Protein 6P2J (pdb70)

GO terms:
  GO:0005789 endoplasmic reticulum membrane (C, IDA)
  GO:0008203 cholesterol metabolic process (P, IDA)
  GO:0034736 cholesterol O-acyltransferase activity (F, TAS)
  GO:0008203 cholesterol metabolic process (P, TAS)
  GO:0004772 sterol O-acyltransferase activity (F, IDA)
  GO:0016020 membrane (C, IDA)
  GO:0015485 cholesterol binding (F, IDA)
  GO:0042632 cholesterol homeostasis (P, IDA)
  GO:0034736 cholesterol O-acyltransferase activity (F, IDA)
  GO:0004772 sterol O-acyltransferase activity (F, EXP)
  GO:0005789 endoplasmic reticulum membrane (C, EXP)
  GO:0004772 sterol O-acyltransferase activity (F, IMP)
  GO:0034383 low-density lipoprotein particle clearance (P, TAS)
  GO:0005789 endoplasmic reticulum membrane (C, TAS)
  GO:0005515 protein binding (F, IPI)
  GO:0000062 fatty-acyl-CoA binding (F, IDA)
  GO:0005783 endoplasmic reticulum (C, IDA)
  GO:0042632 cholesterol homeostasis (P, TAS)
  GO:0034379 very-low-density lipoprotein particle assembly (P, IMP)
  GO:0042986 positive regulation of amyloid precursor protein biosynthetic process (P, IMP)

Structure (mmCIF, N/CA/C/O backbone):
data_6P2J
#
_entry.id   6P2J
#
_cell.length_a   1.00
_cell.length_b   1.00
_cell.length_c   1.00
_cell.angle_alpha   90.00
_cell.angle_beta   90.00
_cell.angle_gamma   90.00
#
_symmetry.space_group_name_H-M   'P 1'
#
loop_
_entity.id
_entity.type
_entity.pdbx_description
1 polymer 'Sterol O-acyltransferase 1'
2 non-polymer 'S-{(3R,5R,9R)-1-[(2R,3S,4R,5R)-5-(6-amino-9H-purin-9-yl)-4-hydroxy-3-(phosphonooxy)tetrahydrofuran-2-yl]-3,5,9-trihydroxy-8,8-dimethyl-3,5-dioxido-10,14-dioxo-2,4,6-trioxa-11,15-diaza-3lambda~5~,5lambda~5~-diphosphaheptadecan-17-yl} (9Z)-octadec-9-enethioate (non-preferred name)'
#
loop_
_atom_site.group_PDB
_atom_site.id
_atom_site.type_symbol
_atom_site.label_atom_id
_atom_site.label_alt_id
_atom_site.label_comp_id
_atom_site.label_asym_id
_atom_site.label_entity_id
_atom_site.label_seq_id
_atom_site.pdbx_PDB_ins_code
_atom_site.Cartn_x
_atom_site.Cartn_y
_atom_site.Cartn_z
_atom_site.occupancy
_atom_site.B_iso_or_equiv
_atom_site.auth_seq_id
_atom_site.auth_comp_id
_atom_site.auth_asym_id
_atom_site.auth_atom_id
_atom_site.pdbx_PDB_model_num
ATOM 1 N N . GLU A 1 138 ? 96.293 159.731 126.089 1.00 106.22 117 GLU A N 1
ATOM 2 C CA . GLU A 1 138 ? 94.802 159.832 125.939 1.00 106.22 117 GLU A CA 1
ATOM 3 C C . GLU A 1 138 ? 94.189 159.665 127.353 1.00 106.22 117 GLU A C 1
ATOM 4 O O . GLU A 1 138 ? 94.856 159.237 128.299 1.00 106.22 117 GLU A O 1
ATOM 10 N N . GLN A 1 139 ? 92.905 160.041 127.464 1.00 103.07 118 GLN A N 1
ATOM 11 C CA . GLN A 1 139 ? 92.107 159.953 128.686 1.00 103.07 118 GLN A CA 1
ATOM 12 C C . GLN A 1 139 ? 91.389 158.597 128.745 1.00 103.07 118 GLN A C 1
ATOM 13 O O . GLN A 1 139 ? 90.569 158.308 127.874 1.00 103.07 118 GLN A O 1
ATOM 19 N N . GLY A 1 140 ? 91.700 157.796 129.775 1.00 88.93 119 GLY A N 1
ATOM 20 C CA . GLY A 1 140 ? 91.087 156.484 129.945 1.00 88.93 119 GLY A CA 1
ATOM 21 C C . GLY A 1 140 ? 92.004 155.553 130.741 1.00 88.93 119 GLY A C 1
ATOM 22 O O . GLY A 1 140 ? 92.974 155.978 131.369 1.00 88.93 119 GLY A O 1
ATOM 23 N N . LYS A 1 141 ? 91.646 154.263 130.729 1.00 83.00 120 LYS A N 1
ATOM 24 C CA . LYS A 1 141 ? 92.299 153.204 131.492 1.00 83.00 120 LYS A CA 1
ATOM 25 C C . LYS A 1 141 ? 92.466 151.968 130.596 1.00 83.00 120 LYS A C 1
ATOM 26 O O . LYS A 1 141 ? 91.565 151.651 129.820 1.00 83.00 120 LYS A O 1
ATOM 32 N N . ILE A 1 142 ? 93.638 151.323 130.712 1.00 82.99 121 ILE A N 1
ATOM 33 C CA . ILE A 1 142 ? 94.088 150.207 129.877 1.00 82.99 121 ILE A CA 1
ATOM 34 C C . ILE A 1 142 ? 94.807 149.175 130.789 1.00 82.99 121 ILE A C 1
ATOM 35 O O . ILE A 1 142 ? 95.061 149.467 131.959 1.00 82.99 121 ILE A O 1
ATOM 40 N N . PHE A 1 143 ? 95.090 147.975 130.251 1.00 86.28 122 PHE A N 1
ATOM 41 C CA . PHE A 1 143 ? 95.596 146.805 130.979 1.00 86.28 122 PHE A CA 1
ATOM 42 C C . PHE A 1 143 ? 96.986 146.346 130.485 1.00 86.28 122 PHE A C 1
ATOM 43 O O . PHE A 1 143 ? 97.221 145.139 130.404 1.00 86.28 122 PHE A O 1
ATOM 51 N N . ILE A 1 144 ? 97.889 147.291 130.153 1.00 93.42 123 ILE A N 1
ATOM 52 C CA . ILE A 1 144 ? 99.229 146.980 129.626 1.00 93.42 123 ILE A CA 1
ATOM 53 C C . ILE A 1 144 ? 100.143 146.354 130.698 1.00 93.42 123 ILE A C 1
ATOM 54 O O . ILE A 1 144 ? 100.545 145.201 130.539 1.00 93.42 123 ILE A O 1
ATOM 59 N N . ALA A 1 145 ? 100.439 147.123 131.763 1.00 87.01 124 ALA A N 1
ATOM 60 C CA . ALA A 1 145 ? 101.203 146.679 132.931 1.00 87.01 124 ALA A CA 1
ATOM 61 C C . ALA A 1 145 ? 100.479 145.536 133.657 1.00 87.01 124 ALA A C 1
ATOM 62 O O . ALA A 1 145 ? 99.250 145.497 133.618 1.00 87.01 124 ALA A O 1
ATOM 64 N N . ARG A 1 146 ? 101.249 144.606 134.243 1.00 87.94 125 ARG A N 1
ATOM 65 C CA . ARG A 1 146 ? 100.732 143.376 134.848 1.00 87.94 125 ARG A CA 1
ATOM 66 C C . ARG A 1 146 ? 101.586 142.917 136.029 1.00 87.94 125 ARG A C 1
ATOM 67 O O . ARG A 1 146 ? 102.746 143.307 136.145 1.00 87.94 125 ARG A O 1
ATOM 75 N N . ARG A 1 147 ? 100.950 142.052 136.842 1.00 87.10 126 ARG A N 1
ATOM 76 C CA . ARG A 1 147 ? 101.453 141.154 137.891 1.00 87.10 126 ARG A CA 1
ATOM 77 C C . ARG A 1 147 ? 102.107 141.785 139.132 1.00 87.10 126 ARG A C 1
ATOM 78 O O . ARG A 1 147 ? 102.150 141.090 140.146 1.00 87.10 126 ARG A O 1
ATOM 86 N N . SER A 1 148 ? 102.538 143.056 139.035 1.00 84.58 127 SER A N 1
ATOM 87 C CA . SER A 1 148 ? 103.142 143.955 140.029 1.00 84.58 127 SER A CA 1
ATOM 88 C C . SER A 1 148 ? 104.510 144.458 139.572 1.00 84.58 127 SER A C 1
ATOM 89 O O . SER A 1 148 ? 105.208 143.770 138.825 1.00 84.58 127 SER A O 1
ATOM 92 N N . LEU A 1 149 ? 104.880 145.636 140.098 1.00 83.07 128 LEU A N 1
ATOM 93 C CA . LEU A 1 149 ? 106.216 146.205 139.960 1.00 83.07 128 LEU A CA 1
ATOM 94 C C . LEU A 1 149 ? 107.219 145.560 140.940 1.00 83.07 128 LEU A C 1
ATOM 95 O O . LEU A 1 149 ? 108.390 145.501 140.585 1.00 83.07 128 LEU A O 1
ATOM 100 N N . LEU A 1 150 ? 106.782 145.043 142.110 1.00 82.73 129 LEU A N 1
ATOM 101 C CA . LEU A 1 150 ? 107.649 144.285 143.030 1.00 82.73 129 LEU A CA 1
ATOM 102 C C . LEU A 1 150 ? 108.011 142.899 142.474 1.00 82.73 129 LEU A C 1
ATOM 103 O O . LEU A 1 150 ? 109.196 142.581 142.440 1.00 82.73 129 LEU A O 1
ATOM 108 N N . ASP A 1 151 ? 107.006 142.109 142.047 1.00 88.81 130 ASP A N 1
ATOM 109 C CA . ASP A 1 151 ? 107.169 140.738 141.533 1.00 88.81 130 ASP A CA 1
ATOM 110 C C . ASP A 1 151 ? 108.108 140.671 140.307 1.00 88.81 130 ASP A C 1
ATOM 111 O O . ASP A 1 151 ? 108.869 139.711 140.183 1.00 88.81 130 ASP A O 1
ATOM 116 N N . GLU A 1 152 ? 108.082 141.729 139.478 1.00 88.84 131 GLU A N 1
ATOM 117 C CA . GLU A 1 152 ? 109.000 141.971 138.366 1.00 88.84 131 GLU A CA 1
ATOM 118 C C . GLU A 1 152 ? 110.489 141.979 138.772 1.00 88.84 131 GLU A C 1
ATOM 119 O O . GLU A 1 152 ? 111.303 141.408 138.048 1.00 88.84 131 GLU A O 1
ATOM 125 N N . LEU A 1 153 ? 110.807 142.610 139.915 1.00 80.54 132 LEU A N 1
ATOM 126 C CA . LEU A 1 153 ? 112.175 142.786 140.405 1.00 80.54 132 LEU A CA 1
ATOM 127 C C . LEU A 1 153 ? 112.646 141.639 141.306 1.00 80.54 132 LEU A C 1
ATOM 128 O O . LEU A 1 153 ? 113.819 141.286 141.232 1.00 80.54 132 LEU A O 1
ATOM 133 N N . LEU A 1 154 ? 111.756 141.098 142.159 1.00 83.38 133 LEU A N 1
ATOM 134 C CA . LEU A 1 154 ? 112.100 140.125 143.205 1.00 83.38 133 LEU A CA 1
ATOM 135 C C . LEU A 1 154 ? 112.351 138.687 142.702 1.00 83.38 133 LEU A C 1
ATOM 136 O O . LEU A 1 154 ? 112.315 137.759 143.508 1.00 83.38 133 LEU A O 1
ATOM 141 N N . GLU A 1 155 ? 112.661 138.527 141.406 1.00 85.59 134 GLU A N 1
ATOM 142 C CA . GLU A 1 155 ? 113.210 137.306 140.818 1.00 85.59 134 GLU A CA 1
ATOM 143 C C . GLU A 1 155 ? 114.450 137.581 139.938 1.00 85.59 134 GLU A C 1
ATOM 144 O O . GLU A 1 155 ? 115.059 136.620 139.470 1.00 85.59 134 GLU A O 1
ATOM 150 N N . VAL A 1 156 ? 114.869 138.858 139.814 1.00 82.22 135 VAL A N 1
ATOM 151 C CA . VAL A 1 156 ? 116.195 139.269 139.333 1.00 82.22 135 VAL A CA 1
ATOM 152 C C . VAL A 1 156 ? 117.217 138.979 140.447 1.00 82.22 135 VAL A C 1
ATOM 153 O O . VAL A 1 156 ? 117.023 139.479 141.552 1.00 82.22 135 VAL A O 1
ATOM 157 N N . ASP A 1 157 ? 118.245 138.166 140.142 1.00 81.59 136 ASP A N 1
ATOM 158 C CA . ASP A 1 157 ? 119.156 137.514 141.100 1.00 81.59 136 ASP A CA 1
ATOM 159 C C . ASP A 1 157 ? 119.663 138.366 142.273 1.00 81.59 136 ASP A C 1
ATOM 160 O O . ASP A 1 157 ? 119.448 137.964 143.414 1.00 81.59 136 ASP A O 1
ATOM 165 N N . HIS A 1 158 ? 120.298 139.517 141.993 1.00 78.03 137 HIS A N 1
ATOM 166 C CA . HIS A 1 158 ? 120.863 140.391 143.028 1.00 78.03 137 HIS A CA 1
ATOM 167 C C . HIS A 1 158 ? 119.795 141.013 143.945 1.00 78.03 137 HIS A C 1
ATOM 168 O O . HIS A 1 158 ? 119.965 140.972 145.162 1.00 78.03 137 HIS A O 1
ATOM 175 N N . ILE A 1 159 ? 118.707 141.536 143.351 1.00 74.05 138 ILE A N 1
ATOM 176 C CA . ILE A 1 159 ? 117.576 142.133 144.071 1.00 74.05 138 ILE A CA 1
ATOM 177 C C . ILE A 1 159 ? 116.738 141.097 144.850 1.00 74.05 138 ILE A C 1
ATOM 178 O O . ILE A 1 159 ? 116.299 141.406 145.957 1.00 74.05 138 ILE A O 1
ATOM 183 N N . ARG A 1 160 ? 116.570 139.885 144.289 1.00 77.84 139 ARG A N 1
ATOM 184 C CA . ARG A 1 160 ? 115.934 138.739 144.945 1.00 77.84 139 ARG A CA 1
ATOM 185 C C . ARG A 1 160 ? 116.694 138.323 146.209 1.00 77.84 139 ARG A C 1
ATOM 186 O O . ARG A 1 160 ? 116.060 138.081 147.232 1.00 77.84 139 ARG A O 1
ATOM 194 N N . THR A 1 161 ? 118.029 138.243 146.118 1.00 72.66 140 THR A N 1
ATOM 195 C CA . THR A 1 161 ? 118.867 137.833 147.237 1.00 72.66 140 THR A CA 1
ATOM 196 C C . THR A 1 161 ? 118.995 138.922 148.324 1.00 72.66 140 THR A C 1
ATOM 197 O O . THR A 1 161 ? 119.030 138.563 149.498 1.00 72.66 140 THR A O 1
ATOM 201 N N . ILE A 1 162 ? 118.947 140.215 147.940 1.00 70.59 141 ILE A N 1
ATOM 202 C CA . ILE A 1 162 ? 118.762 141.349 148.860 1.00 70.59 141 ILE A CA 1
ATOM 203 C C . ILE A 1 162 ? 117.419 141.268 149.615 1.00 70.59 141 ILE A C 1
ATOM 204 O O . ILE A 1 162 ? 117.386 141.559 150.808 1.00 70.59 141 ILE A O 1
ATOM 209 N N . TYR A 1 163 ? 116.355 140.847 148.913 1.00 73.38 142 TYR A N 1
ATOM 210 C CA . TYR A 1 163 ? 115.020 140.631 149.462 1.00 73.38 142 TYR A CA 1
ATOM 211 C C . TYR A 1 163 ? 114.938 139.438 150.434 1.00 73.38 142 TYR A C 1
ATOM 212 O O . TYR A 1 163 ? 114.231 139.540 151.435 1.00 73.38 142 TYR A O 1
ATOM 221 N N . HIS A 1 164 ? 115.681 138.353 150.157 1.00 73.66 143 HIS A N 1
ATOM 222 C CA . HIS A 1 164 ? 115.754 137.173 151.025 1.00 73.66 143 HIS A CA 1
ATOM 223 C C . HIS A 1 164 ? 116.636 137.413 152.257 1.00 73.66 143 HIS A C 1
ATOM 224 O O . HIS A 1 164 ? 116.296 136.912 153.327 1.00 73.66 143 HIS A O 1
ATOM 231 N N . MET A 1 165 ? 117.702 138.220 152.102 1.00 73.07 144 MET A N 1
ATOM 232 C CA . MET A 1 165 ? 118.479 138.773 153.210 1.00 73.07 144 MET A CA 1
ATOM 233 C C . MET A 1 165 ? 117.642 139.720 154.082 1.00 73.07 144 MET A C 1
ATOM 234 O O . MET A 1 165 ? 117.775 139.655 155.298 1.00 73.07 144 MET A O 1
ATOM 239 N N . PHE A 1 166 ? 116.779 140.546 153.464 1.00 71.16 145 PHE A N 1
ATOM 240 C CA . PHE A 1 166 ? 115.862 141.446 154.162 1.00 71.16 145 PHE A CA 1
ATOM 241 C C . PHE A 1 166 ? 114.834 140.689 155.020 1.00 71.16 145 PHE A C 1
ATOM 242 O O . PHE A 1 166 ? 114.694 141.027 156.191 1.00 71.16 145 PHE A O 1
ATOM 250 N N . ILE A 1 167 ? 114.205 139.640 154.458 1.00 72.28 146 ILE A N 1
ATOM 251 C CA . ILE A 1 167 ? 113.322 138.719 155.185 1.00 72.28 146 ILE A CA 1
ATOM 252 C C . ILE A 1 167 ? 114.055 137.963 156.315 1.00 72.28 146 ILE A C 1
ATOM 253 O O . ILE A 1 167 ? 113.479 137.817 157.393 1.00 72.28 146 ILE A O 1
ATOM 258 N N . ALA A 1 168 ? 115.306 137.532 156.063 1.00 73.62 147 ALA A N 1
ATOM 259 C CA . ALA A 1 168 ? 116.170 136.869 157.042 1.00 73.62 147 ALA A CA 1
ATOM 260 C C . ALA A 1 168 ? 116.540 137.771 158.232 1.00 73.62 147 ALA A C 1
ATOM 261 O O . ALA A 1 168 ? 116.535 137.292 159.364 1.00 73.62 147 ALA A O 1
ATOM 263 N N . LEU A 1 169 ? 116.801 139.062 157.961 1.00 71.69 148 LEU A N 1
ATOM 264 C CA . LEU A 1 169 ? 117.036 140.099 158.966 1.00 71.69 148 LEU A CA 1
ATOM 265 C C . LEU A 1 169 ? 115.779 140.417 159.786 1.00 71.69 148 LEU A C 1
ATOM 266 O O . LEU A 1 169 ? 115.914 140.638 160.988 1.00 71.69 148 LEU A O 1
ATOM 271 N N . LEU A 1 170 ? 114.592 140.409 159.147 1.00 70.01 149 LEU A N 1
ATOM 272 C CA . LEU A 1 170 ? 113.309 140.603 159.823 1.00 70.01 149 LEU A CA 1
ATOM 273 C C . LEU A 1 170 ? 112.992 139.457 160.799 1.00 70.01 149 LEU A C 1
ATOM 274 O O . LEU A 1 170 ? 112.698 139.738 161.959 1.00 70.01 149 LEU A O 1
ATOM 279 N N . ILE A 1 171 ? 113.066 138.194 160.349 1.00 72.47 150 ILE A N 1
ATOM 280 C CA . ILE A 1 171 ? 112.752 137.053 161.212 1.00 72.47 150 ILE A CA 1
ATOM 281 C C . ILE A 1 171 ? 113.782 136.834 162.341 1.00 72.47 150 ILE A C 1
ATOM 282 O O . ILE A 1 171 ? 113.365 136.483 163.443 1.00 72.47 150 ILE A O 1
ATOM 287 N N . LEU A 1 172 ? 115.075 137.121 162.095 1.00 73.57 151 LEU A N 1
ATOM 288 C CA . LEU A 1 172 ? 116.101 137.128 163.142 1.00 73.57 151 LEU A CA 1
ATOM 289 C C . LEU A 1 172 ? 115.943 138.290 164.133 1.00 73.57 151 LEU A C 1
ATOM 290 O O . LEU A 1 172 ? 116.273 138.095 165.300 1.00 73.57 151 LEU A O 1
ATOM 295 N N . PHE A 1 173 ? 115.405 139.441 163.689 1.00 77.50 152 PHE A N 1
ATOM 296 C CA . PHE A 1 173 ? 115.026 140.552 164.564 1.00 77.50 152 PHE A CA 1
ATOM 297 C C . PHE A 1 173 ? 113.881 140.186 165.529 1.00 77.50 152 PHE A C 1
ATOM 298 O O . PHE A 1 173 ? 113.940 140.572 166.695 1.00 77.50 152 PHE A O 1
ATOM 306 N N . ILE A 1 174 ? 112.887 139.420 165.045 1.00 78.40 153 ILE A N 1
ATOM 307 C CA . ILE A 1 174 ? 111.791 138.909 165.870 1.00 78.40 153 ILE A CA 1
ATOM 308 C C . ILE A 1 174 ? 112.261 137.830 166.855 1.00 78.40 153 ILE A C 1
ATOM 309 O O . ILE A 1 174 ? 111.946 137.952 168.034 1.00 78.40 153 ILE A O 1
ATOM 314 N N . LEU A 1 175 ? 113.014 136.825 166.372 1.00 80.93 154 LEU A N 1
ATOM 315 C CA . LEU A 1 175 ? 113.550 135.738 167.197 1.00 80.93 154 LEU A CA 1
ATOM 316 C C . LEU A 1 175 ? 114.544 136.223 168.264 1.00 80.93 154 LEU A C 1
ATOM 317 O O . LEU A 1 175 ? 114.495 135.697 169.375 1.00 80.93 154 LEU A O 1
ATOM 322 N N . SER A 1 176 ? 115.371 137.236 167.940 1.00 84.45 155 SER A N 1
ATOM 323 C CA . SER A 1 176 ? 116.229 137.931 168.903 1.00 84.45 155 SER A CA 1
ATOM 324 C C . SER A 1 176 ? 115.417 138.617 170.007 1.00 84.45 155 SER A C 1
ATOM 325 O O . SER A 1 176 ? 115.599 138.252 171.161 1.00 84.45 155 SER A O 1
ATOM 328 N N . THR A 1 177 ? 114.497 139.528 169.644 1.00 87.16 156 THR A N 1
ATOM 329 C CA . THR A 1 177 ? 113.623 140.248 170.577 1.00 87.16 156 THR A CA 1
ATOM 330 C C . THR A 1 177 ? 112.784 139.309 171.470 1.00 87.16 156 THR A C 1
ATOM 331 O O . THR A 1 177 ? 112.667 139.565 172.666 1.00 87.16 156 THR A O 1
ATOM 335 N N . LEU A 1 178 ? 112.267 138.221 170.878 1.00 92.95 157 LEU A N 1
ATOM 336 C CA . LEU A 1 178 ? 111.470 137.194 171.540 1.00 92.95 157 LEU A CA 1
ATOM 337 C C . LEU A 1 178 ? 112.258 136.436 172.619 1.00 92.95 157 LEU A C 1
ATOM 338 O O . LEU A 1 178 ? 111.819 136.440 173.766 1.00 92.95 157 LEU A O 1
ATOM 343 N N . VAL A 1 179 ? 113.381 135.797 172.242 1.00 95.05 158 VAL A N 1
ATOM 344 C CA . VAL A 1 179 ? 114.119 134.890 173.131 1.00 95.05 158 VAL A CA 1
ATOM 345 C C . VAL A 1 179 ? 115.202 135.585 173.991 1.00 95.05 158 VAL A C 1
ATOM 346 O O . VAL A 1 179 ? 115.739 134.935 174.886 1.00 95.05 158 VAL A O 1
ATOM 350 N N . VAL A 1 180 ? 115.475 136.880 173.754 1.00 97.59 159 VAL A N 1
ATOM 351 C CA . VAL A 1 180 ? 116.355 137.705 174.595 1.00 97.59 159 VAL A CA 1
ATOM 352 C C . VAL A 1 180 ? 115.552 138.504 175.644 1.00 97.59 159 VAL A C 1
ATOM 353 O O . VAL A 1 180 ? 116.126 138.847 176.674 1.00 97.59 159 VAL A O 1
ATOM 357 N N . ASP A 1 181 ? 114.242 138.717 175.419 1.00 102.74 160 ASP A N 1
ATOM 358 C CA . ASP A 1 181 ? 113.306 139.247 176.423 1.00 102.74 160 ASP A CA 1
ATOM 359 C C . ASP A 1 181 ? 112.438 138.147 177.064 1.00 102.74 160 ASP A C 1
ATOM 360 O O . ASP A 1 181 ? 111.726 138.452 178.020 1.00 102.74 160 ASP A O 1
ATOM 365 N N . TYR A 1 182 ? 112.538 136.886 176.597 1.00 110.56 161 TYR A N 1
ATOM 366 C CA . TYR A 1 182 ? 112.011 135.730 177.325 1.00 110.56 161 TYR A CA 1
ATOM 367 C C . TYR A 1 182 ? 113.008 135.250 178.382 1.00 110.56 161 TYR A C 1
ATOM 368 O O . TYR A 1 182 ? 112.601 135.099 179.525 1.00 110.56 161 TYR A O 1
ATOM 377 N N . ILE A 1 183 ? 114.271 134.979 178.008 1.00 110.19 162 ILE A N 1
ATOM 378 C CA . ILE A 1 183 ? 115.254 134.437 178.956 1.00 110.19 162 ILE A CA 1
ATOM 379 C C . ILE A 1 183 ? 115.623 135.440 180.075 1.00 110.19 162 ILE A C 1
ATOM 380 O O . ILE A 1 183 ? 115.983 135.003 181.167 1.00 110.19 162 ILE A O 1
ATOM 385 N N . ASP A 1 184 ? 115.481 136.749 179.795 1.00 111.89 163 ASP A N 1
ATOM 386 C CA . ASP A 1 184 ? 115.808 137.836 180.712 1.00 111.89 163 ASP A CA 1
ATOM 387 C C . ASP A 1 184 ? 114.664 138.133 181.709 1.00 111.89 163 ASP A C 1
ATOM 388 O O . ASP A 1 184 ? 114.968 138.338 182.884 1.00 111.89 163 ASP A O 1
ATOM 393 N N . GLU A 1 185 ? 113.393 138.134 181.256 1.00 112.98 164 GLU A N 1
ATOM 394 C CA . GLU A 1 185 ? 112.223 138.475 182.088 1.00 112.98 164 GLU A CA 1
ATOM 395 C C . GLU A 1 185 ? 111.369 137.261 182.500 1.00 112.98 164 GLU A C 1
ATOM 396 O O . GLU A 1 185 ? 110.736 137.315 183.552 1.00 112.98 164 GLU A O 1
ATOM 402 N N . GLY A 1 186 ? 111.341 136.200 181.683 1.00 114.84 165 GLY A N 1
ATOM 403 C CA . GLY A 1 186 ? 110.594 134.961 181.926 1.00 114.84 165 GLY A CA 1
ATOM 404 C C . GLY A 1 186 ? 109.132 135.025 181.453 1.00 114.84 165 GLY A C 1
ATOM 405 O O . GLY A 1 186 ? 108.461 133.994 181.486 1.00 114.84 165 GLY A O 1
ATOM 406 N N . ARG A 1 187 ? 108.628 136.200 181.033 1.00 117.95 166 ARG A N 1
ATOM 407 C CA . ARG A 1 187 ? 107.220 136.401 180.690 1.00 117.95 166 ARG A CA 1
ATOM 408 C C . ARG A 1 187 ? 106.862 135.896 179.282 1.00 117.95 166 ARG A C 1
ATOM 409 O O . ARG A 1 187 ? 105.843 135.216 179.163 1.00 117.95 166 ARG A O 1
ATOM 417 N N . LEU A 1 188 ? 107.641 136.288 178.249 1.00 118.39 167 LEU A N 1
ATOM 418 C CA . LEU A 1 188 ? 107.263 136.206 176.823 1.00 118.39 167 LEU A CA 1
ATOM 419 C C . LEU A 1 188 ? 105.919 136.933 176.610 1.00 118.39 167 LEU A C 1
ATOM 420 O O . LEU A 1 188 ? 104.912 136.297 176.305 1.00 118.39 167 LEU A O 1
ATOM 425 N N . VAL A 1 189 ? 105.925 138.244 176.918 1.00 116.22 168 VAL A N 1
ATOM 426 C CA . VAL A 1 189 ? 104.724 139.056 177.126 1.00 116.22 168 VAL A CA 1
ATOM 427 C C . VAL A 1 189 ? 103.765 139.017 175.923 1.00 116.22 168 VAL A C 1
ATOM 428 O O . VAL A 1 189 ? 102.628 138.581 176.101 1.00 116.22 168 VAL A O 1
ATOM 432 N N . LEU A 1 190 ? 104.261 139.443 174.740 1.00 107.48 169 LEU A N 1
ATOM 433 C CA . LEU A 1 190 ? 103.533 139.549 173.467 1.00 107.48 169 LEU A CA 1
ATOM 434 C C . LEU A 1 190 ? 102.169 140.233 173.671 1.00 107.48 169 LEU A C 1
ATOM 435 O O . LEU A 1 190 ? 101.124 139.584 173.596 1.00 107.48 169 LEU A O 1
ATOM 440 N N . GLU A 1 191 ? 102.229 141.514 174.068 1.00 99.97 170 GLU A N 1
ATOM 441 C CA . GLU A 1 191 ? 101.078 142.241 174.587 1.00 99.97 170 GLU A CA 1
ATOM 442 C C . GLU A 1 191 ? 100.057 142.485 173.463 1.00 99.97 170 GLU A C 1
ATOM 443 O O . GLU A 1 191 ? 100.397 143.118 172.466 1.00 99.97 170 GLU A O 1
ATOM 449 N N . PHE A 1 192 ? 98.835 141.962 173.639 1.00 94.95 171 PHE A N 1
ATOM 450 C CA . PHE A 1 192 ? 97.712 142.165 172.718 1.00 94.95 171 PHE A CA 1
ATOM 451 C C . PHE A 1 192 ? 96.763 143.283 173.199 1.00 94.95 171 PHE A C 1
ATOM 452 O O . PHE A 1 192 ? 95.576 143.259 172.871 1.00 94.95 171 PHE A O 1
ATOM 460 N N . SER A 1 193 ? 97.306 144.246 173.966 1.00 92.89 172 SER A N 1
ATOM 461 C CA . SER A 1 193 ? 96.573 145.356 174.576 1.00 92.89 172 SER A CA 1
ATOM 462 C C . SER A 1 193 ? 96.069 146.392 173.556 1.00 92.89 172 SER A C 1
ATOM 463 O O . SER A 1 193 ? 94.909 146.794 173.645 1.00 92.89 172 SER A O 1
ATOM 466 N N . LEU A 1 194 ? 96.954 146.819 172.638 1.00 90.79 173 LEU A N 1
ATOM 467 C CA . LEU A 1 194 ? 96.717 147.928 171.712 1.00 90.79 173 LEU A CA 1
ATOM 468 C C . LEU A 1 194 ? 95.559 147.681 170.731 1.00 90.79 173 LEU A C 1
ATOM 469 O O . LEU A 1 194 ? 94.649 148.509 170.690 1.00 90.79 173 LEU A O 1
ATOM 474 N N . LEU A 1 195 ? 95.594 146.562 169.984 1.00 88.07 174 LEU A N 1
ATOM 475 C CA . LEU A 1 195 ? 94.585 146.241 168.965 1.00 88.07 174 LEU A CA 1
ATOM 476 C C . LEU A 1 195 ? 93.191 145.911 169.528 1.00 88.07 174 LEU A C 1
ATOM 477 O O . LEU A 1 195 ? 92.203 146.208 168.855 1.00 88.07 174 LEU A O 1
ATOM 482 N N . SER A 1 196 ? 93.128 145.343 170.747 1.00 88.94 175 SER A N 1
ATOM 483 C CA . SER A 1 196 ? 91.878 145.009 171.439 1.00 88.94 175 SER A CA 1
ATOM 484 C C . SER A 1 196 ? 91.050 146.255 171.803 1.00 88.94 175 SER A C 1
ATOM 485 O O . SER A 1 196 ? 89.824 146.216 171.697 1.00 88.94 175 SER A O 1
ATOM 488 N N . TYR A 1 197 ? 91.745 147.343 172.175 1.00 88.42 176 TYR A N 1
ATOM 489 C CA . TYR A 1 197 ? 91.170 148.670 172.380 1.00 88.42 176 TYR A CA 1
ATOM 490 C C . TYR A 1 197 ? 90.866 149.394 171.053 1.00 88.42 176 TYR A C 1
ATOM 491 O O . TYR A 1 197 ? 89.794 149.988 170.937 1.00 88.42 176 TYR A O 1
ATOM 500 N N . ALA A 1 198 ? 91.829 149.377 170.114 1.00 85.64 177 ALA A N 1
ATOM 501 C CA . ALA A 1 198 ? 91.796 150.165 168.880 1.00 85.64 177 ALA A CA 1
ATOM 502 C C . ALA A 1 198 ? 90.634 149.797 167.945 1.00 85.64 177 ALA A C 1
ATOM 503 O O . ALA A 1 198 ? 89.971 150.700 167.434 1.00 85.64 177 ALA A O 1
ATOM 505 N N . PHE A 1 199 ? 90.388 148.487 167.772 1.00 86.20 178 PHE A N 1
ATOM 506 C CA . PHE A 1 199 ? 89.240 147.961 167.031 1.00 86.20 178 PHE A CA 1
ATOM 507 C C . PHE A 1 199 ? 87.910 148.087 167.797 1.00 86.20 178 PHE A C 1
ATOM 508 O O . PHE A 1 199 ? 86.872 148.115 167.137 1.00 86.20 178 PHE A O 1
ATOM 516 N N . GLY A 1 200 ? 87.983 148.163 169.144 1.00 85.56 179 GLY A N 1
ATOM 517 C CA . GLY A 1 200 ? 86.919 148.252 170.157 1.00 85.56 179 GLY A CA 1
ATOM 518 C C . GLY A 1 200 ? 85.559 147.719 169.698 1.00 85.56 179 GLY A C 1
ATOM 519 O O . GLY A 1 200 ? 85.377 146.504 169.630 1.00 85.56 179 GLY A O 1
ATOM 520 N N . LYS A 1 201 ? 84.619 148.630 169.384 1.00 82.67 180 LYS A N 1
ATOM 521 C CA . LYS A 1 201 ? 83.294 148.302 168.851 1.00 82.67 180 LYS A CA 1
ATOM 522 C C . LYS A 1 201 ? 83.421 147.819 167.392 1.00 82.67 180 LYS A C 1
ATOM 523 O O . LYS A 1 201 ? 83.376 148.638 166.473 1.00 82.67 180 LYS A O 1
ATOM 529 N N . PHE A 1 202 ? 83.620 146.504 167.205 1.00 83.82 181 PHE A N 1
ATOM 530 C CA . PHE A 1 202 ? 83.784 145.905 165.881 1.00 83.82 181 PHE A CA 1
ATOM 531 C C . PHE A 1 202 ? 82.467 145.438 165.212 1.00 83.82 181 PHE A C 1
ATOM 532 O O . PHE A 1 202 ? 82.345 145.635 164.004 1.00 83.82 181 PHE A O 1
ATOM 540 N N . PRO A 1 203 ? 81.464 144.924 165.968 1.00 83.17 182 PRO A N 1
ATOM 541 C CA . PRO A 1 203 ? 80.136 144.613 165.400 1.00 83.17 182 PRO A CA 1
ATOM 542 C C . PRO A 1 203 ? 79.352 145.807 164.827 1.00 83.17 182 PRO A C 1
ATOM 543 O O . PRO A 1 203 ? 78.619 145.603 163.861 1.00 83.17 182 PRO A O 1
ATOM 547 N N . THR A 1 204 ? 79.530 147.019 165.392 1.00 81.20 183 THR A N 1
ATOM 548 C CA . THR A 1 204 ? 78.891 148.232 164.873 1.00 81.20 183 THR A CA 1
ATOM 549 C C . THR A 1 204 ? 79.520 148.705 163.546 1.00 81.20 183 THR A C 1
ATOM 550 O O . THR A 1 204 ? 78.774 149.195 162.698 1.00 81.20 183 THR A O 1
ATOM 554 N N . VAL A 1 205 ? 80.847 148.522 163.366 1.00 78.85 184 VAL A N 1
ATOM 555 C CA . VAL A 1 205 ? 81.513 148.862 162.105 1.00 78.85 184 VAL A CA 1
ATOM 556 C C . VAL A 1 205 ? 81.242 147.829 160.997 1.00 78.85 184 VAL A C 1
ATOM 557 O O . VAL A 1 205 ? 81.179 148.224 159.837 1.00 78.85 184 VAL A O 1
ATOM 561 N N . VAL A 1 206 ? 81.026 146.553 161.366 1.00 77.74 185 VAL A N 1
ATOM 562 C CA . VAL A 1 206 ? 80.570 145.499 160.458 1.00 77.74 185 VAL A CA 1
ATOM 563 C C . VAL A 1 206 ? 79.134 145.766 159.966 1.00 77.74 185 VAL A C 1
ATOM 564 O O . VAL A 1 206 ? 78.914 145.749 158.757 1.00 77.74 185 VAL A O 1
ATOM 568 N N . TRP A 1 207 ? 78.211 146.062 160.900 1.00 84.09 186 TRP A N 1
ATOM 569 C CA . TRP A 1 207 ? 76.825 146.437 160.618 1.00 84.09 186 TRP A CA 1
ATOM 570 C C . TRP A 1 207 ? 76.686 147.679 159.720 1.00 84.09 186 TRP A C 1
ATOM 571 O O . TRP A 1 207 ? 75.954 147.611 158.731 1.00 84.09 186 TRP A O 1
ATOM 582 N N . THR A 1 208 ? 77.380 148.780 160.067 1.00 77.66 187 THR A N 1
ATOM 583 C CA . THR A 1 208 ? 77.298 150.012 159.283 1.00 77.66 187 THR A CA 1
ATOM 584 C C . THR A 1 208 ? 78.070 149.922 157.946 1.00 77.66 187 THR A C 1
ATOM 585 O O . THR A 1 208 ? 77.696 150.629 157.015 1.00 77.66 187 THR A O 1
ATOM 589 N N . TRP A 1 209 ? 79.081 149.036 157.841 1.00 71.64 188 TRP A N 1
ATOM 590 C CA . TRP A 1 209 ? 79.711 148.704 156.562 1.00 71.64 188 TRP A CA 1
ATOM 591 C C . TRP A 1 209 ? 78.756 147.925 155.645 1.00 71.64 188 TRP A C 1
ATOM 592 O O . TRP A 1 209 ? 78.736 148.214 154.452 1.00 71.64 188 TRP A O 1
ATOM 603 N N . TRP A 1 210 ? 77.984 146.976 156.206 1.00 75.31 189 TRP A N 1
ATOM 604 C CA . TRP A 1 210 ? 76.975 146.208 155.477 1.00 75.31 189 TRP A CA 1
ATOM 605 C C . TRP A 1 210 ? 75.852 147.073 154.897 1.00 75.31 189 TRP A C 1
ATOM 606 O O . TRP A 1 210 ? 75.568 146.926 153.711 1.00 75.31 189 TRP A O 1
ATOM 617 N N . ILE A 1 211 ? 75.263 147.975 155.703 1.00 75.38 190 ILE A N 1
ATOM 618 C CA . ILE A 1 211 ? 74.210 148.879 155.226 1.00 75.38 190 ILE A CA 1
ATOM 619 C C . ILE A 1 211 ? 74.750 149.957 154.259 1.00 75.38 190 ILE A C 1
ATOM 620 O O . ILE A 1 211 ? 74.017 150.349 153.354 1.00 75.38 190 ILE A O 1
ATOM 625 N N . MET A 1 212 ? 76.021 150.370 154.427 1.00 73.28 191 MET A N 1
ATOM 626 C CA . MET A 1 212 ? 76.721 151.294 153.533 1.00 73.28 191 MET A CA 1
ATOM 627 C C . MET A 1 212 ? 77.058 150.652 152.174 1.00 73.28 191 MET A C 1
ATOM 628 O O . MET A 1 212 ? 76.888 151.311 151.150 1.00 73.28 191 MET A O 1
ATOM 633 N N . PHE A 1 213 ? 77.481 149.375 152.189 1.00 71.45 192 PHE A N 1
ATOM 634 C CA . PHE A 1 213 ? 77.672 148.541 151.003 1.00 71.45 192 PHE A CA 1
ATOM 635 C C . PHE A 1 213 ? 76.367 148.309 150.228 1.00 71.45 192 PHE A C 1
ATOM 636 O O . PHE A 1 213 ? 76.361 148.514 149.018 1.00 71.45 192 PHE A O 1
ATOM 644 N N . LEU A 1 214 ? 75.299 147.904 150.940 1.00 72.85 193 LEU A N 1
ATOM 645 C CA . LEU A 1 214 ? 73.969 147.656 150.378 1.00 72.85 193 LEU A CA 1
ATOM 646 C C . LEU A 1 214 ? 73.318 148.925 149.816 1.00 72.85 193 LEU A C 1
ATOM 647 O O . LEU A 1 214 ? 72.678 148.835 148.771 1.00 72.85 193 LEU A O 1
ATOM 652 N N . SER A 1 215 ? 73.541 150.078 150.474 1.00 76.87 194 SER A N 1
ATOM 653 C CA . SER A 1 215 ? 73.193 151.404 149.971 1.00 76.87 194 SER A CA 1
ATOM 654 C C . SER A 1 215 ? 73.902 151.681 148.639 1.00 76.87 194 SER A C 1
ATOM 655 O O . SER A 1 215 ? 73.214 151.788 147.630 1.00 76.87 194 SER A O 1
ATOM 658 N N . THR A 1 216 ? 75.246 151.719 148.645 1.00 74.19 195 THR A N 1
ATOM 659 C CA . THR A 1 216 ? 76.074 152.002 147.465 1.00 74.19 195 THR A CA 1
ATOM 660 C C . THR A 1 216 ? 75.886 151.013 146.290 1.00 74.19 195 THR A C 1
ATOM 661 O O . THR A 1 216 ? 76.062 151.407 145.139 1.00 74.19 195 THR A O 1
ATOM 665 N N . PHE A 1 217 ? 75.481 149.770 146.594 1.00 78.39 196 PHE A N 1
ATOM 666 C CA . PHE A 1 217 ? 75.130 148.741 145.622 1.00 78.39 196 PHE A CA 1
ATOM 667 C C . PHE A 1 217 ? 73.742 148.921 144.972 1.00 78.39 196 PHE A C 1
ATOM 668 O O . PHE A 1 217 ? 73.611 148.658 143.776 1.00 78.39 196 PHE A O 1
ATOM 676 N N . SER A 1 218 ? 72.736 149.337 145.756 1.00 78.08 197 SER A N 1
ATOM 677 C CA . SER A 1 218 ? 71.349 149.414 145.300 1.00 78.08 197 SER A CA 1
ATOM 678 C C . SER A 1 218 ? 70.957 150.816 144.808 1.00 78.08 197 SER A C 1
ATOM 679 O O . SER A 1 218 ? 70.541 150.930 143.656 1.00 78.08 197 SER A O 1
ATOM 682 N N . VAL A 1 219 ? 71.057 151.848 145.667 1.00 80.55 198 VAL A N 1
ATOM 683 C CA . VAL A 1 219 ? 70.450 153.150 145.383 1.00 80.55 198 VAL A CA 1
ATOM 684 C C . VAL A 1 219 ? 71.116 154.014 144.284 1.00 80.55 198 VAL A C 1
ATOM 685 O O . VAL A 1 219 ? 70.344 154.582 143.522 1.00 80.55 198 VAL A O 1
ATOM 689 N N . PRO A 1 220 ? 72.458 154.016 144.077 1.00 81.83 199 PRO A N 1
ATOM 690 C CA . PRO A 1 220 ? 73.057 154.672 142.894 1.00 81.83 199 PRO A CA 1
ATOM 691 C C . PRO A 1 220 ? 72.711 153.973 141.571 1.00 81.83 199 PRO A C 1
ATOM 692 O O . PRO A 1 220 ? 72.448 154.658 140.585 1.00 81.83 199 PRO A O 1
ATOM 696 N N . TYR A 1 221 ? 72.701 152.629 141.599 1.00 84.88 200 TYR A N 1
ATOM 697 C CA . TYR A 1 221 ? 72.380 151.757 140.474 1.00 84.88 200 TYR A CA 1
ATOM 698 C C . TYR A 1 221 ? 70.943 151.964 139.967 1.00 84.88 200 TYR A C 1
ATOM 699 O O . TYR A 1 221 ? 70.770 152.292 138.795 1.00 84.88 200 TYR A O 1
ATOM 708 N N . PHE A 1 222 ? 69.953 151.792 140.861 1.00 86.17 201 PHE A N 1
ATOM 709 C CA . PHE A 1 222 ? 68.528 151.909 140.544 1.00 86.17 201 PHE A CA 1
ATOM 710 C C . PHE A 1 222 ? 68.044 153.346 140.300 1.00 86.17 201 PHE A C 1
ATOM 711 O O . PHE A 1 222 ? 67.131 153.529 139.493 1.00 86.17 201 PHE A O 1
ATOM 719 N N . LEU A 1 223 ? 68.670 154.337 140.959 1.00 89.33 202 LEU A N 1
ATOM 720 C CA . LEU A 1 223 ? 68.387 155.756 140.739 1.00 89.33 202 LEU A CA 1
ATOM 721 C C . LEU A 1 223 ? 68.861 156.209 139.347 1.00 89.33 202 LEU A C 1
ATOM 722 O O . LEU A 1 223 ? 68.083 156.851 138.642 1.00 89.33 202 LEU A O 1
ATOM 727 N N . PHE A 1 224 ? 70.085 155.811 138.950 1.00 91.22 203 PHE A N 1
ATOM 728 C CA . PHE A 1 224 ? 70.635 156.081 137.619 1.00 91.22 203 PHE A CA 1
ATOM 729 C C . PHE A 1 224 ? 69.905 155.320 136.492 1.00 91.22 203 PHE A C 1
ATOM 730 O O . PHE A 1 224 ? 69.761 155.871 135.400 1.00 91.22 203 PHE A O 1
ATOM 738 N N . GLN A 1 225 ? 69.427 154.096 136.787 1.00 95.84 204 GLN A N 1
ATOM 739 C CA . GLN A 1 225 ? 68.613 153.270 135.890 1.00 95.84 204 GLN A CA 1
ATOM 740 C C . GLN A 1 225 ? 67.282 153.951 135.522 1.00 95.84 204 GLN A C 1
ATOM 741 O O . GLN A 1 225 ? 66.967 154.035 134.335 1.00 95.84 204 GLN A O 1
ATOM 747 N N . HIS A 1 226 ? 66.564 154.470 136.536 1.00 97.86 205 HIS A N 1
ATOM 748 C CA . HIS A 1 226 ? 65.344 155.267 136.367 1.00 97.86 205 HIS A CA 1
ATOM 749 C C . HIS A 1 226 ? 65.574 156.552 135.546 1.00 97.86 205 HIS A C 1
ATOM 750 O O . HIS A 1 226 ? 64.731 156.886 134.713 1.00 97.86 205 HIS A O 1
ATOM 757 N N . TRP A 1 227 ? 66.698 157.240 135.804 1.00 99.49 206 TRP A N 1
ATOM 758 C CA . TRP A 1 227 ? 67.093 158.466 135.117 1.00 99.49 206 TRP A CA 1
ATOM 759 C C . TRP A 1 227 ? 67.274 158.315 133.603 1.00 99.49 206 TRP A C 1
ATOM 760 O O . TRP A 1 227 ? 66.561 158.980 132.849 1.00 99.49 206 TRP A O 1
ATOM 771 N N . ALA A 1 228 ? 68.258 157.491 133.209 1.00 101.65 207 ALA A N 1
ATOM 772 C CA . ALA A 1 228 ? 68.726 157.355 131.832 1.00 101.65 207 ALA A CA 1
ATOM 773 C C . ALA A 1 228 ? 67.641 156.880 130.856 1.00 101.65 207 ALA A C 1
ATOM 774 O O . ALA A 1 228 ? 67.559 157.411 129.748 1.00 101.65 207 ALA A O 1
ATOM 776 N N . THR A 1 229 ? 66.811 155.926 131.312 1.00 100.77 208 THR A N 1
ATOM 777 C CA . THR A 1 229 ? 65.714 155.313 130.558 1.00 100.77 208 THR A CA 1
ATOM 778 C C . THR A 1 229 ? 64.634 156.315 130.087 1.00 100.77 208 THR A C 1
ATOM 779 O O . THR A 1 229 ? 64.071 156.123 129.008 1.00 100.77 208 THR A O 1
ATOM 783 N N . GLY A 1 230 ? 64.380 157.363 130.890 1.00 104.61 209 GLY A N 1
ATOM 784 C CA . GLY A 1 230 ? 63.313 158.332 130.661 1.00 104.61 209 GLY A CA 1
ATOM 785 C C . GLY A 1 230 ? 63.842 159.753 130.429 1.00 104.61 209 GLY A C 1
ATOM 786 O O . GLY A 1 230 ? 63.069 160.683 130.651 1.00 104.61 209 GLY A O 1
ATOM 787 N N . TYR A 1 231 ? 65.119 159.938 130.030 1.00 106.24 210 TYR A N 1
ATOM 788 C CA . TYR A 1 231 ? 65.773 161.248 129.880 1.00 106.24 210 TYR A CA 1
ATOM 789 C C . TYR A 1 231 ? 65.015 162.250 128.981 1.00 106.24 210 TYR A C 1
ATOM 790 O O . TYR A 1 231 ? 64.459 163.212 129.510 1.00 106.24 210 TYR A O 1
ATOM 799 N N . SER A 1 232 ? 65.053 162.026 127.657 1.00 108.92 211 SER A N 1
ATOM 800 C CA . SER A 1 232 ? 64.596 162.988 126.649 1.00 108.92 211 SER A CA 1
ATOM 801 C C . SER A 1 232 ? 63.303 162.555 125.931 1.00 108.92 211 SER A C 1
ATOM 802 O O . SER A 1 232 ? 63.026 163.048 124.838 1.00 108.92 211 SER A O 1
ATOM 805 N N . LYS A 1 233 ? 62.492 161.699 126.582 1.00 116.78 212 LYS A N 1
ATOM 806 C CA . LYS A 1 233 ? 61.096 161.433 126.200 1.00 116.78 212 LYS A CA 1
ATOM 807 C C . LYS A 1 233 ? 60.212 162.688 126.356 1.00 116.78 212 LYS A C 1
ATOM 808 O O . LYS A 1 233 ? 59.308 162.906 125.550 1.00 116.78 212 LYS A O 1
ATOM 814 N N . SER A 1 234 ? 60.538 163.495 127.376 1.00 123.97 213 SER A N 1
ATOM 815 C CA . SER A 1 234 ? 60.008 164.823 127.656 1.00 123.97 213 SER A CA 1
ATOM 816 C C . SER A 1 234 ? 61.087 165.597 128.444 1.00 123.97 213 SER A C 1
ATOM 817 O O . SER A 1 234 ? 62.235 165.152 128.504 1.00 123.97 213 SER A O 1
ATOM 820 N N . SER A 1 235 ? 60.710 166.753 129.014 1.00 129.60 214 SER A N 1
ATOM 821 C CA . SER A 1 235 ? 61.564 167.678 129.764 1.00 129.60 214 SER A CA 1
ATOM 822 C C . SER A 1 235 ? 62.700 168.235 128.889 1.00 129.60 214 SER A C 1
ATOM 823 O O . SER A 1 235 ? 63.868 167.900 129.093 1.00 129.60 214 SER A O 1
ATOM 826 N N . HIS A 1 236 ? 62.313 169.085 127.926 1.00 136.76 215 HIS A N 1
ATOM 827 C CA . HIS A 1 236 ? 63.222 169.895 127.119 1.00 136.76 215 HIS A CA 1
ATOM 828 C C . HIS A 1 236 ? 64.094 170.912 127.899 1.00 136.76 215 HIS A C 1
ATOM 829 O O . HIS A 1 236 ? 65.257 171.046 127.517 1.00 136.76 215 HIS A O 1
ATOM 836 N N . PRO A 1 237 ? 63.618 171.530 129.015 1.00 130.17 216 PRO A N 1
ATOM 837 C CA . PRO A 1 237 ? 64.539 172.182 129.963 1.00 130.17 216 PRO A CA 1
ATOM 838 C C . PRO A 1 237 ? 65.238 171.150 130.866 1.00 130.17 216 PRO A C 1
ATOM 839 O O . PRO A 1 237 ? 64.805 170.000 130.954 1.00 130.17 216 PRO A O 1
ATOM 843 N N . LEU A 1 238 ? 66.298 171.595 131.551 1.00 122.03 217 LEU A N 1
ATOM 844 C CA . LEU A 1 238 ? 67.105 170.773 132.455 1.00 122.03 217 LEU A CA 1
ATOM 845 C C . LEU A 1 238 ? 66.394 170.373 133.770 1.00 122.03 217 LEU A C 1
ATOM 846 O O . LEU A 1 238 ? 67.031 169.719 134.587 1.00 122.03 217 LEU A O 1
ATOM 851 N N . ILE A 1 239 ? 65.109 170.733 133.958 1.00 118.09 218 ILE A N 1
ATOM 852 C CA . ILE A 1 239 ? 64.292 170.497 135.158 1.00 118.09 218 ILE A CA 1
ATOM 853 C C . ILE A 1 239 ? 64.334 169.055 135.708 1.00 118.09 218 ILE A C 1
ATOM 854 O O . ILE A 1 239 ? 64.562 168.897 136.907 1.00 118.09 218 ILE A O 1
ATOM 859 N N . ARG A 1 240 ? 64.149 168.045 134.835 1.00 113.83 219 ARG A N 1
ATOM 860 C CA . ARG A 1 240 ? 64.209 166.621 135.189 1.00 113.83 219 ARG A CA 1
ATOM 861 C C . ARG A 1 240 ? 65.588 166.210 135.738 1.00 113.83 219 ARG A C 1
ATOM 862 O O . ARG A 1 240 ? 65.636 165.541 136.769 1.00 113.83 219 ARG A O 1
ATOM 870 N N . SER A 1 241 ? 66.666 166.636 135.054 1.00 111.51 220 SER A N 1
ATOM 871 C CA . SER A 1 241 ? 68.054 166.371 135.437 1.00 111.51 220 SER A CA 1
ATOM 872 C C . SER A 1 241 ? 68.463 167.087 136.734 1.00 111.51 220 SER A C 1
ATOM 873 O O . SER A 1 241 ? 69.092 166.457 137.578 1.00 111.51 220 SER A O 1
ATOM 876 N N . LEU A 1 242 ? 68.086 168.370 136.867 1.00 112.35 221 LEU A N 1
ATOM 877 C CA . LEU A 1 242 ? 68.366 169.227 138.019 1.00 112.35 221 LEU A CA 1
ATOM 878 C C . LEU A 1 242 ? 67.729 168.686 139.303 1.00 112.35 221 LEU A C 1
ATOM 879 O O . LEU A 1 242 ? 68.424 168.606 140.311 1.00 112.35 221 LEU A O 1
ATOM 884 N N . PHE A 1 243 ? 66.451 168.277 139.221 1.00 107.95 222 PHE A N 1
ATOM 885 C CA . PHE A 1 243 ? 65.727 167.590 140.289 1.00 107.95 222 PHE A CA 1
ATOM 886 C C . PHE A 1 243 ? 66.352 166.241 140.691 1.00 107.95 222 PHE A C 1
ATOM 887 O O . PHE A 1 243 ? 66.534 165.991 141.882 1.00 107.95 222 PHE A O 1
ATOM 895 N N . HIS A 1 244 ? 66.648 165.401 139.687 1.00 102.50 223 HIS A N 1
ATOM 896 C CA . HIS A 1 244 ? 67.181 164.056 139.880 1.00 102.50 223 HIS A CA 1
ATOM 897 C C . HIS A 1 244 ? 68.616 164.053 140.435 1.00 102.50 223 HIS A C 1
ATOM 898 O O . HIS A 1 244 ? 68.908 163.281 141.347 1.00 102.50 223 HIS A O 1
ATOM 905 N N . GLY A 1 245 ? 69.476 164.917 139.875 1.00 101.92 224 GLY A N 1
ATOM 906 C CA . GLY A 1 245 ? 70.865 165.096 140.284 1.00 101.92 224 GLY A CA 1
ATOM 907 C C . GLY A 1 245 ? 70.952 165.780 141.654 1.00 101.92 224 GLY A C 1
ATOM 908 O O . GLY A 1 245 ? 71.895 165.509 142.394 1.00 101.92 224 GLY A O 1
ATOM 909 N N . PHE A 1 246 ? 69.953 166.609 142.015 1.00 101.63 225 PHE A N 1
ATOM 910 C CA . PHE A 1 246 ? 69.778 167.153 143.360 1.00 101.63 225 PHE A CA 1
ATOM 911 C C . PHE A 1 246 ? 69.436 166.060 144.383 1.00 101.63 225 PHE A C 1
ATOM 912 O O . PHE A 1 246 ? 70.052 166.047 145.445 1.00 101.63 225 PHE A O 1
ATOM 920 N N . LEU A 1 247 ? 68.523 165.136 144.021 1.00 96.12 226 LEU A N 1
ATOM 921 C CA . LEU A 1 247 ? 68.177 163.949 144.810 1.00 96.12 226 LEU A CA 1
ATOM 922 C C . LEU A 1 247 ? 69.381 163.009 145.030 1.00 96.12 226 LEU A C 1
ATOM 923 O O . LEU A 1 247 ? 69.550 162.512 146.144 1.00 96.12 226 LEU A O 1
ATOM 928 N N . PHE A 1 248 ? 70.216 162.827 143.990 1.00 91.31 227 PHE A N 1
ATOM 929 C CA . PHE A 1 248 ? 71.474 162.082 144.064 1.00 91.31 227 PHE A CA 1
ATOM 930 C C . PHE A 1 248 ? 72.513 162.742 144.989 1.00 91.31 227 PHE A C 1
ATOM 931 O O . PHE A 1 248 ? 73.199 162.031 145.722 1.00 91.31 227 PHE A O 1
ATOM 939 N N . MET A 1 249 ? 72.624 164.064 144.919 1.00 94.66 228 MET A N 1
ATOM 940 C CA . MET A 1 249 ? 73.572 164.799 145.742 1.00 94.66 228 MET A CA 1
ATOM 941 C C . MET A 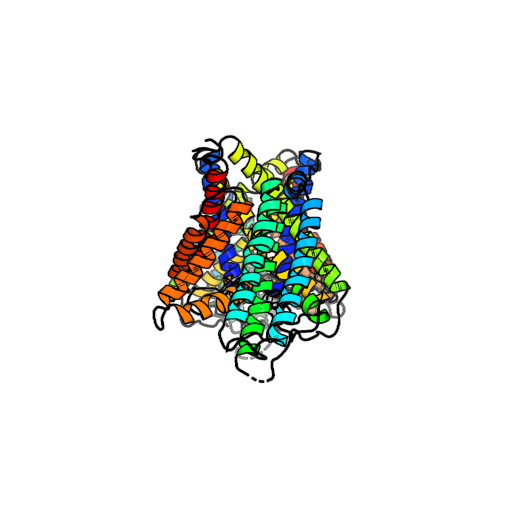1 249 ? 73.185 164.696 147.205 1.00 94.66 228 MET A C 1
ATOM 942 O O . MET A 1 249 ? 73.957 164.216 148.031 1.00 94.66 228 MET A O 1
ATOM 947 N N . ILE A 1 250 ? 71.978 165.143 147.524 1.00 92.49 229 ILE A N 1
ATOM 948 C CA . ILE A 1 250 ? 71.516 165.089 148.918 1.00 92.49 229 ILE A CA 1
ATOM 949 C C . ILE A 1 250 ? 71.541 163.659 149.496 1.00 92.49 229 ILE A C 1
ATOM 950 O O . ILE A 1 250 ? 71.698 163.528 150.708 1.00 92.49 229 ILE A O 1
ATOM 955 N N . PHE A 1 251 ? 71.461 162.623 148.635 1.00 90.85 230 PHE A N 1
ATOM 956 C CA . PHE A 1 251 ? 71.802 161.247 148.999 1.00 90.85 230 PHE A CA 1
ATOM 957 C C . PHE A 1 251 ? 73.277 161.105 149.408 1.00 90.85 230 PHE A C 1
ATOM 958 O O . PHE A 1 251 ? 73.553 160.587 150.484 1.00 90.85 230 PHE A O 1
ATOM 966 N N . GLN A 1 252 ? 74.194 161.546 148.534 1.00 85.87 231 GLN A N 1
ATOM 967 C CA . GLN A 1 252 ? 75.629 161.356 148.722 1.00 85.87 231 GLN A CA 1
ATOM 968 C C . GLN A 1 252 ? 76.194 162.149 149.913 1.00 85.87 231 GLN A C 1
ATOM 969 O O . GLN A 1 252 ? 77.005 161.603 150.654 1.00 85.87 231 GLN A O 1
ATOM 975 N N . ILE A 1 253 ? 75.735 163.396 150.096 1.00 88.10 232 ILE A N 1
ATOM 976 C CA . ILE A 1 253 ? 76.129 164.263 151.208 1.00 88.10 232 ILE A CA 1
ATOM 977 C C . ILE A 1 253 ? 75.404 163.905 152.524 1.00 88.10 232 ILE A C 1
ATOM 978 O O . ILE A 1 253 ? 76.021 163.983 153.585 1.00 88.10 232 ILE A O 1
ATOM 983 N N . GLY A 1 254 ? 74.125 163.509 152.433 1.00 87.26 233 GLY A N 1
ATOM 984 C CA . GLY A 1 254 ? 73.287 163.164 153.578 1.00 87.26 233 GLY A CA 1
ATOM 985 C C . GLY A 1 254 ? 73.580 161.728 154.015 1.00 87.26 233 GLY A C 1
ATOM 986 O O . GLY A 1 254 ? 74.271 161.518 155.005 1.00 87.26 233 GLY A O 1
ATOM 987 N N . VAL A 1 255 ? 73.043 160.736 153.292 1.00 83.24 234 VAL A N 1
ATOM 988 C CA . VAL A 1 255 ? 73.145 159.313 153.634 1.00 83.24 234 VAL A CA 1
ATOM 989 C C . VAL A 1 255 ? 74.594 158.793 153.686 1.00 83.24 234 VAL A C 1
ATOM 990 O O . VAL A 1 255 ? 74.953 158.177 154.685 1.00 83.24 234 VAL A O 1
ATOM 994 N N . LEU A 1 256 ? 75.392 159.050 152.637 1.00 78.05 235 LEU A N 1
ATOM 995 C CA . LEU A 1 256 ? 76.753 158.519 152.525 1.00 78.05 235 LEU A CA 1
ATOM 996 C C . LEU A 1 256 ? 77.824 159.454 153.123 1.00 78.05 235 LEU A C 1
ATOM 997 O O . LEU A 1 256 ? 78.945 159.000 153.339 1.00 78.05 235 LEU A O 1
ATOM 1002 N N . GLY A 1 257 ? 77.472 160.716 153.416 1.00 83.30 236 GLY A N 1
ATOM 1003 C CA . GLY A 1 257 ? 78.375 161.691 154.021 1.00 83.30 236 GLY A CA 1
ATOM 1004 C C . GLY A 1 257 ? 78.151 161.691 155.534 1.00 83.30 236 GLY A C 1
ATOM 1005 O O . GLY A 1 257 ? 79.070 161.386 156.293 1.00 83.30 236 GLY A O 1
ATOM 1006 N N . PHE A 1 258 ? 76.924 162.021 155.968 1.00 87.69 237 PHE A N 1
ATOM 1007 C CA . PHE A 1 258 ? 76.541 162.089 157.377 1.00 87.69 237 PHE A CA 1
ATOM 1008 C C . PHE A 1 258 ? 76.273 160.734 158.036 1.00 87.69 237 PHE A C 1
ATOM 1009 O O . PHE A 1 258 ? 76.529 160.648 159.227 1.00 87.69 237 PHE A O 1
ATOM 1017 N N . GLY A 1 259 ? 75.766 159.715 157.320 1.00 84.80 238 GLY A N 1
ATOM 1018 C CA . GLY A 1 259 ? 75.421 158.416 157.920 1.00 84.80 238 GLY A CA 1
ATOM 1019 C C . GLY A 1 259 ? 76.637 157.726 158.571 1.00 84.80 238 GLY A C 1
ATOM 1020 O O . GLY A 1 259 ? 76.559 157.416 159.761 1.00 84.80 238 GLY A O 1
ATOM 1021 N N . PRO A 1 260 ? 77.775 157.567 157.855 1.00 82.36 239 PRO A N 1
ATOM 1022 C CA . PRO A 1 260 ? 79.055 157.124 158.436 1.00 82.36 239 PRO A CA 1
ATOM 1023 C C . PRO A 1 260 ? 79.659 158.073 159.488 1.00 82.36 239 PRO A C 1
ATOM 1024 O O . PRO A 1 260 ? 80.192 157.581 160.475 1.00 82.36 239 PRO A O 1
ATOM 1028 N N . THR A 1 261 ? 79.565 159.398 159.281 1.00 84.84 240 THR A N 1
ATOM 1029 C CA . THR A 1 261 ? 80.129 160.401 160.196 1.00 84.84 240 THR A CA 1
ATOM 1030 C C . THR A 1 261 ? 79.338 160.541 161.515 1.00 84.84 240 THR A C 1
ATOM 1031 O O . THR A 1 261 ? 79.935 160.823 162.552 1.00 84.84 240 THR A O 1
ATOM 1035 N N . TYR A 1 262 ? 78.018 160.324 161.465 1.00 85.77 241 TYR A N 1
ATOM 1036 C CA . TYR A 1 262 ? 77.128 160.397 162.615 1.00 85.77 241 TYR A CA 1
ATOM 1037 C C . TYR A 1 262 ? 77.238 159.136 163.477 1.00 85.77 241 TYR A C 1
ATOM 1038 O O . TYR A 1 262 ? 77.357 159.279 164.689 1.00 85.77 241 TYR A O 1
ATOM 1047 N N . VAL A 1 263 ? 77.246 157.940 162.860 1.00 83.53 242 VAL A N 1
ATOM 1048 C CA . VAL A 1 263 ? 77.404 156.674 163.583 1.00 83.53 242 VAL A CA 1
ATOM 1049 C C . VAL A 1 263 ? 78.810 156.506 164.210 1.00 83.53 242 VAL A C 1
ATOM 1050 O O . VAL A 1 263 ? 78.914 155.843 165.242 1.00 83.53 242 VAL A O 1
ATOM 1054 N N . VAL A 1 264 ? 79.844 157.138 163.617 1.00 85.20 243 VAL A N 1
ATOM 1055 C CA . VAL A 1 264 ? 81.222 157.090 164.112 1.00 85.20 243 VAL A CA 1
ATOM 1056 C C . VAL A 1 264 ? 81.502 158.120 165.234 1.00 85.20 243 VAL A C 1
ATOM 1057 O O . VAL A 1 264 ? 82.348 157.840 166.083 1.00 85.20 243 VAL A O 1
ATOM 1061 N N . LEU A 1 265 ? 80.786 159.263 165.249 1.00 86.04 244 LEU A N 1
ATOM 1062 C CA . LEU A 1 265 ? 80.944 160.305 166.274 1.00 86.04 244 LEU A CA 1
ATOM 1063 C C . LEU A 1 265 ? 79.938 160.178 167.431 1.00 86.04 244 LEU A C 1
ATOM 1064 O O . LEU A 1 265 ? 80.308 160.533 168.550 1.00 86.04 244 LEU A O 1
ATOM 1069 N N . ALA A 1 266 ? 78.713 159.680 167.176 1.00 87.56 245 ALA A N 1
ATOM 1070 C CA . ALA A 1 266 ? 77.667 159.509 168.195 1.00 87.56 245 ALA A CA 1
ATOM 1071 C C . ALA A 1 266 ? 78.038 158.467 169.258 1.00 87.56 245 ALA A C 1
ATOM 1072 O O . ALA A 1 266 ? 77.875 158.733 170.447 1.00 87.56 245 ALA A O 1
ATOM 1074 N N . TYR A 1 267 ? 78.570 157.321 168.806 1.00 88.96 246 TYR A N 1
ATOM 1075 C CA . TYR A 1 267 ? 79.083 156.253 169.666 1.00 88.96 246 TYR A CA 1
ATOM 1076 C C . TYR A 1 267 ? 80.539 156.493 170.105 1.00 88.96 246 TYR A C 1
ATOM 1077 O O . TYR A 1 267 ? 81.041 155.712 170.914 1.00 88.96 246 TYR A O 1
ATOM 1086 N N . THR A 1 268 ? 81.182 157.551 169.574 1.00 86.69 247 THR A N 1
ATOM 1087 C CA . THR A 1 268 ? 82.559 157.979 169.841 1.00 86.69 247 THR A CA 1
ATOM 1088 C C . THR A 1 268 ? 83.557 156.817 169.634 1.00 86.69 247 THR A C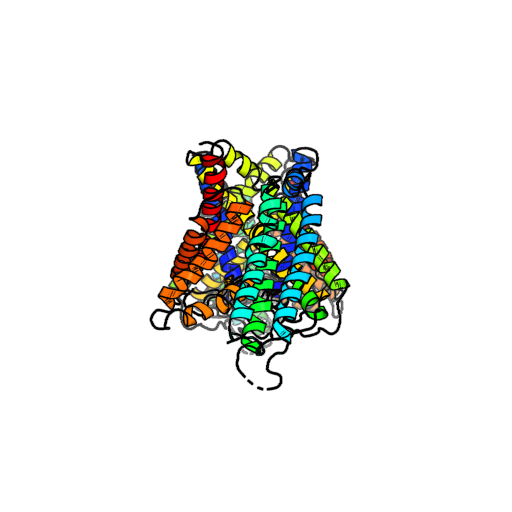 1
ATOM 1089 O O . THR A 1 268 ? 84.190 156.350 170.582 1.00 86.69 247 THR A O 1
ATOM 1093 N N . LEU A 1 269 ? 83.586 156.302 168.391 1.00 84.42 248 LEU A N 1
ATOM 1094 C CA . LEU A 1 269 ? 84.344 155.113 167.983 1.00 84.42 248 LEU A CA 1
ATOM 1095 C C . LEU A 1 269 ? 85.858 155.298 168.225 1.00 84.42 248 LEU A C 1
ATOM 1096 O O . LEU A 1 269 ? 86.361 156.402 168.012 1.00 84.42 248 LEU A O 1
ATOM 1101 N N . PRO A 1 270 ? 86.566 154.221 168.636 1.00 83.92 249 PRO A N 1
ATOM 1102 C CA . PRO A 1 270 ? 88.034 154.260 168.746 1.00 83.92 249 PRO A CA 1
ATOM 1103 C C . PRO A 1 270 ? 88.704 154.356 167.355 1.00 83.92 249 PRO A C 1
ATOM 1104 O O . PRO A 1 270 ? 88.129 153.854 166.387 1.00 83.92 249 PRO A O 1
ATOM 1108 N N . PRO A 1 271 ? 89.885 155.012 167.281 1.00 82.55 250 PRO A N 1
ATOM 1109 C CA . PRO A 1 271 ? 90.472 155.498 166.020 1.00 82.55 250 PRO A CA 1
ATOM 1110 C C . PRO A 1 271 ? 90.739 154.480 164.897 1.00 82.55 250 PRO A C 1
ATOM 1111 O O . PRO A 1 271 ? 90.643 154.895 163.748 1.00 82.55 250 PRO A O 1
ATOM 1115 N N . ALA A 1 272 ? 91.039 153.200 165.195 1.00 80.05 251 ALA A N 1
ATOM 1116 C CA . ALA A 1 272 ? 91.287 152.197 164.146 1.00 80.05 251 ALA A CA 1
ATOM 1117 C C . ALA A 1 272 ? 90.003 151.695 163.469 1.00 80.05 251 ALA A C 1
ATOM 1118 O O . ALA A 1 272 ? 89.999 151.525 162.251 1.00 80.05 251 ALA A O 1
ATOM 1120 N N . SER A 1 273 ? 88.935 151.493 164.255 1.00 81.68 252 SER A N 1
ATOM 1121 C CA . SER A 1 273 ? 87.626 151.072 163.753 1.00 81.68 252 SER A CA 1
ATOM 1122 C C . SER A 1 273 ? 86.884 152.240 163.073 1.00 81.68 252 SER A C 1
ATOM 1123 O O . SER A 1 273 ? 86.250 152.050 162.037 1.00 81.68 252 SER A O 1
ATOM 1126 N N . ARG A 1 274 ? 87.059 153.446 163.638 1.00 82.01 253 ARG A N 1
ATOM 1127 C CA . ARG A 1 274 ? 86.688 154.740 163.070 1.00 82.01 253 ARG A CA 1
ATOM 1128 C C . ARG A 1 274 ? 87.399 155.030 161.738 1.00 82.01 253 ARG A C 1
ATOM 1129 O O . ARG A 1 274 ? 86.749 155.540 160.827 1.00 82.01 253 ARG A O 1
ATOM 1137 N N . PHE A 1 275 ? 88.696 154.678 161.642 1.00 79.92 254 PHE A N 1
ATOM 1138 C CA . PHE A 1 275 ? 89.489 154.772 160.416 1.00 79.92 254 PHE A CA 1
ATOM 1139 C C . PHE A 1 275 ? 88.922 153.903 159.294 1.00 79.92 254 PHE A C 1
ATOM 1140 O O . PHE A 1 275 ? 88.814 154.406 158.183 1.00 79.92 254 PHE A O 1
ATOM 1148 N N . ILE A 1 276 ? 88.545 152.649 159.608 1.00 73.12 255 ILE A N 1
ATOM 1149 C CA . ILE A 1 276 ? 87.910 151.721 158.668 1.00 73.12 255 ILE A CA 1
ATOM 1150 C C . ILE A 1 276 ? 86.599 152.284 158.085 1.00 73.12 255 ILE A C 1
ATOM 1151 O O . ILE A 1 276 ? 86.407 152.185 156.877 1.00 73.12 255 ILE A O 1
ATOM 1156 N N . ILE A 1 277 ? 85.758 152.908 158.929 1.00 73.62 256 ILE A N 1
ATOM 1157 C CA . ILE A 1 277 ? 84.500 153.526 158.505 1.00 73.62 256 ILE A CA 1
ATOM 1158 C C . ILE A 1 277 ? 84.684 154.786 157.645 1.00 73.62 256 ILE A C 1
ATOM 1159 O O . ILE A 1 277 ? 83.978 154.910 156.648 1.00 73.62 256 ILE A O 1
ATOM 1164 N N . ILE A 1 278 ? 85.639 155.659 158.001 1.00 71.89 257 ILE A N 1
ATOM 1165 C CA . ILE A 1 278 ? 85.976 156.858 157.226 1.00 71.89 257 ILE A CA 1
ATOM 1166 C C . ILE A 1 278 ? 86.690 156.525 155.897 1.00 71.89 257 ILE A C 1
ATOM 1167 O O . ILE A 1 278 ? 86.388 157.152 154.885 1.00 71.89 257 ILE A O 1
ATOM 1172 N N . PHE A 1 279 ? 87.576 155.519 155.911 1.00 74.76 258 PHE A N 1
ATOM 1173 C CA . PHE A 1 279 ? 88.270 154.970 154.745 1.00 74.76 258 PHE A CA 1
ATOM 1174 C C . PHE A 1 279 ? 87.294 154.380 153.714 1.00 74.76 258 PHE A C 1
ATOM 1175 O O . PHE A 1 279 ? 87.351 154.763 152.546 1.00 74.76 258 PHE A O 1
ATOM 1183 N N . GLU A 1 280 ? 86.403 153.489 154.184 1.00 75.32 259 GLU A N 1
ATOM 1184 C CA . GLU A 1 280 ? 85.365 152.845 153.381 1.00 75.32 259 GLU A CA 1
ATOM 1185 C C . GLU A 1 280 ? 84.245 153.798 152.940 1.00 75.32 259 GLU A C 1
ATOM 1186 O O . GLU A 1 280 ? 83.690 153.585 151.864 1.00 75.32 259 GLU A O 1
ATOM 1192 N N . GLN A 1 281 ? 83.970 154.853 153.729 1.00 72.64 260 GLN A N 1
ATOM 1193 C CA . GLN A 1 281 ? 83.096 155.962 153.346 1.00 72.64 260 GLN A CA 1
ATOM 1194 C C . GLN A 1 281 ? 83.615 156.692 152.105 1.00 72.64 260 GLN A C 1
ATOM 1195 O O . GLN A 1 281 ? 82.878 156.771 151.126 1.00 72.64 260 GLN A O 1
ATOM 1201 N N . ILE A 1 282 ? 84.856 157.213 152.172 1.00 71.75 261 ILE A N 1
ATOM 1202 C CA . ILE A 1 282 ? 85.458 157.957 151.062 1.00 71.75 261 ILE A CA 1
ATOM 1203 C C . ILE A 1 282 ? 85.688 157.065 149.825 1.00 71.75 261 ILE A C 1
ATOM 1204 O O . ILE A 1 282 ? 85.534 157.561 148.711 1.00 71.75 261 ILE A O 1
ATOM 1209 N N . ARG A 1 283 ? 85.947 155.761 150.037 1.00 69.52 262 ARG A N 1
ATOM 1210 C CA . ARG A 1 283 ? 85.979 154.749 148.983 1.00 69.52 262 ARG A CA 1
ATOM 1211 C C . ARG A 1 283 ? 84.646 154.644 148.226 1.00 69.52 262 ARG A C 1
ATOM 1212 O O . ARG A 1 283 ? 84.651 154.716 146.999 1.00 69.52 262 ARG A O 1
ATOM 1220 N N . PHE A 1 284 ? 83.539 154.467 148.969 1.00 68.90 263 PHE A N 1
ATOM 1221 C CA . PHE A 1 284 ? 82.193 154.347 148.411 1.00 68.90 263 PHE A CA 1
ATOM 1222 C C . PHE A 1 284 ? 81.643 155.649 147.808 1.00 68.90 263 PHE A C 1
ATOM 1223 O O . PHE A 1 284 ? 80.884 155.567 146.845 1.00 68.90 263 PHE A O 1
ATOM 1231 N N . VAL A 1 285 ? 82.064 156.812 148.336 1.00 70.06 264 VAL A N 1
ATOM 1232 C CA . VAL A 1 285 ? 81.803 158.138 147.764 1.00 70.06 264 VAL A CA 1
ATOM 1233 C C . VAL A 1 285 ? 82.511 158.319 146.407 1.00 70.06 264 VAL A C 1
ATOM 1234 O O . VAL A 1 285 ? 81.875 158.792 145.468 1.00 70.06 264 VAL A O 1
ATOM 1238 N N . MET A 1 286 ? 83.784 157.895 146.313 1.00 72.34 265 MET A N 1
ATOM 1239 C CA . MET A 1 286 ? 84.564 157.891 145.073 1.00 72.34 265 MET A CA 1
ATOM 1240 C C . MET A 1 286 ? 84.006 156.927 144.013 1.00 72.34 265 MET A C 1
ATOM 1241 O O . MET A 1 286 ? 83.941 157.317 142.849 1.00 72.34 265 MET A O 1
ATOM 1246 N N . LYS A 1 287 ? 83.590 155.715 144.426 1.00 67.36 266 LYS A N 1
ATOM 1247 C CA . LYS A 1 287 ? 82.958 154.729 143.545 1.00 67.36 266 LYS A CA 1
ATOM 1248 C C . LYS A 1 287 ? 81.572 155.159 143.044 1.00 67.36 266 LYS A C 1
ATOM 1249 O O . LYS A 1 287 ? 81.292 154.955 141.866 1.00 67.36 266 LYS A O 1
ATOM 1255 N N . ALA A 1 288 ? 80.754 155.773 143.918 1.00 65.62 267 ALA A N 1
ATOM 1256 C CA . ALA A 1 288 ? 79.448 156.338 143.566 1.00 65.62 267 ALA A CA 1
ATOM 1257 C C . ALA A 1 288 ? 79.564 157.533 142.608 1.00 65.62 267 ALA A C 1
ATOM 1258 O O . ALA A 1 288 ? 78.796 157.600 141.649 1.00 65.62 267 ALA A O 1
ATOM 1260 N N . HIS A 1 289 ? 80.555 158.412 142.850 1.00 65.46 268 HIS A N 1
ATOM 1261 C CA . HIS A 1 289 ? 80.900 159.524 141.967 1.00 65.46 268 HIS A CA 1
ATOM 1262 C C . HIS A 1 289 ? 81.373 159.042 140.587 1.00 65.46 268 HIS A C 1
ATOM 1263 O O . HIS A 1 289 ? 80.871 159.563 139.599 1.00 65.46 268 HIS A O 1
ATOM 1270 N N . SER A 1 290 ? 82.299 158.067 140.540 1.00 68.78 269 SER A N 1
ATOM 1271 C CA . SER A 1 290 ? 82.841 157.502 139.298 1.00 68.78 269 SER A CA 1
ATOM 1272 C C . SER A 1 290 ? 81.796 156.749 138.454 1.00 68.78 269 SER A C 1
ATOM 1273 O O . SER A 1 290 ? 81.847 156.841 137.230 1.00 68.78 269 SER A O 1
ATOM 1276 N N . PHE A 1 291 ? 80.865 156.045 139.121 1.00 68.95 270 PHE A N 1
ATOM 1277 C CA . PHE A 1 291 ? 79.793 155.286 138.481 1.00 68.95 270 PHE A CA 1
ATOM 1278 C C . PHE A 1 291 ? 78.727 156.185 137.831 1.00 68.95 270 PHE A C 1
ATOM 1279 O O . PHE A 1 291 ? 78.113 155.766 136.854 1.00 68.95 270 PHE A O 1
ATOM 1287 N N . VAL A 1 292 ? 78.551 157.408 138.351 1.00 70.52 271 VAL A N 1
ATOM 1288 C CA . VAL A 1 292 ? 77.674 158.414 137.758 1.00 70.52 271 VAL A CA 1
ATOM 1289 C C . VAL A 1 292 ? 78.453 159.371 136.826 1.00 70.52 271 VAL A C 1
ATOM 1290 O O . VAL A 1 292 ? 77.832 159.941 135.936 1.00 70.52 271 VAL A O 1
ATOM 1294 N N . ARG A 1 293 ? 79.786 159.486 136.974 1.00 72.75 272 ARG A N 1
ATOM 1295 C CA . ARG A 1 293 ? 80.649 160.315 136.123 1.00 72.75 272 ARG A CA 1
ATOM 1296 C C . ARG A 1 293 ? 81.017 159.647 134.786 1.00 72.75 272 ARG A C 1
ATOM 1297 O O . ARG A 1 293 ? 81.242 160.367 133.815 1.00 72.75 272 ARG A O 1
ATOM 1305 N N . GLU A 1 294 ? 81.071 158.306 134.749 1.00 75.33 273 GLU A N 1
ATOM 1306 C CA . GLU A 1 294 ? 81.393 157.538 133.544 1.00 75.33 273 GLU A CA 1
ATOM 1307 C C . GLU A 1 294 ? 80.178 157.376 132.613 1.00 75.33 273 GLU A C 1
ATOM 1308 O O . GLU A 1 294 ? 80.375 157.273 131.403 1.00 75.33 273 GLU A O 1
ATOM 1314 N N . ASN A 1 295 ? 78.960 157.370 133.184 1.00 76.18 274 ASN A N 1
ATOM 1315 C CA . ASN A 1 295 ? 77.720 157.075 132.464 1.00 76.18 274 ASN A CA 1
ATOM 1316 C C . ASN A 1 295 ? 76.881 158.327 132.142 1.00 76.18 274 ASN A C 1
ATOM 1317 O O . ASN A 1 295 ? 76.096 158.251 131.197 1.00 76.18 274 ASN A O 1
ATOM 1322 N N . VAL A 1 296 ? 77.038 159.447 132.879 1.00 78.35 275 VAL A N 1
ATOM 1323 C CA . VAL A 1 296 ? 76.271 160.676 132.612 1.00 78.35 275 VAL A CA 1
ATOM 1324 C C . VAL A 1 296 ? 76.628 161.461 131.318 1.00 78.35 275 VAL A C 1
ATOM 1325 O O . VAL A 1 296 ? 75.687 161.970 130.709 1.00 78.35 275 VAL A O 1
ATOM 1329 N N . PRO A 1 297 ? 77.901 161.497 130.842 1.00 80.38 276 PRO A N 1
ATOM 1330 C CA . PRO A 1 297 ? 78.233 162.175 129.570 1.00 80.38 276 PRO A CA 1
ATOM 1331 C C . PRO A 1 297 ? 77.772 161.398 128.324 1.00 80.38 276 PRO A C 1
ATOM 1332 O O . PRO A 1 297 ? 77.488 162.017 127.300 1.00 80.38 276 PRO A O 1
ATOM 1336 N N . ARG A 1 298 ? 77.716 160.060 128.448 1.00 85.03 277 ARG A N 1
ATOM 1337 C CA . ARG A 1 298 ? 77.341 159.128 127.390 1.00 85.03 277 ARG A CA 1
ATOM 1338 C C . ARG A 1 298 ? 75.858 159.218 126.992 1.00 85.03 277 ARG A C 1
ATOM 1339 O O . ARG A 1 298 ? 75.568 159.132 125.802 1.00 85.03 277 ARG A O 1
ATOM 1347 N N . VAL A 1 299 ? 74.949 159.373 127.970 1.00 88.75 278 VAL A N 1
ATOM 1348 C CA . VAL A 1 299 ? 73.506 159.434 127.712 1.00 88.75 278 VAL A CA 1
ATOM 1349 C C . VAL A 1 299 ? 73.036 160.783 127.128 1.00 88.75 278 VAL A C 1
ATOM 1350 O O . VAL A 1 299 ? 72.050 160.787 126.389 1.00 88.75 278 VAL A O 1
ATOM 1354 N N . LEU A 1 300 ? 73.735 161.886 127.458 1.00 90.69 279 LEU A N 1
ATOM 1355 C CA . LEU A 1 300 ? 73.320 163.247 127.108 1.00 90.69 279 LEU A CA 1
ATOM 1356 C C . LEU A 1 300 ? 73.880 163.772 125.777 1.00 90.69 279 LEU A C 1
ATOM 1357 O O . LEU A 1 300 ? 73.320 164.738 125.259 1.00 90.69 279 LEU A O 1
ATOM 1362 N N . ASN A 1 301 ? 74.938 163.144 125.229 1.00 93.84 280 ASN A N 1
ATOM 1363 C CA . ASN A 1 301 ? 75.564 163.549 123.959 1.00 93.84 280 ASN A CA 1
ATOM 1364 C C . ASN A 1 301 ? 74.689 163.315 122.704 1.00 93.84 280 ASN A C 1
ATOM 1365 O O . ASN A 1 301 ? 75.045 163.799 121.630 1.00 93.84 280 ASN A O 1
ATOM 1370 N N . SER A 1 302 ? 73.563 162.592 122.867 1.00 95.05 281 SER A N 1
ATOM 1371 C CA . SER A 1 302 ? 72.577 162.226 121.845 1.00 95.05 281 SER A CA 1
ATOM 1372 C C . SER A 1 302 ? 71.807 163.486 121.483 1.00 95.05 281 SER A C 1
ATOM 1373 O O . SER A 1 302 ? 71.175 163.590 120.434 1.00 95.05 281 SER A O 1
ATOM 1376 N N . SER A 1 308 ? 72.150 154.800 120.733 1.00 98.62 287 SER A N 1
ATOM 1377 C CA . SER A 1 308 ? 71.040 155.661 121.186 1.00 98.62 287 SER A CA 1
ATOM 1378 C C . SER A 1 308 ? 71.430 156.198 122.586 1.00 98.62 287 SER A C 1
ATOM 1379 O O . SER A 1 308 ? 72.415 156.932 122.693 1.00 98.62 287 SER A O 1
ATOM 1382 N N . THR A 1 309 ? 70.668 155.829 123.631 1.00 100.64 288 THR A N 1
ATOM 1383 C CA . THR A 1 309 ? 70.932 156.156 125.026 1.00 100.64 288 THR A CA 1
ATOM 1384 C C . THR A 1 309 ? 71.417 154.864 125.705 1.00 100.64 288 THR A C 1
ATOM 1385 O O . THR A 1 309 ? 70.623 153.962 125.977 1.00 100.64 288 THR A O 1
ATOM 1389 N N . VAL A 1 310 ? 72.740 154.776 125.917 1.00 98.49 289 VAL A N 1
ATOM 1390 C CA . VAL A 1 310 ? 73.380 153.622 126.549 1.00 98.49 289 VAL A CA 1
ATOM 1391 C C . VAL A 1 310 ? 72.920 153.483 128.023 1.00 98.49 289 VAL A C 1
ATOM 1392 O O . VAL A 1 310 ? 73.091 154.425 128.798 1.00 98.49 289 VAL A O 1
ATOM 1396 N N . PRO A 1 311 ? 72.263 152.353 128.370 1.00 102.47 290 PRO A N 1
ATOM 1397 C CA . PRO A 1 311 ? 71.691 152.171 129.712 1.00 102.47 290 PRO A CA 1
ATOM 1398 C C . PRO A 1 311 ? 72.762 151.869 130.773 1.00 102.47 290 PRO A C 1
ATOM 1399 O O . PRO A 1 311 ? 73.945 151.731 130.453 1.00 102.47 290 PRO A O 1
ATOM 1403 N N . ILE A 1 312 ? 72.301 151.726 132.025 1.00 95.34 291 ILE A N 1
ATOM 1404 C CA . ILE A 1 312 ? 73.091 151.193 133.132 1.00 95.34 291 ILE A CA 1
ATOM 1405 C C . ILE A 1 312 ? 73.550 149.739 132.848 1.00 95.34 291 ILE A C 1
ATOM 1406 O O . ILE A 1 312 ? 72.835 149.007 132.158 1.00 95.34 291 ILE A O 1
ATOM 1408 N N . PRO A 1 313 ? 74.724 149.340 133.385 1.00 89.89 292 PRO A N 1
ATOM 1409 C CA . PRO A 1 313 ? 75.250 147.966 133.242 1.00 89.89 292 PRO A CA 1
ATOM 1410 C C . PRO A 1 313 ? 74.417 146.924 134.007 1.00 89.89 292 PRO A C 1
ATOM 1411 O O . PRO A 1 313 ? 73.537 147.290 134.784 1.00 89.89 292 PRO A O 1
ATOM 1415 N N . THR A 1 314 ? 74.736 145.639 133.801 1.00 88.07 293 THR A N 1
ATOM 1416 C CA . THR A 1 314 ? 74.161 144.530 134.565 1.00 88.07 293 THR A CA 1
ATOM 1417 C C . THR A 1 314 ? 74.614 144.569 136.041 1.00 88.07 293 THR A C 1
ATOM 1418 O O . THR A 1 314 ? 75.757 144.935 136.318 1.00 88.07 293 THR A O 1
ATOM 1422 N N . VAL A 1 315 ? 73.708 144.187 136.954 1.00 86.72 294 VAL A N 1
ATOM 1423 C CA . VAL A 1 315 ? 73.934 144.108 138.402 1.00 86.72 294 VAL A CA 1
ATOM 1424 C C . VAL A 1 315 ? 75.067 143.131 138.800 1.00 86.72 294 VAL A C 1
ATOM 1425 O O . VAL A 1 315 ? 75.795 143.404 139.753 1.00 86.72 294 VAL A O 1
ATOM 1429 N N . ASN A 1 316 ? 75.225 142.056 138.008 1.00 85.65 295 ASN A N 1
ATOM 1430 C CA . ASN A 1 316 ? 76.293 141.058 138.078 1.00 85.65 295 ASN A CA 1
ATOM 1431 C C . ASN A 1 316 ? 77.696 141.646 137.803 1.00 85.65 295 ASN A C 1
ATOM 1432 O O . ASN A 1 316 ? 78.673 141.094 138.307 1.00 85.65 295 ASN A O 1
ATOM 1437 N N . GLN A 1 317 ? 77.770 142.756 137.047 1.00 81.08 296 GLN A N 1
ATOM 1438 C CA . GLN A 1 317 ? 79.010 143.478 136.764 1.00 81.08 296 GLN A CA 1
ATOM 1439 C C . GLN A 1 317 ? 79.200 144.697 137.681 1.00 81.08 296 GLN A C 1
ATOM 1440 O O . GLN A 1 317 ? 80.348 145.086 137.895 1.00 81.08 296 GLN A O 1
ATOM 1446 N N . TYR A 1 318 ? 78.111 145.265 138.238 1.00 75.23 297 TYR A N 1
ATOM 1447 C CA . TYR A 1 318 ? 78.212 146.346 139.221 1.00 75.23 297 TYR A CA 1
ATOM 1448 C C . TYR A 1 318 ? 78.710 145.844 140.587 1.00 75.23 297 TYR A C 1
ATOM 1449 O O . TYR A 1 318 ? 79.533 146.527 141.195 1.00 75.23 297 TYR A O 1
ATOM 1458 N N . LEU A 1 319 ? 78.266 144.639 140.998 1.00 74.32 298 LEU A N 1
ATOM 1459 C CA . LEU A 1 319 ? 78.806 143.881 142.134 1.00 74.32 298 LEU A CA 1
ATOM 1460 C C . LEU A 1 319 ? 80.326 143.724 142.039 1.00 74.32 298 LEU A C 1
ATOM 1461 O O . LEU A 1 319 ? 81.020 144.068 142.993 1.00 74.32 298 LEU A O 1
ATOM 1466 N N . TYR A 1 320 ? 80.794 143.254 140.869 1.00 72.19 299 TYR A N 1
ATOM 1467 C CA . TYR A 1 320 ? 82.205 143.075 140.548 1.00 72.19 299 TYR A CA 1
ATOM 1468 C C . TYR A 1 320 ? 83.027 144.361 140.730 1.00 72.19 299 TYR A C 1
ATOM 1469 O O .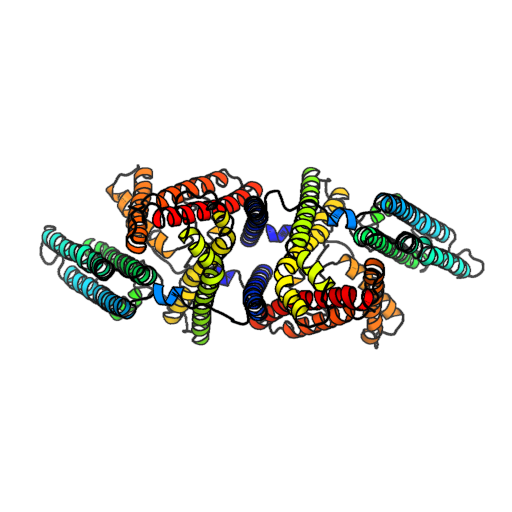 TYR A 1 320 ? 84.074 144.297 141.371 1.00 72.19 299 TYR A O 1
ATOM 1478 N N . PHE A 1 321 ? 82.524 145.491 140.197 1.00 66.68 300 PHE A N 1
ATOM 1479 C CA . PHE A 1 321 ? 83.155 146.802 140.332 1.00 66.68 300 PHE A CA 1
ATOM 1480 C C . PHE A 1 321 ? 83.322 147.291 141.783 1.00 66.68 300 PHE A C 1
ATOM 1481 O O . PHE A 1 321 ? 84.373 147.847 142.093 1.00 66.68 300 PHE A O 1
ATOM 1489 N N . LEU A 1 322 ? 82.328 147.046 142.653 1.00 68.98 301 LEU A N 1
ATOM 1490 C CA . LEU A 1 322 ? 82.383 147.428 144.070 1.00 68.98 301 LEU A CA 1
ATOM 1491 C C . LEU A 1 322 ? 83.402 146.633 144.916 1.00 68.98 301 LEU A C 1
ATOM 1492 O O . LEU A 1 322 ? 83.676 147.054 146.040 1.00 68.98 301 LEU A O 1
ATOM 1497 N N . PHE A 1 323 ? 83.975 145.551 144.361 1.00 66.37 302 PHE A N 1
ATOM 1498 C CA . PHE A 1 323 ? 85.090 144.796 144.942 1.00 66.37 302 PHE A CA 1
ATOM 1499 C C . PHE A 1 323 ? 86.389 144.896 144.117 1.00 66.37 302 PHE A C 1
ATOM 1500 O O . PHE A 1 323 ? 87.416 144.407 144.585 1.00 66.37 302 PHE A O 1
ATOM 1508 N N . ALA A 1 324 ? 86.336 145.502 142.916 1.00 69.34 303 ALA A N 1
ATOM 1509 C CA . ALA A 1 324 ? 87.449 145.597 141.969 1.00 69.34 303 ALA A CA 1
ATOM 1510 C C . ALA A 1 324 ? 88.594 146.491 142.501 1.00 69.34 303 ALA A C 1
ATOM 1511 O O . ALA A 1 324 ? 88.294 147.579 142.995 1.00 69.34 303 ALA A O 1
ATOM 1513 N N . PRO A 1 325 ? 89.866 146.030 142.386 1.00 67.32 304 PRO A N 1
ATOM 1514 C CA . PRO A 1 325 ? 91.092 146.824 142.653 1.00 67.32 304 PRO A CA 1
ATOM 1515 C C . PRO A 1 325 ? 91.334 148.118 141.834 1.00 67.32 304 PRO A C 1
ATOM 1516 O O . PRO A 1 325 ? 92.373 148.248 141.188 1.00 67.32 304 PRO A O 1
ATOM 1520 N N . THR A 1 326 ? 90.393 149.072 141.900 1.00 67.63 305 THR A N 1
ATOM 1521 C CA . THR A 1 326 ? 90.385 150.331 141.151 1.00 67.63 305 THR A CA 1
ATOM 1522 C C . THR A 1 326 ? 89.316 151.285 141.735 1.00 67.63 305 THR A C 1
ATOM 1523 O O . THR A 1 326 ? 88.534 150.864 142.586 1.00 67.63 305 THR A O 1
ATOM 1527 N N . LEU A 1 327 ? 89.307 152.548 141.276 1.00 67.60 306 LEU A N 1
ATOM 1528 C CA . LEU A 1 327 ? 88.271 153.545 141.571 1.00 67.60 306 LEU A CA 1
ATOM 1529 C C . LEU A 1 327 ? 87.658 154.156 140.299 1.00 67.60 306 LEU A C 1
ATOM 1530 O O . LEU A 1 327 ? 86.739 154.963 140.427 1.00 67.60 306 LEU A O 1
ATOM 1535 N N . ILE A 1 328 ? 88.154 153.787 139.108 1.00 69.00 307 ILE A N 1
ATOM 1536 C CA . ILE A 1 328 ? 87.643 154.275 137.828 1.00 69.00 307 ILE A CA 1
ATOM 1537 C C . ILE A 1 328 ? 86.702 153.190 137.282 1.00 69.00 307 ILE A C 1
ATOM 1538 O O . ILE A 1 328 ? 87.149 152.055 137.092 1.00 69.00 307 ILE A O 1
ATOM 1543 N N . TYR A 1 329 ? 85.457 153.555 137.004 1.00 69.78 308 TYR A N 1
ATOM 1544 C CA . TYR A 1 329 ? 84.476 152.595 136.528 1.00 69.78 308 TYR A CA 1
ATOM 1545 C C . TYR A 1 329 ? 84.562 152.150 135.074 1.00 69.78 308 TYR A C 1
ATOM 1546 O O . TYR A 1 329 ? 84.454 152.957 134.151 1.00 69.78 308 TYR A O 1
ATOM 1555 N N . ARG A 1 330 ? 84.759 150.848 134.898 1.00 72.23 309 ARG A N 1
ATOM 1556 C CA . ARG A 1 330 ? 84.753 150.206 133.589 1.00 72.23 309 ARG A CA 1
ATOM 1557 C C . ARG A 1 330 ? 83.856 148.968 133.683 1.00 72.23 309 ARG A C 1
ATOM 1558 O O . ARG A 1 330 ? 83.719 148.385 134.757 1.00 72.23 309 ARG A O 1
ATOM 1566 N N . ASP A 1 331 ? 83.298 148.564 132.534 1.00 75.62 310 ASP A N 1
ATOM 1567 C CA . ASP A 1 331 ? 82.670 147.252 132.352 1.00 75.62 310 ASP A CA 1
ATOM 1568 C C . ASP A 1 331 ? 83.675 146.274 131.692 1.00 75.62 310 ASP A C 1
ATOM 1569 O O . ASP A 1 331 ? 83.402 145.076 131.632 1.00 75.62 310 ASP A O 1
ATOM 1574 N N . SER A 1 332 ? 84.824 146.792 131.222 1.00 75.21 311 SER A N 1
ATOM 1575 C CA . SER A 1 332 ? 85.893 146.058 130.554 1.00 75.21 311 SER A CA 1
ATOM 1576 C C . SER A 1 332 ? 86.994 145.672 131.557 1.00 75.21 311 SER A C 1
ATOM 1577 O O . SER A 1 332 ? 87.829 146.511 131.893 1.00 75.21 311 SER A O 1
ATOM 1580 N N . TYR A 1 333 ? 86.977 144.409 132.014 1.00 74.41 312 TYR A N 1
ATOM 1581 C CA . TYR A 1 333 ? 87.989 143.846 132.910 1.00 74.41 312 TYR A CA 1
ATOM 1582 C C . TYR A 1 333 ? 88.388 142.455 132.387 1.00 74.41 312 TYR A C 1
ATOM 1583 O O . TYR A 1 333 ? 87.552 141.550 132.439 1.00 74.41 312 TYR A O 1
ATOM 159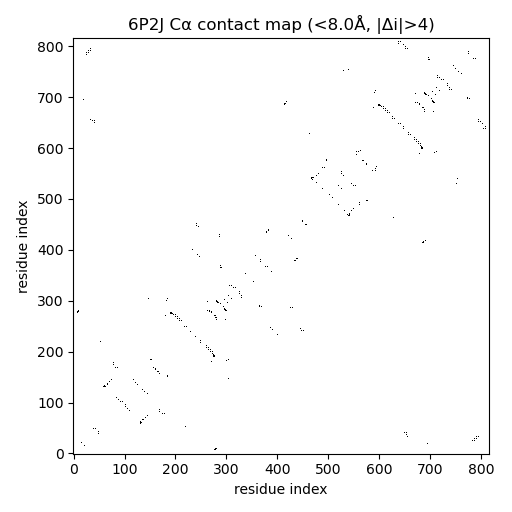2 N N . PRO A 1 334 ? 89.626 142.309 131.850 1.00 77.75 313 PRO A N 1
ATOM 1593 C CA . PRO A 1 334 ? 90.064 141.058 131.217 1.00 77.75 313 PRO A CA 1
ATOM 1594 C C . PRO A 1 334 ? 90.288 139.940 132.244 1.00 77.75 313 PRO A C 1
ATOM 1595 O O . PRO A 1 334 ? 91.058 140.117 133.188 1.00 77.75 313 PRO A O 1
ATOM 1599 N N . ARG A 1 335 ? 89.604 138.810 132.023 1.00 79.97 314 ARG A N 1
ATOM 1600 C CA . ARG A 1 335 ? 89.783 137.588 132.795 1.00 79.97 314 ARG A CA 1
ATOM 1601 C C . ARG A 1 335 ? 91.143 136.950 132.479 1.00 79.97 314 ARG A C 1
ATOM 1602 O O . ARG A 1 335 ? 91.346 136.450 131.372 1.00 79.97 314 ARG A O 1
ATOM 1610 N N . ASN A 1 336 ? 92.016 136.927 133.499 1.00 85.37 315 ASN A N 1
ATOM 1611 C CA . ASN A 1 336 ? 93.184 136.039 133.598 1.00 85.37 315 ASN A CA 1
ATOM 1612 C C . ASN A 1 336 ? 92.709 134.563 133.586 1.00 85.37 315 ASN A C 1
ATOM 1613 O O . ASN A 1 336 ? 91.548 134.324 133.918 1.00 85.37 315 ASN A O 1
ATOM 1618 N N . PRO A 1 337 ? 93.556 133.593 133.174 1.00 87.95 316 PRO A N 1
ATOM 1619 C CA . PRO A 1 337 ? 93.097 132.210 132.933 1.00 87.95 316 PRO A CA 1
ATOM 1620 C C . PRO A 1 337 ? 92.365 131.508 134.096 1.00 87.95 316 PRO A C 1
ATOM 1621 O O . PRO A 1 337 ? 91.312 130.922 133.850 1.00 87.95 316 PRO A O 1
ATOM 1625 N N . THR A 1 338 ? 92.907 131.581 135.324 1.00 87.49 317 THR A N 1
ATOM 1626 C CA . THR A 1 338 ? 92.403 130.826 136.476 1.00 87.49 317 THR A CA 1
ATOM 1627 C C . THR A 1 338 ? 92.766 131.543 137.792 1.00 87.49 317 THR A C 1
ATOM 1628 O O . THR A 1 338 ? 93.810 132.191 137.859 1.00 87.49 317 THR A O 1
ATOM 1632 N N . VAL A 1 339 ? 91.906 131.373 138.817 1.00 83.52 318 VAL A N 1
ATOM 1633 C CA . VAL A 1 339 ? 92.174 131.728 140.216 1.00 83.52 318 VAL A CA 1
ATOM 1634 C C . VAL A 1 339 ? 93.085 130.649 140.834 1.00 83.52 318 VAL A C 1
ATOM 1635 O O . VAL A 1 339 ? 92.658 129.501 140.963 1.00 83.52 318 VAL A O 1
ATOM 1639 N N . ARG A 1 340 ? 94.312 131.035 141.212 1.00 83.33 319 ARG A N 1
ATOM 1640 C CA . ARG A 1 340 ? 95.246 130.169 141.927 1.00 83.33 319 ARG A CA 1
ATOM 1641 C C . ARG A 1 340 ? 94.918 130.234 143.427 1.00 83.33 319 ARG A C 1
ATOM 1642 O O . ARG A 1 340 ? 95.266 131.216 144.083 1.00 83.33 319 ARG A O 1
ATOM 1650 N N . TRP A 1 341 ? 94.254 129.181 143.936 1.00 85.44 320 TRP A N 1
ATOM 1651 C CA . TRP A 1 341 ? 93.881 129.045 145.348 1.00 85.44 320 TRP A CA 1
ATOM 1652 C C . TRP A 1 341 ? 95.070 128.983 146.320 1.00 85.44 320 TRP A C 1
ATOM 1653 O O . TRP A 1 341 ? 94.960 129.518 147.422 1.00 85.44 320 TRP A O 1
ATOM 1664 N N . GLY A 1 342 ? 96.191 128.383 145.883 1.00 84.55 321 GLY A N 1
ATOM 1665 C CA . GLY A 1 342 ? 97.433 128.325 146.653 1.00 84.55 321 GLY A CA 1
ATOM 1666 C C . GLY A 1 342 ? 98.137 129.693 146.700 1.00 84.55 321 GLY A C 1
ATOM 1667 O O . GLY A 1 342 ? 98.765 130.004 147.710 1.00 84.55 321 GLY A O 1
ATOM 1668 N N . TYR A 1 343 ? 98.009 130.513 145.639 1.00 82.05 322 TYR A N 1
ATOM 1669 C CA . TYR A 1 343 ? 98.570 131.865 145.554 1.00 82.05 322 TYR A CA 1
ATOM 1670 C C . TYR A 1 343 ? 97.850 132.854 146.482 1.00 82.05 322 TYR A C 1
ATOM 1671 O O . TYR A 1 343 ? 98.535 133.613 147.162 1.00 82.05 322 TYR A O 1
ATOM 1680 N N . VAL A 1 344 ? 96.503 132.848 146.487 1.00 80.91 323 VAL A N 1
ATOM 1681 C CA . VAL A 1 344 ? 95.708 133.746 147.336 1.00 80.91 323 VAL A CA 1
ATOM 1682 C C . VAL A 1 344 ? 95.747 133.349 148.820 1.00 80.91 323 VAL A C 1
ATOM 1683 O O . VAL A 1 344 ? 95.678 134.240 149.662 1.00 80.91 323 VAL A O 1
ATOM 1687 N N . ALA A 1 345 ? 95.931 132.047 149.111 1.00 83.61 324 ALA A N 1
ATOM 1688 C CA . ALA A 1 345 ? 96.231 131.542 150.451 1.00 83.61 324 ALA A CA 1
ATOM 1689 C C . ALA A 1 345 ? 97.596 132.036 150.960 1.00 83.61 324 ALA A C 1
ATOM 1690 O O . ALA A 1 345 ? 97.689 132.435 152.119 1.00 83.61 324 ALA A O 1
ATOM 1692 N N . MET A 1 346 ? 98.606 132.046 150.072 1.00 85.40 325 MET A N 1
ATOM 1693 C CA . MET A 1 346 ? 99.947 132.559 150.346 1.00 85.40 325 MET A CA 1
ATOM 1694 C C . MET A 1 346 ? 99.976 134.092 150.506 1.00 85.40 325 MET A C 1
ATOM 1695 O O . MET A 1 346 ? 100.650 134.574 151.410 1.00 85.40 325 MET A O 1
ATOM 1700 N N . LYS A 1 347 ? 99.230 134.829 149.665 1.00 78.76 326 LYS A N 1
ATOM 1701 C CA . LYS A 1 347 ? 99.116 136.290 149.718 1.00 78.76 326 LYS A CA 1
ATOM 1702 C C . LYS A 1 347 ? 98.316 136.808 150.922 1.00 78.76 326 LYS A C 1
ATOM 1703 O O . LYS A 1 347 ? 98.656 137.874 151.434 1.00 78.76 326 LYS A O 1
ATOM 1709 N N . PHE A 1 348 ? 97.305 136.046 151.376 1.00 78.33 327 PHE A N 1
ATOM 1710 C CA . PHE A 1 348 ? 96.596 136.331 152.624 1.00 78.33 327 PHE A CA 1
ATOM 1711 C C . PHE A 1 348 ? 97.398 135.966 153.881 1.00 78.33 327 PHE A C 1
ATOM 1712 O O . PHE A 1 348 ? 97.281 136.675 154.879 1.00 78.33 327 PHE A O 1
ATOM 1720 N N . ALA A 1 349 ? 98.256 134.934 153.800 1.00 82.96 328 ALA A N 1
ATOM 1721 C CA . ALA A 1 349 ? 99.261 134.644 154.824 1.00 82.96 328 ALA A CA 1
ATOM 1722 C C . ALA A 1 349 ? 100.331 135.748 154.927 1.00 82.96 328 ALA A C 1
ATOM 1723 O O . ALA A 1 349 ? 100.771 136.042 156.037 1.00 82.96 328 ALA A O 1
ATOM 1725 N N . GLN A 1 350 ? 100.689 136.366 153.785 1.00 80.19 329 GLN A N 1
ATOM 1726 C CA . GLN A 1 350 ? 101.606 137.502 153.704 1.00 80.19 329 GLN A CA 1
ATOM 1727 C C . GLN A 1 350 ? 101.044 138.799 154.296 1.00 80.19 329 GLN A C 1
ATOM 1728 O O . GLN A 1 350 ? 101.778 139.453 155.031 1.00 80.19 329 GLN A O 1
ATOM 1734 N N . VAL A 1 351 ? 99.787 139.166 153.975 1.00 78.93 330 VAL A N 1
ATOM 1735 C CA . VAL A 1 351 ? 99.190 140.417 154.458 1.00 78.93 330 VAL A CA 1
ATOM 1736 C C . VAL A 1 351 ? 98.876 140.386 155.968 1.00 78.93 330 VAL A C 1
ATOM 1737 O O . VAL A 1 351 ? 99.079 141.403 156.629 1.00 78.93 330 VAL A O 1
ATOM 1741 N N . PHE A 1 352 ? 98.444 139.224 156.492 1.00 81.87 331 PHE A N 1
ATOM 1742 C CA . PHE A 1 352 ? 98.244 139.006 157.927 1.00 81.87 331 PHE A CA 1
ATOM 1743 C C . PHE A 1 352 ? 99.569 138.860 158.687 1.00 81.87 331 PHE A C 1
ATOM 1744 O O . PHE A 1 352 ? 99.644 139.296 159.835 1.00 81.87 331 PHE A O 1
ATOM 1752 N N . GLY A 1 353 ? 100.596 138.307 158.018 1.00 79.58 332 GLY A N 1
ATOM 1753 C CA . GLY A 1 353 ? 101.965 138.227 158.518 1.00 79.58 332 GLY A CA 1
ATOM 1754 C C . GLY A 1 353 ? 102.560 139.633 158.652 1.00 79.58 332 GLY A C 1
ATOM 1755 O O . GLY A 1 353 ? 103.082 139.957 159.713 1.00 79.58 332 GLY A O 1
ATOM 1756 N N . CYS A 1 354 ? 102.429 140.474 157.609 1.00 81.39 333 CYS A N 1
ATOM 1757 C CA . CYS A 1 354 ? 102.887 141.865 157.581 1.00 81.39 333 CYS A CA 1
ATOM 1758 C C . CYS A 1 354 ? 102.115 142.767 158.558 1.00 81.39 333 CYS A C 1
ATOM 1759 O O . CYS A 1 354 ? 102.747 143.631 159.160 1.00 81.39 333 CYS A O 1
ATOM 1762 N N . PHE A 1 355 ? 100.797 142.544 158.729 1.00 82.37 334 PHE A N 1
ATOM 1763 C CA . PHE A 1 355 ? 99.974 143.253 159.713 1.00 82.37 334 PHE A CA 1
ATOM 1764 C C . PHE A 1 355 ? 100.406 142.978 161.161 1.00 82.37 334 PHE A C 1
ATOM 1765 O O . PHE A 1 355 ? 100.586 143.930 161.917 1.00 82.37 334 PHE A O 1
ATOM 1773 N N . PHE A 1 356 ? 100.583 141.690 161.508 1.00 84.41 335 PHE A N 1
ATOM 1774 C CA . PHE A 1 356 ? 101.062 141.273 162.827 1.00 84.41 335 PHE A CA 1
ATOM 1775 C C . PHE A 1 356 ? 102.527 141.640 163.101 1.00 84.41 335 PHE A C 1
ATOM 1776 O O . PHE A 1 356 ? 102.872 141.830 164.264 1.00 84.41 335 PHE A O 1
ATOM 1784 N N . TYR A 1 357 ? 103.324 141.798 162.048 1.00 79.88 336 TYR A N 1
ATOM 1785 C CA . TYR A 1 357 ? 104.716 142.197 162.192 1.00 79.88 336 TYR A CA 1
ATOM 1786 C C . TYR A 1 357 ? 104.753 143.689 162.515 1.00 79.88 336 TYR A C 1
ATOM 1787 O O . TYR A 1 357 ? 105.475 144.122 163.413 1.00 79.88 336 TYR A O 1
ATOM 1796 N N . VAL A 1 358 ? 103.967 144.469 161.776 1.00 78.52 337 VAL A N 1
ATOM 1797 C CA . VAL A 1 358 ? 103.884 145.905 161.995 1.00 78.52 337 VAL A CA 1
ATOM 1798 C C . VAL A 1 358 ? 103.400 146.113 163.416 1.00 78.52 337 VAL A C 1
ATOM 1799 O O . VAL A 1 358 ? 104.011 146.835 164.198 1.00 78.52 337 VAL A O 1
ATOM 1803 N N . TYR A 1 359 ? 102.317 145.432 163.774 1.00 85.97 338 TYR A N 1
ATOM 1804 C CA . TYR A 1 359 ? 101.753 145.544 165.117 1.00 85.97 338 TYR A CA 1
ATOM 1805 C C . TYR A 1 359 ? 102.747 145.179 166.226 1.00 85.97 338 TYR A C 1
ATOM 1806 O O . TYR A 1 359 ? 102.786 145.831 167.269 1.00 85.97 338 TYR A O 1
ATOM 1815 N N . TYR A 1 360 ? 103.544 144.139 165.997 1.00 85.73 339 TYR A N 1
ATOM 1816 C CA . TYR A 1 360 ? 104.523 143.681 166.984 1.00 85.73 339 TYR A CA 1
ATOM 1817 C C . TYR A 1 360 ? 105.646 144.705 167.203 1.00 85.73 339 TYR A C 1
ATOM 1818 O O . TYR A 1 360 ? 105.969 144.981 168.355 1.00 85.73 339 TYR A O 1
ATOM 1827 N N . ILE A 1 361 ? 106.176 145.288 166.112 1.00 84.67 340 ILE A N 1
ATOM 1828 C CA . ILE A 1 361 ? 107.136 146.394 166.169 1.00 84.67 340 ILE A CA 1
ATOM 1829 C C . ILE A 1 361 ? 106.543 147.675 166.773 1.00 84.67 340 ILE A C 1
ATOM 1830 O O . ILE A 1 361 ? 107.244 148.350 167.523 1.00 84.67 340 ILE A O 1
ATOM 1835 N N . PHE A 1 362 ? 105.268 147.969 166.470 1.00 87.80 341 PHE A N 1
ATOM 1836 C CA . PHE A 1 362 ? 104.562 149.109 167.043 1.00 87.80 341 PHE A CA 1
ATOM 1837 C C . PHE A 1 362 ? 104.390 148.985 168.566 1.00 87.80 341 PHE A C 1
ATOM 1838 O O . PHE A 1 362 ? 104.723 149.930 169.275 1.00 87.80 341 PHE A O 1
ATOM 1846 N N . GLU A 1 363 ? 103.947 147.808 169.037 1.00 90.99 342 GLU A N 1
ATOM 1847 C CA . GLU A 1 363 ? 103.820 147.470 170.455 1.00 90.99 342 GLU A CA 1
ATOM 1848 C C . GLU A 1 363 ? 105.160 147.490 171.213 1.00 90.99 342 GLU A C 1
ATOM 1849 O O . GLU A 1 363 ? 105.175 147.867 172.383 1.00 90.99 342 GLU A O 1
ATOM 1855 N N . ARG A 1 364 ? 106.248 147.080 170.544 1.00 91.87 343 ARG A N 1
ATOM 1856 C CA . ARG A 1 364 ? 107.539 146.870 171.187 1.00 91.87 343 ARG A CA 1
ATOM 1857 C C . ARG A 1 364 ? 108.456 148.110 171.175 1.00 91.87 343 ARG A C 1
ATOM 1858 O O . ARG A 1 364 ? 109.265 148.233 172.094 1.00 91.87 343 ARG A O 1
ATOM 1866 N N . LEU A 1 365 ? 108.335 148.994 170.164 1.00 90.05 344 LEU A N 1
ATOM 1867 C CA . LEU A 1 365 ? 109.248 150.130 169.962 1.00 90.05 344 LEU A CA 1
ATOM 1868 C C . LEU A 1 365 ? 108.545 151.499 169.981 1.00 90.05 344 LEU A C 1
ATOM 1869 O O . LEU A 1 365 ? 109.151 152.447 170.480 1.00 90.05 344 LEU A O 1
ATOM 1874 N N . CYS A 1 366 ? 107.311 151.606 169.456 1.00 92.87 345 CYS A N 1
ATOM 1875 C CA . CYS A 1 366 ? 106.578 152.881 169.386 1.00 92.87 345 CYS A CA 1
ATOM 1876 C C . CYS A 1 366 ? 105.608 153.077 170.563 1.00 92.87 345 CYS A C 1
ATOM 1877 O O . CYS A 1 366 ? 105.284 154.227 170.858 1.00 92.87 345 CYS A O 1
ATOM 1880 N N . ALA A 1 367 ? 105.172 151.991 171.226 1.00 92.47 346 ALA A N 1
ATOM 1881 C CA . ALA A 1 367 ? 104.277 152.070 172.378 1.00 92.47 346 ALA A CA 1
ATOM 1882 C C . ALA A 1 367 ? 104.949 152.570 173.672 1.00 92.47 346 ALA A C 1
ATOM 1883 O O . ALA A 1 367 ? 104.324 153.411 174.309 1.00 92.47 346 ALA A O 1
ATOM 1885 N N . PRO A 1 368 ? 106.199 152.157 174.014 1.00 94.69 347 PRO A N 1
ATOM 1886 C CA . PRO A 1 368 ? 106.939 152.732 175.160 1.00 94.69 347 PRO A CA 1
ATOM 1887 C C . PRO A 1 368 ? 107.276 154.228 175.022 1.00 94.69 347 PRO A C 1
ATOM 1888 O O . PRO A 1 368 ? 107.214 154.944 176.021 1.00 94.69 347 PRO A O 1
ATOM 1892 N N . LEU A 1 369 ? 107.557 154.678 173.783 1.00 92.51 348 LEU A N 1
ATOM 1893 C CA . LEU A 1 369 ? 107.622 156.093 173.400 1.00 92.51 348 LEU A CA 1
ATOM 1894 C C . LEU A 1 369 ? 106.285 156.803 173.679 1.00 92.51 348 LEU A C 1
ATOM 1895 O O . LEU A 1 369 ? 106.300 157.885 174.261 1.00 92.51 348 LEU A O 1
ATOM 1900 N N . PHE A 1 370 ? 105.164 156.168 173.297 1.00 94.78 349 PHE A N 1
ATOM 1901 C CA . PHE A 1 370 ? 103.816 156.671 173.555 1.00 94.78 349 PHE A CA 1
ATOM 1902 C C . PHE A 1 370 ? 103.412 156.724 175.038 1.00 94.78 349 PHE A C 1
ATOM 1903 O O . PHE A 1 370 ? 102.578 157.564 175.360 1.00 94.78 349 PHE A O 1
ATOM 1911 N N . ARG A 1 371 ? 104.026 155.899 175.911 1.00 95.62 350 ARG A N 1
ATOM 1912 C CA . ARG A 1 371 ? 103.878 155.993 177.368 1.00 95.62 350 ARG A CA 1
ATOM 1913 C C . ARG A 1 371 ? 104.669 157.174 177.966 1.00 95.62 350 ARG A C 1
ATOM 1914 O O . ARG A 1 371 ? 104.163 157.807 178.889 1.00 95.62 350 ARG A O 1
ATOM 1922 N N . ASN A 1 372 ? 105.880 157.452 177.452 1.00 96.73 351 ASN A N 1
ATOM 1923 C CA . ASN A 1 372 ? 106.784 158.479 177.996 1.00 96.73 351 ASN A CA 1
ATOM 1924 C C . ASN A 1 372 ? 106.571 159.877 177.393 1.00 96.73 351 ASN A C 1
ATOM 1925 O O . ASN A 1 372 ? 106.917 160.846 178.067 1.00 96.73 351 ASN A O 1
ATOM 1930 N N . ILE A 1 373 ? 105.935 159.983 176.212 1.00 95.62 352 ILE A N 1
ATOM 1931 C CA . ILE A 1 373 ? 105.321 161.234 175.750 1.00 95.62 352 ILE A CA 1
ATOM 1932 C C . ILE A 1 373 ? 103.925 161.423 176.390 1.00 95.62 352 ILE A C 1
ATOM 1933 O O . ILE A 1 373 ? 103.376 162.512 176.270 1.00 95.62 352 ILE A O 1
ATOM 1938 N N . LYS A 1 374 ? 103.379 160.383 177.054 1.00 101.38 353 LYS A N 1
ATOM 1939 C CA . LYS A 1 374 ? 102.122 160.436 177.798 1.00 101.38 353 LYS A CA 1
ATOM 1940 C C . LYS A 1 374 ? 102.259 161.034 179.208 1.00 101.38 353 LYS A C 1
ATOM 1941 O O . LYS A 1 374 ? 101.388 161.810 179.602 1.00 101.38 353 LYS A O 1
ATOM 1947 N N . GLN A 1 375 ? 103.318 160.661 179.947 1.00 105.60 354 GLN A N 1
ATOM 1948 C CA . GLN A 1 375 ? 103.506 161.074 181.341 1.00 105.60 354 GLN A CA 1
ATOM 1949 C C . GLN A 1 375 ? 103.833 162.564 181.520 1.00 105.60 354 GLN A C 1
ATOM 1950 O O . GLN A 1 375 ? 103.201 163.209 182.357 1.00 105.60 354 GLN A O 1
ATOM 1956 N N . GLU A 1 376 ? 104.788 163.082 180.730 1.00 106.61 355 GLU A N 1
ATOM 1957 C CA . GLU A 1 376 ? 105.254 164.468 180.805 1.00 106.61 355 GLU A CA 1
ATOM 1958 C C . GLU A 1 376 ? 105.258 165.036 179.372 1.00 106.61 355 GLU A C 1
ATOM 1959 O O . GLU A 1 376 ? 106.286 164.966 178.697 1.00 106.61 355 GLU A O 1
ATOM 1965 N N . PRO A 1 377 ? 104.074 165.489 178.894 1.00 105.76 356 PRO A N 1
ATOM 1966 C CA . PRO A 1 377 ? 103.862 165.740 177.461 1.00 105.76 356 PRO A CA 1
ATOM 1967 C C . PRO A 1 377 ? 104.116 167.186 176.991 1.00 105.76 356 PRO A C 1
ATOM 1968 O O . PRO A 1 377 ? 104.302 167.383 175.790 1.00 105.76 356 PRO A O 1
ATOM 1972 N N . PHE A 1 378 ? 104.015 168.162 177.913 1.00 108.02 357 PHE A N 1
ATOM 1973 C CA . PHE A 1 378 ? 103.755 169.568 177.599 1.00 108.02 357 PHE A CA 1
ATOM 1974 C C . PHE A 1 378 ? 104.825 170.290 176.766 1.00 108.02 357 PHE A C 1
ATOM 1975 O O . PHE A 1 378 ? 104.559 170.611 175.608 1.00 108.02 357 PHE A O 1
ATOM 1983 N N . SER A 1 379 ? 105.976 170.575 177.390 1.00 109.50 358 SER A N 1
ATOM 1984 C CA . SER A 1 379 ? 107.012 171.438 176.819 1.00 109.50 358 SER A CA 1
ATOM 1985 C C . SER A 1 379 ? 108.422 170.916 177.125 1.00 109.50 358 SER A C 1
ATOM 1986 O O . SER A 1 379 ? 109.365 171.705 177.161 1.00 109.50 358 SER A O 1
ATOM 1989 N N . ALA A 1 380 ? 108.549 169.590 177.308 1.00 104.55 359 ALA A N 1
ATOM 1990 C CA . ALA A 1 380 ? 109.815 168.885 177.492 1.00 104.55 359 ALA A CA 1
ATOM 1991 C C . ALA A 1 380 ? 110.736 169.052 176.275 1.00 104.55 359 ALA A C 1
ATOM 1992 O O . ALA A 1 380 ? 110.267 168.915 175.145 1.00 104.55 359 ALA A O 1
ATOM 1994 N N . ARG A 1 381 ? 112.031 169.286 176.531 1.00 103.55 360 ARG A N 1
ATOM 1995 C CA . ARG A 1 381 ? 113.083 169.250 175.508 1.00 103.55 360 ARG A CA 1
ATOM 1996 C C . ARG A 1 381 ? 113.648 167.822 175.336 1.00 103.55 360 ARG A C 1
ATOM 1997 O O . ARG A 1 381 ? 114.585 167.647 174.561 1.00 103.55 360 ARG A O 1
ATOM 2005 N N . VAL A 1 382 ? 113.048 166.829 176.016 1.00 101.07 361 VAL A N 1
ATOM 2006 C CA . VAL A 1 382 ? 113.303 165.400 175.834 1.00 101.07 361 VAL A CA 1
ATOM 2007 C C . VAL A 1 382 ? 112.198 164.711 174.999 1.00 101.07 361 VAL A C 1
ATOM 2008 O O . VAL A 1 382 ? 112.212 163.486 174.886 1.00 101.07 361 VAL A O 1
ATOM 2012 N N . LEU A 1 383 ? 111.335 165.497 174.322 1.00 96.40 362 LEU A N 1
ATOM 2013 C CA . LEU A 1 383 ? 110.635 165.052 173.107 1.00 96.40 362 LEU A CA 1
ATOM 2014 C C . LEU A 1 383 ? 111.633 164.820 171.950 1.00 96.40 362 LEU A C 1
ATOM 2015 O O . LEU A 1 383 ? 111.372 163.983 171.086 1.00 96.40 362 LEU A O 1
ATOM 2020 N N . VAL A 1 384 ? 112.776 165.532 172.005 1.00 93.22 363 VAL A N 1
ATOM 2021 C CA . VAL A 1 384 ? 113.953 165.362 171.158 1.00 93.22 363 VAL A CA 1
ATOM 2022 C C . VAL A 1 384 ? 114.569 163.954 171.303 1.00 93.22 363 VAL A C 1
ATOM 2023 O O . VAL A 1 384 ? 115.044 163.412 170.311 1.00 93.22 363 VAL A O 1
ATOM 2027 N N . LEU A 1 385 ? 114.509 163.355 172.507 1.00 93.17 364 LEU A N 1
ATOM 2028 C CA . LEU A 1 385 ? 114.998 161.998 172.762 1.00 93.17 364 LEU A CA 1
ATOM 2029 C C . LEU A 1 385 ? 114.310 160.951 171.867 1.00 93.17 364 LEU A C 1
ATOM 2030 O O . LEU A 1 385 ? 115.018 160.170 171.237 1.00 93.17 364 LEU A O 1
ATOM 2035 N N . CYS A 1 386 ? 112.967 160.987 171.792 1.00 91.49 365 CYS A N 1
ATOM 2036 C CA . CYS A 1 386 ? 112.178 160.014 171.033 1.00 91.49 365 CYS A CA 1
ATOM 2037 C C . CYS A 1 386 ? 111.934 160.396 169.565 1.00 91.49 365 CYS A C 1
ATOM 2038 O O . CYS A 1 386 ? 111.692 159.483 168.778 1.00 91.49 365 CYS A O 1
ATOM 2041 N N . VAL A 1 387 ? 112.043 161.682 169.180 1.00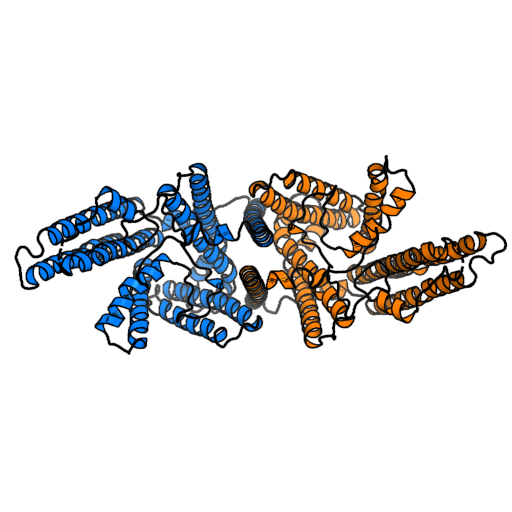 87.63 366 VAL A N 1
ATOM 2042 C CA . VAL A 1 387 ? 112.029 162.081 167.763 1.00 87.63 366 VAL A CA 1
ATOM 2043 C C . VAL A 1 387 ? 113.333 161.671 167.034 1.00 87.63 366 VAL A C 1
ATOM 2044 O O . VAL A 1 387 ? 113.314 161.511 165.815 1.00 87.63 366 VAL A O 1
ATOM 2048 N N . PHE A 1 388 ? 114.407 161.455 167.816 1.00 90.16 367 PHE A N 1
ATOM 2049 C CA . PHE A 1 388 ? 115.658 160.808 167.429 1.00 90.16 367 PHE A CA 1
ATOM 2050 C C . PHE A 1 388 ? 115.727 159.341 167.929 1.00 90.16 367 PHE A C 1
ATOM 2051 O O . PHE A 1 388 ? 116.822 158.837 168.167 1.00 90.16 367 PHE A O 1
ATOM 2059 N N . ASN A 1 389 ? 114.578 158.656 168.070 1.00 90.04 368 ASN A N 1
ATOM 2060 C CA . ASN A 1 389 ? 114.524 157.231 168.435 1.00 90.04 368 ASN A CA 1
ATOM 2061 C C . ASN A 1 389 ? 113.362 156.479 167.753 1.00 90.04 368 ASN A C 1
ATOM 2062 O O . ASN A 1 389 ? 113.310 155.254 167.857 1.00 90.04 368 ASN A O 1
ATOM 2067 N N . SER A 1 390 ? 112.465 157.200 167.061 1.00 85.42 369 SER A N 1
ATOM 2068 C CA . SER A 1 390 ? 111.321 156.640 166.338 1.00 85.42 369 SER A CA 1
ATOM 2069 C C . SER A 1 390 ? 111.530 156.635 164.815 1.00 85.42 369 SER A C 1
ATOM 2070 O O . SER A 1 390 ? 110.619 156.208 164.108 1.00 85.42 369 SER A O 1
ATOM 2073 N N . ILE A 1 391 ? 112.690 157.117 164.333 1.00 81.29 370 ILE A N 1
ATOM 2074 C CA . ILE A 1 391 ? 112.975 157.287 162.909 1.00 81.29 370 ILE A CA 1
ATOM 2075 C C . ILE A 1 391 ? 113.081 155.938 162.168 1.00 81.29 370 ILE A C 1
ATOM 2076 O O . ILE A 1 391 ? 112.419 155.787 161.145 1.00 81.29 370 ILE A O 1
ATOM 2081 N N . LEU A 1 392 ? 113.863 154.980 162.699 1.00 79.70 371 LEU A N 1
ATOM 2082 C CA . LEU A 1 392 ? 114.060 153.666 162.072 1.00 79.70 371 LEU A CA 1
ATOM 2083 C C . LEU A 1 392 ? 112.831 152.729 162.130 1.00 79.70 371 LEU A C 1
ATOM 2084 O O . LEU A 1 392 ? 112.515 152.154 161.087 1.00 79.70 371 LEU A O 1
ATOM 2089 N N . PRO A 1 393 ? 112.099 152.641 163.269 1.00 77.22 372 PRO A N 1
ATOM 2090 C CA . PRO A 1 393 ? 110.763 152.013 163.293 1.00 77.22 372 PRO A CA 1
ATOM 2091 C C . PRO A 1 393 ? 109.728 152.700 162.390 1.00 77.22 372 PRO A C 1
ATOM 2092 O O . PRO A 1 393 ? 108.928 151.997 161.785 1.00 77.22 372 PRO A O 1
ATOM 2096 N N . GLY A 1 394 ? 109.791 154.038 162.269 1.00 77.01 373 GLY A N 1
ATOM 2097 C CA . GLY A 1 394 ? 108.929 154.837 161.396 1.00 77.01 373 GLY A CA 1
ATOM 2098 C C . GLY A 1 394 ? 109.144 154.493 159.913 1.00 77.01 373 GLY A C 1
ATOM 2099 O O . GLY A 1 394 ? 108.164 154.354 159.184 1.00 77.01 373 GLY A O 1
ATOM 2100 N N . VAL A 1 395 ? 110.407 154.296 159.492 1.00 72.74 374 VAL A N 1
ATOM 2101 C CA . VAL A 1 395 ? 110.784 153.828 158.154 1.00 72.74 374 VAL A CA 1
ATOM 2102 C C . VAL A 1 395 ? 110.295 152.396 157.870 1.00 72.74 374 VAL A C 1
ATOM 2103 O O . VAL A 1 395 ? 109.791 152.149 156.776 1.00 72.74 374 VAL A O 1
ATOM 2107 N N . LEU A 1 396 ? 110.434 151.487 158.851 1.00 70.82 375 LEU A N 1
ATOM 2108 C CA . LEU A 1 396 ? 110.043 150.086 158.699 1.00 70.82 375 LEU A CA 1
ATOM 2109 C C . LEU A 1 396 ? 108.518 149.882 158.684 1.00 70.82 375 LEU A C 1
ATOM 2110 O O . LEU A 1 396 ? 108.044 149.049 157.912 1.00 70.82 375 LEU A O 1
ATOM 2115 N N . ILE A 1 397 ? 107.779 150.673 159.482 1.00 72.76 376 ILE A N 1
ATOM 2116 C CA . ILE A 1 397 ? 106.316 150.707 159.471 1.00 72.76 376 ILE A CA 1
ATOM 2117 C C . ILE A 1 397 ? 105.767 151.287 158.154 1.00 72.76 376 ILE A C 1
ATOM 2118 O O . ILE A 1 397 ? 104.830 150.700 157.622 1.00 72.76 376 ILE A O 1
ATOM 2123 N N . LEU A 1 398 ? 106.391 152.353 157.616 1.00 73.71 377 LEU A N 1
ATOM 2124 C CA . LEU A 1 398 ? 106.077 152.932 156.301 1.00 73.71 377 LEU A CA 1
ATOM 2125 C C . LEU A 1 398 ? 106.205 151.898 155.165 1.00 73.71 377 LEU A C 1
ATOM 2126 O O . LEU A 1 398 ? 105.297 151.791 154.341 1.00 73.71 377 LEU A O 1
ATOM 2131 N N . PHE A 1 399 ? 107.321 151.150 155.169 1.00 71.34 378 PHE A N 1
ATOM 2132 C CA . PHE A 1 399 ? 107.673 150.166 154.148 1.00 71.34 378 PHE A CA 1
ATOM 2133 C C . PHE A 1 399 ? 106.801 148.905 154.180 1.00 71.34 378 PHE A C 1
ATOM 2134 O O . PHE A 1 399 ? 106.373 148.457 153.117 1.00 71.34 378 PHE A O 1
ATOM 2142 N N . LEU A 1 400 ? 106.533 148.372 155.385 1.00 69.43 379 LEU A N 1
ATOM 2143 C CA . LEU A 1 400 ? 105.685 147.194 155.573 1.00 69.43 379 LEU A CA 1
ATOM 2144 C C . LEU A 1 400 ? 104.188 147.493 155.416 1.00 69.43 379 LEU A C 1
ATOM 2145 O O . LEU A 1 400 ? 103.479 146.607 154.948 1.00 69.43 379 LEU A O 1
ATOM 2150 N N . THR A 1 401 ? 103.731 148.712 155.763 1.00 69.73 380 THR A N 1
ATOM 2151 C CA . THR A 1 401 ? 102.352 149.154 155.518 1.00 69.73 380 THR A CA 1
ATOM 2152 C C . THR A 1 401 ? 102.087 149.341 154.015 1.00 69.73 380 THR A C 1
ATOM 2153 O O . THR A 1 401 ? 101.050 148.879 153.540 1.00 69.73 380 THR A O 1
ATOM 2157 N N . PHE A 1 402 ? 103.054 149.943 153.295 1.00 68.77 381 PHE A N 1
ATOM 2158 C CA . PHE A 1 402 ? 103.068 150.013 151.835 1.00 68.77 381 PHE A CA 1
ATOM 2159 C C . PHE A 1 402 ? 103.005 148.623 151.183 1.00 68.77 381 PHE A C 1
ATOM 2160 O O . PHE A 1 402 ? 102.085 148.369 150.415 1.00 68.77 381 PHE A O 1
ATOM 2168 N N . PHE A 1 403 ? 103.947 147.736 151.540 1.00 70.09 382 PHE A N 1
ATOM 2169 C CA . PHE A 1 403 ? 104.031 146.380 150.999 1.00 70.09 382 PHE A CA 1
ATOM 2170 C C . PHE A 1 403 ? 102.792 145.510 151.294 1.00 70.09 382 PHE A C 1
ATOM 2171 O O . PHE A 1 403 ? 102.328 144.806 150.402 1.00 70.09 382 PHE A O 1
ATOM 2179 N N . ALA A 1 404 ? 102.245 145.593 152.516 1.00 70.45 383 ALA A N 1
ATOM 2180 C CA . ALA A 1 404 ? 101.025 144.887 152.906 1.00 70.45 383 ALA A CA 1
ATOM 2181 C C . ALA A 1 404 ? 99.803 145.328 152.086 1.00 70.45 383 ALA A C 1
ATOM 2182 O O . ALA A 1 404 ? 99.216 144.501 151.392 1.00 70.45 383 ALA A O 1
ATOM 2184 N N . PHE A 1 405 ? 99.446 146.618 152.184 1.00 73.00 384 PHE A N 1
ATOM 2185 C CA . PHE A 1 405 ? 98.211 147.154 151.616 1.00 73.00 384 PHE A CA 1
ATOM 2186 C C . PHE A 1 405 ? 98.240 147.426 150.107 1.00 73.00 384 PHE A C 1
ATOM 2187 O O . PHE A 1 405 ? 97.237 147.139 149.459 1.00 73.00 384 PHE A O 1
ATOM 2195 N N . LEU A 1 406 ? 99.347 147.961 149.562 1.00 69.18 385 LEU A N 1
ATOM 2196 C CA . LEU A 1 406 ? 99.437 148.285 148.132 1.00 69.18 385 LEU A CA 1
ATOM 2197 C C . LEU A 1 406 ? 99.801 147.079 147.250 1.00 69.18 385 LEU A C 1
ATOM 2198 O O . LEU A 1 406 ? 99.468 147.118 146.065 1.00 69.18 385 LEU A O 1
ATOM 2203 N N . HIS A 1 407 ? 100.445 146.042 147.814 1.00 68.57 386 HIS A N 1
ATOM 2204 C CA . HIS A 1 407 ? 100.872 144.858 147.070 1.00 68.57 386 HIS A CA 1
ATOM 2205 C C . HIS A 1 407 ? 100.083 143.612 147.506 1.00 68.57 386 HIS A C 1
ATOM 2206 O O . HIS A 1 407 ? 99.252 143.165 146.720 1.00 68.57 386 HIS A O 1
ATOM 2213 N N . CYS A 1 408 ? 100.342 143.058 148.706 1.00 70.64 387 CYS A N 1
ATOM 2214 C CA . CYS A 1 408 ? 99.792 141.764 149.155 1.00 70.64 387 CYS A CA 1
ATOM 2215 C C . CYS A 1 408 ? 98.254 141.689 149.146 1.00 70.64 387 CYS A C 1
ATOM 2216 O O . CYS A 1 408 ? 97.713 140.726 148.603 1.00 70.64 387 CYS A O 1
ATOM 2219 N N . TRP A 1 409 ? 97.595 142.713 149.714 1.00 68.02 388 TRP A N 1
ATOM 2220 C CA . TRP A 1 409 ? 96.139 142.848 149.780 1.00 68.02 388 TRP A CA 1
ATOM 2221 C C . TRP A 1 409 ? 95.491 142.933 148.389 1.00 68.02 388 TRP A C 1
ATOM 2222 O O . TRP A 1 409 ? 94.598 142.139 148.098 1.00 68.02 388 TRP A O 1
ATOM 2233 N N . LEU A 1 410 ? 95.958 143.882 147.558 1.00 67.37 389 LEU A N 1
ATOM 2234 C CA . LEU A 1 410 ? 95.388 144.127 146.234 1.00 67.37 389 LEU A CA 1
ATOM 2235 C C . LEU A 1 410 ? 95.666 143.007 145.223 1.00 67.37 389 LEU A C 1
ATOM 2236 O O . LEU A 1 410 ? 94.785 142.762 144.407 1.00 67.37 389 LEU A O 1
ATOM 2241 N N . ASN A 1 411 ? 96.819 142.316 145.304 1.00 72.88 390 ASN A N 1
ATOM 2242 C CA . ASN A 1 411 ? 97.115 141.137 144.474 1.00 72.88 390 ASN A CA 1
ATOM 2243 C C . ASN A 1 411 ? 96.303 139.901 144.879 1.00 72.88 390 ASN A C 1
ATOM 2244 O O . ASN A 1 411 ? 95.954 139.134 143.985 1.00 72.88 390 ASN A O 1
ATOM 2249 N N . ALA A 1 412 ? 96.003 139.730 146.181 1.00 73.38 391 ALA A N 1
ATOM 2250 C CA . ALA A 1 412 ? 95.128 138.663 146.677 1.00 73.38 391 ALA A CA 1
ATOM 2251 C C . ALA A 1 412 ? 93.696 138.820 146.145 1.00 73.38 391 ALA A C 1
ATOM 2252 O O . ALA A 1 412 ? 93.173 137.879 145.551 1.00 73.38 391 ALA A O 1
ATOM 2254 N N . PHE A 1 413 ? 93.127 140.027 146.312 1.00 69.66 392 PHE A N 1
ATOM 2255 C CA . PHE A 1 413 ? 91.825 140.421 145.772 1.00 69.66 392 PHE A CA 1
ATOM 2256 C C . PHE A 1 413 ? 91.739 140.412 144.239 1.00 69.66 392 PHE A C 1
ATOM 2257 O O . PHE A 1 413 ? 90.733 139.944 143.708 1.00 69.66 392 PHE A O 1
ATOM 2265 N N . ALA A 1 414 ? 92.800 140.879 143.559 1.00 71.91 393 ALA A N 1
ATOM 2266 C CA . ALA A 1 414 ? 92.914 140.865 142.100 1.00 71.91 393 ALA A CA 1
ATOM 2267 C C . ALA A 1 414 ? 93.039 139.468 141.504 1.00 71.91 393 ALA A C 1
ATOM 2268 O O . ALA A 1 414 ? 92.638 139.305 140.360 1.00 71.91 393 ALA A O 1
ATOM 2270 N N . GLU A 1 415 ? 93.593 138.501 142.251 1.00 79.94 394 GLU A N 1
ATOM 2271 C CA . GLU A 1 415 ? 93.674 137.111 141.817 1.00 79.94 394 GLU A CA 1
ATOM 2272 C C . GLU A 1 415 ? 92.336 136.382 141.987 1.00 79.94 394 GLU A C 1
ATOM 2273 O O . GLU A 1 415 ? 91.980 135.625 141.087 1.00 79.94 394 GLU A O 1
ATOM 2279 N N . MET A 1 416 ? 91.608 136.652 143.087 1.00 75.88 395 MET A N 1
ATOM 2280 C CA . MET A 1 416 ? 90.252 136.140 143.320 1.00 75.88 395 MET A CA 1
ATOM 2281 C C . MET A 1 416 ? 89.227 136.631 142.282 1.00 75.88 395 MET A C 1
ATOM 2282 O O . MET A 1 416 ? 88.328 135.866 141.935 1.00 75.88 395 MET A O 1
ATOM 2287 N N . LEU A 1 417 ? 89.386 137.876 141.804 1.00 71.80 396 LEU A N 1
ATOM 2288 C CA . LEU A 1 417 ? 88.514 138.492 140.804 1.00 71.80 396 LEU A CA 1
ATOM 2289 C C . LEU A 1 417 ? 89.078 138.391 139.376 1.00 71.80 396 LEU A C 1
ATOM 2290 O O . LEU A 1 417 ? 88.300 138.549 138.440 1.00 71.80 396 LEU A O 1
ATOM 2295 N N . ARG A 1 418 ? 90.387 138.128 139.214 1.00 77.04 397 ARG A N 1
ATOM 2296 C CA . ARG A 1 418 ? 91.127 138.111 137.942 1.00 77.04 397 ARG A CA 1
ATOM 2297 C C . ARG A 1 418 ? 91.051 139.473 137.216 1.00 77.04 397 ARG A C 1
ATOM 2298 O O . ARG A 1 418 ? 90.597 139.532 136.074 1.00 77.04 397 ARG A O 1
ATOM 2306 N N . PHE A 1 419 ? 91.447 140.546 137.925 1.00 75.41 398 PHE A N 1
ATOM 2307 C CA . PHE A 1 419 ? 91.344 141.939 137.475 1.00 75.41 398 PHE A CA 1
ATOM 2308 C C . PHE A 1 419 ? 92.246 142.262 136.270 1.00 75.41 398 PHE A C 1
ATOM 2309 O O . PHE A 1 419 ? 91.769 142.840 135.294 1.00 75.41 398 PHE A O 1
ATOM 2317 N N . GLY A 1 420 ? 93.513 141.836 136.361 1.00 78.99 399 GLY A N 1
ATOM 2318 C CA . GLY A 1 420 ? 94.451 141.800 135.247 1.00 78.99 399 GLY A CA 1
ATOM 2319 C C . GLY A 1 420 ? 95.454 142.958 135.243 1.00 78.99 399 GLY A C 1
ATOM 2320 O O . GLY A 1 420 ? 96.586 142.710 134.832 1.00 78.99 399 GLY A O 1
ATOM 2321 N N . ASP A 1 421 ? 95.094 144.184 135.682 1.00 82.76 400 ASP A N 1
ATOM 2322 C CA . ASP A 1 421 ? 95.986 145.355 135.597 1.00 82.76 400 ASP A CA 1
ATOM 2323 C C . ASP A 1 421 ? 97.161 145.245 136.585 1.00 82.76 400 ASP A C 1
ATOM 2324 O O . ASP A 1 421 ? 98.296 145.145 136.146 1.00 82.76 400 ASP A O 1
ATOM 2329 N N . ARG A 1 422 ? 96.893 145.249 137.899 1.00 78.83 401 ARG A N 1
ATOM 2330 C CA . ARG A 1 422 ? 97.902 145.036 138.948 1.00 78.83 401 ARG A CA 1
ATOM 2331 C C . ARG A 1 422 ? 99.096 146.016 138.930 1.00 78.83 401 ARG A C 1
ATOM 2332 O O . ARG A 1 422 ? 100.200 145.641 139.322 1.00 78.83 401 ARG A O 1
ATOM 2340 N N . MET A 1 423 ? 98.844 147.258 138.488 1.00 79.71 402 MET A N 1
ATOM 2341 C CA . MET A 1 423 ? 99.810 148.356 138.449 1.00 79.71 402 MET A CA 1
ATOM 2342 C C . MET A 1 423 ? 99.611 149.271 139.676 1.00 79.71 402 MET A C 1
ATOM 2343 O O . MET A 1 423 ? 99.672 150.490 139.541 1.00 79.71 402 MET A O 1
ATOM 2348 N N . PHE A 1 424 ? 99.339 148.665 140.845 1.00 71.72 403 PHE A N 1
ATOM 2349 C CA . PHE A 1 424 ? 98.798 149.283 142.065 1.00 71.72 403 PHE A CA 1
ATOM 2350 C C . PHE A 1 424 ? 99.603 150.434 142.695 1.00 71.72 403 PHE A C 1
ATOM 2351 O O . PHE A 1 424 ? 99.072 151.156 143.539 1.00 71.72 403 PHE A O 1
ATOM 2359 N N . TYR A 1 425 ? 100.855 150.588 142.260 1.00 74.30 404 TYR A N 1
ATOM 2360 C CA . TYR A 1 425 ? 101.815 151.578 142.714 1.00 74.30 404 TYR A CA 1
ATOM 2361 C C . TYR A 1 425 ? 102.885 151.719 141.625 1.00 74.30 404 TYR A C 1
ATOM 2362 O O . TYR A 1 425 ? 103.141 150.771 140.878 1.00 74.30 404 TYR A O 1
ATOM 2371 N N . LYS A 1 426 ? 103.520 152.896 141.591 1.00 81.56 405 LYS A N 1
ATOM 2372 C CA . LYS A 1 426 ? 104.707 153.154 140.780 1.00 81.56 405 LYS A CA 1
ATOM 2373 C C . LYS A 1 426 ? 105.957 153.076 141.675 1.00 81.56 405 LYS A C 1
ATOM 2374 O O . LYS A 1 426 ? 105.840 152.962 142.898 1.00 81.56 405 LYS A O 1
ATOM 2380 N N . ASP A 1 427 ? 107.137 153.145 141.038 1.00 82.70 406 ASP A N 1
ATOM 2381 C CA . ASP A 1 427 ? 108.457 153.219 141.675 1.00 82.70 406 ASP A CA 1
ATOM 2382 C C . ASP A 1 427 ? 108.686 154.620 142.282 1.00 82.70 406 ASP A C 1
ATOM 2383 O O . ASP A 1 427 ? 109.478 155.402 141.757 1.00 82.70 406 ASP A O 1
ATOM 2388 N N . TRP A 1 428 ? 107.938 154.937 143.327 1.00 83.80 407 TRP A N 1
ATOM 2389 C CA . TRP A 1 428 ? 108.000 156.246 143.964 1.00 83.80 407 TRP A CA 1
ATOM 2390 C C . TRP A 1 428 ? 109.400 156.734 144.321 1.00 83.80 407 TRP A C 1
ATOM 2391 O O . TRP A 1 428 ? 109.749 157.889 144.079 1.00 83.80 407 TRP A O 1
ATOM 2402 N N . TRP A 1 429 ? 110.199 155.844 144.888 1.00 79.33 408 TRP A N 1
ATOM 2403 C CA . TRP A 1 429 ? 111.550 156.182 145.339 1.00 79.33 408 TRP A CA 1
ATOM 2404 C C . TRP A 1 429 ? 112.393 156.923 144.275 1.00 79.33 408 TRP A C 1
ATOM 2405 O O . TRP A 1 429 ? 113.229 157.744 144.652 1.00 79.33 408 TRP A O 1
ATOM 2416 N N . ASN A 1 430 ? 112.130 156.649 142.983 1.00 82.50 409 ASN A N 1
ATOM 2417 C CA . ASN A 1 430 ? 112.758 157.300 141.828 1.00 82.50 409 ASN A CA 1
ATOM 2418 C C . ASN A 1 430 ? 112.074 158.625 141.425 1.00 82.50 409 ASN A C 1
ATOM 2419 O O . ASN A 1 430 ? 112.617 159.300 140.550 1.00 82.50 409 ASN A O 1
ATOM 2424 N N . SER A 1 431 ? 110.928 158.989 142.038 1.00 88.42 410 SER A N 1
ATOM 2425 C CA . SER A 1 431 ? 110.197 160.243 141.786 1.00 88.42 410 SER A CA 1
ATOM 2426 C C . SER A 1 431 ? 111.050 161.485 142.110 1.00 88.42 410 SER A C 1
ATOM 2427 O O . SER A 1 431 ? 111.837 161.444 143.059 1.00 88.42 410 SER A O 1
ATOM 2430 N N . THR A 1 432 ? 110.881 162.552 141.311 1.00 99.02 411 THR A N 1
ATOM 2431 C CA . THR A 1 432 ? 111.748 163.733 141.360 1.00 99.02 411 THR A CA 1
ATOM 2432 C C . THR A 1 432 ? 110.986 165.063 141.531 1.00 99.02 411 THR A C 1
ATOM 2433 O O . THR A 1 432 ? 111.533 165.959 142.171 1.00 99.02 411 THR A O 1
ATOM 2437 N N . SER A 1 433 ? 109.760 165.185 140.987 1.00 101.81 412 SER A N 1
ATOM 2438 C CA . SER A 1 433 ? 108.970 166.425 141.021 1.00 101.81 412 SER A CA 1
ATOM 2439 C C . SER A 1 433 ? 107.486 166.161 140.723 1.00 101.81 412 SER A C 1
ATOM 2440 O O . SER A 1 433 ? 107.157 165.112 140.173 1.00 101.81 412 SER A O 1
ATOM 2443 N N . TYR A 1 434 ? 106.621 167.119 141.104 1.00 102.89 413 TYR A N 1
ATOM 2444 C CA . TYR A 1 434 ? 105.169 167.057 140.923 1.00 102.89 413 TYR A CA 1
ATOM 2445 C C . TYR A 1 434 ? 104.703 167.211 139.465 1.00 102.89 413 TYR A C 1
ATOM 2446 O O . TYR A 1 434 ? 103.815 166.468 139.049 1.00 102.89 413 TYR A O 1
ATOM 2455 N N . SER A 1 435 ? 105.271 168.179 138.729 1.00 105.90 414 SER A N 1
ATOM 2456 C CA . SER A 1 435 ? 104.799 168.544 137.392 1.00 105.90 414 SER A CA 1
ATOM 2457 C C . SER A 1 435 ? 105.310 167.567 136.321 1.00 105.90 414 SER A C 1
ATOM 2458 O O . SER A 1 435 ? 106.520 167.502 136.101 1.00 105.90 414 SER A O 1
ATOM 2461 N N . ASN A 1 436 ? 104.371 166.834 135.690 1.00 106.05 415 ASN A N 1
ATOM 2462 C CA . ASN A 1 436 ? 104.548 165.826 134.626 1.00 106.05 415 ASN A CA 1
ATOM 2463 C C . ASN A 1 436 ? 105.272 164.525 135.022 1.00 106.05 415 ASN A C 1
ATOM 2464 O O . ASN A 1 436 ? 104.918 163.489 134.462 1.00 106.05 415 ASN A O 1
ATOM 2469 N N . TYR A 1 437 ? 106.281 164.583 135.906 1.00 103.92 416 TYR A N 1
ATOM 2470 C CA . TYR A 1 437 ? 107.183 163.464 136.207 1.00 103.92 416 TYR A CA 1
ATOM 2471 C C . TYR A 1 437 ? 107.002 162.900 137.623 1.00 103.92 416 TYR A C 1
ATOM 2472 O O . TYR A 1 437 ? 107.909 162.228 138.119 1.00 103.92 416 TYR A O 1
ATOM 2481 N N . TYR A 1 438 ? 105.823 163.116 138.230 1.00 95.49 417 TYR A N 1
ATOM 2482 C CA . TYR A 1 438 ? 105.468 162.497 139.503 1.00 95.49 417 TYR A CA 1
ATOM 2483 C C . TYR A 1 438 ? 105.138 161.013 139.311 1.00 95.49 417 TYR A C 1
ATOM 2484 O O . TYR A 1 438 ? 104.380 160.666 138.404 1.00 95.49 417 TYR A O 1
ATOM 2493 N N . ARG A 1 439 ? 105.713 160.179 140.186 1.00 90.87 418 ARG A N 1
ATOM 2494 C CA . ARG A 1 439 ? 105.470 158.745 140.231 1.00 90.87 418 ARG A CA 1
ATOM 2495 C C . ARG A 1 439 ? 104.808 158.444 141.572 1.00 90.87 418 ARG A C 1
ATOM 2496 O O . ARG A 1 439 ? 105.517 158.266 142.560 1.00 90.87 418 ARG A O 1
ATOM 2504 N N . THR A 1 440 ? 103.466 158.443 141.605 1.00 85.56 419 THR A N 1
ATOM 2505 C CA . THR A 1 440 ? 102.712 158.232 142.840 1.00 85.56 419 THR A CA 1
ATOM 2506 C C . THR A 1 440 ? 102.883 156.806 143.397 1.00 85.56 419 THR A C 1
ATOM 2507 O O . THR A 1 440 ? 102.809 155.837 142.642 1.00 85.56 419 THR A O 1
ATOM 2511 N N . TRP A 1 441 ? 103.078 156.714 144.718 1.00 84.21 420 TRP A N 1
ATOM 2512 C CA . TRP A 1 441 ? 103.151 155.459 145.469 1.00 84.21 420 TRP A CA 1
ATOM 2513 C C . TRP A 1 441 ? 101.790 154.738 145.606 1.00 84.21 420 TRP A C 1
ATOM 2514 O O . TRP A 1 441 ? 101.768 153.585 146.027 1.00 84.21 420 TRP A O 1
ATOM 2525 N N . ASN A 1 442 ? 100.690 155.424 145.271 1.00 81.44 421 ASN A N 1
ATOM 2526 C CA . ASN A 1 442 ? 99.331 154.909 145.305 1.00 81.44 421 ASN A CA 1
ATOM 2527 C C . ASN A 1 442 ? 98.692 155.291 143.966 1.00 81.44 421 ASN A C 1
ATOM 2528 O O . ASN A 1 442 ? 98.339 156.457 143.783 1.00 81.44 421 ASN A O 1
ATOM 2533 N N . VAL A 1 443 ? 98.607 154.326 143.031 1.00 74.21 422 VAL A N 1
ATOM 2534 C CA . VAL A 1 443 ? 98.145 154.590 141.665 1.00 74.21 422 VAL A CA 1
ATOM 2535 C C . VAL A 1 443 ? 96.663 155.014 141.615 1.00 74.21 422 VAL A C 1
ATOM 2536 O O . VAL A 1 443 ? 96.350 155.999 140.954 1.00 74.21 422 VAL A O 1
ATOM 2540 N N . VAL A 1 444 ? 95.798 154.274 142.330 1.00 70.88 423 VAL A N 1
ATOM 2541 C CA . VAL A 1 444 ? 94.340 154.354 142.229 1.00 70.88 423 VAL A CA 1
ATOM 2542 C C . VAL A 1 444 ? 93.744 155.686 142.721 1.00 70.88 423 VAL A C 1
ATOM 2543 O O . VAL A 1 444 ? 92.778 156.160 142.123 1.00 70.88 423 VAL A O 1
ATOM 2547 N N . VAL A 1 445 ? 94.356 156.278 143.759 1.00 74.38 424 VAL A N 1
ATOM 2548 C CA . VAL A 1 445 ? 93.958 157.568 144.317 1.00 74.38 424 VAL A CA 1
ATOM 2549 C C . VAL A 1 445 ? 94.354 158.727 143.395 1.00 74.38 424 VAL A C 1
ATOM 2550 O O . VAL A 1 445 ? 93.520 159.600 143.167 1.00 74.38 424 VAL A O 1
ATOM 2554 N N . HIS A 1 446 ? 95.592 158.697 142.869 1.00 79.50 425 HIS A N 1
ATOM 2555 C CA . HIS A 1 446 ? 96.098 159.689 141.920 1.00 79.50 425 HIS A CA 1
ATOM 2556 C C . HIS A 1 446 ? 95.338 159.677 140.585 1.00 79.50 425 HIS A C 1
ATOM 2557 O O . HIS A 1 446 ? 95.057 160.757 140.069 1.00 79.50 425 HIS A O 1
ATOM 2564 N N . ASP A 1 447 ? 95.006 158.479 140.070 1.00 77.15 426 ASP A N 1
ATOM 2565 C CA . ASP A 1 447 ? 94.182 158.306 138.870 1.00 77.15 426 ASP A CA 1
ATOM 2566 C C . ASP A 1 447 ? 92.800 158.946 139.023 1.00 77.15 426 ASP A C 1
ATOM 2567 O O . ASP A 1 447 ? 92.416 159.715 138.146 1.00 77.15 426 ASP A O 1
ATOM 2572 N N . TRP A 1 448 ? 92.111 158.671 140.146 1.00 71.60 427 TRP A N 1
ATOM 2573 C CA . TRP A 1 448 ? 90.815 159.272 140.463 1.00 71.60 427 TRP A CA 1
ATOM 2574 C C . TRP A 1 448 ? 90.911 160.799 140.639 1.00 71.60 427 TRP A C 1
ATOM 2575 O O . TRP A 1 448 ? 90.099 161.511 140.050 1.00 71.60 427 TRP A O 1
ATOM 2586 N N . LEU A 1 449 ? 91.901 161.263 141.428 1.00 76.18 428 LEU A N 1
ATOM 2587 C CA . LEU A 1 449 ? 92.145 162.678 141.731 1.00 76.18 428 LEU A CA 1
ATOM 2588 C C . LEU A 1 449 ? 92.433 163.514 140.482 1.00 76.18 428 LEU A C 1
ATOM 2589 O O . LEU A 1 449 ? 91.794 164.549 140.312 1.00 76.18 428 LEU A O 1
ATOM 2594 N N . TYR A 1 450 ? 93.346 163.049 139.613 1.00 84.57 429 TYR A N 1
ATOM 2595 C CA . TYR A 1 450 ? 93.642 163.716 138.348 1.00 84.57 429 TYR A CA 1
ATOM 2596 C C . TYR A 1 450 ? 92.410 163.746 137.422 1.00 84.57 429 TYR A C 1
ATOM 2597 O O . TYR A 1 450 ? 92.013 164.825 136.988 1.00 84.57 429 TYR A O 1
ATOM 2606 N N . TYR A 1 451 ? 91.819 162.572 137.158 1.00 81.13 430 TYR A N 1
ATOM 2607 C CA . TYR A 1 451 ? 90.817 162.396 136.107 1.00 81.13 430 TYR A CA 1
ATOM 2608 C C . TYR A 1 451 ? 89.468 163.069 136.395 1.00 81.13 430 TYR A C 1
ATOM 2609 O O . TYR A 1 451 ? 88.828 163.507 135.440 1.00 81.13 430 TYR A O 1
ATOM 2618 N N . TYR A 1 452 ? 89.062 163.133 137.673 1.00 76.27 431 TYR A N 1
ATOM 2619 C CA . TYR A 1 452 ? 87.735 163.603 138.073 1.00 76.27 431 TYR A CA 1
ATOM 2620 C C . TYR A 1 452 ? 87.744 164.897 138.898 1.00 76.27 431 TYR A C 1
ATOM 2621 O O . TYR A 1 452 ? 86.661 165.453 139.080 1.00 76.27 431 TYR A O 1
ATOM 2630 N N . ALA A 1 453 ? 88.915 165.380 139.354 1.00 85.78 432 ALA A N 1
ATOM 2631 C CA . ALA A 1 453 ? 89.027 166.697 139.988 1.00 85.78 432 ALA A CA 1
ATOM 2632 C C . ALA A 1 453 ? 89.659 167.688 139.009 1.00 85.78 432 ALA A C 1
ATOM 2633 O O . ALA A 1 453 ? 88.999 168.658 138.650 1.00 85.78 432 ALA A O 1
ATOM 2635 N N . TYR A 1 454 ? 90.925 167.467 138.676 1.00 96.12 433 TYR A N 1
ATOM 2636 C CA . TYR A 1 454 ? 91.708 168.344 137.810 1.00 96.12 433 TYR A CA 1
ATOM 2637 C C . TYR A 1 454 ? 91.131 168.678 136.435 1.00 96.12 433 TYR A C 1
ATOM 2638 O O . TYR A 1 454 ? 90.998 169.845 136.070 1.00 96.12 433 TYR A O 1
ATOM 2647 N N . LYS A 1 455 ? 90.798 167.642 135.680 1.00 93.47 434 LYS A N 1
ATOM 2648 C CA . LYS A 1 455 ? 90.301 167.790 134.308 1.00 93.47 434 LYS A CA 1
ATOM 2649 C C . LYS A 1 455 ? 89.060 168.689 134.225 1.00 93.47 434 LYS A C 1
ATOM 2650 O O . LYS A 1 455 ? 89.028 169.589 133.389 1.00 93.47 434 LYS A O 1
ATOM 2656 N N . ASP A 1 456 ? 88.112 168.460 135.145 1.00 95.00 435 ASP A N 1
ATOM 2657 C CA . ASP A 1 456 ? 86.865 169.212 135.291 1.00 95.00 435 ASP A CA 1
ATOM 2658 C C . ASP A 1 456 ? 87.047 170.575 135.994 1.00 95.00 435 ASP A C 1
ATOM 2659 O O . ASP A 1 456 ? 86.180 171.436 135.844 1.00 95.00 435 ASP A O 1
ATOM 2664 N N . PHE A 1 457 ? 88.171 170.775 136.706 1.00 96.94 436 PHE A N 1
ATOM 2665 C CA . PHE A 1 457 ? 88.564 172.060 137.294 1.00 96.94 436 PHE A CA 1
ATOM 2666 C C . PHE A 1 457 ? 89.175 173.011 136.267 1.00 96.94 436 PHE A C 1
ATOM 2667 O O . PHE A 1 457 ? 88.726 174.150 136.179 1.00 96.94 436 PHE A O 1
ATOM 2675 N N . LEU A 1 458 ? 90.136 172.513 135.471 1.00 103.16 437 LEU A N 1
ATOM 2676 C CA . LEU A 1 458 ? 90.719 173.221 134.329 1.00 103.16 437 LEU A CA 1
ATOM 2677 C C . LEU A 1 458 ? 89.675 173.561 133.245 1.00 103.16 437 LEU A C 1
ATOM 2678 O O . LEU A 1 458 ? 89.839 174.561 132.550 1.00 103.16 437 LEU A O 1
ATOM 2683 N N . TRP A 1 459 ? 88.605 172.751 133.156 1.00 106.36 438 TRP A N 1
ATOM 2684 C CA . TRP A 1 459 ? 87.456 172.966 132.284 1.00 106.36 438 TRP A CA 1
ATOM 2685 C C . TRP A 1 459 ? 86.694 174.257 132.643 1.00 106.36 438 TRP A C 1
ATOM 2686 O O . TRP A 1 459 ? 86.578 175.133 131.786 1.00 106.36 438 TRP A O 1
ATOM 2697 N N . PHE A 1 460 ? 86.191 174.345 133.890 1.00 112.55 439 PHE A N 1
ATOM 2698 C CA . PHE A 1 460 ? 85.337 175.448 134.338 1.00 112.55 439 PHE A CA 1
ATOM 2699 C C . PHE A 1 460 ? 86.070 176.723 134.774 1.00 112.55 439 PHE A C 1
ATOM 2700 O O . PHE A 1 460 ? 85.521 177.800 134.546 1.00 112.55 439 PHE A O 1
ATOM 2708 N N . PHE A 1 461 ? 87.246 176.600 135.415 1.00 114.21 440 PHE A N 1
ATOM 2709 C CA . PHE A 1 461 ? 87.947 177.731 136.036 1.00 114.21 440 PHE A CA 1
ATOM 2710 C C . PHE A 1 461 ? 88.389 178.796 135.024 1.00 114.21 440 PHE A C 1
ATOM 2711 O O . PHE A 1 461 ? 87.896 179.922 135.085 1.00 114.21 440 PHE A O 1
ATOM 2719 N N . SER A 1 462 ? 89.276 178.401 134.100 1.00 117.89 441 SER A N 1
ATOM 2720 C CA . SER A 1 462 ? 89.817 179.241 133.032 1.00 117.89 441 SER A CA 1
ATOM 2721 C C . SER A 1 462 ? 90.701 178.398 132.101 1.00 117.89 441 SER A C 1
ATOM 2722 O O . SER A 1 462 ? 91.014 177.247 132.405 1.00 117.89 441 SER A O 1
ATOM 2725 N N . LYS A 1 463 ? 91.091 179.014 130.978 1.00 121.08 442 LYS A N 1
ATOM 2726 C CA . LYS A 1 463 ? 91.808 178.359 129.888 1.00 121.08 442 LYS A CA 1
ATOM 2727 C C . LYS A 1 463 ? 93.327 178.251 130.111 1.00 121.08 442 LYS A C 1
ATOM 2728 O O . LYS A 1 463 ? 93.907 177.283 129.621 1.00 121.08 442 LYS A O 1
ATOM 2734 N N . ARG A 1 464 ? 93.941 179.218 130.820 1.00 123.15 443 ARG A N 1
ATOM 2735 C CA . ARG A 1 464 ? 95.399 179.291 130.976 1.00 123.15 443 ARG A CA 1
ATOM 2736 C C . ARG A 1 464 ? 95.882 179.434 132.425 1.00 123.15 443 ARG A C 1
ATOM 2737 O O . ARG A 1 464 ? 97.100 179.429 132.613 1.00 123.15 443 ARG A O 1
ATOM 2745 N N . PHE A 1 465 ? 94.984 179.529 133.426 1.00 120.07 444 PHE A N 1
ATOM 2746 C CA . PHE A 1 465 ? 95.397 179.543 134.838 1.00 120.07 444 PHE A CA 1
ATOM 2747 C C . PHE A 1 465 ? 95.453 178.084 135.322 1.00 120.07 444 PHE A C 1
ATOM 2748 O O . PHE A 1 465 ? 94.670 177.663 136.171 1.00 120.07 444 PHE A O 1
ATOM 2756 N N . LYS A 1 466 ? 96.400 177.334 134.738 1.00 114.52 445 LYS A N 1
ATOM 2757 C CA . LYS A 1 466 ? 96.722 175.952 135.075 1.00 114.52 445 LYS A CA 1
ATOM 2758 C C . LYS A 1 466 ? 97.332 175.832 136.485 1.00 114.52 445 LYS A C 1
ATOM 2759 O O . LYS A 1 466 ? 97.114 174.821 137.149 1.00 114.52 445 LYS A O 1
ATOM 2765 N N . SER A 1 467 ? 98.003 176.907 136.940 1.00 115.03 446 SER A N 1
ATOM 2766 C CA . SER A 1 467 ? 98.439 177.124 138.317 1.00 115.03 446 SER A CA 1
ATOM 2767 C C . SER A 1 467 ? 97.271 177.270 139.316 1.00 115.03 446 SER A C 1
ATOM 2768 O O . SER A 1 467 ? 97.386 176.768 140.432 1.00 115.03 446 SER A O 1
ATOM 2771 N N . ALA A 1 468 ? 96.161 177.911 138.898 1.00 111.31 447 ALA A N 1
ATOM 2772 C CA . ALA A 1 468 ? 94.931 178.016 139.688 1.00 111.31 447 ALA A CA 1
ATOM 2773 C C . ALA A 1 468 ? 94.191 176.674 139.812 1.00 111.31 447 ALA A C 1
ATOM 2774 O O . ALA A 1 468 ? 93.590 176.418 140.853 1.00 111.31 447 ALA A O 1
ATOM 2776 N N . ALA A 1 469 ? 94.272 175.838 138.764 1.00 109.42 448 ALA A N 1
ATOM 2777 C CA . ALA A 1 469 ? 93.676 174.509 138.730 1.00 109.42 448 ALA A CA 1
ATOM 2778 C C . ALA A 1 469 ? 94.483 173.462 139.521 1.00 109.42 448 ALA A C 1
ATOM 2779 O O . ALA A 1 469 ? 93.855 172.620 140.160 1.00 109.42 448 ALA A O 1
ATOM 2781 N N . MET A 1 470 ? 95.830 173.540 139.523 1.00 109.61 449 MET A N 1
ATOM 2782 C CA . MET A 1 470 ? 96.689 172.645 140.314 1.00 109.61 449 MET A CA 1
ATOM 2783 C C . MET A 1 470 ? 96.633 172.959 141.822 1.00 109.61 449 MET A C 1
ATOM 2784 O O . MET A 1 470 ? 96.642 172.017 142.613 1.00 109.61 449 MET A O 1
ATOM 2789 N N . LEU A 1 471 ? 96.536 174.251 142.200 1.00 107.58 450 LEU A N 1
ATOM 2790 C CA . LEU A 1 471 ? 96.335 174.664 143.595 1.00 107.58 450 LEU A CA 1
ATOM 2791 C C . LEU A 1 471 ? 94.916 174.365 144.106 1.00 107.58 450 LEU A C 1
ATOM 2792 O O . LEU A 1 471 ? 94.749 174.214 145.314 1.00 107.58 450 LEU A O 1
ATOM 2797 N N . ALA A 1 472 ? 93.937 174.245 143.192 1.00 103.02 451 ALA A N 1
ATOM 2798 C CA . ALA A 1 472 ? 92.580 173.804 143.502 1.00 103.02 451 ALA A CA 1
ATOM 2799 C C . ALA A 1 472 ? 92.492 172.287 143.738 1.00 103.02 451 ALA A C 1
ATOM 2800 O O . ALA A 1 472 ? 91.722 171.875 144.602 1.00 103.02 451 ALA A O 1
ATOM 2802 N N . VAL A 1 473 ? 93.315 171.492 143.031 1.00 101.00 452 VAL A N 1
ATOM 2803 C CA . VAL A 1 473 ? 93.492 170.059 143.295 1.00 101.00 452 VAL A CA 1
ATOM 2804 C C . VAL A 1 473 ? 94.222 169.821 144.630 1.00 101.00 452 VAL A C 1
ATOM 2805 O O . VAL A 1 473 ? 93.814 168.926 145.366 1.00 101.00 452 VAL A O 1
ATOM 2809 N N . PHE A 1 474 ? 95.230 170.659 144.947 1.00 102.31 453 PHE A N 1
ATOM 2810 C CA . PHE A 1 474 ? 95.866 170.706 146.266 1.00 102.31 453 PHE A CA 1
ATOM 2811 C C . PHE A 1 474 ? 94.910 171.111 147.397 1.00 102.31 453 PHE A C 1
ATOM 2812 O O . PHE A 1 474 ? 95.056 170.574 148.488 1.00 102.31 453 PHE A O 1
ATOM 2820 N N . ALA A 1 475 ? 93.957 172.019 147.124 1.00 100.83 454 ALA A N 1
ATOM 2821 C CA . ALA A 1 475 ? 92.938 172.459 148.078 1.00 100.83 454 ALA A CA 1
ATOM 2822 C C . ALA A 1 475 ? 91.882 171.378 148.357 1.00 100.83 454 ALA A C 1
ATOM 2823 O O . ALA A 1 475 ? 91.519 171.200 149.518 1.00 100.83 454 ALA A O 1
ATOM 2825 N N . VAL A 1 476 ? 91.446 170.656 147.307 1.00 98.03 455 VAL A N 1
ATOM 2826 C CA . VAL A 1 476 ? 90.552 169.497 147.404 1.00 98.03 455 VAL A CA 1
ATOM 2827 C C . VAL A 1 476 ? 91.213 168.317 148.131 1.00 98.03 455 VAL A C 1
ATOM 2828 O O . VAL A 1 476 ? 90.563 167.693 148.969 1.00 98.03 455 VAL A O 1
ATOM 2832 N N . SER A 1 477 ? 92.495 168.061 147.820 1.00 99.24 456 SER A N 1
ATOM 2833 C CA . SER A 1 477 ? 93.310 167.063 148.497 1.00 99.24 456 SER A CA 1
ATOM 2834 C C . SER A 1 477 ? 93.528 167.455 149.972 1.00 99.24 456 SER A C 1
ATOM 2835 O O . SER A 1 477 ? 93.211 166.653 150.839 1.00 99.24 456 SER A O 1
ATOM 2838 N N . ALA A 1 478 ? 93.935 168.703 150.253 1.00 99.06 457 ALA A N 1
ATOM 2839 C CA . ALA A 1 478 ? 94.106 169.225 151.612 1.00 99.06 457 ALA A CA 1
ATOM 2840 C C . ALA A 1 478 ? 92.855 169.138 152.497 1.00 99.06 457 ALA A C 1
ATOM 2841 O O . ALA A 1 478 ? 92.983 168.675 153.627 1.00 99.06 457 ALA A O 1
ATOM 2843 N N . VAL A 1 479 ? 91.681 169.542 151.976 1.00 97.02 458 VAL A N 1
ATOM 2844 C CA . VAL A 1 479 ? 90.435 169.549 152.746 1.00 97.02 458 VAL A CA 1
ATOM 2845 C C . VAL A 1 479 ? 89.871 168.140 153.027 1.00 97.02 458 VAL A C 1
ATOM 2846 O O . VAL A 1 479 ? 89.368 167.933 154.129 1.00 97.02 458 VAL A O 1
ATOM 2850 N N . VAL A 1 480 ? 89.991 167.188 152.078 1.00 97.14 459 VAL A N 1
ATOM 2851 C CA . VAL A 1 480 ? 89.552 165.805 152.302 1.00 97.14 459 VAL A CA 1
ATOM 2852 C C . VAL A 1 480 ? 90.525 165.022 153.208 1.00 97.14 459 VAL A C 1
ATOM 2853 O O . VAL A 1 480 ? 90.054 164.220 154.012 1.00 97.14 459 VAL A O 1
ATOM 2857 N N . HIS A 1 481 ? 91.816 165.344 153.152 1.00 98.97 460 HIS A N 1
ATOM 2858 C CA . HIS A 1 481 ? 92.818 164.694 153.994 1.00 98.97 460 HIS A CA 1
ATOM 2859 C C . HIS A 1 481 ? 92.714 165.201 155.432 1.00 98.97 460 HIS A C 1
ATOM 2860 O O . HIS A 1 481 ? 92.635 164.410 156.370 1.00 98.97 460 HIS A O 1
ATOM 2867 N N . GLU A 1 482 ? 92.709 166.521 155.595 1.00 100.88 461 GLU A N 1
ATOM 2868 C CA . GLU A 1 482 ? 92.563 167.133 156.919 1.00 100.88 461 GLU A CA 1
ATOM 2869 C C . GLU A 1 482 ? 91.254 166.699 157.593 1.00 100.88 461 GLU A C 1
ATOM 2870 O O . GLU A 1 482 ? 91.300 166.413 158.781 1.00 100.88 461 GLU A O 1
ATOM 2876 N N . TYR A 1 483 ? 90.148 166.600 156.826 1.00 98.09 462 TYR A N 1
ATOM 2877 C CA . TYR A 1 483 ? 88.867 166.067 157.292 1.00 98.09 462 TYR A CA 1
ATOM 2878 C C . TYR A 1 483 ? 88.989 164.615 157.766 1.00 98.09 462 TYR A C 1
ATOM 2879 O O . TYR A 1 483 ? 88.579 164.330 158.889 1.00 98.09 462 TYR A O 1
ATOM 2888 N N . ALA A 1 484 ? 89.557 163.751 156.904 1.00 95.57 463 ALA A N 1
ATOM 2889 C CA . ALA A 1 484 ? 89.739 162.323 157.143 1.00 95.57 463 ALA A CA 1
ATOM 2890 C C . ALA A 1 484 ? 90.557 162.035 158.405 1.00 95.57 463 ALA A C 1
ATOM 2891 O O . ALA A 1 484 ? 90.045 161.335 159.272 1.00 95.57 463 ALA A O 1
ATOM 2893 N N . LEU A 1 485 ? 91.764 162.621 158.515 1.00 98.52 464 LEU A N 1
ATOM 2894 C CA . LEU A 1 485 ? 92.628 162.482 159.690 1.00 98.52 464 LEU A CA 1
ATOM 2895 C C . LEU A 1 485 ? 92.078 163.177 160.951 1.00 98.52 464 LEU A C 1
ATOM 2896 O O . LEU A 1 485 ? 92.352 162.681 162.041 1.00 98.52 464 LEU A O 1
ATOM 2901 N N . ALA A 1 486 ? 91.313 164.276 160.803 1.00 95.57 465 ALA A N 1
ATOM 2902 C CA . ALA A 1 486 ? 90.756 165.026 161.932 1.00 95.57 465 ALA A CA 1
ATOM 2903 C C . ALA A 1 486 ? 89.576 164.326 162.600 1.00 95.57 465 ALA A C 1
ATOM 2904 O O . ALA A 1 486 ? 89.595 164.168 163.819 1.00 95.57 465 ALA A O 1
ATOM 2906 N N . VAL A 1 487 ? 88.586 163.901 161.798 1.00 93.02 466 VAL A N 1
ATOM 2907 C CA . VAL A 1 487 ? 87.438 163.132 162.278 1.00 93.02 466 VAL A CA 1
ATOM 2908 C C . VAL A 1 487 ? 87.829 161.690 162.675 1.00 93.02 466 VAL A C 1
ATOM 2909 O O . VAL A 1 487 ? 87.078 161.079 163.429 1.00 93.02 466 VAL A O 1
ATOM 2913 N N . CYS A 1 488 ? 89.000 161.207 162.208 1.00 94.52 467 CYS A N 1
ATOM 2914 C CA . CYS A 1 488 ? 89.622 159.934 162.580 1.00 94.52 467 CYS A CA 1
ATOM 2915 C C . CYS A 1 488 ? 90.345 159.991 163.941 1.00 94.52 467 CYS A C 1
ATOM 2916 O O . CYS A 1 488 ? 90.227 159.041 164.714 1.00 94.52 467 CYS A O 1
ATOM 2919 N N . LEU A 1 489 ? 91.095 161.073 164.205 1.00 93.26 468 LEU A N 1
ATOM 2920 C CA . LEU A 1 489 ? 91.932 161.213 165.404 1.00 93.26 468 LEU A CA 1
ATOM 2921 C C . LEU A 1 489 ? 91.321 162.152 166.459 1.00 93.26 468 LEU A C 1
ATOM 2922 O O . LEU A 1 489 ? 91.992 162.432 167.451 1.00 93.26 468 LEU A O 1
ATOM 2927 N N . SER A 1 490 ? 90.065 162.594 166.254 1.00 98.08 469 SER A N 1
ATOM 2928 C CA . SER A 1 490 ? 89.277 163.448 167.151 1.00 98.08 469 SER A CA 1
ATOM 2929 C C . SER A 1 490 ? 90.002 164.776 167.467 1.00 98.08 469 SER A C 1
ATOM 2930 O O . SER A 1 490 ? 90.222 165.093 168.637 1.00 98.08 469 SER A O 1
ATOM 2933 N N . PHE A 1 491 ? 90.429 165.484 166.407 1.00 103.00 470 PHE A N 1
ATOM 2934 C CA . PHE A 1 491 ? 91.387 166.581 166.509 1.00 103.00 470 PHE A CA 1
ATOM 2935 C C . PHE A 1 491 ? 91.419 167.412 165.232 1.00 103.00 470 PHE A C 1
ATOM 2936 O O . PHE A 1 491 ? 91.837 166.893 164.203 1.00 103.00 470 PHE A O 1
ATOM 2944 N N . PHE A 1 492 ? 91.078 168.703 165.336 1.00 104.96 471 PHE A N 1
ATOM 2945 C CA . PHE A 1 492 ? 91.242 169.639 164.232 1.00 104.96 471 PHE A CA 1
ATOM 2946 C C . PHE A 1 492 ? 92.640 170.277 164.270 1.00 104.96 471 PHE A C 1
ATOM 2947 O O . PHE A 1 492 ? 92.954 170.994 165.221 1.00 104.96 471 PHE A O 1
ATOM 2955 N N . TYR A 1 493 ? 93.442 170.001 163.228 1.00 107.01 472 TYR A N 1
ATOM 2956 C CA . TYR A 1 493 ? 94.789 170.542 163.064 1.00 107.01 472 TYR A CA 1
ATOM 2957 C C . TYR A 1 493 ? 95.133 170.508 161.563 1.00 107.01 472 TYR A C 1
ATOM 2958 O O . TYR A 1 493 ? 95.625 169.484 161.085 1.00 107.01 472 TYR A O 1
ATOM 2967 N N . PRO A 1 494 ? 94.795 171.593 160.828 1.00 108.37 473 PRO A N 1
ATOM 2968 C CA . PRO A 1 494 ? 94.790 171.583 159.352 1.00 108.37 473 PRO A CA 1
ATOM 2969 C C . PRO A 1 494 ? 96.175 171.654 158.680 1.00 108.37 473 PRO A C 1
ATOM 2970 O O . PRO A 1 494 ? 96.261 171.448 157.469 1.00 108.37 473 PRO A O 1
ATOM 2974 N N . VAL A 1 495 ? 97.222 171.965 159.460 1.00 109.93 474 VAL A N 1
ATOM 2975 C CA . VAL A 1 495 ? 98.557 172.300 158.966 1.00 109.93 474 VAL A CA 1
ATOM 2976 C C . VAL A 1 495 ? 99.395 171.102 158.471 1.00 109.93 474 VAL A C 1
ATOM 2977 O O . VAL A 1 495 ? 100.397 171.333 157.795 1.00 109.93 474 VAL A O 1
ATOM 2981 N N . LEU A 1 496 ? 99.004 169.863 158.823 1.00 109.86 475 LEU A N 1
ATOM 2982 C CA . LEU A 1 496 ? 99.793 168.655 158.576 1.00 109.86 475 LEU A CA 1
ATOM 2983 C C . LEU A 1 496 ? 100.050 168.378 157.083 1.00 109.86 475 LEU A C 1
ATOM 2984 O O . LEU A 1 496 ? 101.208 168.203 156.706 1.00 109.86 475 LEU A O 1
ATOM 2989 N N . PHE A 1 497 ? 98.979 168.379 156.269 1.00 109.76 476 PHE A N 1
ATOM 2990 C CA . PHE A 1 497 ? 99.044 168.120 154.829 1.00 109.76 476 PHE A CA 1
ATOM 2991 C C . PHE A 1 497 ? 99.786 169.214 154.041 1.00 109.76 476 PHE A C 1
ATOM 2992 O O . PHE A 1 497 ? 100.543 168.881 153.131 1.00 109.76 476 PHE A O 1
ATOM 3000 N N . VAL A 1 498 ? 99.555 170.493 154.385 1.00 111.08 477 VAL A N 1
ATOM 3001 C CA . VAL A 1 498 ? 100.153 171.622 153.666 1.00 111.08 477 VAL A CA 1
ATOM 3002 C C . VAL A 1 498 ? 101.661 171.778 153.955 1.00 111.08 477 VAL A C 1
ATOM 3003 O O . VAL A 1 498 ? 102.391 172.178 153.050 1.00 111.08 477 VAL A O 1
ATOM 3007 N N . LEU A 1 499 ? 102.110 171.396 155.167 1.00 108.53 478 LEU A N 1
ATOM 3008 C CA . LEU A 1 499 ? 103.528 171.325 155.525 1.00 108.53 478 LEU A CA 1
ATOM 3009 C C . LEU A 1 499 ? 104.224 170.074 154.960 1.00 108.53 478 LEU A C 1
ATOM 3010 O O . LEU A 1 499 ? 105.412 170.164 154.656 1.00 108.53 478 LEU A O 1
ATOM 3015 N N . PHE A 1 500 ? 103.480 168.970 154.754 1.00 107.74 479 PHE A N 1
ATOM 3016 C CA . PHE A 1 500 ? 103.923 167.813 153.964 1.00 107.74 479 PHE A CA 1
ATOM 3017 C C . PHE A 1 500 ? 104.233 168.169 152.501 1.00 107.74 479 PHE A C 1
ATOM 3018 O O . PHE A 1 500 ? 105.234 167.690 151.971 1.00 107.74 479 PHE A O 1
ATOM 3026 N N . MET A 1 501 ? 103.384 169.015 151.891 1.00 110.80 480 MET A N 1
ATOM 3027 C CA . MET A 1 501 ? 103.544 169.495 150.519 1.00 110.80 480 MET A CA 1
ATOM 3028 C C . MET A 1 501 ? 104.626 170.578 150.367 1.00 110.80 480 MET A C 1
ATOM 3029 O O . MET A 1 501 ? 105.222 170.650 149.293 1.00 110.80 480 MET A O 1
ATOM 3034 N N . PHE A 1 502 ? 104.912 171.348 151.433 1.00 112.85 481 PHE A N 1
ATOM 3035 C CA . PHE A 1 502 ? 106.063 172.260 151.507 1.00 112.85 481 PHE A CA 1
ATOM 3036 C C . PHE A 1 502 ? 107.400 171.517 151.652 1.00 112.85 481 PHE A C 1
ATOM 3037 O O . PHE A 1 502 ? 108.396 171.952 151.076 1.00 112.85 481 PHE A O 1
ATOM 3045 N N . PHE A 1 503 ? 107.392 170.401 152.397 1.00 109.38 482 PHE A N 1
ATOM 3046 C CA . PHE A 1 503 ? 108.529 169.491 152.526 1.00 109.38 482 PHE A CA 1
ATOM 3047 C C . PHE A 1 503 ? 108.797 168.721 151.232 1.00 109.38 482 PHE A C 1
ATOM 3048 O O . PHE A 1 503 ? 109.958 168.573 150.861 1.00 109.38 482 PHE A O 1
ATOM 3056 N N . GLY A 1 504 ? 107.723 168.319 150.535 1.00 108.12 483 GLY A N 1
ATOM 3057 C CA . GLY A 1 504 ? 107.794 167.702 149.218 1.00 108.12 483 GLY A CA 1
ATOM 3058 C C . GLY A 1 504 ? 108.319 168.701 148.178 1.00 108.12 483 GLY A C 1
ATOM 3059 O O . GLY A 1 504 ? 109.168 168.313 147.386 1.00 108.12 483 GLY A O 1
ATOM 3060 N N . MET A 1 505 ? 107.911 169.987 148.235 1.00 111.48 484 MET A N 1
ATOM 3061 C CA . MET A 1 505 ? 108.475 171.079 147.428 1.00 111.48 484 MET A CA 1
ATOM 3062 C C . MET A 1 505 ? 109.992 171.221 147.627 1.00 111.48 484 MET A C 1
ATOM 3063 O O . MET A 1 505 ? 110.705 171.321 146.632 1.00 111.48 484 MET A O 1
ATOM 3068 N N . ALA A 1 506 ? 110.450 171.186 148.892 1.00 109.81 485 ALA A N 1
ATOM 3069 C CA . ALA A 1 506 ? 111.862 171.257 149.262 1.00 109.81 485 ALA A CA 1
ATOM 3070 C C . ALA A 1 506 ? 112.686 170.076 148.721 1.00 109.81 485 ALA A C 1
ATOM 3071 O O . ALA A 1 506 ? 113.711 170.322 148.089 1.00 109.81 485 ALA A O 1
ATOM 3073 N N . PHE A 1 507 ? 112.207 168.835 148.937 1.00 105.32 486 PHE A N 1
ATOM 3074 C CA . PHE A 1 507 ? 112.848 167.590 148.488 1.00 105.32 486 PHE A CA 1
ATOM 3075 C C . PHE A 1 507 ? 112.929 167.485 146.964 1.00 105.32 486 PHE A C 1
ATOM 3076 O O . PHE A 1 507 ? 113.987 167.138 146.439 1.00 105.32 486 PHE A O 1
ATOM 3084 N N . ASN A 1 508 ? 111.814 167.815 146.291 1.00 105.70 487 ASN A N 1
ATOM 3085 C CA . ASN A 1 508 ? 111.715 167.852 144.837 1.00 105.70 487 ASN A CA 1
ATOM 3086 C C . ASN A 1 508 ? 112.649 168.915 144.251 1.00 105.70 487 ASN A C 1
ATOM 3087 O O . ASN A 1 508 ? 113.401 168.574 143.347 1.00 105.70 487 ASN A O 1
ATOM 3092 N N . PHE A 1 509 ? 112.663 170.136 144.814 1.00 108.97 488 PHE A N 1
ATOM 3093 C CA . PHE A 1 509 ? 113.564 171.216 144.407 1.00 108.97 488 PHE A CA 1
ATOM 3094 C C . PHE A 1 509 ? 115.063 170.866 144.490 1.00 108.97 488 PHE A C 1
ATOM 3095 O O . PHE A 1 509 ? 115.785 171.146 143.532 1.00 108.97 488 PHE A O 1
ATOM 3103 N N . ILE A 1 510 ? 115.505 170.250 145.605 1.00 105.91 489 ILE A N 1
ATOM 3104 C CA . ILE A 1 510 ? 116.921 169.922 145.818 1.00 105.91 489 ILE A CA 1
ATOM 3105 C C . ILE A 1 510 ? 117.489 168.806 144.905 1.00 105.91 489 ILE A C 1
ATOM 3106 O O . ILE A 1 510 ? 118.714 168.698 144.825 1.00 105.91 489 ILE A O 1
ATOM 3111 N N . VAL A 1 511 ? 116.623 168.050 144.198 1.00 105.19 490 VAL A N 1
ATOM 3112 C CA . VAL A 1 511 ? 117.023 166.983 143.268 1.00 105.19 490 VAL A CA 1
ATOM 3113 C C . VAL A 1 511 ? 116.474 167.205 141.825 1.00 105.19 490 VAL A C 1
ATOM 3114 O O . VAL A 1 511 ? 116.819 166.426 140.939 1.00 105.19 490 VAL A O 1
ATOM 3118 N N . ASN A 1 512 ? 115.693 168.275 141.565 1.00 109.96 491 ASN A N 1
ATOM 3119 C CA . ASN A 1 512 ? 115.137 168.588 140.231 1.00 109.96 491 ASN A CA 1
ATOM 3120 C C . ASN A 1 512 ? 115.913 169.690 139.473 1.00 109.96 491 ASN A C 1
ATOM 3121 O O . ASN A 1 512 ? 115.542 169.990 138.338 1.00 109.96 491 ASN A O 1
ATOM 3126 N N . ASP A 1 513 ? 117.002 170.235 140.043 1.00 113.87 492 ASP A N 1
ATOM 3127 C CA . ASP A 1 513 ? 117.917 171.157 139.344 1.00 113.87 492 ASP A CA 1
ATOM 3128 C C . ASP A 1 513 ? 119.015 170.402 138.558 1.00 113.87 492 ASP A C 1
ATOM 3129 O O . ASP A 1 513 ? 120.151 170.872 138.490 1.00 113.87 492 ASP A O 1
ATOM 3134 N N . SER A 1 514 ? 118.661 169.231 137.994 1.00 113.00 493 SER A N 1
ATOM 3135 C CA . SER A 1 514 ? 119.536 168.285 137.285 1.00 113.00 493 SER A CA 1
ATOM 3136 C C . SER A 1 514 ? 120.676 167.731 138.172 1.00 113.00 493 SER A C 1
ATOM 3137 O O . SER A 1 514 ? 121.751 167.413 137.663 1.00 113.00 493 SER A O 1
ATOM 3140 N N . ARG A 1 515 ? 120.417 167.635 139.489 1.00 108.92 494 ARG A N 1
ATOM 3141 C CA . ARG A 1 515 ? 121.374 167.201 140.501 1.00 108.92 494 ARG A CA 1
ATOM 3142 C C . ARG A 1 515 ? 121.189 165.706 140.797 1.00 108.92 494 ARG A C 1
ATOM 3143 O O . ARG A 1 515 ? 120.458 165.350 141.721 1.00 108.92 494 ARG A O 1
ATOM 3151 N N . LYS A 1 516 ? 121.882 164.864 140.010 1.00 102.09 495 LYS A N 1
ATOM 3152 C CA . LYS A 1 516 ? 121.971 163.415 140.220 1.00 102.09 495 LYS A CA 1
ATOM 3153 C C . LYS A 1 516 ? 122.943 163.029 141.350 1.00 102.09 495 LYS A C 1
ATOM 3154 O O . LYS A 1 516 ? 122.804 161.923 141.876 1.00 102.09 495 LYS A O 1
ATOM 3160 N N . LYS A 1 517 ? 123.898 163.924 141.679 1.00 94.09 496 LYS A N 1
ATOM 3161 C CA . LYS A 1 517 ? 124.986 163.754 142.652 1.00 94.09 496 LYS A CA 1
ATOM 3162 C C . LYS A 1 517 ? 124.502 163.072 143.953 1.00 94.09 496 LYS A C 1
ATOM 3163 O O . LYS A 1 517 ? 123.651 163.657 144.627 1.00 94.09 496 LYS A O 1
ATOM 3169 N N . PRO A 1 518 ? 124.995 161.846 144.254 1.00 86.44 497 PRO A N 1
ATOM 3170 C CA . PRO A 1 518 ? 124.570 161.066 145.433 1.00 86.44 497 PRO A CA 1
ATOM 3171 C C . PRO A 1 518 ? 124.577 161.759 146.807 1.00 86.44 497 PRO A C 1
ATOM 3172 O O . PRO A 1 518 ? 123.815 161.325 147.665 1.00 86.44 497 PRO A O 1
ATOM 3176 N N . ILE A 1 519 ? 125.378 162.827 146.988 1.00 88.47 498 ILE A N 1
ATOM 3177 C CA . ILE A 1 519 ? 125.342 163.697 148.168 1.00 88.47 498 ILE A CA 1
ATOM 3178 C C . ILE A 1 519 ? 123.964 164.353 148.402 1.00 88.47 498 ILE A C 1
ATOM 3179 O O . ILE A 1 519 ? 123.471 164.287 149.525 1.00 88.47 498 ILE A O 1
ATOM 3184 N N . TRP A 1 520 ? 123.346 164.906 147.342 1.00 89.21 499 TRP A N 1
ATOM 3185 C CA . TRP A 1 520 ? 122.004 165.492 147.380 1.00 89.21 499 TRP A CA 1
ATOM 3186 C C . TRP A 1 520 ? 120.882 164.461 147.544 1.00 89.21 499 TRP A C 1
ATOM 3187 O O . TRP A 1 520 ? 119.876 164.791 148.166 1.00 89.21 499 TRP A O 1
ATOM 3198 N N . ASN A 1 521 ? 121.067 163.247 147.000 1.00 82.72 500 ASN A N 1
ATOM 3199 C CA . ASN A 1 521 ? 120.083 162.169 147.093 1.00 82.72 500 ASN A CA 1
ATOM 3200 C C . ASN A 1 521 ? 120.077 161.521 148.491 1.00 82.72 500 ASN A C 1
ATOM 3201 O O . ASN A 1 521 ? 118.996 161.293 149.030 1.00 82.72 500 ASN A O 1
ATOM 3206 N N . VAL A 1 522 ? 121.269 161.298 149.072 1.00 81.07 501 VAL A N 1
ATOM 3207 C CA . VAL A 1 522 ? 121.454 160.876 150.464 1.00 81.07 501 VAL A CA 1
ATOM 3208 C C . VAL A 1 522 ? 120.909 161.923 151.453 1.00 81.07 501 VAL A C 1
ATOM 3209 O O . VAL A 1 522 ? 120.225 161.528 152.396 1.00 81.07 501 VAL A O 1
ATOM 3213 N N . LEU A 1 523 ? 121.175 163.218 151.182 1.00 84.51 502 LEU A N 1
ATOM 3214 C CA . LEU A 1 523 ? 120.663 164.359 151.945 1.00 84.51 502 LEU A CA 1
ATOM 3215 C C . LEU A 1 523 ? 119.127 164.473 151.887 1.00 84.51 502 LEU A C 1
ATOM 3216 O O . LEU A 1 523 ? 118.518 164.779 152.910 1.00 84.51 502 LEU A O 1
ATOM 3221 N N . MET A 1 524 ? 118.532 164.187 150.714 1.00 86.77 503 MET A N 1
ATOM 3222 C CA . MET A 1 524 ? 117.084 164.141 150.511 1.00 86.77 503 MET A CA 1
ATOM 3223 C C . MET A 1 524 ? 116.421 163.030 151.337 1.00 86.77 503 MET A C 1
ATOM 3224 O O . MET A 1 524 ? 115.436 163.320 152.010 1.00 86.77 503 MET A O 1
ATOM 3229 N N . TRP A 1 525 ? 116.982 161.806 151.298 1.00 80.82 504 TRP A N 1
ATOM 3230 C CA . TRP A 1 525 ? 116.490 160.655 152.058 1.00 80.82 504 TRP A CA 1
ATOM 3231 C C . TRP A 1 525 ? 116.554 160.825 153.581 1.00 80.82 504 TRP A C 1
ATOM 3232 O O . TRP A 1 525 ? 115.554 160.539 154.239 1.00 80.82 504 TRP A O 1
ATOM 3243 N N . THR A 1 526 ? 117.692 161.307 154.115 1.00 83.82 505 THR A N 1
ATOM 3244 C CA . THR A 1 526 ? 117.852 161.549 155.553 1.00 83.82 505 THR A CA 1
ATOM 3245 C C . THR A 1 526 ? 116.945 162.683 156.075 1.00 83.82 505 THR A C 1
ATOM 3246 O O . THR A 1 526 ? 116.377 162.532 157.154 1.00 83.82 505 THR A O 1
ATOM 3250 N N . SER A 1 527 ? 116.781 163.758 155.281 1.00 86.11 506 SER A N 1
ATOM 3251 C CA . SER A 1 527 ? 115.894 164.881 155.586 1.00 86.11 506 SER A CA 1
ATOM 3252 C C . SER A 1 527 ? 114.402 164.518 155.459 1.00 86.11 506 SER A C 1
ATOM 3253 O O . SER A 1 527 ? 113.594 165.098 156.181 1.00 86.11 506 SER A O 1
ATOM 3256 N N . LEU A 1 528 ? 114.063 163.566 154.572 1.00 88.53 507 LEU A N 1
ATOM 3257 C CA . LEU A 1 528 ? 112.714 163.028 154.396 1.00 88.53 507 LEU A CA 1
ATOM 3258 C C . LEU A 1 528 ? 112.277 162.177 155.594 1.00 88.53 507 LEU A C 1
ATOM 3259 O O . LEU A 1 528 ? 111.184 162.405 156.110 1.00 88.53 507 LEU A O 1
ATOM 3264 N N . PHE A 1 529 ? 113.148 161.254 156.036 1.00 85.65 508 PHE A N 1
ATOM 3265 C CA . PHE A 1 529 ? 112.918 160.390 157.195 1.00 85.65 508 PHE A CA 1
ATOM 3266 C C . PHE A 1 529 ? 112.875 161.163 158.523 1.00 85.65 508 PHE A C 1
ATOM 3267 O O . PHE A 1 529 ? 111.981 160.918 159.332 1.00 85.65 508 PHE A O 1
ATOM 3275 N N . LEU A 1 530 ? 113.822 162.098 158.710 1.00 87.05 509 LEU A N 1
ATOM 3276 C CA . LEU A 1 530 ? 113.909 162.955 159.892 1.00 87.05 509 LEU A CA 1
ATOM 3277 C C . LEU A 1 530 ? 112.765 163.980 159.947 1.00 87.05 509 LEU A C 1
ATOM 3278 O O . LEU A 1 530 ? 112.200 164.180 161.019 1.00 87.05 509 LEU A O 1
ATOM 3283 N N . GLY A 1 531 ? 112.431 164.581 158.792 1.00 90.79 510 GLY A N 1
ATOM 3284 C CA . GLY A 1 531 ? 111.394 165.600 158.649 1.00 90.79 510 GLY A CA 1
ATOM 3285 C C . GLY A 1 531 ? 109.993 165.017 158.864 1.00 90.79 510 GLY A C 1
ATOM 3286 O O . GLY A 1 531 ? 109.191 165.660 159.541 1.00 90.79 510 GLY A O 1
ATOM 3287 N N . ASN A 1 532 ? 109.713 163.804 158.341 1.00 91.63 511 ASN A N 1
ATOM 3288 C CA . ASN A 1 532 ? 108.440 163.106 158.558 1.00 91.63 511 ASN A CA 1
ATOM 3289 C C . ASN A 1 532 ? 108.248 162.675 160.024 1.00 91.63 511 ASN A C 1
ATOM 3290 O O . ASN A 1 532 ? 107.125 162.752 160.514 1.00 91.63 511 ASN A O 1
ATOM 3295 N N . GLY A 1 533 ? 109.345 162.278 160.697 1.00 92.77 512 GLY A N 1
ATOM 3296 C CA . GLY A 1 533 ? 109.349 161.855 162.095 1.00 92.77 512 GLY A CA 1
ATOM 3297 C C . GLY A 1 533 ? 109.134 163.054 163.026 1.00 92.77 512 GLY A C 1
ATOM 3298 O O . GLY A 1 533 ? 108.409 162.924 164.013 1.00 92.77 512 GLY A O 1
ATOM 3299 N N . VAL A 1 534 ? 109.716 164.219 162.682 1.00 92.74 513 VAL A N 1
ATOM 3300 C CA . VAL A 1 534 ? 109.545 165.488 163.389 1.00 92.74 513 VAL A CA 1
ATOM 3301 C C . VAL A 1 534 ? 108.095 165.987 163.383 1.00 92.74 513 VAL A C 1
ATOM 3302 O O . VAL A 1 534 ? 107.554 166.202 164.466 1.00 92.74 513 VAL A O 1
ATOM 3306 N N . LEU A 1 535 ? 107.484 166.124 162.193 1.00 96.29 514 LEU A N 1
ATOM 3307 C CA . LEU A 1 535 ? 106.097 166.581 162.073 1.00 96.29 514 LEU A CA 1
ATOM 3308 C C . LEU A 1 535 ? 105.064 165.563 162.590 1.00 96.29 514 LEU A C 1
ATOM 3309 O O . LEU A 1 535 ? 104.019 165.997 163.067 1.00 96.29 514 LEU A O 1
ATOM 3314 N N . LEU A 1 536 ? 105.371 164.252 162.526 1.00 95.68 515 LEU A N 1
ATOM 3315 C CA . LEU A 1 536 ? 104.525 163.179 163.059 1.00 95.68 515 LEU A CA 1
ATOM 3316 C C . LEU A 1 536 ? 104.440 163.213 164.593 1.00 95.68 515 LEU A C 1
ATOM 3317 O O . LEU A 1 536 ? 103.332 163.163 165.124 1.00 95.68 515 LEU A O 1
ATOM 3322 N N . CYS A 1 537 ? 105.596 163.315 165.273 1.00 97.99 516 CYS A N 1
ATOM 3323 C CA . CYS A 1 537 ? 105.665 163.382 166.735 1.00 97.99 516 CYS A CA 1
ATOM 3324 C C . CYS A 1 537 ? 105.280 164.762 167.294 1.00 97.99 516 CYS A C 1
ATOM 3325 O O . CYS A 1 537 ? 104.816 164.806 168.430 1.00 97.99 516 CYS A O 1
ATOM 3328 N N . PHE A 1 538 ? 105.416 165.843 166.504 1.00 100.85 517 PHE A N 1
ATOM 3329 C CA . PHE A 1 538 ? 104.866 167.164 166.833 1.00 100.85 517 PHE A CA 1
ATOM 3330 C C . PHE A 1 538 ? 103.336 167.210 166.726 1.00 100.85 517 PHE A C 1
ATOM 3331 O O . PHE A 1 538 ? 102.708 167.868 167.553 1.00 100.85 517 PHE A O 1
ATOM 3339 N N . TYR A 1 539 ? 102.765 166.478 165.753 1.00 99.33 518 TYR A N 1
ATOM 3340 C CA . TYR A 1 539 ? 101.323 166.274 165.618 1.00 99.33 518 TYR A CA 1
ATOM 3341 C C . TYR A 1 539 ? 100.764 165.462 166.800 1.00 99.33 518 TYR A C 1
ATOM 3342 O O . TYR A 1 539 ? 99.759 165.867 167.382 1.00 99.33 518 TYR A O 1
ATOM 3351 N N . SER A 1 540 ? 101.453 164.358 167.146 1.00 100.38 519 SER A N 1
ATOM 3352 C CA . SER A 1 540 ? 101.135 163.490 168.280 1.00 100.38 519 SER A CA 1
ATOM 3353 C C . SER A 1 540 ? 101.252 164.215 169.633 1.00 100.38 519 SER A C 1
ATOM 3354 O O . SER A 1 540 ? 100.395 163.999 170.485 1.00 100.38 519 SER A O 1
ATOM 3357 N N . GLN A 1 541 ? 102.274 165.077 169.791 1.00 102.79 520 GLN A N 1
ATOM 3358 C CA . GLN A 1 541 ? 102.468 165.929 170.963 1.00 102.79 520 GLN A CA 1
ATOM 3359 C C . GLN A 1 541 ? 101.361 166.976 171.110 1.00 102.79 520 GLN A C 1
ATOM 3360 O O . GLN A 1 541 ? 100.802 167.080 172.197 1.00 102.79 520 GLN A O 1
ATOM 3366 N N . GLU A 1 542 ? 101.063 167.723 170.033 1.00 102.68 521 GLU A N 1
ATOM 3367 C CA . GLU A 1 542 ? 100.031 168.760 170.038 1.00 102.68 521 GLU A CA 1
ATOM 3368 C C . GLU A 1 542 ? 98.631 168.219 170.320 1.00 102.68 521 GLU A C 1
ATOM 3369 O O . GLU A 1 542 ? 97.920 168.834 171.112 1.00 102.68 521 GLU A O 1
ATOM 3375 N N . TRP A 1 543 ? 98.308 167.044 169.754 1.00 102.01 522 TRP A N 1
ATOM 3376 C CA . TRP A 1 543 ? 97.120 166.275 170.107 1.00 102.01 522 TRP A CA 1
ATOM 3377 C C . TRP A 1 543 ? 97.084 165.891 171.594 1.00 102.01 522 TRP A C 1
ATOM 3378 O O . TRP A 1 543 ? 96.085 166.148 172.266 1.00 102.01 522 TRP A O 1
ATOM 3389 N N . TYR A 1 544 ? 98.130 165.184 172.025 1.00 102.38 523 TYR A N 1
ATOM 3390 C CA . TYR A 1 544 ? 98.294 164.590 173.362 1.00 102.38 523 TYR A CA 1
ATOM 3391 C C . TYR A 1 544 ? 98.617 165.465 174.567 1.00 102.38 523 TYR A C 1
ATOM 3392 O O . TYR A 1 544 ? 98.536 165.006 175.702 1.00 102.38 523 TYR A O 1
ATOM 3401 N N . ALA A 1 545 ? 98.991 166.709 174.328 1.00 102.02 524 ALA A N 1
ATOM 3402 C CA . ALA A 1 545 ? 99.390 167.615 175.398 1.00 102.02 524 ALA A CA 1
ATOM 3403 C C . ALA A 1 545 ? 98.472 168.841 175.445 1.00 102.02 524 ALA A C 1
ATOM 3404 O O . ALA A 1 545 ? 97.576 168.891 176.285 1.00 102.02 524 ALA A O 1
ATOM 3406 N N . ARG A 1 546 ? 98.740 169.818 174.564 1.00 104.11 525 ARG A N 1
ATOM 3407 C CA . ARG A 1 546 ? 98.140 171.150 174.567 1.00 104.11 525 ARG A CA 1
ATOM 3408 C C . ARG A 1 546 ? 96.665 171.172 174.122 1.00 104.11 525 ARG A C 1
ATOM 3409 O O . ARG A 1 546 ? 95.967 172.131 174.444 1.00 104.11 525 ARG A O 1
ATOM 3417 N N . GLN A 1 547 ? 96.215 170.120 173.421 1.00 104.21 526 GLN A N 1
ATOM 3418 C CA . GLN A 1 547 ? 94.827 169.927 172.994 1.00 104.21 526 GLN A CA 1
ATOM 3419 C C . GLN A 1 547 ? 94.068 168.932 173.894 1.00 104.21 526 GLN A C 1
ATOM 3420 O O . GLN A 1 547 ? 92.867 168.759 173.695 1.00 104.21 526 GLN A O 1
ATOM 3426 N N . HIS A 1 548 ? 94.758 168.332 174.881 1.00 105.68 527 HIS A N 1
ATOM 3427 C CA . HIS A 1 548 ? 94.164 167.519 175.943 1.00 105.68 527 HIS A CA 1
ATOM 3428 C C . HIS A 1 548 ? 93.888 168.398 177.171 1.00 105.68 527 HIS A C 1
ATOM 3429 O O . HIS A 1 548 ? 92.737 168.489 177.595 1.00 105.68 527 HIS A O 1
ATOM 3436 N N . CYS A 1 549 ? 94.943 169.053 177.695 1.00 107.97 528 CYS A N 1
ATOM 3437 C CA . CYS A 1 549 ? 94.847 170.120 178.695 1.00 107.97 528 CYS A CA 1
ATOM 3438 C C . CYS A 1 549 ? 94.182 171.349 178.023 1.00 107.97 528 CYS A C 1
ATOM 3439 O O . CYS A 1 549 ? 94.483 171.607 176.858 1.00 107.97 528 CYS A O 1
ATOM 3442 N N . PRO A 1 550 ? 93.234 172.015 178.725 1.00 110.08 529 PRO A N 1
ATOM 3443 C CA . PRO A 1 550 ? 92.178 172.910 178.202 1.00 110.08 529 PRO A CA 1
ATOM 3444 C C . PRO A 1 550 ? 92.109 173.298 176.737 1.00 110.08 529 PRO A C 1
ATOM 3445 O O . PRO A 1 550 ? 91.307 172.784 175.958 1.00 110.08 529 PRO A O 1
ATOM 3449 N N . GLN B 1 139 ? 144.344 126.509 131.690 1.00 91.85 118 GLN B N 1
ATOM 3450 C CA . GLN B 1 139 ? 145.483 126.643 132.659 1.00 91.85 118 GLN B CA 1
ATOM 3451 C C . GLN B 1 139 ? 146.022 128.082 132.487 1.00 91.85 118 GLN B C 1
ATOM 3452 O O . GLN B 1 139 ? 146.025 128.628 131.382 1.00 91.85 118 GLN B O 1
ATOM 3458 N N . GLY B 1 140 ? 146.464 128.669 133.614 1.00 88.38 119 GLY B N 1
ATOM 3459 C CA . GLY B 1 140 ? 146.953 130.046 133.715 1.00 88.38 119 GLY B CA 1
ATOM 3460 C C . GLY B 1 140 ? 145.777 131.028 133.826 1.00 88.38 119 GLY B C 1
ATOM 3461 O O . GLY B 1 140 ? 144.750 130.859 133.167 1.00 88.38 119 GLY B O 1
ATOM 3462 N N . LYS B 1 141 ? 145.941 132.062 134.669 1.00 79.68 120 LYS B N 1
ATOM 3463 C CA . LYS B 1 141 ? 144.987 133.163 134.796 1.00 79.68 120 LYS B CA 1
ATOM 3464 C C . LYS B 1 141 ? 145.514 134.352 133.991 1.00 79.68 120 LYS B C 1
ATOM 3465 O O . LYS B 1 141 ? 146.661 134.762 134.181 1.00 79.68 120 LYS B O 1
ATOM 3471 N N . ILE B 1 142 ? 144.634 134.888 133.138 1.00 78.31 121 ILE B N 1
ATOM 3472 C CA . ILE B 1 142 ? 144.845 136.112 132.382 1.00 78.31 121 ILE B CA 1
ATOM 3473 C C . ILE B 1 142 ? 143.631 137.015 132.650 1.00 78.31 121 ILE B C 1
ATOM 3474 O O . ILE B 1 142 ? 142.496 136.538 132.701 1.00 78.31 121 ILE B O 1
ATOM 3479 N N . PHE B 1 143 ? 143.922 138.304 132.854 1.00 76.40 122 PHE B N 1
ATOM 3480 C CA . PHE B 1 143 ? 142.975 139.346 133.231 1.00 76.40 122 PHE B CA 1
ATOM 3481 C C . PHE B 1 143 ? 142.139 139.803 132.013 1.00 76.40 122 PHE B C 1
ATOM 3482 O O . PHE B 1 143 ? 142.680 139.871 130.909 1.00 76.40 122 PHE B O 1
ATOM 3490 N N . ILE B 1 144 ? 140.856 140.147 132.241 1.00 77.47 123 ILE B N 1
ATOM 3491 C CA . ILE B 1 144 ? 139.962 140.728 131.224 1.00 77.47 123 ILE B CA 1
ATOM 3492 C C . ILE B 1 144 ? 138.960 141.712 131.865 1.00 77.47 123 ILE B C 1
ATOM 3493 O O . ILE B 1 144 ? 138.765 142.798 131.318 1.00 77.47 123 ILE B O 1
ATOM 3498 N N . ALA B 1 145 ? 138.324 141.308 132.981 1.00 74.90 124 ALA B N 1
ATOM 3499 C CA . ALA B 1 145 ? 137.246 142.036 133.669 1.00 74.90 124 ALA B CA 1
ATOM 3500 C C . ALA B 1 145 ? 137.673 143.393 134.262 1.00 74.90 124 ALA B C 1
ATOM 3501 O O . ALA B 1 145 ? 138.853 143.724 134.221 1.00 74.90 124 ALA B O 1
ATOM 3503 N N . ARG B 1 146 ? 136.693 144.164 134.764 1.00 74.51 125 ARG B N 1
ATOM 3504 C CA . ARG B 1 146 ? 136.830 145.554 135.222 1.00 74.51 125 ARG B CA 1
ATOM 3505 C C . ARG B 1 146 ? 135.674 145.903 136.176 1.00 74.51 125 ARG B C 1
ATOM 3506 O O . ARG B 1 146 ? 134.656 145.211 136.195 1.00 74.51 125 ARG B O 1
ATOM 3514 N N . ARG B 1 147 ? 135.855 147.024 136.901 1.00 77.35 126 ARG B N 1
ATOM 3515 C CA . ARG B 1 147 ? 134.852 147.746 137.701 1.00 77.35 126 ARG B CA 1
ATOM 3516 C C . ARG B 1 147 ? 134.105 146.879 138.737 1.00 77.35 126 ARG B C 1
ATOM 3517 O O . ARG B 1 147 ? 132.884 146.988 138.862 1.00 77.35 126 ARG B O 1
ATOM 3525 N N . SER B 1 148 ? 134.884 146.048 139.455 1.00 74.31 127 SER B N 1
ATOM 3526 C CA . SER B 1 148 ? 134.504 145.137 140.542 1.00 74.31 127 SER B CA 1
ATOM 3527 C C . SER B 1 148 ? 133.193 144.374 140.258 1.00 74.31 127 SER B C 1
ATOM 3528 O O . SER B 1 148 ? 133.142 143.649 139.267 1.00 74.31 127 SER B O 1
ATOM 3531 N N . LEU B 1 149 ? 132.161 144.591 141.087 1.00 76.48 128 LEU B N 1
ATOM 3532 C CA . LEU B 1 149 ? 130.767 144.277 140.772 1.00 76.48 128 LEU B CA 1
ATOM 3533 C C . LEU B 1 149 ? 129.847 145.393 141.280 1.00 76.48 128 LEU B C 1
ATOM 3534 O O . LEU B 1 149 ? 128.799 145.612 140.676 1.00 76.48 128 LEU B O 1
ATOM 3539 N N . LEU B 1 150 ? 130.230 146.076 142.372 1.00 77.94 129 LEU B N 1
ATOM 3540 C CA . LEU B 1 150 ? 129.407 147.101 143.006 1.00 77.94 129 LEU B CA 1
ATOM 3541 C C . LEU B 1 150 ? 129.287 148.401 142.198 1.00 77.94 129 LEU B C 1
ATOM 3542 O O . LEU B 1 150 ? 128.223 149.004 142.264 1.00 77.94 129 LEU B O 1
ATOM 3547 N N . ASP B 1 151 ? 130.305 148.794 141.410 1.00 84.13 130 ASP B N 1
ATOM 3548 C CA . ASP B 1 151 ? 130.235 149.976 140.534 1.00 84.13 130 ASP B CA 1
ATOM 3549 C C . ASP B 1 151 ? 129.137 149.808 139.457 1.00 84.13 130 ASP B C 1
ATOM 3550 O O . ASP B 1 151 ? 128.318 150.714 139.298 1.00 84.13 130 ASP B O 1
ATOM 3555 N N . GLU B 1 152 ? 129.108 148.646 138.778 1.00 84.42 131 GLU B N 1
ATOM 3556 C CA . GLU B 1 152 ? 128.124 148.354 137.733 1.00 84.42 131 GLU B CA 1
ATOM 3557 C C . GLU B 1 152 ? 126.678 148.205 138.244 1.00 84.42 131 GLU B C 1
ATOM 3558 O O . GLU B 1 152 ? 125.781 148.759 137.609 1.00 84.42 131 GLU B O 1
ATOM 3564 N N . LEU B 1 153 ? 126.470 147.486 139.363 1.00 79.98 132 LEU B N 1
ATOM 3565 C CA . LEU B 1 153 ? 125.130 147.162 139.864 1.00 79.98 132 LEU B CA 1
ATOM 3566 C C . LEU B 1 153 ? 124.532 148.231 140.800 1.00 79.98 132 LEU B C 1
ATOM 3567 O O . LEU B 1 153 ? 123.310 148.350 140.815 1.00 79.98 132 LEU B O 1
ATOM 3572 N N . LEU B 1 154 ? 125.355 149.032 141.509 1.00 82.87 133 LEU B N 1
ATOM 3573 C CA . LEU B 1 154 ? 124.882 150.166 142.327 1.00 82.87 133 LEU B CA 1
ATOM 3574 C C . LEU B 1 154 ? 124.543 151.427 141.503 1.00 82.87 133 LEU B C 1
ATOM 3575 O O . LEU B 1 154 ? 124.308 152.471 142.107 1.00 82.87 133 LEU B O 1
ATOM 3580 N N . GLU B 1 155 ? 124.488 151.320 140.164 1.00 86.74 134 GLU B N 1
ATOM 3581 C CA . GLU B 1 155 ? 123.952 152.350 139.269 1.00 86.74 134 GLU B CA 1
ATOM 3582 C C . GLU B 1 155 ? 122.798 151.826 138.393 1.00 86.74 134 GLU B C 1
ATOM 3583 O O . GLU B 1 155 ? 122.211 152.622 137.659 1.00 86.74 134 GLU B O 1
ATOM 3589 N N . VAL B 1 156 ? 122.413 150.542 138.551 1.00 81.91 135 VAL B N 1
ATOM 3590 C CA . VAL B 1 156 ? 121.090 150.037 138.167 1.00 81.91 135 VAL B CA 1
ATOM 3591 C C . VAL B 1 156 ? 120.072 150.655 139.146 1.00 81.91 135 VAL B C 1
ATOM 3592 O O . VAL B 1 156 ? 120.216 150.455 140.351 1.00 81.91 135 VAL B O 1
ATOM 3596 N N . ASP B 1 157 ? 119.150 151.470 138.606 1.00 83.37 136 ASP B N 1
ATOM 3597 C CA . ASP B 1 157 ? 118.443 152.556 139.300 1.00 83.37 136 ASP B CA 1
ATOM 3598 C C . ASP B 1 157 ? 117.746 152.167 140.625 1.00 83.37 136 ASP B C 1
ATOM 3599 O O . ASP B 1 157 ? 117.865 152.910 141.599 1.00 83.37 136 ASP B O 1
ATOM 3604 N N . HIS B 1 158 ? 117.076 151.003 140.666 1.00 76.87 137 HIS B N 1
ATOM 3605 C CA . HIS B 1 158 ? 116.430 150.491 141.880 1.00 76.87 137 HIS B CA 1
ATOM 3606 C C . HIS B 1 158 ? 117.425 150.172 143.006 1.00 76.87 137 HIS B C 1
ATOM 3607 O O . HIS B 1 158 ? 117.184 150.562 144.147 1.00 76.87 137 HIS B O 1
ATOM 3614 N N . ILE B 1 159 ? 118.535 149.504 142.651 1.00 75.43 138 ILE B N 1
ATOM 3615 C CA . ILE B 1 159 ? 119.622 149.147 143.563 1.00 75.43 138 ILE B CA 1
ATOM 3616 C C . ILE B 1 159 ? 120.433 150.380 144.021 1.00 75.43 138 ILE B C 1
ATOM 3617 O O . ILE B 1 159 ? 120.879 150.408 145.167 1.00 75.43 138 ILE B O 1
ATOM 3622 N N . ARG B 1 160 ? 120.570 151.387 143.140 1.00 78.22 139 ARG B N 1
ATOM 3623 C CA . ARG B 1 160 ? 121.192 152.682 143.417 1.00 78.22 139 ARG B CA 1
ATOM 3624 C C . ARG B 1 160 ? 120.451 153.453 144.519 1.00 78.22 139 ARG B C 1
ATOM 3625 O O . ARG B 1 160 ? 121.100 154.002 145.408 1.00 78.22 139 ARG B O 1
ATOM 3633 N N . THR B 1 161 ? 119.110 153.474 144.449 1.00 76.37 140 THR B N 1
ATOM 3634 C CA . THR B 1 161 ? 118.277 154.153 145.438 1.00 76.37 140 THR B CA 1
ATOM 3635 C C . THR B 1 161 ? 118.126 153.347 146.745 1.00 76.37 140 THR B C 1
ATOM 3636 O O . THR B 1 161 ? 118.061 153.970 147.800 1.00 76.37 140 THR B O 1
ATOM 3640 N N . ILE B 1 162 ? 118.177 151.999 146.682 1.00 71.67 141 ILE B N 1
ATOM 3641 C CA . ILE B 1 162 ? 118.344 151.121 147.854 1.00 71.67 141 ILE B CA 1
ATOM 3642 C C . ILE B 1 162 ? 119.664 151.397 148.606 1.00 71.67 141 ILE B C 1
ATOM 3643 O O . ILE B 1 162 ? 119.666 151.397 149.836 1.00 71.67 141 ILE B O 1
ATOM 3648 N N . TYR B 1 163 ? 120.742 151.661 147.851 1.00 72.62 142 TYR B N 1
ATOM 3649 C CA . TYR B 1 163 ? 122.057 152.031 148.365 1.00 72.62 142 TYR B CA 1
ATOM 3650 C C . TYR B 1 163 ? 122.074 153.415 149.043 1.00 72.62 142 TYR B C 1
ATOM 3651 O O . TYR B 1 163 ? 122.712 153.552 150.085 1.00 72.62 142 TYR B O 1
ATOM 3660 N N . HIS B 1 164 ? 121.338 154.391 148.482 1.00 75.27 143 HIS B N 1
ATOM 3661 C CA . HIS B 1 164 ? 121.183 155.732 149.058 1.00 75.27 143 HIS B CA 1
ATOM 3662 C C . HIS B 1 164 ? 120.262 155.768 150.282 1.00 75.27 143 HIS B C 1
ATOM 3663 O O . HIS B 1 164 ? 120.552 156.532 151.200 1.00 75.27 143 HIS B O 1
ATOM 3670 N N . MET B 1 165 ? 119.215 154.920 150.306 1.00 72.99 144 MET B N 1
ATOM 3671 C CA . MET B 1 165 ? 118.401 154.657 151.495 1.00 72.99 144 MET B CA 1
ATOM 3672 C C . MET B 1 165 ? 119.234 154.028 152.619 1.00 72.99 144 MET B C 1
ATOM 3673 O O . MET B 1 165 ? 119.062 154.426 153.767 1.00 72.99 144 MET B O 1
ATOM 3678 N N . PHE B 1 166 ? 120.121 153.078 152.270 1.00 69.85 145 PHE B N 1
ATOM 3679 C CA . PHE B 1 166 ? 121.003 152.402 153.215 1.00 69.85 145 PHE B CA 1
ATOM 3680 C C . PHE B 1 166 ? 122.006 153.369 153.862 1.00 69.85 145 PHE B C 1
ATOM 3681 O O . PHE B 1 166 ? 122.095 153.372 155.085 1.00 69.85 145 PHE B O 1
ATOM 3689 N N . ILE B 1 167 ? 122.662 154.223 153.054 1.00 70.35 146 ILE B N 1
ATOM 3690 C CA . ILE B 1 167 ? 123.542 155.299 153.527 1.00 70.35 146 ILE B CA 1
ATOM 3691 C C . ILE B 1 167 ? 122.799 156.340 154.394 1.00 70.35 146 ILE B C 1
ATOM 3692 O O . ILE B 1 167 ? 123.336 156.728 155.430 1.00 70.35 146 ILE B O 1
ATOM 3697 N N . ALA B 1 168 ? 121.585 156.743 153.972 1.00 73.42 147 ALA B N 1
ATOM 3698 C CA . ALA B 1 168 ? 120.703 157.660 154.701 1.00 73.42 147 ALA B CA 1
ATOM 3699 C C . ALA B 1 168 ? 120.225 157.110 156.058 1.00 73.42 147 ALA B C 1
ATOM 3700 O O . ALA B 1 168 ? 120.056 157.893 156.992 1.00 73.42 147 ALA B O 1
ATOM 3702 N N . LEU B 1 169 ? 120.059 155.780 156.152 1.00 71.76 148 LEU B N 1
ATOM 3703 C CA . LEU B 1 169 ? 119.774 155.072 157.396 1.00 71.76 148 LEU B CA 1
ATOM 3704 C C . LEU B 1 169 ? 121.016 154.934 158.290 1.00 71.76 148 LEU B C 1
ATOM 3705 O O . LEU B 1 169 ? 120.846 155.006 159.503 1.00 71.76 148 LEU B O 1
ATOM 3710 N N . LEU B 1 170 ? 122.224 154.775 157.711 1.00 70.60 149 LEU B N 1
ATOM 3711 C CA . LEU B 1 170 ? 123.479 154.720 158.469 1.00 70.60 149 LEU B CA 1
ATOM 3712 C C . LEU B 1 170 ? 123.820 156.065 159.133 1.00 70.60 149 LEU B C 1
ATOM 3713 O O . LEU B 1 170 ? 124.107 156.064 160.330 1.00 70.60 149 LEU B O 1
ATOM 3718 N N . ILE B 1 171 ? 123.757 157.175 158.373 1.00 72.25 150 ILE B N 1
ATOM 3719 C CA . ILE B 1 171 ? 123.993 158.530 158.889 1.00 72.25 150 ILE B CA 1
ATOM 3720 C C . ILE B 1 171 ? 122.959 158.942 159.956 1.00 72.25 150 ILE B C 1
ATOM 3721 O O . ILE B 1 171 ? 123.371 159.516 160.962 1.00 72.25 150 ILE B O 1
ATOM 3726 N N . LEU B 1 172 ? 121.671 158.584 159.766 1.00 77.22 151 LEU B N 1
ATOM 3727 C CA . LEU B 1 172 ? 120.630 158.782 160.778 1.00 77.22 151 LEU B CA 1
ATOM 3728 C C . LEU B 1 172 ? 120.852 157.939 162.029 1.00 77.22 151 LEU B C 1
ATOM 3729 O O . LEU B 1 172 ? 120.643 158.467 163.114 1.00 77.22 151 LEU B O 1
ATOM 3734 N N . PHE B 1 173 ? 121.270 156.674 161.870 1.00 77.23 152 PHE B N 1
ATOM 3735 C CA . PHE B 1 173 ? 121.518 155.751 162.974 1.00 77.23 152 PHE B CA 1
ATOM 3736 C C . PHE B 1 173 ? 122.574 156.275 163.961 1.00 77.23 152 PHE B C 1
ATOM 3737 O O . PHE B 1 173 ? 122.281 156.327 165.155 1.00 77.23 152 PHE B O 1
ATOM 3745 N N . ILE B 1 174 ? 123.745 156.699 163.447 1.00 79.71 153 ILE B N 1
ATOM 3746 C CA . ILE B 1 174 ? 124.817 157.254 164.278 1.00 79.71 153 ILE B CA 1
ATOM 3747 C C . ILE B 1 174 ? 124.548 158.680 164.795 1.00 79.71 153 ILE B C 1
ATOM 3748 O O . ILE B 1 174 ? 124.947 158.963 165.921 1.00 79.71 153 ILE B O 1
ATOM 3753 N N . LEU B 1 175 ? 123.852 159.528 164.014 1.00 81.32 154 LEU B N 1
ATOM 3754 C CA . LEU B 1 175 ? 123.420 160.868 164.432 1.00 81.32 154 LEU B CA 1
ATOM 3755 C C . LEU B 1 175 ? 122.415 160.803 165.590 1.00 81.32 154 LEU B C 1
ATOM 3756 O O . LEU B 1 175 ? 122.587 161.507 166.585 1.00 81.32 154 LEU B O 1
ATOM 3761 N N . SER B 1 176 ? 121.391 159.953 165.418 1.00 85.86 155 SER B N 1
ATOM 3762 C CA . SER B 1 176 ? 120.307 159.753 166.367 1.00 85.86 155 SER B CA 1
ATOM 3763 C C . SER B 1 176 ? 120.778 159.109 167.680 1.00 85.86 155 SER B C 1
ATOM 3764 O O . SER B 1 176 ? 120.381 159.594 168.733 1.00 85.86 155 SER B O 1
ATOM 3767 N N . THR B 1 177 ? 121.650 158.084 167.612 1.00 87.86 156 THR B N 1
ATOM 3768 C CA . THR B 1 177 ? 122.171 157.404 168.803 1.00 87.86 156 THR B CA 1
ATOM 3769 C C . THR B 1 177 ? 123.253 158.225 169.551 1.00 87.86 156 THR B C 1
ATOM 3770 O O . THR B 1 177 ? 123.461 157.991 170.741 1.00 87.86 156 THR B O 1
ATOM 3774 N N . LEU B 1 178 ? 123.886 159.189 168.853 1.00 91.05 157 LEU B N 1
ATOM 3775 C CA . LEU B 1 178 ? 124.781 160.197 169.424 1.00 91.05 157 LEU B CA 1
ATOM 3776 C C . LEU B 1 178 ? 123.998 161.216 170.263 1.00 91.05 157 LEU B C 1
ATOM 3777 O O . LEU B 1 178 ? 124.366 161.442 171.414 1.00 91.05 157 LEU B O 1
ATOM 3782 N N . VAL B 1 179 ? 122.932 161.798 169.682 1.00 93.35 158 VAL B N 1
ATOM 3783 C CA . VAL B 1 179 ? 122.104 162.810 170.344 1.00 93.35 158 VAL B CA 1
ATOM 3784 C C . VAL B 1 179 ? 121.105 162.210 171.365 1.00 93.35 158 VAL B C 1
ATOM 3785 O O . VAL B 1 179 ? 120.567 162.960 172.175 1.00 93.35 158 VAL B O 1
ATOM 3789 N N . VAL B 1 180 ? 120.910 160.879 171.359 1.00 96.99 159 VAL B N 1
ATOM 3790 C CA . VAL B 1 180 ? 120.151 160.153 172.381 1.00 96.99 159 VAL B CA 1
ATOM 3791 C C . VAL B 1 180 ? 120.962 159.955 173.679 1.00 96.99 159 VAL B C 1
ATOM 3792 O O . VAL B 1 180 ? 120.383 160.152 174.745 1.00 96.99 159 VAL B O 1
ATOM 3796 N N . ASP B 1 181 ? 122.267 159.628 173.580 1.00 107.03 160 ASP B N 1
ATOM 3797 C CA . ASP B 1 181 ? 123.163 159.466 174.741 1.00 107.03 160 ASP B CA 1
ATOM 3798 C C . ASP B 1 181 ? 123.886 160.753 175.174 1.00 107.03 160 ASP B C 1
ATOM 3799 O O . ASP B 1 181 ? 124.381 160.793 176.300 1.00 107.03 160 ASP B O 1
ATOM 3804 N N . TYR B 1 182 ? 123.861 161.812 174.346 1.00 108.29 161 TYR B N 1
ATOM 3805 C CA . TYR B 1 182 ? 124.171 163.176 174.789 1.00 108.29 161 TYR B CA 1
ATOM 3806 C C . TYR B 1 182 ? 123.121 163.710 175.791 1.00 108.29 161 TYR B C 1
ATOM 3807 O O . TYR B 1 182 ? 123.461 164.505 176.665 1.00 108.29 161 TYR B O 1
ATOM 3816 N N . ILE B 1 183 ? 121.868 163.254 175.647 1.00 109.11 162 ILE B N 1
ATOM 3817 C CA . ILE B 1 183 ? 120.741 163.652 176.486 1.00 109.11 162 ILE B CA 1
ATOM 3818 C C . ILE B 1 183 ? 120.486 162.646 177.634 1.00 109.11 162 ILE B C 1
ATOM 3819 O O . ILE B 1 183 ? 119.931 163.056 178.654 1.00 109.11 162 ILE B O 1
ATOM 3824 N N . ASP B 1 184 ? 120.919 161.379 177.483 1.00 114.64 163 ASP B N 1
ATOM 3825 C CA . ASP B 1 184 ? 120.740 160.320 178.483 1.00 114.64 163 ASP B CA 1
ATOM 3826 C C . ASP B 1 184 ? 121.895 160.284 179.508 1.00 114.64 163 ASP B C 1
ATOM 3827 O O . ASP B 1 184 ? 121.614 160.092 180.691 1.00 114.64 163 ASP B O 1
ATOM 3832 N N . GLU B 1 185 ? 123.153 160.450 179.053 1.00 116.27 164 GLU B N 1
ATOM 3833 C CA . GLU B 1 185 ? 124.353 160.214 179.868 1.00 116.27 164 GLU B CA 1
ATOM 3834 C C . GLU B 1 185 ? 125.143 161.503 180.163 1.00 116.27 164 GLU B C 1
ATOM 3835 O O . GLU B 1 185 ? 125.625 161.639 181.288 1.00 116.27 164 GLU B O 1
ATOM 3841 N N . GLY B 1 186 ? 125.251 162.426 179.191 1.00 116.71 165 GLY B N 1
ATOM 3842 C CA . GLY B 1 186 ? 126.007 163.668 179.365 1.00 116.71 165 GLY B CA 1
ATOM 3843 C C . GLY B 1 186 ? 126.831 163.924 178.103 1.00 116.71 165 GLY B C 1
ATOM 3844 O O . GLY B 1 186 ? 126.303 164.440 177.123 1.00 116.71 165 GLY B O 1
ATOM 3845 N N . ARG B 1 187 ? 128.137 163.616 178.143 1.00 118.81 166 ARG B N 1
ATOM 3846 C CA . ARG B 1 187 ? 129.063 163.797 177.020 1.00 118.81 166 ARG B CA 1
ATOM 3847 C C . ARG B 1 187 ? 128.859 162.755 175.901 1.00 118.81 166 ARG B C 1
ATOM 3848 O O . ARG B 1 187 ? 128.090 161.806 176.069 1.00 118.81 166 ARG B O 1
ATOM 3850 N N . LEU B 1 188 ? 129.649 162.890 174.841 1.00 118.88 167 LEU B N 1
ATOM 3851 C CA . LEU B 1 188 ? 129.642 161.932 173.754 1.00 118.88 167 LEU B CA 1
ATOM 3852 C C . LEU B 1 188 ? 130.262 160.672 174.345 1.00 118.88 167 LEU B C 1
ATOM 3853 O O . LEU B 1 188 ? 131.283 160.730 175.024 1.00 118.88 167 LEU B O 1
ATOM 3858 N N . VAL B 1 189 ? 129.629 159.541 174.076 1.00 119.03 168 VAL B N 1
ATOM 3859 C CA . VAL B 1 189 ? 130.012 158.224 174.588 1.00 119.03 168 VAL B CA 1
ATOM 3860 C C . VAL B 1 189 ? 131.134 157.518 173.788 1.00 119.03 168 VAL B C 1
ATOM 3861 O O . VAL B 1 189 ? 131.701 156.554 174.301 1.00 119.03 168 VAL B O 1
ATOM 3865 N N . LEU B 1 190 ? 131.461 158.017 172.583 1.00 113.06 169 LEU B N 1
ATOM 3866 C CA . LEU B 1 190 ? 132.581 157.550 171.767 1.00 113.06 169 LEU B CA 1
ATOM 3867 C C . LEU B 1 190 ? 133.837 158.380 172.079 1.00 113.06 169 LEU B C 1
ATOM 3868 O O . LEU B 1 190 ? 133.834 159.589 171.842 1.00 113.06 169 LEU B O 1
ATOM 3870 N N . GLU B 1 191 ? 134.876 157.711 172.607 1.00 108.07 170 GLU B N 1
ATOM 3871 C CA . GLU B 1 191 ? 136.123 158.337 173.065 1.00 108.07 170 GLU B CA 1
ATOM 3872 C C . GLU B 1 191 ? 137.397 157.594 172.618 1.00 108.07 170 GLU B C 1
ATOM 3873 O O . GLU B 1 191 ? 138.490 158.039 172.969 1.00 108.07 170 GLU B O 1
ATOM 3875 N N . PHE B 1 192 ? 137.250 156.515 171.826 1.00 99.73 171 PHE B N 1
ATOM 3876 C CA . PHE B 1 192 ? 138.319 155.776 171.131 1.00 99.73 171 PHE B CA 1
ATOM 3877 C C . PHE B 1 192 ? 139.296 155.069 172.096 1.00 99.73 171 PHE B C 1
ATOM 3878 O O . PHE B 1 192 ? 140.509 155.103 171.882 1.00 99.73 171 PHE B O 1
ATOM 3886 N N . SER B 1 193 ? 138.744 154.441 173.148 1.00 94.41 172 SER B N 1
ATOM 3887 C CA . SER B 1 193 ? 139.495 153.749 174.195 1.00 94.41 172 SER B CA 1
ATOM 3888 C C . SER B 1 193 ? 140.200 152.469 173.704 1.00 94.41 172 SER B C 1
ATOM 3889 O O . SER B 1 193 ? 141.427 152.393 173.787 1.00 94.41 172 SER B O 1
ATOM 3892 N N . LEU B 1 194 ? 139.423 151.502 173.187 1.00 88.32 173 LEU B N 1
ATOM 3893 C CA . LEU B 1 194 ? 139.903 150.179 172.777 1.00 88.32 173 LEU B CA 1
ATOM 3894 C C . LEU B 1 194 ? 140.751 150.192 171.487 1.00 88.32 173 LEU B C 1
ATOM 3895 O O . LEU B 1 194 ? 141.517 149.254 171.275 1.00 88.32 173 LEU B O 1
ATOM 3900 N N . LEU B 1 195 ? 140.638 151.264 170.680 1.00 85.24 174 LEU B N 1
ATOM 3901 C CA . LEU B 1 195 ? 141.435 151.519 169.477 1.00 85.24 174 LEU B CA 1
ATOM 3902 C C . LEU B 1 195 ? 142.938 151.658 169.779 1.00 85.24 174 LEU B C 1
ATOM 3903 O O . LEU B 1 195 ? 143.751 151.072 169.065 1.00 85.24 174 LEU B O 1
ATOM 3908 N N . SER B 1 196 ? 143.272 152.415 170.840 1.00 86.30 175 SER B N 1
ATOM 3909 C CA . SER B 1 196 ? 144.647 152.634 171.295 1.00 86.30 175 SER B CA 1
ATOM 3910 C C . SER B 1 196 ? 145.320 151.354 171.828 1.00 86.30 175 SER B C 1
ATOM 3911 O O . SER B 1 196 ? 146.511 151.166 171.582 1.00 86.30 175 SER B O 1
ATOM 3914 N N . TYR B 1 197 ? 144.534 150.481 172.487 1.00 85.07 176 TYR B N 1
ATOM 3915 C CA . TYR B 1 197 ? 144.957 149.141 172.890 1.00 85.07 176 TYR B CA 1
ATOM 3916 C C . TYR B 1 197 ? 145.201 148.219 171.684 1.00 85.07 176 TYR B C 1
ATOM 3917 O O . TYR B 1 197 ? 146.171 147.466 171.713 1.00 85.07 176 TYR B O 1
ATOM 3926 N N . ALA B 1 198 ? 144.323 148.293 170.669 1.00 84.69 177 ALA B N 1
ATOM 3927 C CA . ALA B 1 198 ? 144.365 147.473 169.462 1.00 84.69 177 ALA B CA 1
ATOM 3928 C C . ALA B 1 198 ? 145.634 147.702 168.622 1.00 84.69 177 ALA B C 1
ATOM 3929 O O . ALA B 1 198 ? 146.327 146.730 168.319 1.00 84.69 177 ALA B O 1
ATOM 3931 N N . PHE B 1 199 ? 145.929 148.971 168.284 1.00 85.33 178 PHE B N 1
ATOM 3932 C CA . PHE B 1 199 ? 147.123 149.339 167.519 1.00 85.33 178 PHE B CA 1
ATOM 3933 C C . PHE B 1 199 ? 148.420 149.265 168.345 1.00 85.33 178 PHE B C 1
ATOM 3934 O O . PHE B 1 199 ? 149.363 148.628 167.889 1.00 85.33 178 PHE B O 1
ATOM 3942 N N . GLY B 1 200 ? 148.439 149.877 169.543 1.00 83.67 179 GLY B N 1
ATOM 3943 C CA . GLY B 1 200 ? 149.546 149.889 170.512 1.00 83.67 179 GLY B CA 1
ATOM 3944 C C . GLY B 1 200 ? 150.938 150.131 169.897 1.00 83.67 179 GLY B C 1
ATOM 3945 O O . GLY B 1 200 ? 151.292 151.281 169.644 1.00 83.67 179 GLY B O 1
ATOM 3946 N N . LYS B 1 201 ? 151.719 149.048 169.705 1.00 79.38 180 LYS B N 1
ATOM 3947 C CA . LYS B 1 201 ? 153.119 149.014 169.244 1.00 79.38 180 LYS B CA 1
ATOM 3948 C C . LYS B 1 201 ? 153.307 149.417 167.758 1.00 79.38 180 LYS B C 1
ATOM 3949 O O . LYS B 1 201 ? 153.914 148.664 166.997 1.00 79.38 180 LYS B O 1
ATOM 3955 N N . PHE B 1 202 ? 152.782 150.578 167.338 1.00 80.61 181 PHE B N 1
ATOM 3956 C CA . PHE B 1 202 ? 152.762 150.981 165.932 1.00 80.61 181 PHE B CA 1
ATOM 3957 C C . PHE B 1 202 ? 154.131 151.375 165.317 1.00 80.61 181 PHE B C 1
ATOM 3958 O O . PHE B 1 202 ? 154.376 150.982 164.177 1.00 80.61 181 PHE B O 1
ATOM 3966 N N . PRO B 1 203 ? 155.045 152.041 166.066 1.00 78.10 182 PRO B N 1
ATOM 3967 C CA . PRO B 1 203 ? 156.435 152.240 165.610 1.00 78.10 182 PRO B CA 1
ATOM 3968 C C . PRO B 1 203 ? 157.257 150.948 165.450 1.00 78.10 182 PRO B C 1
ATOM 3969 O O . PRO B 1 203 ? 158.172 150.935 164.630 1.00 78.10 182 PRO B O 1
ATOM 3973 N N . THR B 1 204 ? 156.906 149.877 166.188 1.00 77.56 183 THR B N 1
ATOM 3974 C CA . THR B 1 204 ? 157.481 148.548 165.977 1.00 77.56 183 THR B CA 1
ATOM 3975 C C . THR B 1 204 ? 157.052 147.955 164.626 1.00 77.56 183 THR B C 1
ATOM 3976 O O . THR B 1 204 ? 157.912 147.444 163.904 1.00 77.56 183 THR B O 1
ATOM 3980 N N . VAL B 1 205 ? 155.745 148.045 164.307 1.00 76.80 184 VAL B N 1
ATOM 3981 C CA . VAL B 1 205 ? 155.204 147.457 163.081 1.00 76.80 184 VAL B CA 1
ATOM 3982 C C . VAL B 1 205 ? 155.589 148.235 161.813 1.00 76.80 184 VAL B C 1
ATOM 3983 O O . VAL B 1 205 ? 155.658 147.610 160.757 1.00 76.80 184 VAL B O 1
ATOM 3987 N N . VAL B 1 206 ? 155.867 149.551 161.925 1.00 73.01 185 VAL B N 1
ATOM 3988 C CA . VAL B 1 206 ? 156.349 150.342 160.794 1.00 73.01 185 VAL B CA 1
ATOM 3989 C C . VAL B 1 206 ? 157.786 149.943 160.406 1.00 73.01 185 VAL B C 1
ATOM 3990 O O . VAL B 1 206 ? 158.016 149.739 159.215 1.00 73.01 185 VAL B O 1
ATOM 3994 N N . TRP B 1 207 ? 158.696 149.751 161.389 1.00 75.07 186 TRP B N 1
ATOM 3995 C CA . TRP B 1 207 ? 160.064 149.315 161.094 1.00 75.07 186 TRP B CA 1
ATOM 3996 C C . TRP B 1 207 ? 160.124 147.870 160.585 1.00 75.07 186 TRP B C 1
ATOM 3997 O O . TRP B 1 207 ? 160.874 147.636 159.643 1.00 75.07 186 TRP B O 1
ATOM 4008 N N . THR B 1 208 ? 159.331 146.937 161.153 1.00 70.28 187 THR B N 1
ATOM 4009 C CA . THR B 1 208 ? 159.345 145.547 160.684 1.00 70.28 187 THR B CA 1
ATOM 4010 C C . THR B 1 208 ? 158.654 145.371 159.317 1.00 70.28 187 THR B C 1
ATOM 4011 O O . THR B 1 208 ? 159.028 144.452 158.593 1.00 70.28 187 THR B O 1
ATOM 4015 N N . TRP B 1 209 ? 157.704 146.262 158.970 1.00 68.73 188 TRP B N 1
ATOM 4016 C CA . TRP B 1 209 ? 157.137 146.331 157.627 1.00 68.73 188 TRP B CA 1
ATOM 4017 C C . TRP B 1 209 ? 158.184 146.785 156.602 1.00 68.73 188 TRP B C 1
ATOM 4018 O O . TRP B 1 209 ? 158.247 146.187 155.533 1.00 68.73 188 TRP B O 1
ATOM 4029 N N . TRP B 1 210 ? 158.997 147.797 156.957 1.00 72.50 189 TRP B N 1
ATOM 4030 C CA . TRP B 1 210 ? 160.136 148.245 156.158 1.00 72.50 189 TRP B CA 1
ATOM 4031 C C . TRP B 1 210 ? 161.227 147.177 155.986 1.00 72.50 189 TRP B C 1
ATOM 4032 O O . TRP B 1 210 ? 161.747 147.053 154.879 1.00 72.50 189 TRP B O 1
ATOM 4043 N N . ILE B 1 211 ? 161.520 146.399 157.042 1.00 66.84 190 ILE B N 1
ATOM 4044 C CA . ILE B 1 211 ? 162.457 145.276 156.980 1.00 66.84 190 ILE B CA 1
ATOM 4045 C C . ILE B 1 211 ? 161.919 144.103 156.139 1.00 66.84 190 ILE B C 1
ATOM 4046 O O . ILE B 1 211 ? 162.677 143.600 155.314 1.00 66.84 190 ILE B O 1
ATOM 4051 N N . MET B 1 212 ? 160.631 143.737 156.301 1.00 67.19 191 MET B N 1
ATOM 4052 C CA . MET B 1 212 ? 159.933 142.756 155.458 1.00 67.19 191 MET B CA 1
ATOM 4053 C C . MET B 1 212 ? 159.933 143.154 153.979 1.00 67.19 191 MET B C 1
ATOM 4054 O O . MET B 1 212 ? 160.297 142.328 153.145 1.00 67.19 191 MET B O 1
ATOM 4059 N N . PHE B 1 213 ? 159.526 144.405 153.704 1.00 65.48 192 PHE B N 1
ATOM 4060 C CA . PHE B 1 213 ? 159.429 144.979 152.370 1.00 65.48 192 PHE B CA 1
ATOM 4061 C C . PHE B 1 213 ? 160.768 145.043 151.624 1.00 65.48 192 PHE B C 1
ATOM 4062 O O . PHE B 1 213 ? 160.815 144.610 150.478 1.00 65.48 192 PHE B O 1
ATOM 4070 N N . LEU B 1 214 ? 161.826 145.550 152.278 1.00 63.40 193 LEU B N 1
ATOM 4071 C CA . LEU B 1 214 ? 163.166 145.623 151.690 1.00 63.40 193 LEU B CA 1
ATOM 4072 C C . LEU B 1 214 ? 163.807 144.240 151.513 1.00 63.40 193 LEU B C 1
ATOM 4073 O O . LEU B 1 214 ? 164.469 144.032 150.498 1.00 63.40 193 LEU B O 1
ATOM 4078 N N . SER B 1 215 ? 163.572 143.320 152.464 1.00 62.04 194 SER B N 1
ATOM 4079 C CA . SER B 1 215 ? 164.033 141.936 152.404 1.00 62.04 194 SER B CA 1
ATOM 4080 C C . SER B 1 215 ? 163.426 141.169 151.221 1.00 62.04 194 SER B C 1
ATOM 4081 O O . SER B 1 215 ? 164.182 140.662 150.399 1.00 62.04 194 SER B O 1
ATOM 4084 N N . THR B 1 216 ? 162.086 141.122 151.145 1.00 61.15 195 THR B N 1
ATOM 4085 C CA . THR B 1 216 ? 161.359 140.424 150.085 1.00 61.15 195 THR B CA 1
ATOM 4086 C C . THR B 1 216 ? 161.489 141.109 148.704 1.00 61.15 195 THR B C 1
ATOM 4087 O O . THR B 1 216 ? 161.314 140.432 147.697 1.00 61.15 195 THR B O 1
ATOM 4091 N N . PHE B 1 217 ? 161.821 142.411 148.673 1.00 60.88 196 PHE B N 1
ATOM 4092 C CA . PHE B 1 217 ? 162.132 143.140 147.444 1.00 60.88 196 PHE B CA 1
ATOM 4093 C C . PHE B 1 217 ? 163.535 142.813 146.900 1.00 60.88 196 PHE B C 1
ATOM 4094 O O . PHE B 1 217 ? 163.708 142.768 145.682 1.00 60.88 196 PHE B O 1
ATOM 4102 N N . SER B 1 218 ? 164.502 142.584 147.802 1.00 59.99 197 SER B N 1
ATOM 4103 C CA . SER B 1 218 ? 165.892 142.314 147.452 1.00 59.99 197 SER B CA 1
ATOM 4104 C C . SER B 1 218 ? 166.180 140.816 147.271 1.00 59.99 197 SER B C 1
ATOM 4105 O O . SER B 1 218 ? 166.463 140.417 146.145 1.00 59.99 197 SER B O 1
ATOM 4108 N N . VAL B 1 219 ? 166.163 140.019 148.353 1.00 61.04 198 VAL B N 1
ATOM 4109 C CA . VAL B 1 219 ? 166.796 138.697 148.358 1.00 61.04 198 VAL B CA 1
ATOM 4110 C C . VAL B 1 219 ? 166.109 137.544 147.581 1.00 61.04 198 VAL B C 1
ATOM 4111 O O . VAL B 1 219 ? 166.863 136.727 147.062 1.00 61.04 198 VAL B O 1
ATOM 4115 N N . PRO B 1 220 ? 164.768 137.516 147.368 1.00 62.25 199 PRO B N 1
ATOM 4116 C CA . PRO B 1 220 ? 164.157 136.585 146.394 1.00 62.25 199 PRO B CA 1
ATOM 4117 C C . PRO B 1 220 ? 164.549 136.906 144.948 1.00 62.25 199 PRO B C 1
ATOM 4118 O O . PRO B 1 220 ? 164.844 135.986 144.188 1.00 62.25 199 PRO B O 1
ATOM 4122 N N . TYR B 1 221 ? 164.569 138.210 144.625 1.00 64.19 200 TYR B N 1
ATOM 4123 C CA . TYR B 1 221 ? 164.972 138.746 143.332 1.00 64.19 200 TYR B CA 1
ATOM 4124 C C . TYR B 1 221 ? 166.461 138.507 143.032 1.00 64.19 200 TYR B C 1
ATOM 4125 O O . TYR B 1 221 ? 166.775 138.051 141.934 1.00 64.19 200 TYR B O 1
ATOM 4134 N N . PHE B 1 222 ? 167.339 138.814 144.004 1.00 66.88 201 PHE B N 1
ATOM 4135 C CA . PHE B 1 222 ? 168.787 138.651 143.895 1.00 66.88 201 PHE B CA 1
ATOM 4136 C C . PHE B 1 222 ? 169.226 137.187 143.771 1.00 66.88 201 PHE B C 1
ATOM 4137 O O . PHE B 1 222 ? 170.053 136.892 142.908 1.00 66.88 201 PHE B O 1
ATOM 4145 N N . LEU B 1 223 ? 168.637 136.301 144.598 1.00 65.98 202 LEU B N 1
ATOM 4146 C CA . LEU B 1 223 ? 168.812 134.854 144.482 1.00 65.98 202 LEU B CA 1
ATOM 4147 C C . LEU B 1 223 ? 168.346 134.361 143.109 1.00 65.98 202 LEU B C 1
ATOM 4148 O O . LEU B 1 223 ? 169.111 133.673 142.440 1.00 65.98 202 LEU B O 1
ATOM 4153 N N . PHE B 1 224 ? 167.147 134.774 142.671 1.00 70.37 203 PHE B N 1
ATOM 4154 C CA . PHE B 1 224 ? 166.602 134.343 141.391 1.00 70.37 203 PHE B CA 1
ATOM 4155 C C . PHE B 1 224 ? 167.408 134.814 140.161 1.00 70.37 203 PHE B C 1
ATOM 4156 O O . PHE B 1 224 ? 167.595 134.011 139.249 1.00 70.37 203 PHE B O 1
ATOM 4164 N N . GLN B 1 225 ? 167.934 136.053 140.184 1.00 72.31 204 GLN B N 1
ATOM 4165 C CA . GLN B 1 225 ? 168.851 136.576 139.165 1.00 72.31 204 GLN B CA 1
ATOM 4166 C C . GLN B 1 225 ? 170.239 135.903 139.171 1.00 72.31 204 GLN B C 1
ATOM 4167 O O . GLN B 1 225 ? 170.842 135.791 138.104 1.00 72.31 204 GLN B O 1
ATOM 4173 N N . HIS B 1 226 ? 170.722 135.440 140.338 1.00 77.16 205 HIS B N 1
ATOM 4174 C CA . HIS B 1 226 ? 171.965 134.669 140.416 1.00 77.16 205 HIS B CA 1
ATOM 4175 C C . HIS B 1 226 ? 171.795 133.247 139.855 1.00 77.16 205 HIS B C 1
ATOM 4176 O O . HIS B 1 226 ? 172.669 132.804 139.113 1.00 77.16 205 HIS B O 1
ATOM 4183 N N . TRP B 1 227 ? 170.669 132.583 140.167 1.00 79.16 206 TRP B N 1
ATOM 4184 C CA . TRP B 1 227 ? 170.270 131.301 139.577 1.00 79.16 206 TRP B CA 1
ATOM 4185 C C . TRP B 1 227 ? 170.123 131.349 138.042 1.00 79.16 206 TRP B C 1
ATOM 4186 O O . TRP B 1 227 ? 170.547 130.406 137.373 1.00 79.16 206 TRP B O 1
ATOM 4197 N N . ALA B 1 228 ? 169.528 132.445 137.547 1.00 82.69 207 ALA B N 1
ATOM 4198 C CA . ALA B 1 228 ? 169.170 132.707 136.157 1.00 82.69 207 ALA B CA 1
ATOM 4199 C C . ALA B 1 228 ? 170.313 132.529 135.147 1.00 82.69 207 ALA B C 1
ATOM 4200 O O . ALA B 1 228 ? 170.235 131.635 134.306 1.00 82.69 207 ALA B O 1
ATOM 4202 N N . THR B 1 229 ? 171.319 133.415 135.238 1.00 81.79 208 THR B N 1
ATOM 4203 C CA . THR B 1 229 ? 172.351 133.635 134.222 1.00 81.79 208 THR B CA 1
ATOM 4204 C C . THR B 1 229 ? 173.223 132.404 133.900 1.00 81.79 208 THR B C 1
ATOM 4205 O O . THR B 1 229 ? 173.527 132.183 132.727 1.00 81.79 208 THR B O 1
ATOM 4209 N N . GLY B 1 230 ? 173.602 131.633 134.930 1.00 89.01 209 GLY B N 1
ATOM 4210 C CA . GLY B 1 230 ? 174.589 130.564 134.811 1.00 89.01 209 GLY B CA 1
ATOM 4211 C C . GLY B 1 230 ? 173.959 129.173 134.689 1.00 89.01 209 GLY B C 1
ATOM 4212 O O . GLY B 1 230 ? 174.705 128.199 134.786 1.00 89.01 209 GLY B O 1
ATOM 4213 N N . TYR B 1 231 ? 172.629 129.045 134.500 1.00 88.56 210 TYR B N 1
ATOM 4214 C CA . TYR B 1 231 ? 171.976 127.742 134.336 1.00 88.56 210 TYR B CA 1
ATOM 4215 C C . TYR B 1 231 ? 172.440 127.001 133.063 1.00 88.56 210 TYR B C 1
ATOM 4216 O O . TYR B 1 231 ? 172.733 127.636 132.049 1.00 88.56 210 TYR B O 1
ATOM 4225 N N . SER B 1 232 ? 172.495 125.662 133.172 1.00 88.94 211 SER B N 1
ATOM 4226 C CA . SER B 1 232 ? 172.907 124.705 132.143 1.00 88.94 211 SER B CA 1
ATOM 4227 C C . SER B 1 232 ? 174.417 124.792 131.816 1.00 88.94 211 SER B C 1
ATOM 4228 O O . SER B 1 232 ? 174.815 124.551 130.676 1.00 88.94 211 SER B O 1
ATOM 4231 N N . LYS B 1 233 ? 175.227 125.132 132.835 1.00 94.19 212 LYS B N 1
ATOM 4232 C CA . LYS B 1 233 ? 176.692 125.201 132.776 1.00 94.19 212 LYS B CA 1
ATOM 4233 C C . LYS B 1 233 ? 177.354 124.472 133.962 1.00 94.19 212 LYS B C 1
ATOM 4234 O O . LYS B 1 233 ? 178.582 124.456 134.035 1.00 94.19 212 LYS B O 1
ATOM 4240 N N . SER B 1 234 ? 176.548 123.897 134.872 1.00 102.16 213 SER B N 1
ATOM 4241 C CA . SER B 1 234 ? 176.985 123.194 136.079 1.00 102.16 213 SER B CA 1
ATOM 4242 C C . SER B 1 234 ? 177.763 121.893 135.796 1.00 102.16 213 SER B C 1
ATOM 4243 O O . SER B 1 234 ? 177.637 121.312 134.717 1.00 102.16 213 SER B O 1
ATOM 4246 N N . SER B 1 235 ? 178.542 121.460 136.801 1.00 105.63 214 SER B N 1
ATOM 4247 C CA . SER B 1 235 ? 179.267 120.187 136.814 1.00 105.63 214 SER B CA 1
ATOM 4248 C C . SER B 1 235 ? 178.322 118.968 136.846 1.00 105.63 214 SER B C 1
ATOM 4249 O O . SER B 1 235 ? 178.482 118.056 136.036 1.00 105.63 214 SER B O 1
ATOM 4252 N N . HIS B 1 236 ? 177.343 119.013 137.760 1.00 107.28 215 HIS B N 1
ATOM 4253 C CA . HIS B 1 236 ? 176.279 118.033 137.955 1.00 107.28 215 HIS B CA 1
ATOM 4254 C C . HIS B 1 236 ? 174.961 118.813 137.768 1.00 107.28 215 HIS B C 1
ATOM 4255 O O . HIS B 1 236 ? 174.807 119.831 138.442 1.00 107.28 215 HIS B O 1
ATOM 4262 N N . PRO B 1 237 ? 174.073 118.399 136.830 1.00 103.34 216 PRO B N 1
ATOM 4263 C CA . PRO B 1 237 ? 172.947 119.226 136.338 1.00 103.34 216 PRO B CA 1
ATOM 4264 C C . PRO B 1 237 ? 172.060 119.913 137.395 1.00 103.34 216 PRO B C 1
ATOM 4265 O O . PRO B 1 237 ? 171.798 121.109 137.256 1.00 103.34 216 PRO B O 1
ATOM 4269 N N . LEU B 1 238 ? 171.656 119.167 138.436 1.00 97.04 217 LEU B N 1
ATOM 4270 C CA . LEU B 1 238 ? 170.776 119.655 139.498 1.00 97.04 217 LEU B CA 1
ATOM 4271 C C . LEU B 1 238 ? 171.500 120.220 140.735 1.00 97.04 217 LEU B C 1
ATOM 4272 O O . LEU B 1 238 ? 170.803 120.807 141.557 1.00 97.04 217 LEU B O 1
ATOM 4277 N N . ILE B 1 239 ? 172.833 120.063 140.883 1.00 93.92 218 ILE B N 1
ATOM 4278 C CA . ILE B 1 239 ? 173.562 120.490 142.097 1.00 93.92 218 ILE B CA 1
ATOM 4279 C C . ILE B 1 239 ? 173.467 122.001 142.382 1.00 93.92 218 ILE B C 1
ATOM 4280 O O . ILE B 1 239 ? 173.430 122.395 143.548 1.00 93.92 218 ILE B O 1
ATOM 4285 N N . ARG B 1 240 ? 173.393 122.798 141.301 1.00 89.42 219 ARG B N 1
ATOM 4286 C CA . ARG B 1 240 ? 173.233 124.243 141.332 1.00 89.42 219 ARG B CA 1
ATOM 4287 C C . ARG B 1 240 ? 171.896 124.631 141.988 1.00 89.42 219 ARG B C 1
ATOM 4288 O O . ARG B 1 240 ? 171.937 125.290 143.021 1.00 89.42 219 ARG B O 1
ATOM 4296 N N . SER B 1 241 ? 170.763 124.155 141.433 1.00 87.42 220 SER B N 1
ATOM 4297 C CA . SER B 1 241 ? 169.415 124.366 141.979 1.00 87.42 220 SER B CA 1
ATOM 4298 C C . SER B 1 241 ? 169.140 123.689 143.329 1.00 87.42 220 SER B C 1
ATOM 4299 O O . SER B 1 241 ? 168.265 124.175 144.041 1.00 87.42 220 SER B O 1
ATOM 4302 N N . LEU B 1 242 ? 169.860 122.606 143.673 1.00 87.69 221 LEU B N 1
ATOM 4303 C CA . LEU B 1 242 ? 169.769 121.970 144.989 1.00 87.69 221 LEU B CA 1
ATOM 4304 C C . LEU B 1 242 ? 170.289 122.904 146.087 1.00 87.69 221 LEU B C 1
ATOM 4305 O O . LEU B 1 242 ? 169.566 123.140 147.052 1.00 87.69 221 LEU B O 1
ATOM 4310 N N . PHE B 1 243 ? 171.493 123.463 145.878 1.00 88.11 222 PHE B N 1
ATOM 4311 C CA . PHE B 1 243 ? 172.078 124.508 146.716 1.00 88.11 222 PHE B CA 1
ATOM 4312 C C . PHE B 1 243 ? 171.265 125.817 146.736 1.00 88.11 222 PHE B C 1
ATOM 4313 O O . PHE B 1 243 ? 171.082 126.396 147.806 1.00 88.11 222 PHE B O 1
ATOM 4321 N N . HIS B 1 244 ? 170.809 126.258 145.552 1.00 81.73 223 HIS B N 1
ATOM 4322 C CA . HIS B 1 244 ? 170.126 127.536 145.365 1.00 81.73 223 HIS B CA 1
ATOM 4323 C C . HIS B 1 244 ? 168.683 127.546 145.884 1.00 81.73 223 HIS B C 1
ATOM 4324 O O . HIS B 1 244 ? 168.271 128.534 146.488 1.00 81.73 223 HIS B O 1
ATOM 4331 N N . GLY B 1 245 ? 167.954 126.446 145.646 1.00 79.73 224 GLY B N 1
ATOM 4332 C CA . GLY B 1 245 ? 166.590 126.224 146.115 1.00 79.73 224 GLY B CA 1
ATOM 4333 C C . GLY B 1 245 ? 166.576 125.945 147.623 1.00 79.73 224 GLY B C 1
ATOM 4334 O O . GLY B 1 245 ? 165.610 126.320 148.285 1.00 79.73 224 GLY B O 1
ATOM 4335 N N . PHE B 1 246 ? 167.662 125.363 148.170 1.00 79.96 225 PHE B N 1
ATOM 4336 C CA . PHE B 1 246 ? 167.932 125.313 149.607 1.00 79.96 225 PHE B CA 1
ATOM 4337 C C . PHE B 1 246 ? 168.061 126.713 150.223 1.00 79.96 225 PHE B C 1
ATOM 4338 O O . PHE B 1 246 ? 167.395 126.984 151.216 1.00 79.96 225 PHE B O 1
ATOM 4346 N N . LEU B 1 247 ? 168.882 127.574 149.600 1.00 76.91 226 LEU B N 1
ATOM 4347 C CA . LEU B 1 247 ? 169.130 128.949 150.031 1.00 76.91 226 LEU B CA 1
ATOM 4348 C C . LEU B 1 247 ? 167.881 129.852 149.941 1.00 76.91 226 LEU B C 1
ATOM 4349 O O . LEU B 1 247 ? 167.716 130.729 150.789 1.00 76.91 226 LEU B O 1
ATOM 4354 N N . PHE B 1 248 ? 166.998 129.582 148.962 1.00 73.50 227 PHE B N 1
ATOM 4355 C CA . PHE B 1 248 ? 165.686 130.216 148.833 1.00 73.50 227 PHE B CA 1
ATOM 4356 C C . PHE B 1 248 ? 164.660 129.732 149.876 1.00 73.50 227 PHE B C 1
ATOM 4357 O O . PHE B 1 248 ? 163.912 130.559 150.390 1.00 73.50 227 PHE B O 1
ATOM 4365 N N . MET B 1 249 ? 164.692 128.455 150.244 1.00 74.86 228 MET B N 1
ATOM 4366 C CA . MET B 1 249 ? 163.797 127.985 151.291 1.00 74.86 228 MET B CA 1
ATOM 4367 C C . MET B 1 249 ? 164.296 128.628 152.585 1.00 74.86 228 MET B C 1
ATOM 4368 O O . MET B 1 249 ? 163.514 129.208 153.333 1.00 74.86 228 MET B O 1
ATOM 4373 N N . ILE B 1 250 ? 165.598 128.532 152.846 1.00 74.19 229 ILE B N 1
ATOM 4374 C CA . ILE B 1 250 ? 166.179 129.186 154.020 1.00 74.19 229 ILE B CA 1
ATOM 4375 C C . ILE B 1 250 ? 165.685 130.637 154.187 1.00 74.19 229 ILE B C 1
ATOM 4376 O O . ILE B 1 250 ? 165.430 131.042 155.320 1.00 74.19 229 ILE B O 1
ATOM 4381 N N . PHE B 1 251 ? 165.493 131.366 153.071 1.00 72.26 230 PHE B N 1
ATOM 4382 C CA . PHE B 1 251 ? 164.794 132.651 153.065 1.00 72.26 230 PHE B CA 1
ATOM 4383 C C . PHE B 1 251 ? 163.317 132.544 153.489 1.00 72.26 230 PHE B C 1
ATOM 4384 O O . PHE B 1 251 ? 162.897 133.289 154.373 1.00 72.26 230 PHE B O 1
ATOM 4392 N N . GLN B 1 252 ? 162.561 131.639 152.843 1.00 71.75 231 GLN B N 1
ATOM 4393 C CA . GLN B 1 252 ? 161.122 131.471 153.059 1.00 71.75 231 GLN B CA 1
ATOM 4394 C C . GLN B 1 252 ? 160.738 131.086 154.491 1.00 71.75 231 GLN B C 1
ATOM 4395 O O . GLN B 1 252 ? 159.751 131.615 154.994 1.00 71.75 231 GLN B O 1
ATOM 4401 N N . ILE B 1 253 ? 161.517 130.180 155.100 1.00 75.38 232 ILE B N 1
ATOM 4402 C CA . ILE B 1 253 ? 161.275 129.654 156.441 1.00 75.38 232 ILE B CA 1
ATOM 4403 C C . ILE B 1 253 ? 161.975 130.487 157.532 1.00 75.38 232 ILE B C 1
ATOM 4404 O O . ILE B 1 253 ? 161.433 130.587 158.630 1.00 75.38 232 ILE B O 1
ATOM 4409 N N . GLY B 1 254 ? 163.144 131.072 157.228 1.00 76.97 233 GLY B N 1
ATOM 4410 C CA . GLY B 1 254 ? 163.949 131.803 158.200 1.00 76.97 233 GLY B CA 1
ATOM 4411 C C . GLY B 1 254 ? 163.546 133.278 158.221 1.00 76.97 233 GLY B C 1
ATOM 4412 O O . GLY B 1 254 ? 163.082 133.774 159.244 1.00 76.97 233 GLY B O 1
ATOM 4413 N N . VAL B 1 255 ? 163.754 133.986 157.102 1.00 73.45 234 VAL B N 1
ATOM 4414 C CA . VAL B 1 255 ? 163.622 135.440 157.041 1.00 73.45 234 VAL B CA 1
ATOM 4415 C C . VAL B 1 255 ? 162.157 135.908 157.031 1.00 73.45 234 VAL B C 1
ATOM 4416 O O . VAL B 1 255 ? 161.810 136.697 157.902 1.00 73.45 234 VAL B O 1
ATOM 4420 N N . LEU B 1 256 ? 161.333 135.412 156.091 1.00 70.57 235 LEU B N 1
ATOM 4421 C CA . LEU B 1 256 ? 159.895 135.705 156.058 1.00 70.57 235 LEU B CA 1
ATOM 4422 C C . LEU B 1 256 ? 159.065 134.717 156.888 1.00 70.57 235 LEU B C 1
ATOM 4423 O O . LEU B 1 256 ? 157.925 135.047 157.202 1.00 70.57 235 LEU B O 1
ATOM 4428 N N . GLY B 1 257 ? 159.607 133.537 157.218 1.00 74.72 236 GLY B N 1
ATOM 4429 C CA . GLY B 1 257 ? 158.848 132.505 157.917 1.00 74.72 236 GLY B CA 1
ATOM 4430 C C . GLY B 1 257 ? 158.973 132.667 159.431 1.00 74.72 236 GLY B C 1
ATOM 4431 O O . GLY B 1 257 ? 157.993 132.399 160.121 1.00 74.72 236 GLY B O 1
ATOM 4432 N N . PHE B 1 258 ? 160.145 133.106 159.933 1.00 77.91 237 PHE B N 1
ATOM 4433 C CA . PHE B 1 258 ? 160.410 133.281 161.362 1.00 77.91 237 PHE B CA 1
ATOM 4434 C C . PHE B 1 258 ? 160.634 134.741 161.766 1.00 77.91 237 PHE B C 1
ATOM 4435 O O . PHE B 1 258 ? 160.369 135.035 162.923 1.00 77.91 237 PHE B O 1
ATOM 4443 N N . GLY B 1 259 ? 161.087 135.635 160.869 1.00 76.48 238 GLY B N 1
ATOM 4444 C CA . GLY B 1 259 ? 161.391 137.029 161.225 1.00 76.48 238 GLY B CA 1
ATOM 4445 C C . GLY B 1 259 ? 160.141 137.807 161.693 1.00 76.48 238 GLY B C 1
ATOM 4446 O O . GLY B 1 259 ? 160.159 138.310 162.817 1.00 76.48 238 GLY B O 1
ATOM 4447 N N . PRO B 1 260 ? 159.047 137.863 160.897 1.00 73.83 239 PRO B N 1
ATOM 4448 C CA . PRO B 1 260 ? 157.783 138.514 161.284 1.00 73.83 239 PRO B CA 1
ATOM 4449 C C . PRO B 1 260 ? 157.014 137.845 162.436 1.00 73.83 239 PRO B C 1
ATOM 4450 O O . PRO B 1 260 ? 156.428 138.566 163.239 1.00 73.83 239 PRO B O 1
ATOM 4454 N N . THR B 1 261 ? 157.026 136.503 162.531 1.00 79.08 240 THR B N 1
ATOM 4455 C CA . THR B 1 261 ? 156.363 135.800 163.637 1.00 79.08 240 THR B CA 1
ATOM 4456 C C . THR B 1 261 ? 157.196 135.801 164.943 1.00 79.08 240 THR B C 1
ATOM 4457 O O . THR B 1 261 ? 156.615 135.650 166.015 1.00 79.08 240 THR B O 1
ATOM 4461 N N . TYR B 1 262 ? 158.523 136.006 164.857 1.00 78.21 241 TYR B N 1
ATOM 4462 C CA . TYR B 1 262 ? 159.375 136.177 166.034 1.00 78.21 241 TYR B CA 1
ATOM 4463 C C . TYR B 1 262 ? 159.223 137.581 166.627 1.00 78.21 241 TYR B C 1
ATOM 4464 O O . TYR B 1 262 ? 159.051 137.677 167.837 1.00 78.21 241 TYR B O 1
ATOM 4473 N N . VAL B 1 263 ? 159.259 138.633 165.789 1.00 75.83 242 VAL B N 1
ATOM 4474 C CA . VAL B 1 263 ? 159.104 140.020 166.239 1.00 75.83 242 VAL B CA 1
ATOM 4475 C C . VAL B 1 263 ? 157.682 140.331 166.772 1.00 75.83 242 VAL B C 1
ATOM 4476 O O . VAL B 1 263 ? 157.557 141.228 167.607 1.00 75.83 242 VAL B O 1
ATOM 4480 N N . VAL B 1 264 ? 156.658 139.567 166.337 1.00 76.80 243 VAL B N 1
ATOM 4481 C CA . VAL B 1 264 ? 155.282 139.697 166.828 1.00 76.80 243 VAL B CA 1
ATOM 4482 C C . VAL B 1 264 ? 155.041 138.959 168.163 1.00 76.80 243 VAL B C 1
ATOM 4483 O O . VAL B 1 264 ? 154.290 139.474 168.994 1.00 76.80 243 VAL B O 1
ATOM 4487 N N . LEU B 1 265 ? 155.692 137.797 168.360 1.00 79.67 244 LEU B N 1
ATOM 4488 C CA . LEU B 1 265 ? 155.618 137.020 169.602 1.00 79.67 244 LEU B CA 1
ATOM 4489 C C . LEU B 1 265 ? 156.610 137.510 170.674 1.00 79.67 244 LEU B C 1
ATOM 4490 O O . LEU B 1 265 ? 156.376 137.224 171.847 1.00 79.67 244 LEU B O 1
ATOM 4495 N N . ALA B 1 266 ? 157.669 138.239 170.273 1.00 80.11 245 ALA B N 1
ATOM 4496 C CA . ALA B 1 266 ? 158.698 138.797 171.153 1.00 80.11 245 ALA B CA 1
ATOM 4497 C C . ALA B 1 266 ? 158.125 139.806 172.155 1.00 80.11 245 ALA B C 1
ATOM 4498 O O . ALA B 1 266 ? 158.135 139.531 173.354 1.00 80.11 245 ALA B O 1
ATOM 4500 N N . TYR B 1 267 ? 157.605 140.935 171.646 1.00 84.23 246 TYR B N 1
ATOM 4501 C CA . TYR B 1 267 ? 157.005 141.984 172.479 1.00 84.23 246 TYR B CA 1
ATOM 4502 C C . TYR B 1 267 ? 155.558 141.654 172.891 1.00 84.23 246 TYR B C 1
ATOM 4503 O O . TYR B 1 267 ? 154.977 142.421 173.659 1.00 84.23 246 TYR B O 1
ATOM 4512 N N . THR B 1 268 ? 155.006 140.545 172.358 1.00 85.83 247 THR B N 1
ATOM 4513 C CA . THR B 1 268 ? 153.630 140.074 172.518 1.00 85.83 247 THR B CA 1
ATOM 4514 C C . THR B 1 268 ? 152.643 141.175 172.083 1.00 85.83 247 THR B C 1
ATOM 4515 O O . THR B 1 268 ? 151.938 141.755 172.911 1.00 85.83 247 THR B O 1
ATOM 4519 N N . LEU B 1 269 ? 152.717 141.515 170.782 1.00 81.41 248 LEU B N 1
ATOM 4520 C CA . LEU B 1 269 ? 152.008 142.641 170.173 1.00 81.41 248 LEU B CA 1
ATOM 4521 C C . LEU B 1 269 ? 150.482 142.526 170.349 1.00 81.41 248 LEU B C 1
ATOM 4522 O O . LEU B 1 269 ? 149.962 141.408 170.328 1.00 81.41 248 LEU B O 1
ATOM 4527 N N . PRO B 1 270 ? 149.790 143.680 170.497 1.00 81.96 249 PRO B N 1
ATOM 4528 C CA . PRO B 1 270 ? 148.326 143.685 170.623 1.00 81.96 249 PRO B CA 1
ATOM 4529 C C . PRO B 1 270 ? 147.654 143.164 169.327 1.00 81.96 249 PRO B C 1
ATOM 4530 O O . PRO B 1 270 ? 148.140 143.515 168.250 1.00 81.96 249 PRO B O 1
ATOM 4534 N N . PRO B 1 271 ? 146.602 142.316 169.453 1.00 79.44 250 PRO B N 1
ATOM 4535 C CA . PRO B 1 271 ? 145.974 141.580 168.330 1.00 79.44 250 PRO B CA 1
ATOM 4536 C C . PRO B 1 271 ? 145.572 142.279 167.011 1.00 79.44 250 PRO B C 1
ATOM 4537 O O . PRO B 1 271 ? 145.239 141.540 166.086 1.00 79.44 250 PRO B O 1
ATOM 4541 N N . ALA B 1 272 ? 145.607 143.623 166.898 1.00 78.39 251 ALA B N 1
ATOM 4542 C CA . ALA B 1 272 ? 145.305 144.326 165.641 1.00 78.39 251 ALA B CA 1
ATOM 4543 C C . ALA B 1 272 ? 146.552 144.813 164.879 1.00 78.39 251 ALA B C 1
ATOM 4544 O O . ALA B 1 272 ? 146.488 144.876 163.653 1.00 78.39 251 ALA B O 1
ATOM 4546 N N . SER B 1 273 ? 147.665 145.121 165.567 1.00 80.21 252 SER B N 1
ATOM 4547 C CA . SER B 1 273 ? 148.951 145.415 164.911 1.00 80.21 252 SER B CA 1
ATOM 4548 C C . SER B 1 273 ? 149.731 144.137 164.577 1.00 80.21 252 SER B C 1
ATOM 4549 O O . SER B 1 273 ? 150.425 144.085 163.563 1.00 80.21 252 SER B O 1
ATOM 4552 N N . ARG B 1 274 ? 149.532 143.110 165.413 1.00 78.48 253 ARG B N 1
ATOM 4553 C CA . ARG B 1 274 ? 149.901 141.726 165.170 1.00 78.48 253 ARG B CA 1
ATOM 4554 C C . ARG B 1 274 ? 149.212 141.147 163.922 1.00 78.48 253 ARG B C 1
ATOM 4555 O O . ARG B 1 274 ? 149.859 140.401 163.186 1.00 78.48 253 ARG B O 1
ATOM 4563 N N . PHE B 1 275 ? 147.941 141.537 163.697 1.00 78.29 254 PHE B N 1
ATOM 4564 C CA . PHE B 1 275 ? 147.197 141.251 162.474 1.00 78.29 254 PHE B CA 1
ATOM 4565 C C . PHE B 1 275 ? 147.870 141.838 161.225 1.00 78.29 254 PHE B C 1
ATOM 4566 O O . PHE B 1 275 ? 148.016 141.109 160.250 1.00 78.29 254 PHE B O 1
ATOM 4574 N N . ILE B 1 276 ? 148.297 143.114 161.289 1.00 71.00 255 ILE B N 1
ATOM 4575 C CA . ILE B 1 276 ? 149.005 143.795 160.199 1.00 71.00 255 ILE B CA 1
ATOM 4576 C C . ILE B 1 276 ? 150.338 143.106 159.843 1.00 71.00 255 ILE B C 1
ATOM 4577 O O . ILE B 1 276 ? 150.616 142.952 158.658 1.00 71.00 255 ILE B O 1
ATOM 4582 N N . ILE B 1 277 ? 151.106 142.652 160.850 1.00 70.85 256 ILE B N 1
ATOM 4583 C CA . ILE B 1 277 ? 152.358 141.922 160.636 1.00 70.85 256 ILE B CA 1
ATOM 4584 C C . ILE B 1 277 ? 152.165 140.571 159.920 1.00 70.85 256 ILE B C 1
ATOM 4585 O O . ILE B 1 277 ? 152.842 140.347 158.920 1.00 70.85 256 ILE B O 1
ATOM 4590 N N . ILE B 1 278 ? 151.259 139.711 160.422 1.00 69.95 257 ILE B N 1
ATOM 4591 C CA . ILE B 1 278 ? 151.025 138.373 159.859 1.00 69.95 257 ILE B CA 1
ATOM 4592 C C . ILE B 1 278 ? 150.322 138.404 158.482 1.00 69.95 257 ILE B C 1
ATOM 4593 O O . ILE B 1 278 ? 150.576 137.529 157.656 1.00 69.95 257 ILE B O 1
ATOM 4598 N N . PHE B 1 279 ? 149.503 139.440 158.242 1.00 70.75 258 PHE B N 1
ATOM 4599 C CA . PHE B 1 279 ? 148.863 139.766 156.967 1.00 70.75 258 PHE B CA 1
ATOM 4600 C C . PHE B 1 279 ? 149.895 140.079 155.874 1.00 70.75 258 PHE B C 1
ATOM 4601 O O . PHE B 1 279 ? 149.855 139.468 154.808 1.00 70.75 258 PHE B O 1
ATOM 4609 N N . GLU B 1 280 ? 150.813 141.007 156.193 1.00 68.57 259 GLU B N 1
ATOM 4610 C CA . GLU B 1 280 ? 151.905 141.457 155.334 1.00 68.57 259 GLU B CA 1
ATOM 4611 C C . GLU B 1 280 ? 153.012 140.404 155.162 1.00 68.57 259 GLU B C 1
ATOM 4612 O O . GLU B 1 280 ? 153.634 140.368 154.105 1.00 68.57 259 GLU B O 1
ATOM 4618 N N . GLN B 1 281 ? 153.210 139.536 156.167 1.00 64.69 260 GLN B N 1
ATOM 4619 C CA . GLN B 1 281 ? 154.103 138.381 156.100 1.00 64.69 260 GLN B CA 1
ATOM 4620 C C . GLN B 1 281 ? 153.642 137.377 155.041 1.00 64.69 260 GLN B C 1
ATOM 4621 O O . GLN B 1 281 ? 154.402 137.095 154.118 1.00 64.69 260 GLN B O 1
ATOM 4627 N N . ILE B 1 282 ? 152.417 136.848 155.211 1.00 62.24 261 ILE B N 1
ATOM 4628 C CA . ILE B 1 282 ? 151.869 135.818 154.333 1.00 62.24 261 ILE B CA 1
ATOM 4629 C C . ILE B 1 282 ? 151.536 136.370 152.925 1.00 62.24 261 ILE B C 1
ATOM 4630 O O . ILE B 1 282 ? 151.603 135.600 151.970 1.00 62.24 261 ILE B O 1
ATOM 4635 N N . ARG B 1 283 ? 151.325 137.698 152.795 1.00 61.74 262 ARG B N 1
ATOM 4636 C CA . ARG B 1 283 ? 151.357 138.423 151.517 1.00 61.74 262 ARG B CA 1
ATOM 4637 C C . ARG B 1 283 ? 152.663 138.187 150.751 1.00 61.74 262 ARG B C 1
ATOM 4638 O O . ARG B 1 283 ? 152.630 137.705 149.620 1.00 61.74 262 ARG B O 1
ATOM 4646 N N . PHE B 1 284 ? 153.774 138.565 151.399 1.00 60.68 263 PHE B N 1
ATOM 4647 C CA . PHE B 1 284 ? 155.116 138.517 150.841 1.00 60.68 263 PHE B CA 1
ATOM 4648 C C . PHE B 1 284 ? 155.642 137.093 150.618 1.00 60.68 263 PHE B C 1
ATOM 4649 O O . PHE B 1 284 ? 156.382 136.895 149.659 1.00 60.68 263 PHE B O 1
ATOM 4657 N N . VAL B 1 285 ? 155.223 136.126 151.454 1.00 59.94 264 VAL B N 1
ATOM 4658 C CA . VAL B 1 285 ? 155.503 134.697 151.278 1.00 59.94 264 VAL B CA 1
ATOM 4659 C C . VAL B 1 285 ? 154.830 134.130 150.012 1.00 59.94 264 VAL B C 1
ATOM 4660 O O . VAL B 1 285 ? 155.488 133.400 149.272 1.00 59.94 264 VAL B O 1
ATOM 4664 N N . MET B 1 286 ? 153.558 134.499 149.774 1.00 60.84 265 MET B N 1
ATOM 4665 C CA . MET B 1 286 ? 152.793 134.106 148.589 1.00 60.84 265 MET B CA 1
ATOM 4666 C C . MET B 1 286 ? 153.309 134.745 147.296 1.00 60.84 265 MET B C 1
ATOM 4667 O O . MET B 1 286 ? 153.419 134.040 146.294 1.00 60.84 265 MET B O 1
ATOM 4672 N N . LYS B 1 287 ? 153.639 136.046 147.350 1.00 59.49 266 LYS B N 1
ATOM 4673 C CA . LYS B 1 287 ? 154.235 136.791 146.242 1.00 59.49 266 LYS B CA 1
ATOM 4674 C C . LYS B 1 287 ? 155.642 136.292 145.874 1.00 59.49 266 LYS B C 1
ATOM 4675 O O . LYS B 1 287 ? 155.944 136.220 144.685 1.00 59.49 266 LYS B O 1
ATOM 4681 N N . ALA B 1 288 ? 156.452 135.916 146.879 1.00 58.76 267 ALA B N 1
ATOM 4682 C CA . ALA B 1 288 ? 157.781 135.335 146.689 1.00 58.76 267 ALA B CA 1
ATOM 4683 C C . ALA B 1 288 ? 157.734 133.909 146.116 1.00 58.76 267 ALA B C 1
ATOM 4684 O O . ALA B 1 288 ? 158.529 133.614 145.223 1.00 58.76 267 ALA B O 1
ATOM 4686 N N . HIS B 1 289 ? 156.775 133.080 146.575 1.00 60.65 268 HIS B N 1
ATOM 4687 C CA . HIS B 1 289 ? 156.497 131.758 146.002 1.00 60.65 268 HIS B CA 1
ATOM 4688 C C . HIS B 1 289 ? 156.049 131.851 144.535 1.00 60.65 268 HIS B C 1
ATOM 4689 O O . HIS B 1 289 ? 156.556 131.082 143.723 1.00 60.65 268 HIS B O 1
ATOM 4696 N N . SER B 1 290 ? 155.133 132.786 144.223 1.00 61.49 269 SER B N 1
ATOM 4697 C CA . SER B 1 290 ? 154.615 133.004 142.870 1.00 61.49 269 SER B CA 1
ATOM 4698 C C . SER B 1 290 ? 155.672 133.548 141.894 1.00 61.49 269 SER B C 1
ATOM 4699 O O . SER B 1 290 ? 155.716 133.074 140.763 1.00 61.49 269 SER B O 1
ATOM 4702 N N . PHE B 1 291 ? 156.512 134.498 142.344 1.00 61.08 270 PHE B N 1
ATOM 4703 C CA . PHE B 1 291 ? 157.590 135.100 141.553 1.00 61.08 270 PHE B CA 1
ATOM 4704 C C . PHE B 1 291 ? 158.688 134.091 141.164 1.00 61.08 270 PHE B C 1
ATOM 4705 O O . PHE B 1 291 ? 159.286 134.237 140.099 1.00 61.08 270 PHE B O 1
ATOM 4713 N N . VAL B 1 292 ? 158.888 133.062 142.001 1.00 64.57 271 VAL B N 1
ATOM 4714 C CA . VAL B 1 292 ? 159.733 131.913 141.698 1.00 64.57 271 VAL B CA 1
ATOM 4715 C C . VAL B 1 292 ? 158.993 130.873 140.833 1.00 64.57 271 VAL B C 1
ATOM 4716 O O . VAL B 1 292 ? 159.562 130.439 139.837 1.00 64.57 271 VAL B O 1
ATOM 4720 N N . ARG B 1 293 ? 157.746 130.512 141.188 1.00 71.37 272 ARG B N 1
ATOM 4721 C CA . ARG B 1 293 ? 156.946 129.488 140.502 1.00 71.37 272 ARG B CA 1
ATOM 4722 C C . ARG B 1 293 ? 156.517 129.854 139.066 1.00 71.37 272 ARG B C 1
ATOM 4723 O O . ARG B 1 293 ? 156.267 128.944 138.278 1.00 71.37 272 ARG B O 1
ATOM 4731 N N . GLU B 1 294 ? 156.451 131.153 138.739 1.00 71.28 273 GLU B N 1
ATOM 4732 C CA . GLU B 1 294 ? 156.123 131.648 137.402 1.00 71.28 273 GLU B CA 1
ATOM 4733 C C . GLU B 1 294 ? 157.333 131.584 136.450 1.00 71.28 273 GLU B C 1
ATOM 4734 O O . GLU B 1 294 ? 157.136 131.318 135.264 1.00 71.28 273 GLU B O 1
ATOM 4740 N N . ASN B 1 295 ? 158.547 131.819 136.979 1.00 69.83 274 ASN B N 1
ATOM 4741 C CA . ASN B 1 295 ? 159.774 131.941 136.187 1.00 69.83 274 ASN B CA 1
ATOM 4742 C C . ASN B 1 295 ? 160.630 130.663 136.183 1.00 69.83 274 ASN B C 1
ATOM 4743 O O . ASN B 1 295 ? 161.264 130.411 135.161 1.00 69.83 274 ASN B O 1
ATOM 4748 N N . VAL B 1 296 ? 160.668 129.882 137.280 1.00 73.66 275 VAL B N 1
ATOM 4749 C CA . VAL B 1 296 ? 161.492 128.666 137.381 1.00 73.66 275 VAL B CA 1
ATOM 4750 C C . VAL B 1 296 ? 161.152 127.562 136.348 1.00 73.66 275 VAL B C 1
ATOM 4751 O O . VAL B 1 296 ? 162.083 127.100 135.693 1.00 73.66 275 VAL B O 1
ATOM 4755 N N . PRO B 1 297 ? 159.861 127.210 136.134 1.00 78.24 276 PRO B N 1
ATOM 4756 C CA . PRO B 1 297 ? 159.479 126.271 135.061 1.00 78.24 276 PRO B CA 1
ATOM 4757 C C . PRO B 1 297 ? 159.809 126.751 133.636 1.00 78.24 276 PRO B C 1
ATOM 4758 O O . PRO B 1 297 ? 160.024 125.912 132.765 1.00 78.24 276 PRO B O 1
ATOM 4762 N N . ARG B 1 298 ? 159.874 128.078 133.430 1.00 80.48 277 ARG B N 1
ATOM 4763 C CA . ARG B 1 298 ? 160.240 128.674 132.150 1.00 80.48 277 ARG B CA 1
ATOM 4764 C C . ARG B 1 298 ? 161.728 128.475 131.810 1.00 80.48 277 ARG B C 1
ATOM 4765 O O . ARG B 1 298 ? 162.012 128.028 130.700 1.00 80.48 277 ARG B O 1
ATOM 4773 N N . VAL B 1 299 ? 162.635 128.768 132.764 1.00 81.02 278 VAL B N 1
ATOM 4774 C CA . VAL B 1 299 ? 164.084 128.624 132.566 1.00 81.02 278 VAL B CA 1
ATOM 4775 C C . VAL B 1 299 ? 164.548 127.151 132.484 1.00 81.02 278 VAL B C 1
ATOM 4776 O O . VAL B 1 299 ? 165.526 126.883 131.787 1.00 81.02 278 VAL B O 1
ATOM 4780 N N . LEU B 1 300 ? 163.850 126.242 133.191 1.00 83.06 279 LEU B N 1
ATOM 4781 C CA . LEU B 1 300 ? 164.190 124.821 133.299 1.00 83.06 279 LEU B CA 1
ATOM 4782 C C . LEU B 1 300 ? 163.982 124.040 131.995 1.00 83.06 279 LEU B C 1
ATOM 4783 O O . LEU B 1 300 ? 164.909 123.353 131.563 1.00 83.06 279 LEU B O 1
ATOM 4788 N N . ASN B 1 301 ? 162.771 124.133 131.419 1.00 84.86 280 ASN B N 1
ATOM 4789 C CA . ASN B 1 301 ? 162.359 123.377 130.233 1.00 84.86 280 ASN B CA 1
ATOM 4790 C C . ASN B 1 301 ? 163.106 123.855 128.978 1.00 84.86 280 ASN B C 1
ATOM 4791 O O . ASN B 1 301 ? 163.123 125.051 128.685 1.00 84.86 280 ASN B O 1
ATOM 4796 N N . SER B 1 302 ? 163.710 122.888 128.269 1.00 84.02 281 SER B N 1
ATOM 4797 C CA . SER B 1 302 ? 164.532 123.097 127.074 1.00 84.02 281 SER B CA 1
ATOM 4798 C C . SER B 1 302 ? 164.524 121.734 126.406 1.00 84.02 281 SER B C 1
ATOM 4799 O O . SER B 1 302 ? 165.486 121.269 125.793 1.00 84.02 281 SER B O 1
ATOM 4802 N N . SER B 1 307 ? 170.089 129.042 123.501 1.00 89.29 286 SER B N 1
ATOM 4803 C CA . SER B 1 307 ? 168.872 129.122 122.662 1.00 89.29 286 SER B CA 1
ATOM 4804 C C . SER B 1 307 ? 167.864 130.173 123.218 1.00 89.29 286 SER B C 1
ATOM 4805 O O . SER B 1 307 ? 166.786 130.309 122.637 1.00 89.29 286 SER B O 1
ATOM 4808 N N . SER B 1 308 ? 168.211 130.911 124.294 1.00 91.73 287 SER B N 1
ATOM 4809 C CA . SER B 1 308 ? 167.405 131.948 124.953 1.00 91.73 287 SER B CA 1
ATOM 4810 C C . SER B 1 308 ? 166.096 131.385 125.549 1.00 91.73 287 SER B C 1
ATOM 4811 O O . SER B 1 308 ? 165.014 131.917 125.299 1.00 91.73 287 SER B O 1
ATOM 4814 N N . THR B 1 309 ? 166.231 130.300 126.329 1.00 87.10 288 THR B N 1
ATOM 4815 C CA . THR B 1 309 ? 165.124 129.601 126.986 1.00 87.10 288 THR B CA 1
ATOM 4816 C C . THR B 1 309 ? 164.803 130.158 128.392 1.00 87.10 288 THR B C 1
ATOM 4817 O O . THR B 1 309 ? 163.898 129.628 129.033 1.00 87.10 288 THR B O 1
ATOM 4821 N N . VAL B 1 310 ? 165.531 131.194 128.850 1.00 86.59 289 VAL B N 1
ATOM 4822 C CA . VAL B 1 310 ? 165.470 131.699 130.220 1.00 86.59 289 VAL B CA 1
ATOM 4823 C C . VAL B 1 310 ? 165.354 133.239 130.279 1.00 86.59 289 VAL B C 1
ATOM 4824 O O . VAL B 1 310 ? 166.376 133.905 130.447 1.00 86.59 289 VAL B O 1
ATOM 4826 N N . PRO B 1 311 ? 164.119 133.786 130.178 1.00 81.90 290 PRO B N 1
ATOM 4827 C CA . PRO B 1 311 ? 163.844 135.207 130.434 1.00 81.90 290 PRO B CA 1
ATOM 4828 C C . PRO B 1 311 ? 163.450 135.467 131.903 1.00 81.90 290 PRO B C 1
ATOM 4829 O O . PRO B 1 311 ? 162.575 134.781 132.437 1.00 81.90 290 PRO B O 1
ATOM 4833 N N . ILE B 1 312 ? 164.130 136.443 132.525 1.00 77.22 291 ILE B N 1
ATOM 4834 C CA . ILE B 1 312 ? 163.953 136.840 133.924 1.00 77.22 291 ILE B CA 1
ATOM 4835 C C . ILE B 1 312 ? 163.723 138.371 133.962 1.00 77.22 291 ILE B C 1
ATOM 4836 O O . ILE B 1 312 ? 164.523 139.102 133.374 1.00 77.22 291 ILE B O 1
ATOM 4841 N N . PRO B 1 313 ? 162.608 138.825 134.584 1.00 73.02 292 PRO B N 1
ATOM 4842 C CA . PRO B 1 313 ? 162.130 140.217 134.469 1.00 73.02 292 PRO B CA 1
ATOM 4843 C C . PRO B 1 313 ? 162.973 141.246 135.243 1.00 73.02 292 PRO B C 1
ATOM 4844 O O . PRO B 1 313 ? 163.707 140.890 136.167 1.00 73.02 292 PRO B O 1
ATOM 4848 N N . THR B 1 314 ? 162.797 142.520 134.858 1.00 73.68 293 THR B N 1
ATOM 4849 C CA . THR B 1 314 ? 163.334 143.693 135.548 1.00 73.68 293 THR B CA 1
ATOM 4850 C C . THR B 1 314 ? 162.785 143.844 136.987 1.00 73.68 293 THR B C 1
ATOM 4851 O O . THR B 1 314 ? 161.631 143.498 137.250 1.00 73.68 293 THR B O 1
ATOM 4855 N N . VAL B 1 315 ? 163.628 144.393 137.878 1.00 68.06 294 VAL B N 1
ATOM 4856 C CA . VAL B 1 315 ? 163.283 144.751 139.257 1.00 68.06 294 VAL B CA 1
ATOM 4857 C C . VAL B 1 315 ? 162.207 145.854 139.354 1.00 68.06 294 VAL B C 1
ATOM 4858 O O . VAL B 1 315 ? 161.436 145.859 140.311 1.00 68.06 294 VAL B O 1
ATOM 4862 N N . ASN B 1 316 ? 162.159 146.744 138.347 1.00 72.68 295 ASN B N 1
ATOM 4863 C CA . ASN B 1 316 ? 161.231 147.869 138.252 1.00 72.68 295 ASN B CA 1
ATOM 4864 C C . ASN B 1 316 ? 159.753 147.435 138.132 1.00 72.68 295 ASN B C 1
ATOM 4865 O O . ASN B 1 316 ? 158.879 148.179 138.577 1.00 72.68 295 ASN B O 1
ATOM 4870 N N . GLN B 1 317 ? 159.508 146.233 137.584 1.00 69.58 296 GLN B N 1
ATOM 4871 C CA . GLN B 1 317 ? 158.184 145.616 137.503 1.00 69.58 296 GLN B CA 1
ATOM 4872 C C . GLN B 1 317 ? 157.950 144.571 138.602 1.00 69.58 296 GLN B C 1
ATOM 4873 O O . GLN B 1 317 ? 156.787 144.287 138.891 1.00 69.58 296 GLN B O 1
ATOM 4879 N N . TYR B 1 318 ? 159.022 144.077 139.255 1.00 61.28 297 TYR B N 1
ATOM 4880 C CA . TYR B 1 318 ? 158.904 143.315 140.500 1.00 61.28 297 TYR B CA 1
ATOM 4881 C C . TYR B 1 318 ? 158.379 144.193 141.650 1.00 61.28 297 TYR B C 1
ATOM 4882 O O . TYR B 1 318 ? 157.518 143.734 142.395 1.00 61.28 297 TYR B O 1
ATOM 4891 N N . LEU B 1 319 ? 158.865 145.445 141.729 1.00 63.70 298 LEU B N 1
ATOM 4892 C CA . LEU B 1 319 ? 158.421 146.464 142.679 1.00 63.70 298 LEU B CA 1
ATOM 4893 C C . LEU B 1 319 ? 156.930 146.796 142.535 1.00 63.70 298 LEU B C 1
ATOM 4894 O O . LEU B 1 319 ? 156.227 146.814 143.543 1.00 63.70 298 LEU B O 1
ATOM 4899 N N . TYR B 1 320 ? 156.477 147.007 141.285 1.00 63.60 299 TYR B N 1
ATOM 4900 C CA . TYR B 1 320 ? 155.070 147.220 140.948 1.00 63.60 299 TYR B CA 1
ATOM 4901 C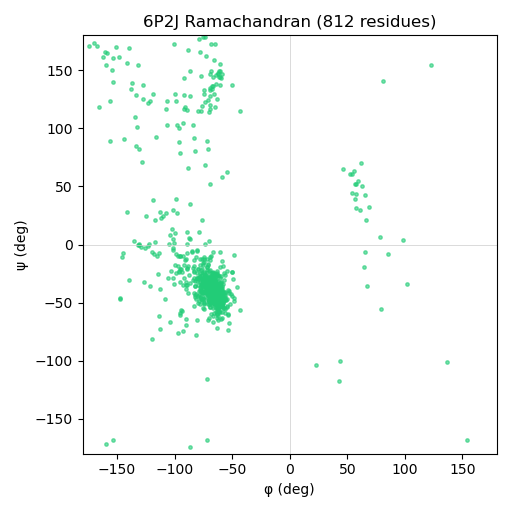 C . TYR B 1 320 ? 154.179 146.034 141.359 1.00 63.60 299 TYR B C 1
ATOM 4902 O O . TYR B 1 320 ? 153.087 146.264 141.876 1.00 63.60 299 TYR B O 1
ATOM 4911 N N . PHE B 1 321 ? 154.683 144.802 141.164 1.00 60.64 300 PHE B N 1
ATOM 4912 C CA . PHE B 1 321 ? 154.043 143.576 141.626 1.00 60.64 300 PHE B CA 1
ATOM 4913 C C . PHE B 1 321 ? 153.914 143.455 143.157 1.00 60.64 300 PHE B C 1
ATOM 4914 O O . PHE B 1 321 ? 152.874 142.988 143.616 1.00 60.64 300 PHE B O 1
ATOM 4922 N N . LEU B 1 322 ? 154.917 143.922 143.924 1.00 59.85 301 LEU B N 1
ATOM 4923 C CA . LEU B 1 322 ? 154.854 143.972 145.392 1.00 59.85 301 LEU B CA 1
ATOM 4924 C C . LEU B 1 322 ? 153.812 144.963 145.952 1.00 59.85 301 LEU B C 1
ATOM 4925 O O . LEU B 1 322 ? 153.607 144.956 147.163 1.00 59.85 301 LEU B O 1
ATOM 4930 N N . PHE B 1 323 ? 153.160 145.764 145.093 1.00 62.54 302 PHE B N 1
ATOM 4931 C CA . PHE B 1 323 ? 152.029 146.628 145.441 1.00 62.54 302 PHE B CA 1
ATOM 4932 C C . PHE B 1 323 ? 150.742 146.288 144.662 1.00 62.54 302 PHE B C 1
ATOM 4933 O O . PHE B 1 323 ? 149.705 146.878 144.965 1.00 62.54 302 PHE B O 1
ATOM 4941 N N . ALA B 1 324 ? 150.811 145.363 143.688 1.00 64.21 303 ALA B N 1
ATOM 4942 C CA . ALA B 1 324 ? 149.709 144.994 142.797 1.00 64.21 303 ALA B CA 1
ATOM 4943 C C . ALA B 1 324 ? 148.578 144.236 143.535 1.00 64.21 303 ALA B C 1
ATOM 4944 O O . ALA B 1 324 ? 148.901 143.298 144.264 1.00 64.21 303 ALA B O 1
ATOM 4946 N N . PRO B 1 325 ? 147.297 144.634 143.320 1.00 62.39 304 PRO B N 1
ATOM 4947 C CA . PRO B 1 325 ? 146.068 143.883 143.700 1.00 62.39 304 PRO B CA 1
ATOM 4948 C C . PRO B 1 325 ? 145.923 142.423 143.190 1.00 62.39 304 PRO B C 1
ATOM 4949 O O . PRO B 1 325 ? 144.981 142.125 142.457 1.00 62.39 304 PRO B O 1
ATOM 4953 N N . THR B 1 326 ? 146.832 141.523 143.600 1.00 63.38 305 THR B N 1
ATOM 4954 C CA . THR B 1 326 ? 146.911 140.127 143.150 1.00 63.38 305 THR B CA 1
ATOM 4955 C C . THR B 1 326 ? 147.922 139.332 144.016 1.00 63.38 305 THR B C 1
ATOM 4956 O O . THR B 1 326 ? 148.588 139.919 144.867 1.00 63.38 305 THR B O 1
ATOM 4960 N N . LEU B 1 327 ? 147.995 138.007 143.798 1.00 61.22 306 LEU B N 1
ATOM 4961 C CA . LEU B 1 327 ? 148.949 137.082 144.424 1.00 61.22 306 LEU B CA 1
ATOM 4962 C C . LEU B 1 327 ? 149.650 136.173 143.398 1.00 61.22 306 LEU B C 1
ATOM 4963 O O . LEU B 1 327 ? 150.472 135.351 143.804 1.00 61.22 306 LEU B O 1
ATOM 4968 N N . ILE B 1 328 ? 149.334 136.327 142.103 1.00 63.55 307 ILE B N 1
ATOM 4969 C CA . ILE B 1 328 ? 149.969 135.598 141.009 1.00 63.55 307 ILE B CA 1
ATOM 4970 C C . ILE B 1 328 ? 150.882 136.606 140.295 1.00 63.55 307 ILE B C 1
ATOM 4971 O O . ILE B 1 328 ? 150.382 137.637 139.836 1.00 63.55 307 ILE B O 1
ATOM 4976 N N . TYR B 1 329 ? 152.166 136.296 140.180 1.00 64.33 308 TYR B N 1
ATOM 4977 C CA . TYR B 1 329 ? 153.076 137.209 139.518 1.00 64.33 308 TYR B CA 1
ATOM 4978 C C . TYR B 1 329 ? 152.936 137.241 138.001 1.00 64.33 308 TYR B C 1
ATOM 4979 O O . TYR B 1 329 ? 152.928 136.209 137.332 1.00 64.33 308 TYR B O 1
ATOM 4988 N N . ARG B 1 330 ? 152.817 138.456 137.487 1.00 67.42 309 ARG B N 1
ATOM 4989 C CA . ARG B 1 330 ? 152.750 138.755 136.069 1.00 67.42 309 ARG B CA 1
ATOM 4990 C C . ARG B 1 330 ? 153.546 140.037 135.804 1.00 67.42 309 ARG B C 1
ATOM 4991 O O . ARG B 1 330 ? 153.688 140.882 136.687 1.00 67.42 309 ARG B O 1
ATOM 4999 N N . ASP B 1 331 ? 153.999 140.166 134.551 1.00 68.96 310 ASP B N 1
ATOM 5000 C CA . ASP B 1 331 ? 154.371 141.437 133.924 1.00 68.96 310 ASP B CA 1
ATOM 5001 C C . ASP B 1 331 ? 153.191 141.939 133.046 1.00 68.96 310 ASP B C 1
ATOM 5002 O O . ASP B 1 331 ? 153.229 143.060 132.542 1.00 68.96 310 ASP B O 1
ATOM 5007 N N . SER B 1 332 ? 152.157 141.095 132.880 1.00 69.36 311 SER B N 1
ATOM 5008 C CA . SER B 1 332 ? 150.957 141.306 132.081 1.00 69.36 311 SER B CA 1
ATOM 5009 C C . SER B 1 332 ? 149.926 142.144 132.860 1.00 69.36 311 SER B C 1
ATOM 5010 O O . SER B 1 332 ? 148.994 141.580 133.435 1.00 69.36 311 SER B O 1
ATOM 5013 N N . TYR B 1 333 ? 150.130 143.472 132.876 1.00 66.90 312 TYR B N 1
ATOM 5014 C CA . TYR B 1 333 ? 149.241 144.439 133.520 1.00 66.90 312 TYR B CA 1
ATOM 5015 C C . TYR B 1 333 ? 148.996 145.607 132.547 1.00 66.90 312 TYR B C 1
ATOM 5016 O O . TYR B 1 333 ? 149.966 146.154 132.020 1.00 66.90 312 TYR B O 1
ATOM 5025 N N . PRO B 1 334 ? 147.712 145.968 132.313 1.00 69.15 313 PRO B N 1
ATOM 5026 C CA . PRO B 1 334 ? 147.349 147.082 131.426 1.00 69.15 313 PRO B CA 1
ATOM 5027 C C . PRO B 1 334 ? 147.534 148.438 132.130 1.00 69.15 313 PRO B C 1
ATOM 5028 O O . PRO B 1 334 ? 147.828 148.473 133.325 1.00 69.15 313 PRO B O 1
ATOM 5032 N N . ARG B 1 335 ? 147.300 149.522 131.382 1.00 72.47 314 ARG B N 1
ATOM 5033 C CA . ARG B 1 335 ? 147.203 150.866 131.933 1.00 72.47 314 ARG B CA 1
ATOM 5034 C C . ARG B 1 335 ? 145.848 151.460 131.546 1.00 72.47 314 ARG B C 1
ATOM 5035 O O . ARG B 1 335 ? 145.568 151.634 130.360 1.00 72.47 314 ARG B O 1
ATOM 5043 N N . ASN B 1 336 ? 145.075 151.838 132.578 1.00 76.05 315 ASN B N 1
ATOM 5044 C CA . ASN B 1 336 ? 144.005 152.842 132.502 1.00 76.05 315 ASN B CA 1
ATOM 5045 C C . ASN B 1 336 ? 144.624 154.198 132.084 1.00 76.05 315 ASN B C 1
ATOM 5046 O O . ASN B 1 336 ? 145.794 154.420 132.405 1.00 76.05 315 ASN B O 1
ATOM 5051 N N . PRO B 1 337 ? 143.877 155.061 131.356 1.00 79.71 316 PRO B N 1
ATOM 5052 C CA . PRO B 1 337 ? 144.441 156.282 130.738 1.00 79.71 316 PRO B CA 1
ATOM 5053 C C . PRO B 1 337 ? 145.211 157.218 131.690 1.00 79.71 316 PRO B C 1
ATOM 5054 O O . PRO B 1 337 ? 146.272 157.711 131.311 1.00 79.71 316 PRO B O 1
ATOM 5058 N N . THR B 1 338 ? 144.692 157.392 132.915 1.00 79.50 317 THR B N 1
ATOM 5059 C CA . THR B 1 338 ? 145.301 158.174 133.989 1.00 79.50 317 THR B CA 1
ATOM 5060 C C . THR B 1 338 ? 144.876 157.601 135.358 1.00 79.50 317 THR B C 1
ATOM 5061 O O . THR B 1 338 ? 143.955 156.786 135.435 1.00 79.50 317 THR B O 1
ATOM 5065 N N . VAL B 1 339 ? 145.541 158.095 136.417 1.00 73.56 318 VAL B N 1
ATOM 5066 C CA . VAL B 1 339 ? 145.061 158.036 137.797 1.00 73.56 318 VAL B CA 1
ATOM 5067 C C . VAL B 1 339 ? 144.154 159.256 138.062 1.00 73.56 318 VAL B C 1
ATOM 5068 O O . VAL B 1 339 ? 144.550 160.390 137.787 1.00 73.56 318 VAL B O 1
ATOM 5072 N N . ARG B 1 340 ? 142.946 158.993 138.578 1.00 73.06 319 ARG B N 1
ATOM 5073 C CA . ARG B 1 340 ? 141.966 160.010 138.947 1.00 73.06 319 ARG B CA 1
ATOM 5074 C C . ARG B 1 340 ? 142.151 160.363 140.426 1.00 73.06 319 ARG B C 1
ATOM 5075 O O . ARG B 1 340 ? 141.765 159.578 141.293 1.00 73.06 319 ARG B O 1
ATOM 5083 N N . TRP B 1 341 ? 142.746 161.539 140.686 1.00 70.77 320 TRP B N 1
ATOM 5084 C CA . TRP B 1 341 ? 143.019 162.031 142.038 1.00 70.77 320 TRP B CA 1
ATOM 5085 C C . TRP B 1 341 ? 141.772 162.339 142.882 1.00 70.77 320 TRP B C 1
ATOM 5086 O O . TRP B 1 341 ? 141.826 162.156 144.097 1.00 70.77 320 TRP B O 1
ATOM 5097 N N . GLY B 1 342 ? 140.667 162.741 142.232 1.00 72.36 321 GLY B N 1
ATOM 5098 C CA . GLY B 1 342 ? 139.375 162.948 142.887 1.00 72.36 321 GLY B CA 1
ATOM 5099 C C . GLY B 1 342 ? 138.734 161.612 143.299 1.00 72.36 321 GLY B C 1
ATOM 5100 O O . GLY B 1 342 ? 138.062 161.564 144.329 1.00 72.36 321 GLY B O 1
ATOM 5101 N N . TYR B 1 343 ? 138.966 160.533 142.527 1.00 71.62 322 TYR B N 1
ATOM 5102 C CA . TYR B 1 343 ? 138.478 159.185 142.820 1.00 71.62 322 TYR B CA 1
ATOM 5103 C C . TYR B 1 343 ? 139.202 158.558 144.018 1.00 71.62 322 TYR B C 1
ATOM 5104 O O . TYR B 1 343 ? 138.518 158.028 144.889 1.00 71.62 322 TYR B O 1
ATOM 5113 N N . VAL B 1 344 ? 140.548 158.614 144.056 1.00 71.32 323 VAL B N 1
ATOM 5114 C CA . VAL B 1 344 ? 141.323 158.026 145.157 1.00 71.32 323 VAL B CA 1
ATOM 5115 C C . VAL B 1 344 ? 141.157 158.810 146.471 1.00 71.32 323 VAL B C 1
ATOM 5116 O O . VAL B 1 344 ? 141.159 158.180 147.525 1.00 71.32 323 VAL B O 1
ATOM 5120 N N . ALA B 1 345 ? 140.941 160.137 146.387 1.00 72.22 324 ALA B N 1
ATOM 5121 C CA . ALA B 1 345 ? 140.555 160.982 147.518 1.00 72.22 324 ALA B CA 1
ATOM 5122 C C . ALA B 1 345 ? 139.187 160.590 148.098 1.00 72.22 324 ALA B C 1
ATOM 5123 O O . ALA B 1 345 ? 139.058 160.523 149.320 1.00 72.22 324 ALA B O 1
ATOM 5125 N N . MET B 1 346 ? 138.217 160.287 147.214 1.00 75.71 325 MET B N 1
ATOM 5126 C CA . MET B 1 346 ? 136.895 159.787 147.586 1.00 75.71 325 MET B CA 1
ATOM 5127 C C . MET B 1 346 ? 136.952 158.378 148.203 1.00 75.71 325 MET B C 1
ATOM 5128 O O . MET B 1 346 ? 136.311 158.170 149.229 1.00 75.71 325 MET B O 1
ATOM 5133 N N . LYS B 1 347 ? 137.734 157.460 147.604 1.00 71.10 326 LYS B N 1
ATOM 5134 C CA . LYS B 1 347 ? 137.922 156.095 148.104 1.00 71.10 326 LYS B CA 1
ATOM 5135 C C . LYS B 1 347 ? 138.674 156.020 149.440 1.00 71.10 326 LYS B C 1
ATOM 5136 O O . LYS B 1 347 ? 138.299 155.187 150.259 1.00 71.10 326 LYS B O 1
ATOM 5142 N N . PHE B 1 348 ? 139.678 156.886 149.665 1.00 71.36 327 PHE B N 1
ATOM 5143 C CA . PHE B 1 348 ? 140.388 156.976 150.945 1.00 71.36 327 PHE B CA 1
ATOM 5144 C C . PHE B 1 348 ? 139.564 157.603 152.075 1.00 71.36 327 PHE B C 1
ATOM 5145 O O . PHE B 1 348 ? 139.654 157.119 153.202 1.00 71.36 327 PHE B O 1
ATOM 5153 N N . ALA B 1 349 ? 138.745 158.617 151.750 1.00 73.57 328 ALA B N 1
ATOM 5154 C CA . ALA B 1 349 ? 137.754 159.189 152.663 1.00 73.57 328 ALA B CA 1
ATOM 5155 C C . ALA B 1 349 ? 136.646 158.187 153.032 1.00 73.57 328 ALA B C 1
ATOM 5156 O O . ALA B 1 349 ? 136.163 158.213 154.163 1.00 73.57 328 ALA B O 1
ATOM 5158 N N . GLN B 1 350 ? 136.297 157.307 152.080 1.00 71.74 329 GLN B N 1
ATOM 5159 C CA . GLN B 1 350 ? 135.304 156.248 152.224 1.00 71.74 329 GLN B CA 1
ATOM 5160 C C . GLN B 1 350 ? 135.834 155.046 153.026 1.00 71.74 329 GLN B C 1
ATOM 5161 O O . GLN B 1 350 ? 135.077 154.518 153.835 1.00 71.74 329 GLN B O 1
ATOM 5167 N N . VAL B 1 351 ? 137.119 154.675 152.853 1.00 70.91 330 VAL B N 1
ATOM 5168 C CA . VAL B 1 351 ? 137.823 153.696 153.695 1.00 70.91 330 VAL B CA 1
ATOM 5169 C C . VAL B 1 351 ? 137.938 154.182 155.151 1.00 70.91 330 VAL B C 1
ATOM 5170 O O . VAL B 1 351 ? 137.635 153.410 156.057 1.00 70.91 330 VAL B O 1
ATOM 5174 N N . PHE B 1 352 ? 138.354 155.449 155.332 1.00 77.35 331 PHE B N 1
ATOM 5175 C CA . PHE B 1 352 ? 138.467 156.121 156.626 1.00 77.35 331 PHE B CA 1
ATOM 5176 C C . PHE B 1 352 ? 137.130 156.205 157.379 1.00 77.35 331 PHE B C 1
ATOM 5177 O O . PHE B 1 352 ? 137.085 155.874 158.563 1.00 77.35 331 PHE B O 1
ATOM 5185 N N . GLY B 1 353 ? 136.074 156.617 156.658 1.00 75.67 332 GLY B N 1
ATOM 5186 C CA . GLY B 1 353 ? 134.717 156.756 157.175 1.00 75.67 332 GLY B CA 1
ATOM 5187 C C . GLY B 1 353 ? 134.107 155.392 157.520 1.00 75.67 332 GLY B C 1
ATOM 5188 O O . GLY B 1 353 ? 133.473 155.280 158.566 1.00 75.67 332 GLY B O 1
ATOM 5189 N N . CYS B 1 354 ? 134.324 154.359 156.684 1.00 77.33 333 CYS B N 1
ATOM 5190 C CA . CYS B 1 354 ? 133.846 152.993 156.923 1.00 77.33 333 CYS B CA 1
ATOM 5191 C C . CYS B 1 354 ? 134.586 152.305 158.081 1.00 77.33 333 CYS B C 1
ATOM 5192 O O . CYS B 1 354 ? 133.925 151.619 158.855 1.00 77.33 333 CYS B O 1
ATOM 5195 N N . PHE B 1 355 ? 135.908 152.521 158.218 1.00 79.06 334 PHE B N 1
ATOM 5196 C CA . PHE B 1 355 ? 136.700 152.055 159.363 1.00 79.06 334 PHE B CA 1
ATOM 5197 C C . PHE B 1 355 ? 136.245 152.663 160.700 1.00 79.06 334 PHE B C 1
ATOM 5198 O O . PHE B 1 355 ? 136.068 151.922 161.666 1.00 79.06 334 PHE B O 1
ATOM 5206 N N . PHE B 1 356 ? 136.036 153.991 160.704 1.00 81.92 335 PHE B N 1
ATOM 5207 C CA . PHE B 1 356 ? 135.499 154.754 161.830 1.00 81.92 335 PHE B CA 1
ATOM 5208 C C . PHE B 1 356 ? 134.112 154.247 162.258 1.00 81.92 335 PHE B C 1
ATOM 5209 O O . PHE B 1 356 ? 133.875 154.075 163.453 1.00 81.92 335 PHE B O 1
ATOM 5217 N N . TYR B 1 357 ? 133.239 154.009 161.264 1.00 79.50 336 TYR B N 1
ATOM 5218 C CA . TYR B 1 357 ? 131.870 153.544 161.451 1.00 79.50 336 TYR B CA 1
ATOM 5219 C C . TYR B 1 357 ? 131.820 152.115 162.011 1.00 79.50 336 TYR B C 1
ATOM 5220 O O . TYR B 1 357 ? 131.104 151.893 162.983 1.00 79.50 336 TYR B O 1
ATOM 5229 N N . VAL B 1 358 ? 132.607 151.191 161.428 1.00 78.74 337 VAL B N 1
ATOM 5230 C CA . VAL B 1 358 ? 132.756 149.810 161.899 1.00 78.74 337 VAL B CA 1
ATOM 5231 C C . VAL B 1 358 ? 133.292 149.734 163.339 1.00 78.74 337 VAL B C 1
ATOM 5232 O O . VAL B 1 358 ? 132.803 148.898 164.097 1.00 78.74 337 VAL B O 1
ATOM 5236 N N . TYR B 1 359 ? 134.225 150.634 163.701 1.00 86.10 338 TYR B N 1
ATOM 5237 C CA . TYR B 1 359 ? 134.722 150.781 165.065 1.00 86.10 338 TYR B CA 1
ATOM 5238 C C . TYR B 1 359 ? 133.626 151.231 166.052 1.00 86.10 338 TYR B C 1
ATOM 5239 O O . TYR B 1 359 ? 133.511 150.614 167.109 1.00 86.10 338 TYR B O 1
ATOM 5248 N N . TYR B 1 360 ? 132.841 152.259 165.675 1.00 87.99 339 TYR B N 1
ATOM 5249 C CA . TYR B 1 360 ? 131.732 152.824 166.457 1.00 87.99 339 TYR B CA 1
ATOM 5250 C C . TYR B 1 360 ? 130.627 151.786 166.738 1.00 87.99 339 TYR B C 1
ATOM 5251 O O . TYR B 1 360 ? 130.166 151.684 167.874 1.00 87.99 339 TYR B O 1
ATOM 5260 N N . ILE B 1 361 ? 130.242 151.020 165.701 1.00 86.77 340 ILE B N 1
ATOM 5261 C CA . ILE B 1 361 ? 129.254 149.945 165.794 1.00 86.77 340 ILE B CA 1
ATOM 5262 C C . ILE B 1 361 ? 129.762 148.764 166.635 1.00 86.77 340 ILE B C 1
ATOM 5263 O O . ILE B 1 361 ? 129.026 148.313 167.510 1.00 86.77 340 ILE B O 1
ATOM 5268 N N . PHE B 1 362 ? 131.009 148.320 166.389 1.00 91.92 341 PHE B N 1
ATOM 5269 C CA . PHE B 1 362 ? 131.672 147.260 167.148 1.00 91.92 341 PHE B CA 1
ATOM 5270 C C . PHE B 1 362 ? 131.711 147.534 168.659 1.00 91.92 341 PHE B C 1
ATOM 5271 O O . PHE B 1 362 ? 131.267 146.685 169.432 1.00 91.92 341 PHE B O 1
ATOM 5279 N N . GLU B 1 363 ? 132.221 148.720 169.036 1.00 92.26 342 GLU B N 1
ATOM 5280 C CA . GLU B 1 363 ? 132.378 149.114 170.431 1.00 92.26 342 GLU B CA 1
ATOM 5281 C C . GLU B 1 363 ? 131.031 149.244 171.156 1.00 92.26 342 GLU B C 1
ATOM 5282 O O . GLU B 1 363 ? 130.880 148.619 172.197 1.00 92.26 342 GLU B O 1
ATOM 5288 N N . ARG B 1 364 ? 130.054 149.978 170.597 1.00 95.01 343 ARG B N 1
ATOM 5289 C CA . ARG B 1 364 ? 128.803 150.250 171.308 1.00 95.01 343 ARG B CA 1
ATOM 5290 C C . ARG B 1 364 ? 127.851 149.040 171.394 1.00 95.01 343 ARG B C 1
ATOM 5291 O O . ARG B 1 364 ? 127.237 148.851 172.444 1.00 95.01 343 ARG B O 1
ATOM 5299 N N . LEU B 1 365 ? 127.736 148.255 170.308 1.00 94.92 344 LEU B N 1
ATOM 5300 C CA . LEU B 1 365 ? 126.722 147.203 170.180 1.00 94.92 344 LEU B CA 1
ATOM 5301 C C . LEU B 1 365 ? 127.217 145.799 170.576 1.00 94.92 344 LEU B C 1
ATOM 5302 O O . LEU B 1 365 ? 126.365 144.916 170.687 1.00 94.92 344 LEU B O 1
ATOM 5307 N N . CYS B 1 366 ? 128.529 145.587 170.802 1.00 101.46 345 CYS B N 1
ATOM 5308 C CA . CYS B 1 366 ? 129.034 144.261 171.179 1.00 101.46 345 CYS B CA 1
ATOM 5309 C C . CYS B 1 366 ? 130.225 144.252 172.152 1.00 101.46 345 CYS B C 1
ATOM 5310 O O . CYS B 1 366 ? 130.495 143.171 172.673 1.00 101.46 345 CYS B O 1
ATOM 5313 N N . ALA B 1 367 ? 130.886 145.390 172.450 1.00 101.08 346 ALA B N 1
ATOM 5314 C CA . ALA B 1 367 ? 131.939 145.408 173.479 1.00 101.08 346 ALA B CA 1
ATOM 5315 C C . ALA B 1 367 ? 131.462 145.301 174.950 1.00 101.08 346 ALA B C 1
ATOM 5316 O O . ALA B 1 367 ? 132.154 144.623 175.707 1.00 101.08 346 ALA B O 1
ATOM 5318 N N . PRO B 1 368 ? 130.272 145.837 175.333 1.00 101.62 347 PRO B N 1
ATOM 5319 C CA . PRO B 1 368 ? 129.628 145.514 176.625 1.00 101.62 347 PRO B CA 1
ATOM 5320 C C . PRO B 1 368 ? 129.323 144.023 176.818 1.00 101.62 347 PRO B C 1
ATOM 5321 O O . PRO B 1 368 ? 129.479 143.501 177.921 1.00 101.62 347 PRO B O 1
ATOM 5325 N N . LEU B 1 369 ? 128.926 143.377 175.714 1.00 101.70 348 LEU B N 1
ATOM 5326 C CA . LEU B 1 369 ? 128.650 141.955 175.621 1.00 101.70 348 LEU B CA 1
ATOM 5327 C C . LEU B 1 369 ? 129.933 141.100 175.647 1.00 101.70 348 LEU B C 1
ATOM 5328 O O . LEU B 1 369 ? 129.888 140.036 176.257 1.00 101.70 348 LEU B O 1
ATOM 5333 N N . PHE B 1 370 ? 131.053 141.596 175.078 1.00 103.68 349 PHE B N 1
ATOM 5334 C CA . PHE B 1 370 ? 132.399 141.005 175.195 1.00 103.68 349 PHE B CA 1
ATOM 5335 C C . PHE B 1 370 ? 132.920 140.947 176.640 1.00 103.68 349 PHE B C 1
ATOM 5336 O O . PHE B 1 370 ? 133.593 139.983 176.998 1.00 103.68 349 PHE B O 1
ATOM 5344 N N . ARG B 1 371 ? 132.570 141.965 177.444 1.00 104.37 350 ARG B N 1
ATOM 5345 C CA . ARG B 1 371 ? 132.863 142.031 178.875 1.00 104.37 350 ARG B CA 1
ATOM 5346 C C . ARG B 1 371 ? 132.026 141.027 179.689 1.00 104.37 350 ARG B C 1
ATOM 5347 O O . ARG B 1 371 ? 132.534 140.497 180.675 1.00 104.37 350 ARG B O 1
ATOM 5355 N N . ASN B 1 372 ? 130.780 140.764 179.253 1.00 105.54 351 ASN B N 1
ATOM 5356 C CA . ASN B 1 372 ? 129.872 139.816 179.899 1.00 105.54 351 ASN B CA 1
ATOM 5357 C C . ASN B 1 372 ? 130.240 138.350 179.597 1.00 105.54 351 ASN B C 1
ATOM 5358 O O . ASN B 1 372 ? 130.224 137.542 180.526 1.00 105.54 351 ASN B O 1
ATOM 5363 N N . ILE B 1 373 ? 130.610 138.037 178.339 1.00 105.85 352 ILE B N 1
ATOM 5364 C CA . ILE B 1 373 ? 131.127 136.714 177.959 1.00 105.85 352 ILE B CA 1
ATOM 5365 C C . ILE B 1 373 ? 132.577 136.461 178.429 1.00 105.85 352 ILE B C 1
ATOM 5366 O O . ILE B 1 373 ? 133.019 135.317 178.375 1.00 105.85 352 ILE B O 1
ATOM 5371 N N . LYS B 1 374 ? 133.272 137.503 178.920 1.00 105.94 353 LYS B N 1
ATOM 5372 C CA . LYS B 1 374 ? 134.525 137.369 179.660 1.00 105.94 353 LYS B CA 1
ATOM 5373 C C . LYS B 1 374 ? 134.285 136.943 181.116 1.00 105.94 353 LYS B C 1
ATOM 5374 O O . LYS B 1 374 ? 134.947 136.016 181.581 1.00 105.94 353 LYS B O 1
ATOM 5380 N N . GLN B 1 375 ? 133.390 137.668 181.809 1.00 107.40 354 GLN B N 1
ATOM 5381 C CA . GLN B 1 375 ? 133.205 137.592 183.258 1.00 107.40 354 GLN B CA 1
ATOM 5382 C C . GLN B 1 375 ? 132.587 136.272 183.754 1.00 107.40 354 GLN B C 1
ATOM 5383 O O . GLN B 1 375 ? 133.187 135.637 184.620 1.00 107.40 354 GLN B O 1
ATOM 5389 N N . GLU B 1 376 ? 131.425 135.885 183.200 1.00 109.95 355 GLU B N 1
ATOM 5390 C CA . GLU B 1 376 ? 130.669 134.697 183.617 1.00 109.95 355 GLU B CA 1
ATOM 5391 C C . GLU B 1 376 ? 130.344 133.813 182.398 1.00 109.95 355 GLU B C 1
ATOM 5392 O O . GLU B 1 376 ? 129.193 133.799 181.967 1.00 109.95 355 GLU B O 1
ATOM 5398 N N . PRO B 1 377 ? 131.360 133.135 181.817 1.00 109.14 356 PRO B N 1
ATOM 5399 C CA . PRO B 1 377 ? 131.207 132.477 180.508 1.00 109.14 356 PRO B CA 1
ATOM 5400 C C . PRO B 1 377 ? 130.497 131.111 180.501 1.00 109.14 356 PRO B C 1
ATOM 5401 O O . PRO B 1 377 ? 129.950 130.751 179.458 1.00 109.14 356 PRO B O 1
ATOM 5405 N N . PHE B 1 378 ? 130.613 130.341 181.599 1.00 111.80 357 PHE B N 1
ATOM 5406 C CA . PHE B 1 378 ? 130.378 128.894 181.601 1.00 111.80 357 PHE B CA 1
ATOM 5407 C C . PHE B 1 378 ? 128.930 128.460 181.338 1.00 111.80 357 PHE B C 1
ATOM 5408 O O . PHE B 1 378 ? 128.698 127.748 180.360 1.00 111.80 357 PHE B O 1
ATOM 5416 N N . SER B 1 379 ? 127.994 128.872 182.210 1.00 109.26 358 SER B N 1
ATOM 5417 C CA . SER B 1 379 ? 126.584 128.492 182.102 1.00 109.26 358 SER B CA 1
ATOM 5418 C C . SER B 1 379 ? 125.908 129.161 180.891 1.00 109.26 358 SER B C 1
ATOM 5419 O O . SER B 1 379 ? 126.268 130.282 180.523 1.00 109.26 358 SER B O 1
ATOM 5422 N N . ALA B 1 380 ? 124.951 128.429 180.297 1.00 105.93 359 ALA B N 1
ATOM 5423 C CA . ALA B 1 380 ? 124.299 128.727 179.022 1.00 105.93 359 ALA B CA 1
ATOM 5424 C C . ALA B 1 380 ? 123.583 130.086 178.911 1.00 105.93 359 ALA B C 1
ATOM 5425 O O . ALA B 1 380 ? 123.334 130.513 177.786 1.00 105.93 359 ALA B O 1
ATOM 5427 N N . ARG B 1 381 ? 123.259 130.736 180.044 1.00 106.63 360 ARG B N 1
ATOM 5428 C CA . ARG B 1 381 ? 122.504 131.989 180.098 1.00 106.63 360 ARG B CA 1
ATOM 5429 C C . ARG B 1 381 ? 123.145 133.140 179.303 1.00 106.63 360 ARG B C 1
ATOM 5430 O O . ARG B 1 381 ? 122.459 133.683 178.439 1.00 106.63 360 ARG B O 1
ATOM 5438 N N . VAL B 1 382 ? 124.426 133.467 179.572 1.00 106.57 361 VAL B N 1
ATOM 5439 C CA . VAL B 1 382 ? 125.116 134.564 178.880 1.00 106.57 361 VAL B CA 1
ATOM 5440 C C . VAL B 1 382 ? 125.422 134.257 177.404 1.00 106.57 361 VAL B C 1
ATOM 5441 O O . VAL B 1 382 ? 125.380 135.183 176.598 1.00 106.57 361 VAL B O 1
ATOM 5445 N N . LEU B 1 383 ? 125.733 132.990 177.075 1.00 104.33 362 LEU B N 1
ATOM 5446 C CA . LEU B 1 383 ? 126.089 132.597 175.712 1.00 104.33 362 LEU B CA 1
ATOM 5447 C C . LEU B 1 383 ? 124.867 132.486 174.786 1.00 104.33 362 LEU B C 1
ATOM 5448 O O . LEU B 1 383 ? 124.991 132.849 173.622 1.00 104.33 362 LEU B O 1
ATOM 5453 N N . VAL B 1 384 ? 123.695 132.079 175.308 1.00 100.04 363 VAL B N 1
ATOM 5454 C CA . VAL B 1 384 ? 122.419 132.164 174.585 1.00 100.04 363 VAL B CA 1
ATOM 5455 C C . VAL B 1 384 ? 121.980 133.632 174.403 1.00 100.04 363 VAL B C 1
ATOM 5456 O O . VAL B 1 384 ? 121.644 134.025 173.289 1.00 100.04 363 VAL B O 1
ATOM 5460 N N . LEU B 1 385 ? 122.071 134.430 175.482 1.00 101.67 364 LEU B N 1
ATOM 5461 C CA . LEU B 1 385 ? 121.861 135.882 175.491 1.00 101.67 364 LEU B CA 1
ATOM 5462 C C . LEU B 1 385 ? 122.734 136.626 174.460 1.00 101.67 364 LEU B C 1
ATOM 5463 O O . LEU B 1 385 ? 122.239 137.561 173.832 1.00 101.67 364 LEU B O 1
ATOM 5468 N N . CYS B 1 386 ? 123.996 136.187 174.294 1.00 103.01 365 CYS B N 1
ATOM 5469 C CA . CYS B 1 386 ? 124.968 136.820 173.411 1.00 103.01 365 CYS B CA 1
ATOM 5470 C C . CYS B 1 386 ? 124.788 136.454 171.932 1.00 103.01 365 CYS B C 1
ATOM 5471 O O . CYS B 1 386 ? 124.861 137.365 171.113 1.00 103.01 365 CYS B O 1
ATOM 5474 N N . VAL B 1 387 ? 124.554 135.170 171.601 1.00 96.92 366 VAL B N 1
ATOM 5475 C CA . VAL B 1 387 ? 124.423 134.714 170.210 1.00 96.92 366 VAL B CA 1
ATOM 5476 C C . VAL B 1 387 ? 123.142 135.214 169.533 1.00 96.92 366 VAL B C 1
ATOM 5477 O O . VAL B 1 387 ? 123.166 135.468 168.331 1.00 96.92 366 VAL B O 1
ATOM 5481 N N . PHE B 1 388 ? 122.077 135.396 170.328 1.00 98.64 367 PHE B N 1
ATOM 5482 C CA . PHE B 1 388 ? 120.838 136.019 169.889 1.00 98.64 367 PHE B CA 1
ATOM 5483 C C . PHE B 1 388 ? 120.879 137.559 169.858 1.00 98.64 367 PHE B C 1
ATOM 5484 O O . PHE B 1 388 ? 119.916 138.135 169.369 1.00 98.64 367 PHE B O 1
ATOM 5492 N N . ASN B 1 389 ? 121.969 138.206 170.312 1.00 99.29 368 ASN B N 1
ATOM 5493 C CA . ASN B 1 389 ? 122.136 139.666 170.247 1.00 99.29 368 ASN B CA 1
ATOM 5494 C C . ASN B 1 389 ? 123.342 140.095 169.379 1.00 99.29 368 ASN B C 1
ATOM 5495 O O . ASN B 1 389 ? 123.480 141.287 169.109 1.00 99.29 368 ASN B O 1
ATOM 5500 N N . SER B 1 390 ? 124.178 139.145 168.926 1.00 95.52 369 SER B N 1
ATOM 5501 C CA . SER B 1 390 ? 125.356 139.391 168.086 1.00 95.52 369 SER B CA 1
ATOM 5502 C C . SER B 1 390 ? 125.048 139.438 166.574 1.00 95.52 369 SER B C 1
ATOM 5503 O O . SER B 1 390 ? 125.989 139.520 165.785 1.00 95.52 369 SER B O 1
ATOM 5506 N N . ILE B 1 391 ? 123.763 139.351 166.191 1.00 87.25 370 ILE B N 1
ATOM 5507 C CA . ILE B 1 391 ? 123.338 139.101 164.815 1.00 87.25 370 ILE B CA 1
ATOM 5508 C C . ILE B 1 391 ? 123.349 140.358 163.927 1.00 87.25 370 ILE B C 1
ATOM 5509 O O . ILE B 1 391 ? 124.142 140.391 162.988 1.00 87.25 370 ILE B O 1
ATOM 5514 N N . LEU B 1 392 ? 122.498 141.359 164.221 1.00 83.09 371 LEU B N 1
ATOM 5515 C CA . LEU B 1 392 ? 122.401 142.586 163.417 1.00 83.09 371 LEU B CA 1
ATOM 5516 C C . LEU B 1 392 ? 123.684 143.444 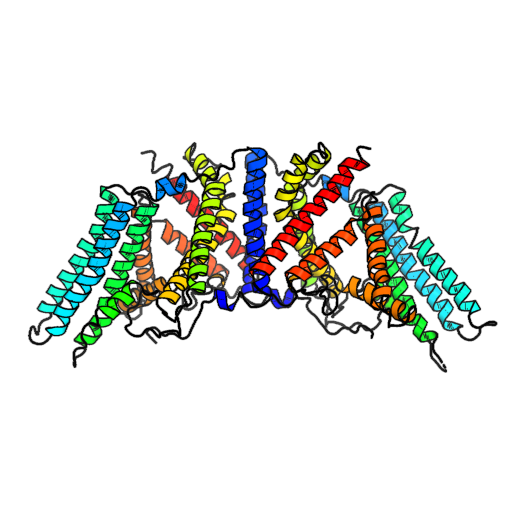163.361 1.00 83.09 371 LEU B C 1
ATOM 5517 O O . LEU B 1 392 ? 124.013 143.889 162.262 1.00 83.09 371 LEU B O 1
ATOM 5522 N N . PRO B 1 393 ? 124.422 143.628 164.486 1.00 78.32 372 PRO B N 1
ATOM 5523 C CA . PRO B 1 393 ? 125.727 144.309 164.446 1.00 78.32 372 PRO B CA 1
ATOM 5524 C C . PRO B 1 393 ? 126.806 143.488 163.724 1.00 78.32 372 PRO B C 1
ATOM 5525 O O . PRO B 1 393 ? 127.641 144.086 163.053 1.00 78.32 372 PRO B O 1
ATOM 5529 N N . GLY B 1 394 ? 126.748 142.148 163.861 1.00 75.40 373 GLY B N 1
ATOM 5530 C CA . GLY B 1 394 ? 127.692 141.194 163.281 1.00 75.40 373 GLY B CA 1
ATOM 5531 C C . GLY B 1 394 ? 127.641 141.196 161.749 1.00 75.40 373 GLY B C 1
ATOM 5532 O O . GLY B 1 394 ? 128.693 141.267 161.116 1.00 75.40 373 GLY B O 1
ATOM 5533 N N . VAL B 1 395 ? 126.435 141.162 161.154 1.00 73.90 374 VAL B N 1
ATOM 5534 C CA . VAL B 1 395 ? 126.252 141.229 159.700 1.00 73.90 374 VAL B CA 1
ATOM 5535 C C . VAL B 1 395 ? 126.494 142.643 159.132 1.00 73.90 374 VAL B C 1
ATOM 5536 O O . VAL B 1 395 ? 126.902 142.747 157.976 1.00 73.90 374 VAL B O 1
ATOM 5540 N N . LEU B 1 396 ? 126.277 143.693 159.949 1.00 71.13 375 LEU B N 1
ATOM 5541 C CA . LEU B 1 396 ? 126.539 145.085 159.584 1.00 71.13 375 LEU B CA 1
ATOM 5542 C C . LEU B 1 396 ? 128.042 145.368 159.446 1.00 71.13 375 LEU B C 1
ATOM 5543 O O . LEU B 1 396 ? 128.444 145.903 158.413 1.00 71.13 375 LEU B O 1
ATOM 5548 N N . ILE B 1 397 ? 128.842 144.975 160.455 1.00 70.07 376 ILE B N 1
ATOM 5549 C CA . ILE B 1 397 ? 130.302 145.101 160.410 1.00 70.07 376 ILE B CA 1
ATOM 5550 C C . ILE B 1 397 ? 130.954 144.160 159.381 1.00 70.07 376 ILE B C 1
ATOM 5551 O O . ILE B 1 397 ? 131.983 144.545 158.834 1.00 70.07 376 ILE B O 1
ATOM 5556 N N . LEU B 1 398 ? 130.337 142.994 159.095 1.00 70.21 377 LEU B N 1
ATOM 5557 C CA . LEU B 1 398 ? 130.767 142.063 158.047 1.00 70.21 377 LEU B CA 1
ATOM 5558 C C . LEU B 1 398 ? 130.631 142.675 156.643 1.00 70.21 377 LEU B C 1
ATOM 5559 O O . LEU B 1 398 ? 131.569 142.574 155.855 1.00 70.21 377 LEU B O 1
ATOM 5564 N N . PHE B 1 399 ? 129.478 143.305 156.368 1.00 71.43 378 PHE B N 1
ATOM 5565 C CA . PHE B 1 399 ? 129.185 143.953 155.089 1.00 71.43 378 PHE B CA 1
ATOM 5566 C C . PHE B 1 399 ? 130.004 145.230 154.867 1.00 71.43 378 PHE B C 1
ATOM 5567 O O . PHE B 1 399 ? 130.501 145.428 153.759 1.00 71.43 378 PHE B O 1
ATOM 5575 N N . LEU B 1 400 ? 130.165 146.044 155.925 1.00 66.28 379 LEU B N 1
ATOM 5576 C CA . LEU B 1 400 ? 130.971 147.263 155.895 1.00 66.28 379 LEU B CA 1
ATOM 5577 C C . LEU B 1 400 ? 132.480 146.993 155.801 1.00 66.28 379 LEU B C 1
ATOM 5578 O O . LEU B 1 400 ? 133.143 147.744 155.089 1.00 66.28 379 LEU B O 1
ATOM 5583 N N . THR B 1 401 ? 133.004 145.953 156.480 1.00 65.17 380 THR B N 1
ATOM 5584 C CA . THR B 1 401 ? 134.429 145.608 156.403 1.00 65.17 380 THR B CA 1
ATOM 5585 C C . THR B 1 401 ? 134.783 144.911 155.075 1.00 65.17 380 THR B C 1
ATOM 5586 O O . THR B 1 401 ? 135.864 145.171 154.554 1.00 65.17 380 THR B O 1
ATOM 5590 N N . PHE B 1 402 ? 133.850 144.108 154.521 1.00 64.63 381 PHE B N 1
ATOM 5591 C CA . PHE B 1 402 ? 133.931 143.573 153.160 1.00 64.63 381 PHE B CA 1
ATOM 5592 C C . PHE B 1 402 ? 134.011 144.693 152.114 1.00 64.63 381 PHE B C 1
ATOM 5593 O O . PHE B 1 402 ? 134.910 144.676 151.280 1.00 64.63 381 PHE B O 1
ATOM 5601 N N . PHE B 1 403 ? 133.099 145.670 152.221 1.00 65.34 382 PHE B N 1
ATOM 5602 C CA . PHE B 1 403 ? 133.051 146.848 151.364 1.00 65.34 382 PHE B CA 1
ATOM 5603 C C . PHE B 1 403 ? 134.315 147.722 151.465 1.00 65.34 382 PHE B C 1
ATOM 5604 O O . PHE B 1 403 ? 134.877 148.086 150.436 1.00 65.34 382 PHE B O 1
ATOM 5612 N N . ALA B 1 404 ? 134.769 148.005 152.696 1.00 67.86 383 ALA B N 1
ATOM 5613 C CA . ALA B 1 404 ? 135.962 148.805 152.964 1.00 67.86 383 ALA B CA 1
ATOM 5614 C C . ALA B 1 404 ? 137.272 148.180 152.451 1.00 67.86 383 ALA B C 1
ATOM 5615 O O . ALA B 1 404 ? 138.111 148.927 151.957 1.00 67.86 383 ALA B O 1
ATOM 5617 N N . PHE B 1 405 ? 137.423 146.847 152.566 1.00 70.80 384 PHE B N 1
ATOM 5618 C CA . PHE B 1 405 ? 138.651 146.130 152.206 1.00 70.80 384 PHE B CA 1
ATOM 5619 C C . PHE B 1 405 ? 138.661 145.566 150.776 1.00 70.80 384 PHE B C 1
ATOM 5620 O O . PHE B 1 405 ? 139.585 145.881 150.028 1.00 70.80 384 PHE B O 1
ATOM 5628 N N . LEU B 1 406 ? 137.666 144.738 150.412 1.00 66.26 385 LEU B N 1
ATOM 5629 C CA . LEU B 1 406 ? 137.619 144.066 149.104 1.00 66.26 385 LEU B CA 1
ATOM 5630 C C . LEU B 1 406 ? 137.276 145.011 147.945 1.00 66.26 385 LEU B C 1
ATOM 5631 O O . LEU B 1 406 ? 137.781 144.790 146.844 1.00 66.26 385 LEU B O 1
ATOM 5636 N N . HIS B 1 407 ? 136.439 146.028 148.201 1.00 64.04 386 HIS B N 1
ATOM 5637 C CA . HIS B 1 407 ? 136.062 147.020 147.203 1.00 64.04 386 HIS B CA 1
ATOM 5638 C C . HIS B 1 407 ? 136.935 148.275 147.342 1.00 64.04 386 HIS B C 1
ATOM 5639 O O . HIS B 1 407 ? 137.822 148.450 146.512 1.00 64.04 386 HIS B O 1
ATOM 5646 N N . CYS B 1 408 ? 136.674 149.126 148.349 1.00 67.35 387 CYS B N 1
ATOM 5647 C CA . CYS B 1 408 ? 137.213 150.490 148.444 1.00 67.35 387 CYS B CA 1
ATOM 5648 C C . CYS B 1 408 ? 138.748 150.580 148.529 1.00 67.35 387 CYS B C 1
ATOM 5649 O O . CYS B 1 408 ? 139.323 151.377 147.790 1.00 67.35 387 CYS B O 1
ATOM 5652 N N . TRP B 1 409 ? 139.377 149.777 149.405 1.00 67.63 388 TRP B N 1
ATOM 5653 C CA . TRP B 1 409 ? 140.830 149.748 149.609 1.00 67.63 388 TRP B CA 1
ATOM 5654 C C . TRP B 1 409 ? 141.593 149.220 148.387 1.00 67.63 388 TRP B C 1
ATOM 5655 O O . TRP B 1 409 ? 142.544 149.871 147.951 1.00 67.63 388 TRP B O 1
ATOM 5666 N N . LEU B 1 410 ? 141.156 148.064 147.857 1.00 63.79 389 LEU B N 1
ATOM 5667 C CA . LEU B 1 410 ? 141.748 147.453 146.667 1.00 63.79 389 LEU B CA 1
ATOM 5668 C C . LEU B 1 410 ? 141.550 148.306 145.404 1.00 63.79 389 LEU B C 1
ATOM 5669 O O . LEU B 1 410 ? 142.482 148.359 144.610 1.00 63.79 389 LEU B O 1
ATOM 5674 N N . ASN B 1 411 ? 140.401 148.997 145.263 1.00 65.70 390 ASN B N 1
ATOM 5675 C CA . ASN B 1 411 ? 140.141 149.942 144.167 1.00 65.70 390 ASN B CA 1
ATOM 5676 C C . ASN B 1 411 ? 140.929 151.251 144.289 1.00 65.70 390 ASN B C 1
ATOM 5677 O O . ASN B 1 411 ? 141.292 151.786 143.245 1.00 65.70 390 ASN B O 1
ATOM 5682 N N . ALA B 1 412 ? 141.201 151.741 145.513 1.00 67.86 391 ALA B N 1
ATOM 5683 C CA . ALA B 1 412 ? 142.046 152.919 145.742 1.00 67.86 391 ALA B CA 1
ATOM 5684 C C . ALA B 1 412 ? 143.496 152.677 145.296 1.00 67.86 391 ALA B C 1
ATOM 5685 O O . ALA B 1 412 ? 144.083 153.546 144.653 1.00 67.86 391 ALA B O 1
ATOM 5687 N N . PHE B 1 413 ? 144.017 151.479 145.608 1.00 72.08 392 PHE B N 1
ATOM 5688 C CA . PHE B 1 413 ? 145.353 151.030 145.223 1.00 72.08 392 PHE B CA 1
ATOM 5689 C C . PHE B 1 413 ? 145.440 150.647 143.738 1.00 72.08 392 PHE B C 1
ATOM 5690 O O . PHE B 1 413 ? 146.394 151.059 143.086 1.00 72.08 392 PHE B O 1
ATOM 5698 N N . ALA B 1 414 ? 144.418 149.947 143.211 1.00 70.74 393 ALA B N 1
ATOM 5699 C CA . ALA B 1 414 ? 144.269 149.619 141.789 1.00 70.74 393 ALA B CA 1
ATOM 5700 C C . ALA B 1 414 ? 144.105 150.843 140.879 1.00 70.74 393 ALA B C 1
ATOM 5701 O O . ALA B 1 414 ? 144.397 150.730 139.693 1.00 70.74 393 ALA B O 1
ATOM 5703 N N . GLU B 1 415 ? 143.625 151.971 141.426 1.00 71.67 394 GLU B N 1
ATOM 5704 C CA . GLU B 1 415 ? 143.501 153.241 140.717 1.00 71.67 394 GLU B CA 1
ATOM 5705 C C . GLU B 1 415 ? 144.833 154.005 140.686 1.00 71.67 394 GLU B C 1
ATOM 5706 O O . GLU B 1 415 ? 145.201 154.491 139.617 1.00 71.67 394 GLU B O 1
ATOM 5712 N N . MET B 1 416 ? 145.540 154.073 141.832 1.00 72.43 395 MET B N 1
ATOM 5713 C CA . MET B 1 416 ? 146.881 154.665 141.925 1.00 72.43 395 MET B CA 1
ATOM 5714 C C . MET B 1 416 ? 147.926 153.936 141.067 1.00 72.43 395 MET B C 1
ATOM 5715 O O . MET B 1 416 ? 148.821 154.589 140.534 1.00 72.43 395 MET B O 1
ATOM 5720 N N . LEU B 1 417 ? 147.773 152.610 140.939 1.00 68.87 396 LEU B N 1
ATOM 5721 C CA . LEU B 1 417 ? 148.640 151.751 140.144 1.00 68.87 396 LEU B CA 1
ATOM 5722 C C . LEU B 1 417 ? 148.091 151.499 138.729 1.00 68.87 396 LEU B C 1
ATOM 5723 O O . LEU B 1 417 ? 148.841 150.956 137.926 1.00 68.87 396 LEU B O 1
ATOM 5728 N N . ARG B 1 418 ? 146.840 151.888 138.414 1.00 72.33 397 ARG B N 1
ATOM 5729 C CA . ARG B 1 418 ? 146.196 151.717 137.098 1.00 72.33 397 ARG B CA 1
ATOM 5730 C C . ARG B 1 418 ? 146.165 150.236 136.650 1.00 72.33 397 ARG B C 1
ATOM 5731 O O . ARG B 1 418 ? 146.648 149.911 135.567 1.00 72.33 397 ARG B O 1
ATOM 5739 N N . PHE B 1 419 ? 145.661 149.360 137.533 1.00 64.95 398 PHE B N 1
ATOM 5740 C CA . PHE B 1 419 ? 145.747 147.904 137.413 1.00 64.95 398 PHE B CA 1
ATOM 5741 C C . PHE B 1 419 ? 144.739 147.287 136.422 1.00 64.95 398 PHE B C 1
ATOM 5742 O O . PHE B 1 419 ? 145.012 146.208 135.899 1.00 64.95 398 PHE B O 1
ATOM 5750 N N . GLY B 1 420 ? 143.615 147.976 136.162 1.00 70.00 399 GLY B N 1
ATOM 5751 C CA . GLY B 1 420 ? 142.624 147.625 135.142 1.00 70.00 399 GLY B CA 1
ATOM 5752 C C . GLY B 1 420 ? 141.679 146.499 135.579 1.00 70.00 399 GLY B C 1
ATOM 5753 O O . GLY B 1 420 ? 140.466 146.700 135.546 1.00 70.00 399 GLY B O 1
ATOM 5754 N N . ASP B 1 421 ? 142.212 145.330 135.977 1.00 70.25 400 ASP B N 1
ATOM 5755 C CA . ASP B 1 421 ? 141.426 144.164 136.379 1.00 70.25 400 ASP B CA 1
ATOM 5756 C C . ASP B 1 421 ? 140.988 144.268 137.839 1.00 70.25 400 ASP B C 1
ATOM 5757 O O . ASP B 1 421 ? 141.694 143.824 138.743 1.00 70.25 400 ASP B O 1
ATOM 5762 N N . ARG B 1 422 ? 139.795 144.844 138.014 1.00 71.14 401 ARG B N 1
ATOM 5763 C CA . ARG B 1 422 ? 139.069 144.853 139.269 1.00 71.14 401 ARG B CA 1
ATOM 5764 C C . ARG B 1 422 ? 138.091 143.671 139.209 1.00 71.14 401 ARG B C 1
ATOM 5765 O O . ARG B 1 422 ? 136.915 143.871 138.922 1.00 71.14 401 ARG B O 1
ATOM 5773 N N . MET B 1 423 ? 138.609 142.455 139.444 1.00 71.66 402 MET B N 1
ATOM 5774 C CA . MET B 1 423 ? 137.821 141.224 139.567 1.00 71.66 402 MET B CA 1
ATOM 5775 C C . MET B 1 423 ? 137.894 140.697 141.014 1.00 71.66 402 MET B C 1
ATOM 5776 O O . MET B 1 423 ? 137.789 139.496 141.229 1.00 71.66 402 MET B O 1
ATOM 5781 N N . PHE B 1 424 ? 138.096 141.604 141.986 1.00 67.38 403 PHE B N 1
ATOM 5782 C CA . PHE B 1 424 ? 138.523 141.326 143.364 1.00 67.38 403 PHE B CA 1
ATOM 5783 C C . PHE B 1 424 ? 137.612 140.429 144.213 1.00 67.38 403 PHE B C 1
ATOM 5784 O O . PHE B 1 424 ? 138.090 139.863 145.196 1.00 67.38 403 PHE B O 1
ATOM 5792 N N . TYR B 1 425 ? 136.343 140.300 143.814 1.00 69.94 404 TYR B N 1
ATOM 5793 C CA . TYR B 1 425 ? 135.343 139.479 144.477 1.00 69.94 404 TYR B CA 1
ATOM 5794 C C . TYR B 1 425 ? 134.298 139.059 143.444 1.00 69.94 404 TYR B C 1
ATOM 5795 O O . TYR B 1 425 ? 133.884 139.877 142.620 1.00 69.94 404 TYR B O 1
ATOM 5804 N N . LYS B 1 426 ? 133.862 137.796 143.544 1.00 80.53 405 LYS B N 1
ATOM 5805 C CA . LYS B 1 426 ? 132.700 137.292 142.818 1.00 80.53 405 LYS B CA 1
ATOM 5806 C C . LYS B 1 426 ? 131.438 137.550 143.664 1.00 80.53 405 LYS B C 1
ATOM 5807 O O . LYS B 1 426 ? 131.552 137.899 144.843 1.00 80.53 405 LYS B O 1
ATOM 5813 N N . ASP B 1 427 ? 130.255 137.391 143.048 1.00 81.87 406 ASP B N 1
ATOM 5814 C CA . ASP B 1 427 ? 128.948 137.544 143.695 1.00 81.87 406 ASP B CA 1
ATOM 5815 C C . ASP B 1 427 ? 128.689 136.379 144.669 1.00 81.87 406 ASP B C 1
ATOM 5816 O O . ASP B 1 427 ? 128.050 135.391 144.303 1.00 81.87 406 ASP B O 1
ATOM 5821 N N . TRP B 1 428 ? 129.227 136.477 145.872 1.00 85.70 407 TRP B N 1
ATOM 5822 C CA . TRP B 1 428 ? 129.080 135.418 146.858 1.00 85.70 407 TRP B CA 1
ATOM 5823 C C . TRP B 1 428 ? 127.627 135.052 147.156 1.00 85.70 407 TRP B C 1
ATOM 5824 O O . TRP B 1 428 ? 127.272 133.878 147.236 1.00 85.70 407 TRP B O 1
ATOM 5835 N N . TRP B 1 429 ? 126.794 136.071 147.303 1.00 78.55 408 TRP B N 1
ATOM 5836 C CA . TRP B 1 429 ? 125.389 135.911 147.642 1.00 78.55 408 TRP B CA 1
ATOM 5837 C C . TRP B 1 429 ? 124.613 134.973 146.687 1.00 78.55 408 TRP B C 1
ATOM 5838 O O . TRP B 1 429 ? 123.607 134.408 147.111 1.00 78.55 408 TRP B O 1
ATOM 5849 N N . ASN B 1 430 ? 125.115 134.783 145.452 1.00 81.67 409 ASN B N 1
ATOM 5850 C CA . ASN B 1 430 ? 124.549 133.888 144.433 1.00 81.67 409 ASN B CA 1
ATOM 5851 C C . ASN B 1 430 ? 125.308 132.551 144.308 1.00 81.67 409 ASN B C 1
ATOM 5852 O O . ASN B 1 430 ? 124.956 131.771 143.421 1.00 81.67 409 ASN B O 1
ATOM 5857 N N . SER B 1 431 ? 126.309 132.283 145.171 1.00 91.33 410 SER B N 1
ATOM 5858 C CA . SER B 1 431 ? 127.070 131.025 145.192 1.00 91.33 410 SER B CA 1
ATOM 5859 C C . SER B 1 431 ? 126.171 129.807 145.489 1.00 91.33 410 SER B C 1
ATOM 5860 O O . SER B 1 431 ? 125.209 129.926 146.250 1.00 91.33 410 SER B O 1
ATOM 5863 N N . THR B 1 432 ? 126.492 128.674 144.847 1.00 97.75 411 THR B N 1
ATOM 5864 C CA . THR B 1 432 ? 125.619 127.506 144.762 1.00 97.75 411 THR B CA 1
ATOM 5865 C C . THR B 1 432 ? 126.191 126.289 145.521 1.00 97.75 411 THR B C 1
ATOM 5866 O O . THR B 1 432 ? 125.530 125.833 146.454 1.00 97.75 411 THR B O 1
ATOM 5870 N N . SER B 1 433 ? 127.375 125.780 145.131 1.00 103.03 412 SER B N 1
ATOM 5871 C CA . SER B 1 433 ? 127.974 124.553 145.670 1.00 103.03 412 SER B CA 1
ATOM 5872 C C . SER B 1 433 ? 129.485 124.475 145.403 1.00 103.03 412 SER B C 1
ATOM 5873 O O . SER B 1 433 ? 130.010 125.249 144.603 1.00 103.03 412 SER B O 1
ATOM 5876 N N . TYR B 1 434 ? 130.150 123.545 146.113 1.00 106.08 413 TYR B N 1
ATOM 5877 C CA . TYR B 1 434 ? 131.605 123.368 146.118 1.00 106.08 413 TYR B CA 1
ATOM 5878 C C . TYR B 1 434 ? 132.195 122.723 144.858 1.00 106.08 413 TYR B C 1
ATOM 5879 O O . TYR B 1 434 ? 133.133 123.297 144.307 1.00 106.08 413 TYR B O 1
ATOM 5888 N N . SER B 1 435 ? 131.699 121.527 144.483 1.00 105.74 414 SER B N 1
ATOM 5889 C CA . SER B 1 435 ? 132.343 120.595 143.539 1.00 105.74 414 SER B CA 1
ATOM 5890 C C . SER B 1 435 ? 132.766 121.217 142.196 1.00 105.74 414 SER B C 1
ATOM 5891 O O . SER B 1 435 ? 133.882 120.980 141.739 1.00 105.74 414 SER B O 1
ATOM 5894 N N . ASN B 1 436 ? 131.887 122.051 141.633 1.00 104.39 415 ASN B N 1
ATOM 5895 C CA . ASN B 1 436 ? 132.191 122.898 140.490 1.00 104.39 415 ASN B CA 1
ATOM 5896 C C . ASN B 1 436 ? 131.267 124.117 140.544 1.00 104.39 415 ASN B C 1
ATOM 5897 O O . ASN B 1 436 ? 130.232 124.081 141.215 1.00 104.39 415 ASN B O 1
ATOM 5902 N N . TYR B 1 437 ? 131.671 125.181 139.830 1.00 102.23 416 TYR B N 1
ATOM 5903 C CA . TYR B 1 437 ? 130.964 126.462 139.728 1.00 102.23 416 TYR B CA 1
ATOM 5904 C C . TYR B 1 437 ? 130.914 127.251 141.060 1.00 102.23 416 TYR B C 1
ATOM 5905 O O . TYR B 1 437 ? 130.073 128.136 141.216 1.00 102.23 416 TYR B O 1
ATOM 5914 N N . TYR B 1 438 ? 131.830 126.943 141.998 1.00 93.99 417 TYR B N 1
ATOM 5915 C CA . TYR B 1 438 ? 131.941 127.636 143.279 1.00 93.99 417 TYR B CA 1
ATOM 5916 C C . TYR B 1 438 ? 132.370 129.095 143.081 1.00 93.99 417 TYR B C 1
ATOM 5917 O O . TYR B 1 438 ? 133.343 129.354 142.371 1.00 93.99 417 TYR B O 1
ATOM 5926 N N . ARG B 1 439 ? 131.620 130.007 143.715 1.00 90.69 418 ARG B N 1
ATOM 5927 C CA . ARG B 1 439 ? 131.890 131.436 143.673 1.00 90.69 418 ARG B CA 1
ATOM 5928 C C . ARG B 1 439 ? 132.445 131.864 145.028 1.00 90.69 418 ARG B C 1
ATOM 5929 O O . ARG B 1 439 ? 131.741 131.750 146.029 1.00 90.69 418 ARG B O 1
ATOM 5937 N N . THR B 1 440 ? 133.696 132.337 145.022 1.00 81.45 419 THR B N 1
ATOM 5938 C CA . THR B 1 440 ? 134.407 132.803 146.206 1.00 81.45 419 THR B CA 1
ATOM 5939 C C . THR B 1 440 ? 134.198 134.315 146.391 1.00 81.45 419 THR B C 1
ATOM 5940 O O . THR B 1 440 ? 134.155 135.064 145.415 1.00 81.45 419 THR B O 1
ATOM 5944 N N . TRP B 1 441 ? 134.095 134.732 147.660 1.00 79.21 420 TRP B N 1
ATOM 5945 C CA . TRP B 1 441 ? 133.910 136.129 148.060 1.00 79.21 420 TRP B CA 1
ATOM 5946 C C . TRP B 1 441 ? 135.180 136.992 147.922 1.00 79.21 420 TRP B C 1
ATOM 5947 O O . TRP B 1 441 ? 135.058 138.213 147.932 1.00 79.21 420 TRP B O 1
ATOM 5958 N N . ASN B 1 442 ? 136.356 136.367 147.765 1.00 75.20 421 ASN B N 1
ATOM 5959 C CA . ASN B 1 442 ? 137.574 137.028 147.304 1.00 75.20 421 ASN B CA 1
ATOM 5960 C C . ASN B 1 442 ? 138.274 136.090 146.312 1.00 75.20 421 ASN B C 1
ATOM 5961 O O . ASN B 1 442 ? 138.373 134.890 146.578 1.00 75.20 421 ASN B O 1
ATOM 5966 N N . VAL B 1 443 ? 138.722 136.634 145.171 1.00 68.62 422 VAL B N 1
ATOM 5967 C CA . VAL B 1 443 ? 139.304 135.812 144.109 1.00 68.62 422 VAL B CA 1
ATOM 5968 C C . VAL B 1 443 ? 140.805 135.564 144.310 1.00 68.62 422 VAL B C 1
ATOM 5969 O O . VAL B 1 443 ? 141.268 134.502 143.923 1.00 68.62 422 VAL B O 1
ATOM 5973 N N . VAL B 1 444 ? 141.527 136.533 144.890 1.00 67.42 423 VAL B N 1
ATOM 5974 C CA . VAL B 1 444 ? 142.985 136.560 145.027 1.00 67.42 423 VAL B CA 1
ATOM 5975 C C . VAL B 1 444 ? 143.589 135.386 145.824 1.00 67.42 423 VAL B C 1
ATOM 5976 O O . VAL B 1 444 ? 144.564 134.796 145.356 1.00 67.42 423 VAL B O 1
ATOM 5980 N N . VAL B 1 445 ? 142.970 135.028 146.962 1.00 69.57 424 VAL B N 1
ATOM 5981 C CA . VAL B 1 445 ? 143.354 133.861 147.759 1.00 69.57 424 VAL B CA 1
ATOM 5982 C C . VAL B 1 445 ? 142.945 132.544 147.074 1.00 69.57 424 VAL B C 1
ATOM 5983 O O . VAL B 1 445 ? 143.715 131.586 147.139 1.00 69.57 424 VAL B O 1
ATOM 5987 N N . HIS B 1 446 ? 141.783 132.532 146.395 1.00 73.19 425 HIS B N 1
ATOM 5988 C CA . HIS B 1 446 ? 141.322 131.391 145.604 1.00 73.19 425 HIS B CA 1
ATOM 5989 C C . HIS B 1 446 ? 142.225 131.090 144.394 1.00 73.19 425 HIS B C 1
ATOM 5990 O O . HIS B 1 446 ? 142.475 129.914 144.132 1.00 73.19 425 HIS B O 1
ATOM 5997 N N . ASP B 1 447 ? 142.769 132.133 143.774 1.00 71.37 426 ASP B N 1
ATOM 5998 C CA . ASP B 1 447 ? 143.686 131.973 142.657 1.00 71.37 426 ASP B CA 1
ATOM 5999 C C . ASP B 1 447 ? 144.967 131.310 143.160 1.00 71.37 426 ASP B C 1
ATOM 6000 O O . ASP B 1 447 ? 145.444 130.344 142.564 1.00 71.37 426 ASP B O 1
ATOM 6005 N N . TRP B 1 448 ? 145.526 131.825 144.256 1.00 69.08 427 TRP B N 1
ATOM 6006 C CA . TRP B 1 448 ? 146.739 131.239 144.817 1.00 69.08 427 TRP B CA 1
ATOM 6007 C C . TRP B 1 448 ? 146.545 129.772 145.257 1.00 69.08 427 TRP B C 1
ATOM 6008 O O . TRP B 1 448 ? 147.382 128.940 144.912 1.00 69.08 427 TRP B O 1
ATOM 6019 N N . LEU B 1 449 ? 145.443 129.475 145.969 1.00 73.79 428 LEU B N 1
ATOM 6020 C CA . LEU B 1 449 ? 145.127 128.139 146.484 1.00 73.79 428 LEU B CA 1
ATOM 6021 C C . LEU B 1 449 ? 144.888 127.095 145.384 1.00 73.79 428 LEU B C 1
ATOM 6022 O O . LEU B 1 449 ? 145.481 126.021 145.455 1.00 73.79 428 LEU B O 1
ATOM 6027 N N . TYR B 1 450 ? 144.053 127.414 144.382 1.00 82.62 429 TYR B N 1
ATOM 6028 C CA . TYR B 1 450 ? 143.771 126.502 143.272 1.00 82.62 429 TYR B CA 1
ATOM 6029 C C . TYR B 1 450 ? 145.000 126.291 142.367 1.00 82.62 429 TYR B C 1
ATOM 6030 O O . TYR B 1 450 ? 145.355 125.146 142.091 1.00 82.62 429 TYR B O 1
ATOM 6039 N N . TYR B 1 451 ? 145.626 127.395 141.925 1.00 78.06 430 TYR B N 1
ATOM 6040 C CA . TYR B 1 451 ? 146.687 127.372 140.917 1.00 78.06 430 TYR B CA 1
ATOM 6041 C C . TYR B 1 451 ? 148.037 126.850 141.440 1.00 78.06 430 TYR B C 1
ATOM 6042 O O . TYR B 1 451 ? 148.800 126.334 140.624 1.00 78.06 430 TYR B O 1
ATOM 6051 N N . TYR B 1 452 ? 148.313 126.988 142.750 1.00 71.95 431 TYR B N 1
ATOM 6052 C CA . TYR B 1 452 ? 149.602 126.634 143.361 1.00 71.95 431 TYR B CA 1
ATOM 6053 C C . TYR B 1 452 ? 149.476 125.646 144.532 1.00 71.95 431 TYR B C 1
ATOM 6054 O O . TYR B 1 452 ? 150.392 125.582 145.353 1.00 71.95 431 TYR B O 1
ATOM 6063 N N . ALA B 1 453 ? 148.400 124.844 144.567 1.00 84.99 432 ALA B N 1
ATOM 6064 C CA . ALA B 1 453 ? 148.322 123.687 145.457 1.00 84.99 432 ALA B CA 1
ATOM 6065 C C . ALA B 1 453 ? 147.514 122.547 144.841 1.00 84.99 432 ALA B C 1
ATOM 6066 O O . ALA B 1 453 ? 148.007 121.421 144.876 1.00 84.99 432 ALA B O 1
ATOM 6068 N N . TYR B 1 454 ? 146.333 122.824 144.251 1.00 93.74 433 TYR B N 1
ATOM 6069 C CA . TYR B 1 454 ? 145.553 121.779 143.577 1.00 93.74 433 TYR B CA 1
ATOM 6070 C C . TYR B 1 454 ? 146.238 121.243 142.308 1.00 93.74 433 TYR B C 1
ATOM 6071 O O . TYR B 1 454 ? 146.364 120.027 142.194 1.00 93.74 433 TYR B O 1
ATOM 6080 N N . LYS B 1 455 ? 146.692 122.138 141.412 1.00 91.42 434 LYS B N 1
ATOM 6081 C CA . LYS B 1 455 ? 147.390 121.774 140.171 1.00 91.42 434 LYS B CA 1
ATOM 6082 C C . LYS B 1 455 ? 148.680 120.971 140.389 1.00 91.42 434 LYS B C 1
ATOM 6083 O O . LYS B 1 455 ? 148.975 120.081 139.596 1.00 91.42 434 LYS B O 1
ATOM 6089 N N . ASP B 1 456 ? 149.413 121.294 141.462 1.00 93.40 435 ASP B N 1
ATOM 6090 C CA . ASP B 1 456 ? 150.658 120.622 141.831 1.00 93.40 435 ASP B CA 1
ATOM 6091 C C . ASP B 1 456 ? 150.407 119.263 142.508 1.00 93.40 435 ASP B C 1
ATOM 6092 O O . ASP B 1 456 ? 151.246 118.376 142.370 1.00 93.40 435 ASP B O 1
ATOM 6097 N N . PHE B 1 457 ? 149.244 119.096 143.165 1.00 94.88 436 PHE B N 1
ATOM 6098 C CA . PHE B 1 457 ? 148.802 117.827 143.753 1.00 94.88 436 PHE B CA 1
ATOM 6099 C C . PHE B 1 457 ? 148.120 116.888 142.736 1.00 94.88 436 PHE B C 1
ATOM 6100 O O . PHE B 1 457 ? 148.101 115.682 142.985 1.00 94.88 436 PHE B O 1
ATOM 6108 N N . LEU B 1 458 ? 147.663 117.419 141.581 1.00 96.85 437 LEU B N 1
ATOM 6109 C CA . LEU B 1 458 ? 147.346 116.631 140.379 1.00 96.85 437 LEU B CA 1
ATOM 6110 C C . LEU B 1 458 ? 148.610 115.989 139.783 1.00 96.85 437 LEU B C 1
ATOM 6111 O O . LEU B 1 458 ? 148.532 114.880 139.259 1.00 96.85 437 LEU B O 1
ATOM 6116 N N . TRP B 1 459 ? 149.740 116.714 139.847 1.00 102.62 438 TRP B N 1
ATOM 6117 C CA . TRP B 1 459 ? 151.026 116.268 139.319 1.00 102.62 438 TRP B CA 1
ATOM 6118 C C . TRP B 1 459 ? 151.759 115.301 140.264 1.00 102.62 438 TRP B C 1
ATOM 6119 O O . TRP B 1 459 ? 152.560 114.508 139.770 1.00 102.62 438 TRP B O 1
ATOM 6130 N N . PHE B 1 460 ? 151.470 115.351 141.577 1.00 104.01 439 PHE B N 1
ATOM 6131 C CA . PHE B 1 460 ? 152.052 114.437 142.562 1.00 104.01 439 PHE B CA 1
ATOM 6132 C C . PHE B 1 460 ? 151.319 113.092 142.633 1.00 104.01 439 PHE B C 1
ATOM 6133 O O . PHE B 1 460 ? 151.992 112.063 142.684 1.00 104.01 439 PHE B O 1
ATOM 6141 N N . PHE B 1 461 ? 149.976 113.114 142.616 1.00 112.49 440 PHE B N 1
ATOM 6142 C CA . PHE B 1 461 ? 149.144 111.910 142.622 1.00 112.49 440 PHE B CA 1
ATOM 6143 C C . PHE B 1 461 ? 148.309 111.887 141.345 1.00 112.49 440 PHE B C 1
ATOM 6144 O O . PHE B 1 461 ? 147.627 112.871 141.060 1.00 112.49 440 PHE B O 1
ATOM 6152 N N . SER B 1 462 ? 148.350 110.743 140.637 1.00 119.57 441 SER B N 1
ATOM 6153 C CA . SER B 1 462 ? 147.593 110.462 139.414 1.00 119.57 441 SER B CA 1
ATOM 6154 C C . SER B 1 462 ? 146.093 110.778 139.574 1.00 119.57 441 SER B C 1
ATOM 6155 O O . SER B 1 462 ? 145.517 110.481 140.623 1.00 119.57 441 SER B O 1
ATOM 6158 N N . LYS B 1 463 ? 145.525 111.414 138.536 1.00 120.06 442 LYS B N 1
ATOM 6159 C CA . LYS B 1 463 ? 144.219 112.084 138.526 1.00 120.06 442 LYS B CA 1
ATOM 6160 C C . LYS B 1 463 ? 142.986 111.208 138.833 1.00 120.06 442 LYS B C 1
ATOM 6161 O O . LYS B 1 463 ? 141.898 111.759 138.988 1.00 120.06 442 LYS B O 1
ATOM 6167 N N . ARG B 1 464 ? 143.155 109.881 138.959 1.00 123.68 443 ARG B N 1
ATOM 6168 C CA . ARG B 1 464 ? 142.125 108.971 139.463 1.00 123.68 443 ARG B CA 1
ATOM 6169 C C . ARG B 1 464 ? 141.818 109.177 140.964 1.00 123.68 443 ARG B C 1
ATOM 6170 O O . ARG B 1 464 ? 140.696 108.898 141.383 1.00 123.68 443 ARG B O 1
ATOM 6178 N N . PHE B 1 465 ? 142.804 109.680 141.726 1.00 122.86 444 PHE B N 1
ATOM 6179 C CA . PHE B 1 465 ? 142.697 110.004 143.149 1.00 122.86 444 PHE B CA 1
ATOM 6180 C C . PHE B 1 465 ? 142.660 111.535 143.345 1.00 122.86 444 PHE B C 1
ATOM 6181 O O . PHE B 1 465 ? 143.098 111.991 144.397 1.00 122.86 444 PHE B O 1
ATOM 6189 N N . LYS B 1 466 ? 142.183 112.309 142.347 1.00 115.94 445 LYS B N 1
ATOM 6190 C CA . LYS B 1 466 ? 142.226 113.782 142.327 1.00 115.94 445 LYS B CA 1
ATOM 6191 C C . LYS B 1 466 ? 141.554 114.462 143.530 1.00 115.94 445 LYS B C 1
ATOM 6192 O O . LYS B 1 466 ? 142.167 115.336 144.139 1.00 115.94 445 LYS B O 1
ATOM 6198 N N . SER B 1 467 ? 140.329 114.028 143.866 1.00 113.85 446 SER B N 1
ATOM 6199 C CA . SER B 1 467 ? 139.564 114.553 144.993 1.00 113.85 446 SER B CA 1
ATOM 6200 C C . SER B 1 467 ? 140.106 114.078 146.349 1.00 113.85 446 SER B C 1
ATOM 6201 O O . SER B 1 467 ? 140.102 114.866 147.292 1.00 113.85 446 SER B O 1
ATOM 6204 N N . ALA B 1 468 ? 140.616 112.834 146.400 1.00 114.98 447 ALA B N 1
ATOM 6205 C CA . ALA B 1 468 ? 141.317 112.264 147.550 1.00 114.98 447 ALA B CA 1
ATOM 6206 C C . ALA B 1 468 ? 142.668 112.947 147.840 1.00 114.98 447 ALA B C 1
ATOM 6207 O O . ALA B 1 468 ? 143.081 112.977 148.998 1.00 114.98 447 ALA B O 1
ATOM 6209 N N . ALA B 1 469 ? 143.305 113.505 146.796 1.00 113.00 448 ALA B N 1
ATOM 6210 C CA . ALA B 1 469 ? 144.522 114.307 146.873 1.00 113.00 448 ALA B CA 1
ATOM 6211 C C . ALA B 1 469 ? 144.227 115.721 147.382 1.00 113.00 448 ALA B C 1
ATOM 6212 O O . ALA B 1 469 ? 144.920 116.174 148.287 1.00 113.00 448 ALA B O 1
ATOM 6214 N N . MET B 1 470 ? 143.195 116.377 146.819 1.00 110.06 449 MET B N 1
ATOM 6215 C CA . MET B 1 470 ? 142.776 117.745 147.145 1.00 110.06 449 MET B CA 1
ATOM 6216 C C . MET B 1 470 ? 142.055 117.883 148.502 1.00 110.06 449 MET B C 1
ATOM 6217 O O . MET B 1 470 ? 141.764 119.006 148.909 1.00 110.06 449 MET B O 1
ATOM 6222 N N . LEU B 1 471 ? 141.879 116.777 149.246 1.00 109.16 450 LEU B N 1
ATOM 6223 C CA . LEU B 1 471 ? 141.713 116.816 150.705 1.00 109.16 450 LEU B CA 1
ATOM 6224 C C . LEU B 1 471 ? 142.900 117.524 151.393 1.00 109.16 450 LEU B C 1
ATOM 6225 O O . LEU B 1 471 ? 142.711 118.120 152.452 1.00 109.16 450 LEU B O 1
ATOM 6230 N N . ALA B 1 472 ? 144.077 117.492 150.742 1.00 107.29 451 ALA B N 1
ATOM 6231 C CA . ALA B 1 472 ? 145.269 118.233 151.112 1.00 107.29 451 ALA B CA 1
ATOM 6232 C C . ALA B 1 472 ? 145.265 119.714 150.682 1.00 107.29 451 ALA B C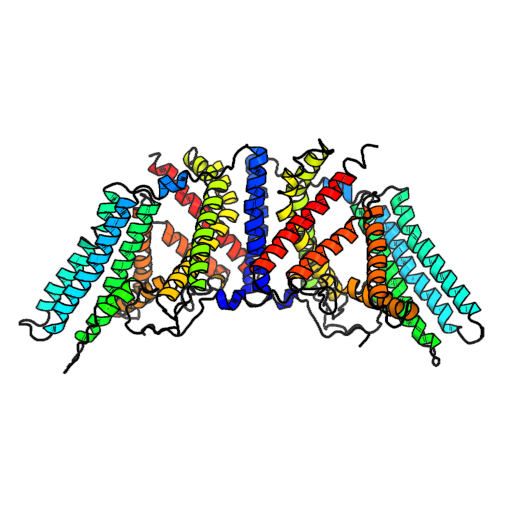 1
ATOM 6233 O O . ALA B 1 472 ? 146.001 120.452 151.325 1.00 107.29 451 ALA B O 1
ATOM 6235 N N . VAL B 1 473 ? 144.466 120.166 149.683 1.00 101.88 452 VAL B N 1
ATOM 6236 C CA . VAL B 1 473 ? 144.298 121.616 149.428 1.00 101.88 452 VAL B CA 1
ATOM 6237 C C . VAL B 1 473 ? 143.276 122.255 150.392 1.00 101.88 452 VAL B C 1
ATOM 6238 O O . VAL B 1 473 ? 143.483 123.399 150.799 1.00 101.88 452 VAL B O 1
ATOM 6242 N N . PHE B 1 474 ? 142.258 121.477 150.816 1.00 103.14 453 PHE B N 1
ATOM 6243 C CA . PHE B 1 474 ? 141.441 121.778 151.995 1.00 103.14 453 PHE B CA 1
ATOM 6244 C C . PHE B 1 474 ? 142.294 121.891 153.272 1.00 103.14 453 PHE B C 1
ATOM 6245 O O . PHE B 1 474 ? 142.082 122.824 154.044 1.00 103.14 453 PHE B O 1
ATOM 6253 N N . ALA B 1 475 ? 143.268 120.974 153.433 1.00 100.09 454 ALA B N 1
ATOM 6254 C CA . ALA B 1 475 ? 144.230 120.975 154.535 1.00 100.09 454 ALA B CA 1
ATOM 6255 C C . ALA B 1 475 ? 145.256 122.119 154.458 1.00 100.09 454 ALA B C 1
ATOM 6256 O O . ALA B 1 475 ? 145.630 122.617 155.513 1.00 100.09 454 ALA B O 1
ATOM 6258 N N . VAL B 1 476 ? 145.677 122.538 153.248 1.00 96.34 455 VAL B N 1
ATOM 6259 C CA . VAL B 1 476 ? 146.577 123.682 153.034 1.00 96.34 455 VAL B CA 1
ATOM 6260 C C . VAL B 1 476 ? 145.912 125.008 153.438 1.00 96.34 455 VAL B C 1
ATOM 6261 O O . VAL B 1 476 ? 146.539 125.791 154.151 1.00 96.34 455 VAL B O 1
ATOM 6265 N N . SER B 1 477 ? 144.646 125.205 153.029 1.00 97.63 456 SER B N 1
ATOM 6266 C CA . SER B 1 477 ? 143.830 126.335 153.468 1.00 97.63 456 SER B CA 1
ATOM 6267 C C . SER B 1 477 ? 143.590 126.300 154.988 1.00 97.63 456 SER B C 1
ATOM 6268 O O . SER B 1 477 ? 143.736 127.337 155.628 1.00 97.63 456 SER B O 1
ATOM 6271 N N . ALA B 1 478 ? 143.309 125.106 155.543 1.00 95.71 457 ALA B N 1
ATOM 6272 C CA . ALA B 1 478 ? 143.126 124.888 156.976 1.00 95.71 457 ALA B CA 1
ATOM 6273 C C . ALA B 1 478 ? 144.357 125.249 157.818 1.00 95.71 457 ALA B C 1
ATOM 6274 O O . ALA B 1 478 ? 144.207 126.058 158.725 1.00 95.71 457 ALA B O 1
ATOM 6276 N N . VAL B 1 479 ? 145.547 124.702 157.504 1.00 94.15 458 VAL B N 1
ATOM 6277 C CA . VAL B 1 479 ? 146.768 124.964 158.279 1.00 94.15 458 VAL B CA 1
ATOM 6278 C C . VAL B 1 479 ? 147.271 126.418 158.189 1.00 94.15 458 VAL B C 1
ATOM 6279 O O . VAL B 1 479 ? 147.808 126.897 159.184 1.00 94.15 458 VAL B O 1
ATOM 6283 N N . VAL B 1 480 ? 147.065 127.103 157.047 1.00 91.98 459 VAL B N 1
ATOM 6284 C CA . VAL B 1 480 ? 147.418 128.518 156.883 1.00 91.98 459 VAL B CA 1
ATOM 6285 C C . VAL B 1 480 ? 146.433 129.447 157.625 1.00 91.98 459 VAL B C 1
ATOM 6286 O O . VAL B 1 480 ? 146.884 130.427 158.214 1.00 91.98 459 VAL B O 1
ATOM 6290 N N . HIS B 1 481 ? 145.157 129.080 157.697 1.00 96.34 460 HIS B N 1
ATOM 6291 C CA . HIS B 1 481 ? 144.182 129.885 158.429 1.00 96.34 460 HIS B CA 1
ATOM 6292 C C . HIS B 1 481 ? 144.334 129.652 159.935 1.00 96.34 460 HIS B C 1
ATOM 6293 O O . HIS B 1 481 ? 144.341 130.603 160.711 1.00 96.34 460 HIS B O 1
ATOM 6300 N N . GLU B 1 482 ? 144.469 128.392 160.338 1.00 93.14 461 GLU B N 1
ATOM 6301 C CA . GLU B 1 482 ? 144.679 128.060 161.743 1.00 93.14 461 GLU B CA 1
ATOM 6302 C C . GLU B 1 482 ? 145.999 128.613 162.285 1.00 93.14 461 GLU B C 1
ATOM 6303 O O . GLU B 1 482 ? 146.010 129.035 163.436 1.00 93.14 461 GLU B O 1
ATOM 6309 N N . TYR B 1 483 ? 147.047 128.696 161.444 1.00 86.18 462 TYR B N 1
ATOM 6310 C CA . TYR B 1 483 ? 148.258 129.471 161.722 1.00 86.18 462 TYR B CA 1
ATOM 6311 C C . TYR B 1 483 ? 147.949 130.966 161.922 1.00 86.18 462 TYR B C 1
ATOM 6312 O O . TYR B 1 483 ? 148.354 131.525 162.940 1.00 86.18 462 TYR B O 1
ATOM 6321 N N . ALA B 1 484 ? 147.246 131.564 160.942 1.00 87.62 463 ALA B N 1
ATOM 6322 C CA . ALA B 1 484 ? 146.891 132.979 160.911 1.00 87.62 463 ALA B CA 1
ATOM 6323 C C . ALA B 1 484 ? 146.077 133.407 162.137 1.00 87.62 463 ALA B C 1
ATOM 6324 O O . ALA B 1 484 ? 146.523 134.309 162.838 1.00 87.62 463 ALA B O 1
ATOM 6326 N N . LEU B 1 485 ? 144.955 132.718 162.408 1.00 91.09 464 LEU B N 1
ATOM 6327 C CA . LEU B 1 485 ? 144.100 132.967 163.569 1.00 91.09 464 LEU B CA 1
ATOM 6328 C C . LEU B 1 485 ? 144.778 132.667 164.912 1.00 91.09 464 LEU B C 1
ATOM 6329 O O . LEU B 1 485 ? 144.617 133.479 165.819 1.00 91.09 464 LEU B O 1
ATOM 6334 N N . ALA B 1 486 ? 145.516 131.546 165.032 1.00 87.44 465 ALA B N 1
ATOM 6335 C CA . ALA B 1 486 ? 146.137 131.148 166.298 1.00 87.44 465 ALA B CA 1
ATOM 6336 C C . ALA B 1 486 ? 147.265 132.077 166.752 1.00 87.44 465 ALA B C 1
ATOM 6337 O O . ALA B 1 486 ? 147.269 132.467 167.918 1.00 87.44 465 ALA B O 1
ATOM 6339 N N . VAL B 1 487 ? 148.167 132.447 165.826 1.00 85.86 466 VAL B N 1
ATOM 6340 C CA . VAL B 1 487 ? 149.229 133.418 166.092 1.00 85.86 466 VAL B CA 1
ATOM 6341 C C . VAL B 1 487 ? 148.670 134.842 166.287 1.00 85.86 466 VAL B C 1
ATOM 6342 O O . VAL B 1 487 ? 149.217 135.563 167.117 1.00 85.86 466 VAL B O 1
ATOM 6346 N N . CYS B 1 488 ? 147.582 135.196 165.576 1.00 88.09 467 CYS B N 1
ATOM 6347 C CA . CYS B 1 488 ? 146.912 136.497 165.665 1.00 88.09 467 CYS B CA 1
ATOM 6348 C C . CYS B 1 488 ? 146.132 136.720 166.982 1.00 88.09 467 CYS B C 1
ATOM 6349 O O . CYS B 1 488 ? 146.053 137.864 167.429 1.00 88.09 467 CYS B O 1
ATOM 6352 N N . LEU B 1 489 ? 145.578 135.651 167.580 1.00 90.10 468 LEU B N 1
ATOM 6353 C CA . LEU B 1 489 ? 144.680 135.731 168.742 1.00 90.10 468 LEU B CA 1
ATOM 6354 C C . LEU B 1 489 ? 145.220 135.044 170.008 1.00 90.10 468 LEU B C 1
ATOM 6355 O O . LEU B 1 489 ? 144.504 135.047 171.010 1.00 90.10 468 LEU B O 1
ATOM 6360 N N . SER B 1 490 ? 146.447 134.490 169.977 1.00 94.95 469 SER B N 1
ATOM 6361 C CA . SER B 1 490 ? 147.094 133.788 171.100 1.00 94.95 469 SER B CA 1
ATOM 6362 C C . SER B 1 490 ? 146.263 132.591 171.618 1.00 94.95 469 SER B C 1
ATOM 6363 O O . SER B 1 490 ? 146.102 132.445 172.828 1.00 94.95 469 SER B O 1
ATOM 6366 N N . PHE B 1 491 ? 145.702 131.779 170.708 1.00 97.93 470 PHE B N 1
ATOM 6367 C CA . PHE B 1 491 ? 144.790 130.698 171.078 1.00 97.93 470 PHE B CA 1
ATOM 6368 C C . PHE B 1 491 ? 144.776 129.609 170.005 1.00 97.93 470 PHE B C 1
ATOM 6369 O O . PHE B 1 491 ? 144.457 129.899 168.855 1.00 97.93 470 PHE B O 1
ATOM 6377 N N . PHE B 1 492 ? 145.081 128.370 170.414 1.00 94.85 471 PHE B N 1
ATOM 6378 C CA . PHE B 1 492 ? 145.091 127.205 169.539 1.00 94.85 471 PHE B CA 1
ATOM 6379 C C . PHE B 1 492 ? 143.767 126.439 169.675 1.00 94.85 471 PHE B C 1
ATOM 6380 O O . PHE B 1 492 ? 143.574 125.728 170.661 1.00 94.85 471 PHE B O 1
ATOM 6388 N N . TYR B 1 493 ? 142.884 126.612 168.680 1.00 99.64 472 TYR B N 1
ATOM 6389 C CA . TYR B 1 493 ? 141.577 125.963 168.629 1.00 99.64 472 TYR B CA 1
ATOM 6390 C C . TYR B 1 493 ? 141.277 125.619 167.157 1.00 99.64 472 TYR B C 1
ATOM 6391 O O . TYR B 1 493 ? 140.780 126.484 166.435 1.00 99.64 472 TYR B O 1
ATOM 6400 N N . PRO B 1 494 ? 141.665 124.396 166.719 1.00 100.56 473 PRO B N 1
ATOM 6401 C CA . PRO B 1 494 ? 141.764 124.053 165.288 1.00 100.56 473 PRO B CA 1
ATOM 6402 C C . PRO B 1 494 ? 140.427 123.820 164.565 1.00 100.56 473 PRO B C 1
ATOM 6403 O O . PRO B 1 494 ? 140.409 123.822 163.334 1.00 100.56 473 PRO B O 1
ATOM 6407 N N . VAL B 1 495 ? 139.347 123.590 165.328 1.00 99.66 474 VAL B N 1
ATOM 6408 C CA . VAL B 1 495 ? 138.044 123.193 164.802 1.00 99.66 474 VAL B CA 1
ATOM 6409 C C . VAL B 1 495 ? 137.289 124.305 164.047 1.00 99.66 474 VAL B C 1
ATOM 6410 O O . VAL B 1 495 ? 136.362 123.962 163.319 1.00 99.66 474 VAL B O 1
ATOM 6414 N N . LEU B 1 496 ? 137.679 125.586 164.208 1.00 100.30 475 LEU B N 1
ATOM 6415 C CA . LEU B 1 496 ? 136.996 126.744 163.617 1.00 100.30 475 LEU B CA 1
ATOM 6416 C C . LEU B 1 496 ? 136.795 126.639 162.095 1.00 100.30 475 LEU B C 1
ATOM 6417 O O . LEU B 1 496 ? 135.645 126.631 161.657 1.00 100.30 475 LEU B O 1
ATOM 6422 N N . PHE B 1 497 ? 137.896 126.544 161.330 1.00 103.40 476 PHE B N 1
ATOM 6423 C CA . PHE B 1 497 ? 137.856 126.550 159.867 1.00 103.40 476 PHE B CA 1
ATOM 6424 C C . PHE B 1 497 ? 137.137 125.338 159.249 1.00 103.40 476 PHE B C 1
ATOM 6425 O O . PHE B 1 497 ? 136.369 125.519 158.305 1.00 103.40 476 PHE B O 1
ATOM 6433 N N . VAL B 1 498 ? 137.386 124.136 159.795 1.00 101.89 477 VAL B N 1
ATOM 6434 C CA . VAL B 1 498 ? 136.784 122.892 159.311 1.00 101.89 477 VAL B CA 1
ATOM 6435 C C . VAL B 1 498 ? 135.274 122.779 159.625 1.00 101.89 477 VAL B C 1
ATOM 6436 O O . VAL B 1 498 ? 134.545 122.259 158.782 1.00 101.89 477 VAL B O 1
ATOM 6440 N N . LEU B 1 499 ? 134.812 123.331 160.766 1.00 101.63 478 LEU B N 1
ATOM 6441 C CA . LEU B 1 499 ? 133.381 123.457 161.075 1.00 101.63 478 LEU B CA 1
ATOM 6442 C C . LEU B 1 499 ? 132.689 124.547 160.239 1.00 101.63 478 LEU B C 1
ATOM 6443 O O . LEU B 1 499 ? 131.527 124.348 159.894 1.00 101.63 478 LEU B O 1
ATOM 6448 N N . PHE B 1 500 ? 133.402 125.630 159.870 1.00 103.59 479 PHE B N 1
ATOM 6449 C CA . PHE B 1 500 ? 132.931 126.609 158.880 1.00 103.59 479 PHE B CA 1
ATOM 6450 C C . PHE B 1 500 ? 132.733 126.016 157.476 1.00 103.59 479 PHE B C 1
ATOM 6451 O O . PHE B 1 500 ? 131.774 126.396 156.805 1.00 103.59 479 PHE B O 1
ATOM 6459 N N . MET B 1 501 ? 133.614 125.083 157.074 1.00 103.70 480 MET B N 1
ATOM 6460 C CA . MET B 1 501 ? 133.515 124.363 155.806 1.00 103.70 480 MET B CA 1
ATOM 6461 C C . MET B 1 501 ? 132.418 123.286 155.798 1.00 103.70 480 MET B C 1
ATOM 6462 O O . MET B 1 501 ? 131.804 123.100 154.749 1.00 103.70 480 MET B O 1
ATOM 6467 N N . PHE B 1 502 ? 132.136 122.645 156.946 1.00 105.01 481 PHE B N 1
ATOM 6468 C CA . PHE B 1 502 ? 130.980 121.754 157.102 1.00 105.01 481 PHE B CA 1
ATOM 6469 C C . PHE B 1 502 ? 129.641 122.502 157.129 1.00 105.01 481 PHE B C 1
ATOM 6470 O O . PHE B 1 502 ? 128.654 121.973 156.621 1.00 105.01 481 PHE B O 1
ATOM 6478 N N . PHE B 1 503 ? 129.641 123.727 157.681 1.00 104.22 482 PHE B N 1
ATOM 6479 C CA . PHE B 1 503 ? 128.502 124.641 157.657 1.00 104.22 482 PHE B CA 1
ATOM 6480 C C . PHE B 1 503 ? 128.211 125.161 156.248 1.00 104.22 482 PHE B C 1
ATOM 6481 O O . PHE B 1 503 ? 127.050 125.156 155.852 1.00 104.22 482 PHE B O 1
ATOM 6489 N N . GLY B 1 504 ? 129.268 125.518 155.497 1.00 102.36 483 GLY B N 1
ATOM 6490 C CA . GLY B 1 504 ? 129.178 125.908 154.094 1.00 102.36 483 GLY B CA 1
ATOM 6491 C C . GLY B 1 504 ? 128.652 124.750 153.232 1.00 102.36 483 GLY B C 1
ATOM 6492 O O . GLY B 1 504 ? 127.789 124.990 152.395 1.00 102.36 483 GLY B O 1
ATOM 6493 N N . MET B 1 505 ? 129.098 123.504 153.486 1.00 102.95 484 MET B N 1
ATOM 6494 C CA . MET B 1 505 ? 128.619 122.288 152.816 1.00 102.95 484 MET B CA 1
ATOM 6495 C C . MET B 1 505 ? 127.128 122.015 153.077 1.00 102.95 484 MET B C 1
ATOM 6496 O O . MET B 1 505 ? 126.408 121.699 152.131 1.00 102.95 484 MET B O 1
ATOM 6501 N N . ALA B 1 506 ? 126.691 122.176 154.339 1.00 100.50 485 ALA B N 1
ATOM 6502 C CA . ALA B 1 506 ? 125.297 122.043 154.759 1.00 100.50 485 ALA B CA 1
ATOM 6503 C C . ALA B 1 506 ? 124.378 123.113 154.144 1.00 100.50 485 ALA B C 1
ATOM 6504 O O . ALA B 1 506 ? 123.265 122.776 153.749 1.00 100.50 485 ALA B O 1
ATOM 6506 N N . PHE B 1 507 ? 124.870 124.360 154.032 1.00 95.61 486 PHE B N 1
ATOM 6507 C CA . PHE B 1 507 ? 124.168 125.484 153.401 1.00 95.61 486 PHE B CA 1
ATOM 6508 C C . PHE B 1 507 ? 124.055 125.332 151.879 1.00 95.61 486 PHE B C 1
ATOM 6509 O O . PHE B 1 507 ? 123.030 125.717 151.317 1.00 95.61 486 PHE B O 1
ATOM 6517 N N . ASN B 1 508 ? 125.084 124.739 151.249 1.00 99.97 487 ASN B N 1
ATOM 6518 C CA . ASN B 1 508 ? 125.078 124.372 149.833 1.00 99.97 487 ASN B CA 1
ATOM 6519 C C . ASN B 1 508 ? 124.126 123.201 149.554 1.00 99.97 487 ASN B C 1
ATOM 6520 O O . ASN B 1 508 ? 123.492 123.218 148.507 1.00 99.97 487 ASN B O 1
ATOM 6525 N N . PHE B 1 509 ? 123.981 122.248 150.492 1.00 101.49 488 PHE B N 1
ATOM 6526 C CA . PHE B 1 509 ? 122.992 121.169 150.394 1.00 101.49 488 PHE B CA 1
ATOM 6527 C C . PHE B 1 509 ? 121.548 121.695 150.559 1.00 101.49 488 PHE B C 1
ATOM 6528 O O . PHE B 1 509 ? 120.648 121.174 149.901 1.00 101.49 488 PHE B O 1
ATOM 6536 N N . ILE B 1 510 ? 121.362 122.733 151.398 1.00 100.20 489 ILE B N 1
ATOM 6537 C CA . ILE B 1 510 ? 120.090 123.431 151.600 1.00 100.20 489 ILE B CA 1
ATOM 6538 C C . ILE B 1 510 ? 119.608 124.186 150.346 1.00 100.20 489 ILE B C 1
ATOM 6539 O O . ILE B 1 510 ? 118.430 124.070 150.024 1.00 100.20 489 ILE B O 1
ATOM 6544 N N . VAL B 1 511 ? 120.490 124.968 149.695 1.00 101.46 490 VAL B N 1
ATOM 6545 C CA . VAL B 1 511 ? 120.101 125.846 148.585 1.00 101.46 490 VAL B CA 1
ATOM 6546 C C . VAL B 1 511 ? 120.252 125.180 147.199 1.00 101.46 490 VAL B C 1
ATOM 6547 O O . VAL B 1 511 ? 119.413 125.431 146.332 1.00 101.46 490 VAL B O 1
ATOM 6551 N N . ASN B 1 512 ? 121.279 124.328 147.021 1.00 108.10 491 ASN B N 1
ATOM 6552 C CA . ASN B 1 512 ? 121.539 123.596 145.777 1.00 108.10 491 ASN B CA 1
ATOM 6553 C C . ASN B 1 512 ? 120.756 122.271 145.717 1.00 108.10 491 ASN B C 1
ATOM 6554 O O . ASN B 1 512 ? 119.874 122.048 146.544 1.00 108.10 491 ASN B O 1
ATOM 6559 N N . ASP B 1 513 ? 121.029 121.486 144.656 1.00 115.82 492 ASP B N 1
ATOM 6560 C CA . ASP B 1 513 ? 120.122 120.531 143.999 1.00 115.82 492 ASP B CA 1
ATOM 6561 C C . ASP B 1 513 ? 119.122 121.284 143.076 1.00 115.82 492 ASP B C 1
ATOM 6562 O O . ASP B 1 513 ? 118.205 120.673 142.532 1.00 115.82 492 ASP B O 1
ATOM 6567 N N . SER B 1 514 ? 119.309 122.611 142.918 1.00 112.31 493 SER B N 1
ATOM 6568 C CA . SER B 1 514 ? 118.420 123.549 142.230 1.00 112.31 493 SER B CA 1
ATOM 6569 C C . SER B 1 514 ? 116.992 123.534 142.817 1.00 112.31 493 SER B C 1
ATOM 6570 O O . SER B 1 514 ? 116.020 123.621 142.064 1.00 112.31 493 SER B O 1
ATOM 6573 N N . ARG B 1 515 ? 116.893 123.425 144.159 1.00 106.19 494 ARG B N 1
ATOM 6574 C CA . ARG B 1 515 ? 115.632 123.510 144.903 1.00 106.19 494 ARG B CA 1
ATOM 6575 C C . ARG B 1 515 ? 114.969 124.861 144.634 1.00 106.19 494 ARG B C 1
ATOM 6576 O O . ARG B 1 515 ? 113.835 124.880 144.162 1.00 106.19 494 ARG B O 1
ATOM 6584 N N . LYS B 1 516 ? 115.745 125.945 144.828 1.00 104.09 495 LYS B N 1
ATOM 6585 C CA . LYS B 1 516 ? 115.486 127.308 144.351 1.00 104.09 495 LYS B CA 1
ATOM 6586 C C . LYS B 1 516 ? 114.246 127.993 144.970 1.00 104.09 495 LYS B C 1
ATOM 6587 O O . LYS B 1 516 ? 114.055 129.189 144.744 1.00 104.09 495 LYS B O 1
ATOM 6593 N N . LYS B 1 517 ? 113.454 127.252 145.770 1.00 98.17 496 LYS B N 1
ATOM 6594 C CA . LYS B 1 517 ? 112.279 127.734 146.490 1.00 98.17 496 LYS B CA 1
ATOM 6595 C C . LYS B 1 517 ? 112.763 128.800 147.491 1.00 98.17 496 LYS B C 1
ATOM 6596 O O . LYS B 1 517 ? 113.679 128.496 148.261 1.00 98.17 496 LYS B O 1
ATOM 6602 N N . PRO B 1 518 ? 112.186 130.020 147.454 1.00 90.50 497 PRO B N 1
ATOM 6603 C CA . PRO B 1 518 ? 112.524 131.089 148.411 1.00 90.50 497 PRO B CA 1
ATOM 6604 C C . PRO B 1 518 ? 112.502 130.737 149.909 1.00 90.50 497 PRO B C 1
ATOM 6605 O O . PRO B 1 518 ? 113.214 131.387 150.666 1.00 90.50 497 PRO B O 1
ATOM 6609 N N . ILE B 1 519 ? 111.738 129.698 150.293 1.00 90.99 498 ILE B N 1
ATOM 6610 C CA . ILE B 1 519 ? 111.723 129.100 151.627 1.00 90.99 498 ILE B CA 1
ATOM 6611 C C . ILE B 1 519 ? 113.111 128.566 152.038 1.00 90.99 498 ILE B C 1
ATOM 6612 O O . ILE B 1 519 ? 113.593 128.941 153.106 1.00 90.99 498 ILE B O 1
ATOM 6617 N N . TRP B 1 520 ? 113.735 127.744 151.173 1.00 91.07 499 TRP B N 1
ATOM 6618 C CA . TRP B 1 520 ? 115.077 127.190 151.377 1.00 91.07 499 TRP B CA 1
ATOM 6619 C C . TRP B 1 520 ? 116.194 128.240 151.318 1.00 91.07 499 TRP B C 1
ATOM 6620 O O . TRP B 1 520 ? 117.156 128.110 152.071 1.00 91.07 499 TRP B O 1
ATOM 6631 N N . ASN B 1 521 ? 116.052 129.260 150.453 1.00 81.41 500 ASN B N 1
ATOM 6632 C CA . ASN B 1 521 ? 117.024 130.347 150.311 1.00 81.41 500 ASN B CA 1
ATOM 6633 C C . ASN B 1 521 ? 117.002 131.306 151.521 1.00 81.41 500 ASN B C 1
ATOM 6634 O O . ASN B 1 521 ? 118.074 131.681 151.993 1.00 81.41 500 ASN B O 1
ATOM 6639 N N . VAL B 1 522 ? 115.806 131.640 152.038 1.00 79.14 501 VAL B N 1
ATOM 6640 C CA . VAL B 1 522 ? 115.634 132.407 153.277 1.00 79.14 501 VAL B CA 1
ATOM 6641 C C . VAL B 1 522 ? 116.128 131.629 154.511 1.00 79.14 501 VAL B C 1
ATOM 6642 O O . VAL B 1 522 ? 116.798 132.226 155.352 1.00 79.14 501 VAL B O 1
ATOM 6646 N N . LEU B 1 523 ? 115.844 130.315 154.569 1.00 82.65 502 LEU B N 1
ATOM 6647 C CA . LEU B 1 523 ? 116.340 129.414 155.612 1.00 82.65 502 LEU B CA 1
ATOM 6648 C C . LEU B 1 523 ? 117.876 129.294 155.599 1.00 82.65 502 LEU B C 1
ATOM 6649 O O . LEU B 1 523 ? 118.463 129.253 156.677 1.00 82.65 502 LEU B O 1
ATOM 6654 N N . MET B 1 524 ? 118.497 129.314 154.405 1.00 82.21 503 MET B N 1
ATOM 6655 C CA . MET B 1 524 ? 119.949 129.375 154.223 1.00 82.21 503 MET B CA 1
ATOM 6656 C C . MET B 1 524 ? 120.557 130.679 154.764 1.00 82.21 503 MET B C 1
ATOM 6657 O O . MET B 1 524 ? 121.583 130.604 155.435 1.00 82.21 503 MET B O 1
ATOM 6662 N N . TRP B 1 525 ? 119.922 131.834 154.484 1.00 77.60 504 TRP B N 1
ATOM 6663 C CA . TRP B 1 525 ? 120.377 133.142 154.966 1.00 77.60 504 TRP B CA 1
ATOM 6664 C C . TRP B 1 525 ? 120.275 133.334 156.480 1.00 77.60 504 TRP B C 1
ATOM 6665 O O . TRP B 1 525 ? 121.224 133.854 157.065 1.00 77.60 504 TRP B O 1
ATOM 6676 N N . THR B 1 526 ? 119.168 132.881 157.090 1.00 79.84 505 THR B N 1
ATOM 6677 C CA . THR B 1 526 ? 119.018 132.868 158.547 1.00 79.84 505 THR B CA 1
ATOM 6678 C C . THR B 1 526 ? 120.007 131.897 159.220 1.00 79.84 505 THR B C 1
ATOM 6679 O O . THR B 1 526 ? 120.538 132.246 160.271 1.00 79.84 505 THR B O 1
ATOM 6683 N N . SER B 1 527 ? 120.289 130.750 158.577 1.00 82.21 506 SER B N 1
ATOM 6684 C CA . SER B 1 527 ? 121.279 129.777 159.033 1.00 82.21 506 SER B CA 1
ATOM 6685 C C . SER B 1 527 ? 122.724 130.289 158.914 1.00 82.21 506 SER B C 1
ATOM 6686 O O . SER B 1 527 ? 123.536 129.922 159.756 1.00 82.21 506 SER B O 1
ATOM 6689 N N . LEU B 1 528 ? 123.019 131.127 157.903 1.00 81.87 507 LEU B N 1
ATOM 6690 C CA . LEU B 1 528 ? 124.331 131.737 157.689 1.00 81.87 507 LEU B CA 1
ATOM 6691 C C . LEU B 1 528 ? 124.614 132.863 158.695 1.00 81.87 507 LEU B C 1
ATOM 6692 O O . LEU B 1 528 ? 125.699 132.875 159.274 1.00 81.87 507 LEU B O 1
ATOM 6697 N N . PHE B 1 529 ? 123.637 133.764 158.900 1.00 79.05 508 PHE B N 1
ATOM 6698 C CA . PHE B 1 529 ? 123.734 134.885 159.839 1.00 79.05 508 PHE B CA 1
ATOM 6699 C C . PHE B 1 529 ? 123.783 134.431 161.306 1.00 79.05 508 PHE B C 1
ATOM 6700 O O . PHE B 1 529 ? 124.649 134.894 162.047 1.00 79.05 508 PHE B O 1
ATOM 6708 N N . LEU B 1 530 ? 122.888 133.503 161.685 1.00 82.67 509 LEU B N 1
ATOM 6709 C CA . LEU B 1 530 ? 122.859 132.891 163.015 1.00 82.67 509 LEU B CA 1
ATOM 6710 C C . LEU B 1 530 ? 124.019 131.901 163.231 1.00 82.67 509 LEU B C 1
ATOM 6711 O O . LEU B 1 530 ? 124.456 131.754 164.368 1.00 82.67 509 LEU B O 1
ATOM 6716 N N . GLY B 1 531 ? 124.504 131.271 162.145 1.00 86.68 510 GLY B N 1
ATOM 6717 C CA . GLY B 1 531 ? 125.596 130.296 162.141 1.00 86.68 510 GLY B CA 1
ATOM 6718 C C . GLY B 1 531 ? 126.951 130.970 162.378 1.00 86.68 510 GLY B C 1
ATOM 6719 O O . GLY B 1 531 ? 127.753 130.453 163.157 1.00 86.68 510 GLY B O 1
ATOM 6720 N N . ASN B 1 532 ? 127.191 132.134 161.742 1.00 90.82 511 ASN B N 1
ATOM 6721 C CA . ASN B 1 532 ? 128.378 132.953 161.999 1.00 90.82 511 ASN B CA 1
ATOM 6722 C C . ASN B 1 532 ? 128.339 133.586 163.400 1.00 90.82 511 ASN B C 1
ATOM 6723 O O . ASN B 1 532 ? 129.391 133.688 164.021 1.00 90.82 511 ASN B O 1
ATOM 6728 N N . GLY B 1 533 ? 127.136 133.951 163.882 1.00 90.57 512 GLY B N 1
ATOM 6729 C CA . GLY B 1 533 ? 126.921 134.565 165.187 1.00 90.57 512 GLY B CA 1
ATOM 6730 C C . GLY B 1 533 ? 127.176 133.558 166.313 1.00 90.57 512 GLY B C 1
ATOM 6731 O O . GLY B 1 533 ? 127.908 133.881 167.249 1.00 90.57 512 GLY B O 1
ATOM 6732 N N . VAL B 1 534 ? 126.607 132.341 166.208 1.00 93.61 513 VAL B N 1
ATOM 6733 C CA . VAL B 1 534 ? 126.713 131.296 167.227 1.00 93.61 513 VAL B CA 1
ATOM 6734 C C . VAL B 1 534 ? 128.138 130.740 167.407 1.00 93.61 513 VAL B C 1
ATOM 6735 O O . VAL B 1 534 ? 128.563 130.612 168.554 1.00 93.61 513 VAL B O 1
ATOM 6739 N N . LEU B 1 535 ? 128.864 130.474 166.304 1.00 97.37 514 LEU B N 1
ATOM 6740 C CA . LEU B 1 535 ? 130.228 129.941 166.380 1.00 97.37 514 LEU B CA 1
ATOM 6741 C C . LEU B 1 535 ? 131.315 131.005 166.595 1.00 97.37 514 LEU B C 1
ATOM 6742 O O . LEU B 1 535 ? 132.355 130.642 167.142 1.00 97.37 514 LEU B O 1
ATOM 6747 N N . LEU B 1 536 ? 131.072 132.281 166.239 1.00 96.89 515 LEU B N 1
ATOM 6748 C CA . LEU B 1 536 ? 131.949 133.398 166.624 1.00 96.89 515 LEU B CA 1
ATOM 6749 C C . LEU B 1 536 ? 131.964 133.595 168.146 1.00 96.89 515 LEU B C 1
ATOM 6750 O O . LEU B 1 536 ? 133.031 133.802 168.722 1.00 96.89 515 LEU B O 1
ATOM 6755 N N . CYS B 1 537 ? 130.776 133.500 168.760 1.00 100.99 516 CYS B N 1
ATOM 6756 C CA . CYS B 1 537 ? 130.584 133.639 170.198 1.00 100.99 516 CYS B CA 1
ATOM 6757 C C . CYS B 1 537 ? 131.071 132.412 170.976 1.00 100.99 516 CYS B C 1
ATOM 6758 O O . CYS B 1 537 ? 131.599 132.609 172.064 1.00 100.99 516 CYS B O 1
ATOM 6761 N N . PHE B 1 538 ? 130.912 131.193 170.427 1.00 102.42 517 PHE B N 1
ATOM 6762 C CA . PHE B 1 538 ? 131.469 129.967 171.015 1.00 102.42 517 PHE B CA 1
ATOM 6763 C C . PHE B 1 538 ? 133.004 129.949 170.968 1.00 102.42 517 PHE B C 1
ATOM 6764 O O . PHE B 1 538 ? 133.619 129.479 171.921 1.00 102.42 517 PHE B O 1
ATOM 6772 N N . TYR B 1 539 ? 133.590 130.509 169.896 1.00 100.68 518 TYR B N 1
ATOM 6773 C CA . TYR B 1 539 ? 135.030 130.699 169.754 1.00 100.68 518 TYR B CA 1
ATOM 6774 C C . TYR B 1 539 ? 135.589 131.705 170.776 1.00 100.68 518 TYR B C 1
ATOM 6775 O O . TYR B 1 539 ? 136.554 131.382 171.469 1.00 100.68 518 TYR B O 1
ATOM 6784 N N . SER B 1 540 ? 134.948 132.885 170.868 1.00 101.00 519 SER B N 1
ATOM 6785 C CA . SER B 1 540 ? 135.297 133.950 171.809 1.00 101.00 519 SER B CA 1
ATOM 6786 C C . SER B 1 540 ? 135.037 133.561 173.277 1.00 101.00 519 SER B C 1
ATOM 6787 O O . SER B 1 540 ? 135.775 134.019 174.148 1.00 101.00 519 SER B O 1
ATOM 6790 N N . GLN B 1 541 ? 134.033 132.698 173.518 1.00 102.36 520 GLN B N 1
ATOM 6791 C CA . GLN B 1 541 ? 133.757 132.085 174.813 1.00 102.36 520 GLN B CA 1
ATOM 6792 C C . GLN B 1 541 ? 134.878 131.124 175.216 1.00 102.36 520 GLN B C 1
ATOM 6793 O O . GLN B 1 541 ? 135.434 131.325 176.284 1.00 102.36 520 GLN B O 1
ATOM 6799 N N . GLU B 1 542 ? 135.229 130.143 174.364 1.00 103.34 521 GLU B N 1
ATOM 6800 C CA . GLU B 1 542 ? 136.296 129.170 174.638 1.00 103.34 521 GLU B CA 1
ATOM 6801 C C . GLU B 1 542 ? 137.688 129.791 174.848 1.00 103.34 521 GLU B C 1
ATOM 6802 O O . GLU B 1 542 ? 138.470 129.248 175.629 1.00 103.34 521 GLU B O 1
ATOM 6808 N N . TRP B 1 543 ? 137.939 130.946 174.210 1.00 100.91 522 TRP B N 1
ATOM 6809 C CA . TRP B 1 543 ? 139.076 131.813 174.493 1.00 100.91 522 TRP B CA 1
ATOM 6810 C C . TRP B 1 543 ? 138.987 132.435 175.902 1.00 100.91 522 TRP B C 1
ATOM 6811 O O . TRP B 1 543 ? 139.820 132.110 176.747 1.00 100.91 522 TRP B O 1
ATOM 6822 N N . TYR B 1 544 ? 137.998 133.320 176.127 1.00 104.11 523 TYR B N 1
ATOM 6823 C CA . TYR B 1 544 ? 137.829 134.066 177.380 1.00 104.11 523 TYR B CA 1
ATOM 6824 C C . TYR B 1 544 ? 137.554 133.204 178.628 1.00 104.11 523 TYR B C 1
ATOM 6825 O O . TYR B 1 544 ? 137.785 133.681 179.738 1.00 104.11 523 TYR B O 1
ATOM 6834 N N . ALA B 1 545 ? 137.044 131.982 178.429 1.00 105.93 524 ALA B N 1
ATOM 6835 C CA . ALA B 1 545 ? 136.692 131.037 179.475 1.00 105.93 524 ALA B CA 1
ATOM 6836 C C . ALA B 1 545 ? 137.870 130.106 179.748 1.00 105.93 524 ALA B C 1
ATOM 6837 O O . ALA B 1 545 ? 138.512 130.269 180.779 1.00 105.93 524 ALA B O 1
ATOM 6839 N N . ARG B 1 546 ? 138.116 129.146 178.842 1.00 105.08 525 ARG B N 1
ATOM 6840 C CA . ARG B 1 546 ? 138.996 128.000 179.073 1.00 105.08 525 ARG B CA 1
ATOM 6841 C C . ARG B 1 546 ? 140.479 128.219 178.714 1.00 105.08 525 ARG B C 1
ATOM 6842 O O . ARG B 1 546 ? 141.231 127.248 178.795 1.00 105.08 525 ARG B O 1
ATOM 6850 N N . GLN B 1 547 ? 140.906 129.466 178.431 1.00 101.55 526 GLN B N 1
ATOM 6851 C CA . GLN B 1 547 ? 142.327 129.837 178.463 1.00 101.55 526 GLN B CA 1
ATOM 6852 C C . GLN B 1 547 ? 142.651 130.737 179.669 1.00 101.55 526 GLN B C 1
ATOM 6853 O O . GLN B 1 547 ? 143.642 130.469 180.347 1.00 101.55 526 GLN B O 1
ATOM 6859 N N . HIS B 1 548 ? 141.831 131.773 179.924 1.00 101.98 527 HIS B N 1
ATOM 6860 C CA . HIS B 1 548 ? 141.981 132.680 181.073 1.00 101.98 527 HIS B CA 1
ATOM 6861 C C . HIS B 1 548 ? 141.773 131.948 182.416 1.00 101.98 527 HIS B C 1
ATOM 6862 O O . HIS B 1 548 ? 142.656 131.985 183.272 1.00 101.98 527 HIS B O 1
ATOM 6869 N N . CYS B 1 549 ? 140.627 131.264 182.534 1.00 104.89 528 CYS B N 1
ATOM 6870 C CA . CYS B 1 549 ? 140.335 130.233 183.532 1.00 104.89 528 CYS B CA 1
ATOM 6871 C C . CYS B 1 549 ? 140.848 128.895 182.939 1.00 104.89 528 CYS B C 1
ATOM 6872 O O . CYS B 1 549 ? 140.874 128.762 181.718 1.00 104.89 528 CYS B O 1
ATOM 6875 N N . PRO B 1 550 ? 141.289 127.937 183.789 1.00 102.25 529 PRO B N 1
ATOM 6876 C CA . PRO B 1 550 ? 142.229 126.840 183.454 1.00 102.25 529 PRO B CA 1
ATOM 6877 C C . PRO B 1 550 ? 143.010 126.793 182.152 1.00 102.25 529 PRO B C 1
ATOM 6878 O O . PRO B 1 550 ? 143.966 127.536 181.934 1.00 102.25 529 PRO B O 1
#

InterPro domains:
  IPR004299 Membrane bound O-acyl transferase, MBOAT [PF03062] (171-520)
  IPR014371 Sterol O-acyltransferase, ACAT/DAG/ARE types [PIRSF000439] (36-529)
  IPR014371 Sterol O-acyltransferase, ACAT/DAG/ARE types [PTHR10408] (58-527)
  IPR030687 Sterol O-acyltransferase, metazoa [PIRSF500230] (1-548)

Sequence (816 aa):
EQGKIFIARRSLLDELLEVDHIRTIYHMFIALLILFILSTLVVDYIDEGRLVLEFSLLSYAFGKFPTVVWTWWIMFLSTFSVPYFLFQHWATGYSKSSHPLIRSLFHGFLFMIFQIGVLGFGPTYVVLAYTLPPASRFIIIFEQIRFVMKAHSFVRENVPRVLNSSTVPIPTVNQYLYFLFAPTLIYRDSYPRNPTVRWGYVAMKFAQVFGCFFYVYYIFERLCAPLFRNIKQEPFSARVLVLCVFNSILPGVLILFLTFFAFLHCWLNAFAEMLRFGDRMFYKDWWNSTSYSNYYRTWNVVVHDWLYYYAYKDFLWFFSKRFKSAAMLAVFAVSAVVHEYALAVCLSFFYPVLFVLFMFFGMAFNFIVNDSRKKPIWNVLMWTSLFLGNGVLLCFYSQEWYARQHCPQGKIFIARRSLLDELLEVDHIRTIYHMFIALLILFILSTLVVDYIDEGRLVLEFSLLSYAFGKFPTVVWTWWIMFLSTFSVPYFLFQHWATGYSKSSHPLIRSLFHGFLFMIFQIGVLGFGPTYVVLAYTLPPASRFIIIFEQIRFVMKAHSFVRENVPRVLNSSSTVPIPTVNQYLYFLFAPTLIYRDSYPRNPTVRWGYVAMKFAQVFGCFFYVYYIFERLCAPLFRNIKQEPFSARVLVLCVFNSILPGVLILFLTFFAFLHCWLNAFAEMLRFGDRMFYKDWWNSTSYSNYYRTWNVVVHDWLYYYAYKDFLWFFSKRFKSAAMLAVFAVSAVVHEYALAVCLSFFYPVLFVLFMFFGMAFNFIVNDSRKKPIWNVLMWTSLFLGNGVLLCFYSQEWYARQHCP

Radius of gyration: 34.61 Å; Cα contacts (8 Å, |Δi|>4): 791; chains: 2; bounding box: 119×71×62 Å

Secondary structure (DSSP, 8-state):
--S----S-S-HHHHHTTSHHHHHHHHHHHHHHHHHHHHHHHHHHHHHS------HHHHHHS-SHHHHHHHHHHHHHHHHHHHHHHHHHHHHTSSSS--STHHHHHHHHHHHHIIIIIIIIHHHHHHHHTT--HHHHHHHHHHHHHHHHHHHHHHHTTHHHHH------PPPHHHHHHHTTSS-SS--S-----S---HHHHHHHHHHHHHHHHHHHHHIIIIIHHHHHHHHHS-SS-TTHHHHHTTSHHHHHHHHHHHHIIIIIIIHHHHHHHHT---------GGG---STTT---S-HHHHHHHIIIIIHHHHHHS-SS-HHHHHHHHHHHHHHHHHHHHHHHHT---THHHHHHHHHHHHHHHHHHSS---HHHHHHHHHHHHHHHHHHHHHHHHHHHTTTT--/--------STTHHHHTTSHHHHHHHHHHHHHHHHHHHHHHHHHHHHTSS-S---HHHHHHH-SHHHHHHHHHHHHHHHHHHHHHHHHHHHHTTT--SSTTHHHHHHHHHHHIIIIIIHHHHHHHHHHHTT--TTHHHHHHHHHHHHHHHHHHHHHHHHHHHH----------HHHHHHHTTSS-SS--S-----S---HHHHHHHHHHHHHHHHHHHHHHHHHHHHHHHHHHHS-SSHHHHHHHHTTSHHHHHHHHHHHHIIIIIIIHHHHHHHTT---------GGG---SSSS---S-HHHHHHHIIIIIHHHHHHS-GGGHHHHTHHHHHHHHHHHHHHHHHHHT---THHHHHHHHHHHHHHHHHTTTT--HHHHHHHHHHHHHHHHHHHHHHHHHHHHHTT--

Solvent-accessible surface area: 44887 Å² total; per-residue (Å²): 166,136,13,49,92,44,144,42,164,116,3,43,28,57,86,20,33,104,76,74,43,11,28,1,58,60,4,19,79,53,0,52,27,81,8,50,34,78,18,23,61,41,24,47,104,47,80,92,52,184,80,86,68,71,110,61,40,35,76,150,24,68,42,90,101,107,22,3,64,144,10,53,135,102,9,12,82,20,0,40,41,56,0,16,126,27,7,59,114,14,3,91,16,47,84,177,84,31,188,63,111,117,72,31,119,133,17,36,118,74,24,103,81,16,27,110,31,88,2,15,145,36,5,22,162,21,1,83,61,117,97,7,15,51,33,0,6,99,59,1,4,99,25,7,36,54,0,38,20,2,0,64,0,0,30,83,35,3,44,51,103,0,98,122,107,146,60,53,91,12,23,84,64,104,74,0,68,25,0,1,77,5,10,17,15,5,4,56,85,65,29,62,127,34,138,81,20,124,184,59,53,6,64,109,16,47,60,52,4,115,38,17,74,117,31,25,17,24,3,60,17,74,70,14,6,64,14,58,108,107,18,103,145,100,39,128,60,18,192,81,50,48,45,23,9,35,91,12,6,63,13,34,12,38,40,85,71,12,67,45,34,5,96,17,8,0,94,31,0,0,48,0,1,61,33,72,5,4,14,14,63,4,2,60,20,79,48,19,20,44,21,63,75,152,169,64,85,12,113,28,14,26,49,67,17,29,26,90,50,30,7,41,61,35,54,48,192,172,113,25,176,201,120,116,77,31,0,76,111,10,29,69,55,49,13,14,87,46,84,38,88,28,35,15,18,11,74,84,15,147,63,50,58,27,18,65,76,89,58,132,71,12,114,41,30,25,118,35,29,77,68,116,62,111,126,57,114,82,14,17,83,18,7,14,49,20,1,47,8,43,8,40,19,102,6,97,15,22,19,28,108,46,3,127,95,148,64,178,207,36,58,114,54,138,42,114,112,3,32,24,56,83,12,26,91,79,60,38,7,40,3,67,51,1,23,84,56,0,42,26,76,0,52,44,76,9,15,70,30,21,24,121,68,109,121,38,68,114,57,25,84,98,90,78,46,80,142,28,73,42,90,102,99,17,4,73,119,6,54,129,106,6,15,90,20,0,44,54,54,0,29,128,20,8,86,106,13,8,112,14,58,95,163,39,118,94,98,87,83,59,41,100,128,17,33,104,64,32,102,92,6,26,107,31,72,1,20,128,34,3,20,166,15,0,95,53,116,92,3,11,46,33,0,3,94,57,2,8,90,23,3,37,50,0,36,16,2,0,68,0,0,27,91,43,0,37,50,108,1,72,116,131,151,118,52,42,67,47,22,74,62,97,54,0,61,28,0,0,72,5,10,27,19,10,3,59,89,53,43,29,125,37,130,86,40,128,170,60,44,7,61,119,25,72,55,42,18,140,32,17,87,78,21,28,30,17,1,50,38,79,54,12,17,76,26,48,158,59,1,106,132,92,13,120,76,60,136,12,28,45,47,0,8,44,76,15,5,68,12,22,9,32,41,73,82,14,58,47,25,4,86,22,8,0,89,38,4,0,54,0,5,69,36,75,10,0,9,13,54,4,0,71,15,81,43,16,18,36,27,59,116,128,145,68,42,14,125,23,17,27,45,73,14,27,26,93,53,30,6,28,44,25,48,33,209,146,125,78,137,203,112,98,58,64,5,52,118,40,26,91,46,35,14,24,100,41,71,25,67,32,56,20,26,12,41,60,28,160,69,64,64,33,22,65,64,77,60,115,57,19,98,45,31,23,152,36,29,45,126,94,82,106,116,72,128,90,10,24,77,16,4,23,32,22,2,48,7,32,3,38,39,94,2,82,22,10,17,32,71,38,0,155,81,149,60,154

Foldseek 3Di:
DDDDDFPAFDAPCVVQCVPPVSVVVVVVVVVVLVVVVVCVQVVCCVVPVCSCLDPPVVCQQCPPVVLLVVLLVVLLVCLLPVLQVLQQVDLVCPVPDDPDCVSVVVSVVVVVCCLCPCLVCVLLVSCPVVVHHQNSNLSSLVSSVLSSLLSCQQCVVQVVQSPVPVRDGGDDSVQSVLSSLAPASHDDSDFDADDAQDPVLLVVLVVLLVVLVSSLVSLCVPQVVVVVVVCQPPQADDPCLVVVLVRCLVNVVSSVVSVLCNVQQSVNSSSCSVSVRNRHHQFFPQLPAQDDPPRHGGRGDRVVSSLCNPQQVVQCVPPDVPPSVVSVVSSVVVVLVSVQVSVCSSLVHRDSCLSVVVVVLRVVLNVQVVVVDPDVVSSVVSVVCVSSVCSVSVSVVVSCVNYVVVPD/DDDDFDDFDAVCNVVCVPPVNVVVVVVVVVCLVCVCVVVQVVCCVVPNHGPDDCDVVCLQCPPVVLLVVVLVQLLVLLLPDLQVLVVVLFPCQPVDPDRCPSVVVSVVVLVCCLCPVLNCVLLVSCVVVVGHLNSNLVSLVLSVLSSLLSCQLCVVQVVQRPPDVPSHDHDDSVLSSLSSLAPASHDDPNFDADPAQDPVLLVVLVVLLVVLVVSLVVLCCPQPVVLLVVLLPDPDDPVSLVVQLVRCQPSVVVSVVSVLCSPQPSVNVSSCRVSRRRRSNQADPQLPAAADPPPGGGGGVRVVCSLCVPQLVVLCVVDPCVCSVVSCVVSLVVVQVSVQVSCCSSPVDRDSVLSVVVVVLVRVLNVQPDVVPPPVVSSVVSVVSVSSVCSSVVSVVSSCVSPVPVPD

B-factor: mean 86.75, std 14.93, range [30.0, 136.76]

Nearest PDB structures (foldseek):
  6p2p-assembly1_A  TM=1.002E+00  e=1.975E-51  Homo sapiens
  6p2p-assembly1_B  TM=9.904E-01  e=4.001E-46  Homo sapiens
  6vum-assembly1_A  TM=9.114E-01  e=2.256E-41  Homo sapiens
  6l48-assembly1_B  TM=9.088E-01  e=8.037E-40  Homo sapiens
  7n6q-assembly1_A  TM=8.913E-01  e=5.959E-26  Homo sapiens

Organism: Homo sapiens (NCBI:txid9606)